Protein 6NX3 (pdb70)

B-factor: mean 30.77, std 10.52, range [15.57, 88.87]

InterPro domains:
  IPR003313 AraC-type arabinose-binding/dimerisation domain [PF02311] (16-151)
  IPR009057 Homedomain-like superfamily [SSF46689] (171-221)
  IPR009057 Homedomain-like superfamily [SSF46689] (223-273)
  IPR018060 AraC-like, DNA binding HTH domain [PF12833] (193-271)
  IPR018060 AraC-like, DNA binding HTH domain [PS01124] (174-272)
  IPR018060 AraC-like, DNA binding HTH domain [SM00342] (187-270)
  IPR018062 HTH domain AraC-type, conserved site [PS00041] (224-266)
  IPR020449 Transcription regulator HTH, AraC- type, HTH domain [PR00032] (239-254)
  IPR020449 Transcription regulator HTH, AraC- type, HTH domain [PR00032] (254-270)
  IPR037923 Transcription regulator HTH-like [SSF51215] (1-157)

Radius of gyration: 33.64 Å; Cα contacts (8 Å, |Δi|>4): 2185; chains: 6; bounding box: 91×67×98 Å

Solvent-accessible surface area: 44076 Å² total; per-residue (Å²): 69,166,64,39,22,41,27,91,16,42,21,3,2,12,25,7,0,0,28,47,87,9,107,66,28,113,35,98,92,85,91,3,72,81,33,1,6,0,7,22,0,20,108,11,117,2,34,0,80,33,128,85,131,89,53,119,6,108,117,11,8,4,0,1,3,41,128,49,18,103,2,54,14,33,2,27,126,144,70,29,4,24,6,28,15,0,1,0,11,8,75,22,0,60,90,8,8,95,47,1,36,7,31,109,48,4,26,16,65,16,120,189,128,21,131,0,28,115,12,0,66,48,0,0,88,21,4,106,110,49,52,37,76,181,2,20,24,0,35,4,7,36,21,0,4,14,0,1,45,7,1,22,106,50,34,78,98,176,70,163,22,88,42,116,88,111,56,141,115,6,2,11,28,7,0,0,28,48,20,7,17,15,28,58,35,97,96,86,99,4,90,96,41,1,6,0,6,12,0,22,62,11,67,2,36,0,82,35,125,85,128,90,53,118,6,70,66,11,6,0,0,0,3,41,150,45,18,100,2,54,14,34,2,27,82,49,29,0,4,20,7,29,14,0,1,0,11,8,76,41,0,60,90,45,8,98,115,1,37,4,30,109,47,3,24,16,67,15,121,106,107,6,129,0,23,75,12,0,58,48,0,0,87,21,6,108,110,66,52,79,105,192,52,22,53,116,80,4,48,126,16,0,93,37,0,3,152,6,0,42,107,52,32,79,97,171,70,164,23,90,43,116,88,112,14,129,25,4,2,11,28,7,0,0,28,48,89,8,107,66,29,112,35,97,97,83,63,3,143,95,34,0,6,0,6,13,0,20,112,11,74,1,31,0,80,39,74,45,29,58,3,103,1,52,68,10,0,3,0,1,3,10,134,19,18,101,1,52,13,34,2,28,124,142,54,30,4,23,8,30,14,0,1,0,10,9,75,18,0,44,75,6,7,45,38,1,6,7,3,14,11,3,2,4,28,16,110,98,95,9,127,0,24,74,12,0,60,46,0,0,87,20,6,109,112,66,54,71,104,167,1,12,23,0,36,5,8,46,9,0,4,12,0,1,44,6,0,22,107,53,28,81,71,150,136,22,141,58,97,29,118,76,66,24,27,17,3,3,11,22,5,0,0,10,45,86,8,105,69,32,114,35,97,97,82,69,2,71,55,32,0,5,0,6,19,0,24,111,14,111,2,46,0,97,42,135,76,128,98,52,122,6,116,120,10,12,2,0,1,2,40,107,46,17,99,2,56,13,35,2,29,137,139,68,29,4,21,8,30,14,0,1,0,8,6,53,16,0,55,41,10,7,79,71,0,36,6,28,106,48,4,27,16,74,15,129,176,146,21,131,0,27,142,19,0,66,60,0,0,88,21,2,104,111,55,53,74,102,180,2,19,32,0,35,4,7,38,22,0,4,13,0,1,40,5,0,21,110,51,32,83,94,173,128,24,141,68,122,35,113,92,67,23,130,22,4,3,10,28,6,0,0,7,43,84,8,106,65,28,114,35,97,98,80,102,2,142,82,30,0,6,0,6,19,0,24,112,14,112,2,47,0,95,43,133,74,126,97,53,120,7,114,122,10,13,0,0,0,2,39,138,44,18,102,2,54,14,36,2,28,128,139,68,30,4,21,8,30,14,0,0,0,9,9,73,21,0,61,50,9,6,98,70,0,37,4,30,106,48,2,25,16,72,13,129,170,142,21,121,0,28,141,19,0,66,61,0,0,88,21,2,106,111,52,54,57,62,178,2,18,31,0,35,4,7,37,23,0,4,18,0,2,51,3,0,21,106,51,32,81,93,172,129,23,141,69,98,33,118,77,68,61,36,110,8,3,10,18,6,0,0,8,43,84,8,106,66,27,112,35,98,96,80,68,3,61,39,30,0,6,0,6,20,0,24,112,14,110,2,47,0,95,42,134,75,127,98,52,119,7,115,123,10,12,2,0,1,2,39,109,44,18,101,2,54,14,36,3,28,128,139,67,30,4,21,8,31,14,0,0,0,8,5,66,40,0,57,92,44,7,98,113,0,37,6,29,106,47,3,27,17,71,15,129,176,144,21,136,0,28,142,18,0,65,61,0,0,88,21,2,106,111,51,54,70,71,180,52,15,62,113,67,4,49,120,23,0,93,41,0,3,156,5,0,43,120,54,32,81,93,172

Structure (mmCIF, N/CA/C/O backbone):
data_6NX3
#
_entry.id   6NX3
#
_cell.length_a   99.150
_cell.length_b   46.317
_cell.length_c   118.903
_cell.angle_alpha   90.00
_cell.angle_beta   100.65
_cell.angle_gamma   90.00
#
_symmetry.space_group_name_H-M   'P 1 21 1'
#
loop_
_entity.id
_entity.type
_entity.pdbx_description
1 polymer 'Transcriptional regulator BgaR'
2 branched beta-D-galactopyranose-(1-4)-beta-D-glucopyranose
3 water water
#
loop_
_atom_site.group_PDB
_atom_site.id
_atom_site.type_symbol
_atom_site.label_atom_id
_atom_site.label_alt_id
_atom_site.label_comp_id
_atom_site.label_asym_id
_atom_site.label_entity_id
_atom_site.label_seq_id
_atom_site.pdbx_PDB_ins_code
_atom_site.Cartn_x
_atom_site.Cartn_y
_atom_site.Cartn_z
_atom_site.occupancy
_atom_site.B_iso_or_equiv
_atom_site.auth_seq_id
_atom_site.auth_comp_id
_atom_site.auth_asym_id
_atom_site.auth_atom_id
_atom_site.pdbx_PDB_model_num
ATOM 1 N N . LEU A 1 4 ? 0.478 2.981 10.794 1.00 53.55 4 LEU A N 1
ATOM 2 C CA . LEU A 1 4 ? 1.023 2.783 12.176 1.00 50.96 4 LEU A CA 1
ATOM 3 C C . LEU A 1 4 ? 2.353 2.031 12.077 1.00 50.75 4 LEU A C 1
ATOM 4 O O . LEU A 1 4 ? 2.413 1.041 11.358 1.00 44.26 4 LEU A O 1
ATOM 9 N N . TRP A 1 5 ? 3.392 2.513 12.757 1.00 53.77 5 TRP A N 1
ATOM 10 C CA . TRP A 1 5 ? 4.659 1.760 12.969 1.00 59.08 5 TRP A CA 1
ATOM 11 C C . TRP A 1 5 ? 5.267 2.229 14.289 1.00 61.00 5 TRP A C 1
ATOM 12 O O . TRP A 1 5 ? 6.112 3.133 14.269 1.00 54.21 5 TRP A O 1
ATOM 23 N N . LYS A 1 6 ? 4.772 1.684 15.391 1.00 62.85 6 LYS A N 1
ATOM 24 C CA . LYS A 1 6 ? 5.198 2.070 16.753 1.00 64.98 6 LYS A CA 1
ATOM 25 C C . LYS A 1 6 ? 6.321 1.121 17.173 1.00 66.13 6 LYS A C 1
ATOM 26 O O . LYS A 1 6 ? 6.047 -0.102 17.271 1.00 61.65 6 LYS A O 1
ATOM 32 N N . LYS A 1 7 ? 7.546 1.641 17.348 1.00 63.57 7 LYS A N 1
ATOM 33 C CA . LYS A 1 7 ? 8.713 0.870 17.862 1.00 62.68 7 LYS A CA 1
ATOM 34 C C . LYS A 1 7 ? 8.859 1.166 19.364 1.00 69.01 7 LYS A C 1
ATOM 35 O O . LYS A 1 7 ? 8.898 2.357 19.728 1.00 76.98 7 LYS A O 1
ATOM 37 N N . TYR A 1 8 ? 8.927 0.118 20.192 1.00 67.11 8 TYR A N 1
ATOM 38 C CA . TYR A 1 8 ? 9.101 0.180 21.668 1.00 64.44 8 TYR A CA 1
ATOM 39 C C . TYR A 1 8 ? 10.564 -0.145 22.018 1.00 69.26 8 TYR A C 1
ATOM 40 O O . TYR A 1 8 ? 11.259 -0.810 21.218 1.00 60.98 8 TYR A O 1
ATOM 49 N N . VAL A 1 9 ? 11.013 0.323 23.185 1.00 75.14 9 VAL A N 1
ATOM 50 C CA . VAL A 1 9 ? 12.338 -0.018 23.789 1.00 72.59 9 VAL A CA 1
ATOM 51 C C . VAL A 1 9 ? 12.366 -1.537 24.017 1.00 67.55 9 VAL A C 1
ATOM 52 O O . VAL A 1 9 ? 11.284 -2.126 24.274 1.00 61.59 9 VAL A O 1
ATOM 56 N N . LYS A 1 10 ? 13.552 -2.143 23.909 1.00 60.19 10 LYS A N 1
ATOM 57 C CA . LYS A 1 10 ? 13.844 -3.517 24.390 1.00 60.19 10 LYS A CA 1
ATOM 58 C C . LYS A 1 10 ? 14.033 -3.425 25.914 1.00 65.64 10 LYS A C 1
ATOM 59 O O . LYS A 1 10 ? 15.183 -3.569 26.388 1.00 69.83 10 LYS A O 1
ATOM 65 N N . GLU A 1 11 ? 12.957 -3.136 26.657 1.00 57.09 11 GLU A N 1
ATOM 66 C CA . GLU A 1 11 ? 13.041 -2.901 28.124 1.00 57.54 11 GLU A CA 1
ATOM 67 C C . GLU A 1 11 ? 12.849 -4.222 28.887 1.00 49.45 11 GLU A C 1
ATOM 68 O O . GLU A 1 11 ? 13.319 -4.278 30.031 1.00 60.77 11 GLU A O 1
ATOM 74 N N . ASN A 1 12 ? 12.269 -5.264 28.278 1.00 36.09 12 ASN A N 1
ATOM 75 C CA . ASN A 1 12 ? 12.056 -6.584 28.937 1.00 34.20 12 ASN A CA 1
ATOM 76 C C . ASN A 1 12 ? 12.844 -7.678 28.210 1.00 34.97 12 ASN A C 1
ATOM 77 O O . ASN A 1 12 ? 12.943 -7.587 26.974 1.00 33.08 12 ASN A O 1
ATOM 82 N N . PHE A 1 13 ? 13.286 -8.710 28.929 1.00 31.41 13 PHE A N 1
ATOM 83 C CA . PHE A 1 13 ? 14.120 -9.801 28.369 1.00 33.86 13 PHE A CA 1
ATOM 84 C C . PHE A 1 13 ? 13.424 -11.148 28.435 1.00 31.09 13 PHE A C 1
ATOM 85 O O . PHE A 1 13 ? 13.926 -12.063 27.772 1.00 27.65 13 PHE A O 1
ATOM 93 N N . GLU A 1 14 ? 12.333 -11.297 29.183 1.00 28.50 14 GLU A N 1
ATOM 94 C CA . GLU A 1 14 ? 11.588 -12.578 29.219 1.00 31.65 14 GLU A CA 1
ATOM 95 C C . GLU A 1 14 ? 10.470 -12.530 28.175 1.00 33.13 14 GLU A C 1
ATOM 96 O O . GLU A 1 14 ? 10.261 -13.543 27.489 1.00 31.84 14 GLU A O 1
ATOM 102 N N . MET A 1 15 ? 9.752 -11.414 28.125 1.00 31.98 15 MET A N 1
ATOM 103 C CA . MET A 1 15 ? 8.640 -11.170 27.170 1.00 30.16 15 MET A CA 1
ATOM 104 C C . MET A 1 15 ? 8.603 -9.686 26.838 1.00 28.10 15 MET A C 1
ATOM 105 O O . MET A 1 15 ? 8.536 -8.879 27.755 1.00 29.14 15 MET A O 1
ATOM 110 N N . ASN A 1 16 ? 8.641 -9.328 25.556 1.00 23.40 16 ASN A N 1
ATOM 111 C CA . ASN A 1 16 ? 8.745 -7.913 25.137 1.00 25.08 16 ASN A CA 1
ATOM 112 C C . ASN A 1 16 ? 7.924 -7.672 23.869 1.00 25.86 16 ASN A C 1
ATOM 113 O O . ASN A 1 16 ? 8.108 -8.422 22.911 1.00 24.62 16 ASN A O 1
ATOM 118 N N . VAL A 1 17 ? 7.071 -6.654 23.882 1.00 25.02 17 VAL A N 1
ATOM 119 C CA . VAL A 1 17 ? 6.437 -6.144 22.638 1.00 28.67 17 VAL A CA 1
ATOM 120 C C . VAL A 1 17 ? 7.414 -5.165 21.977 1.00 27.47 17 VAL A C 1
ATOM 121 O O . VAL A 1 17 ? 7.615 -4.070 22.523 1.00 27.59 17 VAL A O 1
ATOM 125 N N . ASP A 1 18 ? 8.003 -5.552 20.844 1.00 29.66 18 ASP A N 1
ATOM 126 C CA . ASP A 1 18 ? 9.051 -4.756 20.140 1.00 32.47 18 ASP A CA 1
ATOM 127 C C . ASP A 1 18 ? 8.412 -3.677 19.281 1.00 30.81 18 ASP A C 1
ATOM 128 O O . ASP A 1 18 ? 8.947 -2.577 19.254 1.00 33.62 18 ASP A O 1
ATOM 133 N N . GLU A 1 19 ? 7.332 -3.989 18.562 1.00 31.35 19 GLU A N 1
ATOM 134 C CA . GLU A 1 19 ? 6.664 -3.015 17.661 1.00 33.19 19 GLU A CA 1
ATOM 135 C C . GLU A 1 19 ? 5.275 -3.540 17.292 1.00 29.35 19 GLU A C 1
ATOM 136 O O . GLU A 1 19 ? 5.052 -4.764 17.317 1.00 25.67 19 GLU A O 1
ATOM 142 N N . CYS A 1 20 ? 4.373 -2.631 16.970 1.00 28.27 20 CYS A N 1
ATOM 143 C CA . CYS A 1 20 ? 3.060 -2.936 16.359 1.00 29.16 20 CYS A CA 1
ATOM 144 C C . CYS A 1 20 ? 2.965 -2.060 15.119 1.00 28.50 20 CYS A C 1
ATOM 145 O O . CYS A 1 20 ? 3.431 -0.893 15.174 1.00 31.52 20 CYS A O 1
ATOM 148 N N . GLY A 1 21 ? 2.414 -2.588 14.035 1.00 28.21 21 GLY A N 1
ATOM 149 C CA . GLY A 1 21 ? 2.298 -1.822 12.789 1.00 26.11 21 GLY A CA 1
ATOM 150 C C . GLY A 1 21 ? 1.075 -2.208 11.992 1.00 26.67 21 GLY A C 1
ATOM 151 O O . GLY A 1 21 ? 0.513 -3.299 12.216 1.00 22.34 21 GLY A O 1
ATOM 152 N N . ILE A 1 22 ? 0.699 -1.308 11.086 1.00 27.08 22 ILE A N 1
ATOM 153 C CA . ILE A 1 22 ? -0.377 -1.476 10.079 1.00 27.51 22 ILE A CA 1
ATOM 154 C C . ILE A 1 22 ? 0.165 -0.871 8.799 1.00 26.01 22 ILE A C 1
ATOM 155 O O . ILE A 1 22 ? 0.648 0.251 8.869 1.00 25.71 22 ILE A O 1
ATOM 160 N N . GLU A 1 23 ? 0.100 -1.600 7.694 1.00 26.03 23 GLU A N 1
ATOM 161 C CA . GLU A 1 23 ? 0.587 -1.102 6.393 1.00 28.13 23 GLU A CA 1
ATOM 162 C C . GLU A 1 23 ? -0.408 -1.502 5.308 1.00 26.87 23 GLU A C 1
ATOM 163 O O . GLU A 1 23 ? -0.699 -2.689 5.162 1.00 24.50 23 GLU A O 1
ATOM 169 N N . GLN A 1 24 ? -0.847 -0.506 4.548 1.00 27.91 24 GLN A N 1
ATOM 170 C CA . GLN A 1 24 ? -1.540 -0.716 3.255 1.00 27.84 24 GLN A CA 1
ATOM 171 C C . GLN A 1 24 ? -0.474 -0.784 2.160 1.00 28.49 24 GLN A C 1
ATOM 172 O O . GLN A 1 24 ? 0.237 0.227 1.956 1.00 25.04 24 GLN A O 1
ATOM 178 N N . GLY A 1 25 ? -0.351 -1.938 1.518 1.00 24.11 25 GLY A N 1
ATOM 179 C CA . GLY A 1 25 ? 0.626 -2.172 0.456 1.00 27.36 25 GLY A CA 1
ATOM 180 C C . GLY A 1 25 ? 0.309 -1.334 -0.775 1.00 28.98 25 GLY A C 1
ATOM 181 O O . GLY A 1 25 ? -0.882 -1.028 -1.024 1.00 26.19 25 GLY A O 1
ATOM 182 N N . ILE A 1 26 ? 1.351 -0.948 -1.498 1.00 28.34 26 ILE A N 1
ATOM 183 C CA . ILE A 1 26 ? 1.251 -0.290 -2.834 1.00 31.68 26 ILE A CA 1
ATOM 184 C C . ILE A 1 26 ? 1.285 -1.393 -3.884 1.00 30.15 26 ILE A C 1
ATOM 185 O O . ILE A 1 26 ? 2.154 -2.249 -3.827 1.00 33.02 26 ILE A O 1
ATOM 190 N N . PRO A 1 27 ? 0.395 -1.408 -4.900 1.00 33.91 27 PRO A N 1
ATOM 191 C CA . PRO A 1 27 ? 0.381 -2.492 -5.886 1.00 35.17 27 PRO A CA 1
ATOM 192 C C . PRO A 1 27 ? 1.761 -2.850 -6.458 1.00 38.34 27 PRO A C 1
ATOM 193 O O . PRO A 1 27 ? 2.460 -1.964 -6.950 1.00 35.37 27 PRO A O 1
ATOM 197 N N . GLY A 1 28 ? 2.120 -4.128 -6.357 1.00 33.50 28 GLY A N 1
ATOM 198 C CA . GLY A 1 28 ? 3.330 -4.717 -6.947 1.00 38.34 28 GLY A CA 1
ATOM 199 C C . GLY A 1 28 ? 4.593 -4.398 -6.154 1.00 39.15 28 GLY A C 1
ATOM 200 O O . GLY A 1 28 ? 5.672 -4.806 -6.599 1.00 40.90 28 GLY A O 1
ATOM 201 N N . LEU A 1 29 ? 4.487 -3.700 -5.025 1.00 39.00 29 LEU A N 1
ATOM 202 C CA . LEU A 1 29 ? 5.678 -3.298 -4.227 1.00 39.69 29 LEU A CA 1
ATOM 203 C C . LEU A 1 29 ? 5.731 -4.098 -2.923 1.00 37.26 29 LEU A C 1
ATOM 204 O O . LEU A 1 29 ? 4.667 -4.437 -2.361 1.00 30.72 29 LEU A O 1
ATOM 209 N N . GLY A 1 30 ? 6.930 -4.353 -2.426 1.00 34.72 30 GLY A N 1
ATOM 210 C CA . GLY A 1 30 ? 7.093 -4.897 -1.069 1.00 37.38 30 GLY A CA 1
ATOM 211 C C . GLY A 1 30 ? 8.538 -4.864 -0.650 1.00 30.99 30 GLY A C 1
ATOM 212 O O . GLY A 1 30 ? 9.198 -3.859 -0.936 1.00 30.68 30 GLY A O 1
ATOM 213 N N . TYR A 1 31 ? 8.986 -5.930 -0.005 1.00 29.63 31 TYR A N 1
ATOM 214 C CA . TYR A 1 31 ? 10.234 -5.958 0.784 1.00 31.91 31 TYR A CA 1
ATOM 215 C C . TYR A 1 31 ? 10.964 -7.262 0.495 1.00 33.01 31 TYR A C 1
ATOM 216 O O . TYR A 1 31 ? 10.305 -8.300 0.292 1.00 31.03 31 TYR A O 1
ATOM 225 N N . ASN A 1 32 ? 12.291 -7.185 0.423 1.00 30.50 32 ASN A N 1
ATOM 226 C CA . ASN A 1 32 ? 13.184 -8.322 0.131 1.00 31.23 32 ASN A CA 1
ATOM 227 C C . ASN A 1 32 ? 14.432 -8.140 1.008 1.00 31.21 32 ASN A C 1
ATOM 228 O O . ASN A 1 32 ? 15.179 -7.216 0.728 1.00 28.30 32 ASN A O 1
ATOM 233 N N . TYR A 1 33 ? 14.603 -8.932 2.059 1.00 28.80 33 TYR A N 1
ATOM 234 C CA . TYR A 1 33 ? 15.682 -8.703 3.052 1.00 28.30 33 TYR A CA 1
ATOM 235 C C . TYR A 1 33 ? 15.844 -9.923 3.945 1.00 29.18 33 TYR A C 1
ATOM 236 O O . TYR A 1 33 ? 14.959 -10.821 3.992 1.00 30.28 33 TYR A O 1
ATOM 245 N N . GLU A 1 34 ? 16.977 -9.951 4.651 1.00 28.65 34 GLU A N 1
ATOM 246 C CA . GLU A 1 34 ? 17.262 -10.926 5.713 1.00 32.78 34 GLU A CA 1
ATOM 247 C C . GLU A 1 34 ? 16.695 -10.353 7.012 1.00 29.00 34 GLU A C 1
ATOM 248 O O . GLU A 1 34 ? 17.078 -9.250 7.397 1.00 33.24 34 GLU A O 1
ATOM 254 N N . VAL A 1 35 ? 15.818 -11.103 7.672 1.00 33.56 35 VAL A N 1
ATOM 255 C CA . VAL A 1 35 ? 15.111 -10.598 8.883 1.00 30.44 35 VAL A CA 1
ATOM 256 C C . VAL A 1 35 ? 16.154 -10.424 10.007 1.00 30.01 35 VAL A C 1
ATOM 257 O O . VAL A 1 35 ? 16.930 -11.364 10.264 1.00 31.14 35 VAL A O 1
ATOM 261 N N . LEU A 1 36 ? 16.162 -9.254 10.639 1.00 33.30 36 LEU A N 1
ATOM 262 C CA . LEU A 1 36 ? 17.055 -8.908 11.783 1.00 34.58 36 LEU A CA 1
ATOM 263 C C . LEU A 1 36 ? 16.287 -8.978 13.106 1.00 36.03 36 LEU A C 1
ATOM 264 O O . LEU A 1 36 ? 16.922 -9.279 14.137 1.00 32.36 36 LEU A O 1
ATOM 269 N N . LYS A 1 37 ? 14.976 -8.729 13.099 1.00 33.96 37 LYS A N 1
ATOM 270 C CA . LYS A 1 37 ? 14.161 -8.746 14.341 1.00 35.12 37 LYS A CA 1
ATOM 271 C C . LYS A 1 37 ? 13.968 -10.182 14.815 1.00 31.97 37 LYS A C 1
ATOM 272 O O . LYS A 1 37 ? 14.089 -11.099 14.010 1.00 29.80 37 LYS A O 1
ATOM 278 N N . ASN A 1 38 ? 13.659 -10.376 16.099 1.00 30.21 38 ASN A N 1
ATOM 279 C CA . ASN A 1 38 ? 13.481 -11.723 16.688 1.00 29.85 38 ASN A CA 1
ATOM 280 C C . ASN A 1 38 ? 12.315 -12.465 16.013 1.00 29.61 38 ASN A C 1
ATOM 281 O O . ASN A 1 38 ? 12.517 -13.581 15.500 1.00 29.80 38 ASN A O 1
ATOM 286 N N . ALA A 1 39 ? 11.117 -11.883 16.021 1.00 27.31 39 ALA A N 1
ATOM 287 C CA . ALA A 1 39 ? 9.894 -12.571 15.546 1.00 25.37 39 ALA A CA 1
ATOM 288 C C . ALA A 1 39 ? 8.821 -11.534 15.262 1.00 25.33 39 ALA A C 1
ATOM 289 O O . ALA A 1 39 ? 8.641 -10.595 16.074 1.00 26.40 39 ALA A O 1
ATOM 291 N N . VAL A 1 40 ? 8.182 -11.640 14.105 1.00 24.67 40 VAL A N 1
ATOM 292 C CA . VAL A 1 40 ? 7.167 -10.637 13.708 1.00 24.31 40 VAL A CA 1
ATOM 293 C C . VAL A 1 40 ? 6.012 -11.377 13.047 1.00 25.78 40 VAL A C 1
ATOM 294 O O . VAL A 1 40 ? 6.205 -11.887 11.902 1.00 29.16 40 VAL A O 1
ATOM 298 N N . ILE A 1 41 ? 4.871 -11.414 13.723 1.00 21.69 41 ILE A N 1
ATOM 299 C CA . ILE A 1 41 ? 3.652 -12.072 13.191 1.00 22.91 41 ILE A CA 1
ATOM 300 C C . ILE A 1 41 ? 2.875 -11.020 12.396 1.00 22.19 41 ILE A C 1
ATOM 301 O O . ILE A 1 41 ? 2.612 -9.940 12.943 1.00 24.57 41 ILE A O 1
ATOM 306 N N . HIS A 1 42 ? 2.531 -11.344 11.154 1.00 21.95 42 HIS A N 1
ATOM 307 C CA . HIS A 1 42 ? 1.735 -10.508 10.230 1.00 21.15 42 HIS A CA 1
ATOM 308 C C . HIS A 1 42 ? 0.362 -11.169 10.042 1.00 20.69 42 HIS A C 1
ATOM 309 O O . HIS A 1 42 ? 0.314 -12.390 9.852 1.00 19.48 42 HIS A O 1
ATOM 316 N N . TYR A 1 43 ? -0.697 -10.373 10.098 1.00 20.01 43 TYR A N 1
ATOM 317 C CA . TYR A 1 43 ? -2.085 -10.825 9.851 1.00 20.53 43 TYR A CA 1
ATOM 318 C C . TYR A 1 43 ? -2.630 -10.041 8.654 1.00 20.22 43 TYR A C 1
ATOM 319 O O . TYR A 1 43 ? -2.625 -8.816 8.710 1.00 22.44 43 TYR A O 1
ATOM 328 N N . VAL A 1 44 ? -3.065 -10.725 7.604 1.00 20.23 44 VAL A N 1
ATOM 329 C CA . VAL A 1 44 ? -3.604 -10.074 6.378 1.00 22.20 44 VAL A CA 1
ATOM 330 C C . VAL A 1 44 ? -5.083 -9.752 6.609 1.00 21.81 44 VAL A C 1
ATOM 331 O O . VAL A 1 44 ? -5.877 -10.679 6.786 1.00 24.49 44 VAL A O 1
ATOM 335 N N . THR A 1 45 ? -5.434 -8.467 6.634 1.00 23.57 45 THR A N 1
ATOM 336 C CA . THR A 1 45 ? -6.809 -8.003 6.944 1.00 27.16 45 THR A CA 1
ATOM 337 C C . THR A 1 45 ? -7.610 -7.791 5.652 1.00 30.47 45 THR A C 1
ATOM 338 O O . THR A 1 45 ? -8.834 -7.865 5.723 1.00 30.97 45 THR A O 1
ATOM 342 N N . LYS A 1 46 ? -6.947 -7.520 4.529 1.00 31.73 46 LYS A N 1
ATOM 343 C CA . LYS A 1 46 ? -7.617 -7.213 3.237 1.00 32.36 46 LYS A CA 1
ATOM 344 C C . LYS A 1 46 ? -6.686 -7.599 2.103 1.00 30.67 46 LYS A C 1
ATOM 345 O O . LYS A 1 46 ? -5.449 -7.484 2.285 1.00 24.94 46 LYS A O 1
ATOM 351 N N . GLY A 1 47 ? -7.260 -7.949 0.949 1.00 26.58 47 GLY A N 1
ATOM 352 C CA . GLY A 1 47 ? -6.496 -8.012 -0.300 1.00 25.74 47 GLY A CA 1
ATOM 353 C C . GLY A 1 47 ? -5.542 -9.183 -0.338 1.00 26.96 47 GLY A C 1
ATOM 354 O O . GLY A 1 47 ? -5.780 -10.178 0.355 1.00 25.51 47 GLY A O 1
ATOM 355 N N . TYR A 1 48 ? -4.507 -9.088 -1.162 1.00 26.16 48 TYR A N 1
ATOM 356 C CA . TYR A 1 48 ? -3.685 -10.228 -1.622 1.00 26.24 48 TYR A CA 1
ATOM 357 C C . TYR A 1 48 ? -2.229 -9.797 -1.691 1.00 24.64 48 TYR A C 1
ATOM 358 O O . TYR A 1 48 ? -1.938 -8.644 -2.010 1.00 25.91 48 TYR A O 1
ATOM 367 N N . GLY A 1 49 ? -1.349 -10.724 -1.390 1.00 23.28 49 GLY A N 1
ATOM 368 C CA . GLY A 1 49 ? 0.092 -10.558 -1.614 1.00 23.73 49 GLY A CA 1
ATOM 369 C C . GLY A 1 49 ? 0.781 -11.893 -1.687 1.00 24.28 49 GLY A C 1
ATOM 370 O O . GLY A 1 49 ? 0.134 -12.944 -1.502 1.00 23.92 49 GLY A O 1
ATOM 371 N N . THR A 1 50 ? 2.084 -11.875 -1.942 1.00 25.51 50 THR A N 1
ATOM 372 C CA . THR A 1 50 ? 2.904 -13.091 -2.054 1.00 25.95 50 THR A CA 1
ATOM 373 C C . THR A 1 50 ? 3.985 -13.030 -0.975 1.00 25.78 50 THR A C 1
ATOM 374 O O . THR A 1 50 ? 4.464 -11.931 -0.689 1.00 26.32 50 THR A O 1
ATOM 378 N N . PHE A 1 51 ? 4.284 -14.174 -0.384 1.00 23.48 51 PHE A N 1
ATOM 379 C CA . PHE A 1 51 ? 5.335 -14.365 0.634 1.00 25.06 51 PHE A CA 1
ATOM 380 C C . PHE A 1 51 ? 6.237 -15.488 0.136 1.00 26.21 51 PHE A C 1
ATOM 381 O O . PHE A 1 51 ? 5.733 -16.609 -0.110 1.00 25.91 51 PHE A O 1
ATOM 389 N N . LYS A 1 52 ? 7.525 -15.188 -0.005 1.00 25.46 52 LYS A N 1
ATOM 390 C CA . LYS A 1 52 ? 8.509 -16.109 -0.613 1.00 29.21 52 LYS A CA 1
ATOM 391 C C . LYS A 1 52 ? 9.618 -16.336 0.406 1.00 29.66 52 LYS A C 1
ATOM 392 O O . LYS A 1 52 ? 10.177 -15.345 0.915 1.00 28.90 52 LYS A O 1
ATOM 398 N N . PHE A 1 53 ? 9.892 -17.597 0.694 1.00 29.19 53 PHE A N 1
ATOM 399 C CA . PHE A 1 53 ? 10.818 -18.031 1.757 1.00 33.87 53 PHE A CA 1
ATOM 400 C C . PHE A 1 53 ? 11.298 -19.448 1.406 1.00 33.75 53 PHE A C 1
ATOM 401 O O . PHE A 1 53 ? 10.445 -20.288 1.164 1.00 33.64 53 PHE A O 1
ATOM 409 N N . ASN A 1 54 ? 12.616 -19.672 1.359 1.00 38.87 54 ASN A N 1
ATOM 410 C CA . ASN A 1 54 ? 13.243 -21.014 1.200 1.00 39.85 54 ASN A CA 1
ATOM 411 C C . ASN A 1 54 ? 12.721 -21.700 -0.067 1.00 38.19 54 ASN A C 1
ATOM 412 O O . ASN A 1 54 ? 12.440 -22.886 -0.009 1.00 37.72 54 ASN A O 1
ATOM 417 N N . GLY A 1 55 ? 12.562 -20.956 -1.158 1.00 37.75 55 GLY A N 1
ATOM 418 C CA . GLY A 1 55 ? 12.204 -21.498 -2.483 1.00 39.47 55 GLY A CA 1
ATOM 419 C C . GLY A 1 55 ? 10.715 -21.787 -2.628 1.00 40.69 55 GLY A C 1
ATOM 420 O O . GLY A 1 55 ? 10.327 -22.328 -3.672 1.00 42.68 55 GLY A O 1
ATOM 421 N N . LYS A 1 56 ? 9.882 -21.436 -1.645 1.00 33.84 56 LYS A N 1
ATOM 422 C CA . LYS A 1 56 ? 8.405 -21.560 -1.765 1.00 32.99 56 LYS A CA 1
ATOM 423 C C . LYS A 1 56 ? 7.793 -20.180 -1.974 1.00 33.40 56 LYS A C 1
ATOM 424 O O . LYS A 1 56 ? 8.319 -19.213 -1.442 1.00 32.45 56 LYS A O 1
ATOM 430 N N . VAL A 1 57 ? 6.699 -20.123 -2.735 1.00 32.09 57 VAL A N 1
ATOM 431 C CA . VAL A 1 57 ? 5.977 -18.862 -3.035 1.00 30.14 57 VAL A CA 1
ATOM 432 C C . VAL A 1 57 ? 4.536 -19.096 -2.604 1.00 29.86 57 VAL A C 1
ATOM 433 O O . VAL A 1 57 ? 3.872 -19.936 -3.235 1.00 27.66 57 VAL A O 1
ATOM 437 N N . TYR A 1 58 ? 4.086 -18.372 -1.587 1.00 25.64 58 TYR A N 1
ATOM 438 C CA . TYR A 1 58 ? 2.712 -18.454 -1.037 1.00 25.13 58 TYR A CA 1
ATOM 439 C C . TYR A 1 58 ? 1.888 -17.276 -1.535 1.00 25.07 58 TYR A C 1
ATOM 440 O O . TYR A 1 58 ? 2.340 -16.114 -1.385 1.00 27.40 58 TYR A O 1
ATOM 449 N N . ASN A 1 59 ? 0.693 -17.555 -2.070 1.00 24.67 59 ASN A N 1
ATOM 450 C CA . ASN A 1 59 ? -0.294 -16.505 -2.415 1.00 29.24 59 ASN A CA 1
ATOM 451 C C . ASN A 1 59 ? -1.191 -16.346 -1.189 1.00 28.79 59 ASN A C 1
ATOM 452 O O . ASN A 1 59 ? -1.965 -17.272 -0.875 1.00 31.01 59 ASN A O 1
ATOM 457 N N . LEU A 1 60 ? -1.050 -15.237 -0.464 1.00 26.77 60 LEU A N 1
ATOM 458 C CA . LEU A 1 60 ? -1.785 -15.033 0.804 1.00 26.67 60 LEU A CA 1
ATOM 459 C C . LEU A 1 60 ? -2.923 -14.047 0.584 1.00 27.61 60 LEU A C 1
ATOM 460 O O . LEU A 1 60 ? -2.896 -13.280 -0.409 1.00 30.57 60 LEU A O 1
ATOM 465 N N . LYS A 1 61 ? -3.916 -14.137 1.445 1.00 26.07 61 LYS A N 1
ATOM 466 C CA . LYS A 1 61 ? -5.169 -13.364 1.333 1.00 28.24 61 LYS A CA 1
ATOM 467 C C . LYS A 1 61 ? -5.695 -13.112 2.741 1.00 28.01 61 LYS A C 1
ATOM 468 O O . LYS A 1 61 ? -5.082 -13.580 3.723 1.00 21.73 61 LYS A O 1
ATOM 474 N N . GLN A 1 62 ? -6.821 -12.411 2.824 1.00 26.59 62 GLN A N 1
ATOM 475 C CA . GLN A 1 62 ? -7.468 -12.035 4.092 1.00 31.34 62 GLN A CA 1
ATOM 476 C C . GLN A 1 62 ? -7.584 -13.266 4.997 1.00 26.60 62 GLN A C 1
ATOM 477 O O . GLN A 1 62 ? -8.107 -14.290 4.536 1.00 26.67 62 GLN A O 1
ATOM 483 N N . GLY A 1 63 ? -7.124 -13.151 6.247 1.00 24.17 63 GLY A N 1
ATOM 484 C CA . GLY A 1 63 ? -7.235 -14.228 7.245 1.00 23.77 63 GLY A CA 1
ATOM 485 C C . GLY A 1 63 ? -5.974 -15.062 7.355 1.00 25.52 63 GLY A C 1
ATOM 486 O O . GLY A 1 63 ? -5.927 -15.906 8.292 1.00 28.43 63 GLY A O 1
ATOM 487 N N . ASP A 1 64 ? -5.019 -14.896 6.435 1.00 23.48 64 ASP A N 1
ATOM 488 C CA . ASP A 1 64 ? -3.717 -15.608 6.477 1.00 25.30 64 ASP A CA 1
ATOM 489 C C . ASP A 1 64 ? -2.798 -14.874 7.467 1.00 22.71 64 ASP A C 1
ATOM 490 O O . ASP A 1 64 ? -2.914 -13.646 7.676 1.00 20.33 64 ASP A O 1
ATOM 495 N N . ILE A 1 65 ? -1.883 -15.639 8.040 1.00 24.57 65 ILE A N 1
ATOM 496 C CA . ILE A 1 65 ? -0.762 -15.140 8.870 1.00 24.92 65 ILE A CA 1
ATOM 497 C C . ILE A 1 65 ? 0.545 -15.584 8.223 1.00 23.51 65 ILE A C 1
ATOM 498 O O . ILE A 1 65 ? 0.613 -16.697 7.643 1.00 22.27 65 ILE A O 1
ATOM 503 N N . PHE A 1 66 ? 1.567 -14.763 8.351 1.00 24.52 66 PHE A N 1
ATOM 504 C CA . PHE A 1 66 ? 2.952 -15.180 8.056 1.00 24.14 66 PHE A CA 1
ATOM 505 C C . PHE A 1 66 ? 3.812 -14.641 9.183 1.00 22.65 66 PHE A C 1
ATOM 506 O O . PHE A 1 66 ? 3.505 -13.596 9.744 1.00 22.50 66 PHE A O 1
ATOM 514 N N A ILE A 1 67 ? 4.866 -15.373 9.533 0.50 23.18 67 ILE A N 1
ATOM 515 N N B ILE A 1 67 ? 4.869 -15.369 9.527 0.50 22.88 67 ILE A N 1
ATOM 516 C CA A ILE A 1 67 ? 5.754 -14.961 10.654 0.50 24.44 67 ILE A CA 1
ATOM 517 C CA B ILE A 1 67 ? 5.761 -14.960 10.644 0.50 23.87 67 ILE A CA 1
ATOM 518 C C A ILE A 1 67 ? 7.181 -14.834 10.114 0.50 24.25 67 ILE A C 1
ATOM 519 C C B ILE A 1 67 ? 7.182 -14.829 10.104 0.50 23.90 67 ILE A C 1
ATOM 520 O O A ILE A 1 67 ? 7.588 -15.684 9.306 0.50 26.22 67 ILE A O 1
ATOM 521 O O B ILE A 1 67 ? 7.589 -15.682 9.302 0.50 25.91 67 ILE A O 1
ATOM 530 N N . LEU A 1 68 ? 7.843 -13.735 10.462 1.00 23.43 68 LEU A N 1
ATOM 531 C CA . LEU A 1 68 ? 9.254 -13.477 10.117 1.00 24.04 68 LEU A CA 1
ATOM 532 C C . LEU A 1 68 ? 10.064 -13.834 11.361 1.00 27.49 68 LEU A C 1
ATOM 533 O O . LEU A 1 68 ? 9.679 -13.405 12.466 1.00 27.76 68 LEU A O 1
ATOM 538 N N . LEU A 1 69 ? 11.132 -14.599 11.192 1.00 28.90 69 LEU A N 1
ATOM 539 C CA . LEU A 1 69 ? 12.058 -14.954 12.301 1.00 30.14 69 LEU A CA 1
ATOM 540 C C . LEU A 1 69 ? 13.471 -14.533 11.895 1.00 31.05 69 LEU A C 1
ATOM 541 O O . LEU A 1 69 ? 13.821 -14.665 10.700 1.00 27.81 69 LEU A O 1
ATOM 546 N N . LYS A 1 70 ? 14.250 -14.088 12.873 1.00 30.18 70 LYS A N 1
ATOM 547 C CA . LYS A 1 70 ? 15.642 -13.649 12.674 1.00 32.69 70 LYS A CA 1
ATOM 548 C C . LYS A 1 70 ? 16.348 -14.658 11.761 1.00 29.05 70 LYS A C 1
ATOM 549 O O . LYS A 1 70 ? 16.256 -15.881 12.025 1.00 29.97 70 LYS A O 1
ATOM 555 N N . GLY A 1 71 ? 17.011 -14.150 10.728 1.00 31.73 71 GLY A N 1
ATOM 556 C CA . GLY A 1 71 ? 17.868 -14.948 9.832 1.00 35.70 71 GLY A CA 1
ATOM 557 C C . GLY A 1 71 ? 17.158 -15.370 8.565 1.00 34.92 71 GLY A C 1
ATOM 558 O O . GLY A 1 71 ? 17.861 -15.789 7.623 1.00 33.93 71 GLY A O 1
ATOM 559 N N . MET A 1 72 ? 15.817 -15.323 8.523 1.00 32.55 72 MET A N 1
ATOM 560 C CA . MET A 1 72 ? 15.063 -15.739 7.316 1.00 31.85 72 MET A CA 1
ATOM 561 C C . MET A 1 72 ? 15.331 -14.726 6.195 1.00 29.08 72 MET A C 1
ATOM 562 O O . MET A 1 72 ? 15.227 -13.496 6.417 1.00 30.43 72 MET A O 1
ATOM 567 N N . GLN A 1 73 ? 15.633 -15.225 4.996 1.00 32.05 73 GLN A N 1
ATOM 568 C CA . GLN A 1 73 ? 15.692 -14.397 3.765 1.00 32.43 73 GLN A CA 1
ATOM 569 C C . GLN A 1 73 ? 14.292 -14.445 3.144 1.00 28.03 73 GLN A C 1
ATOM 570 O O . GLN A 1 73 ? 13.842 -15.550 2.795 1.00 27.72 73 GLN A O 1
ATOM 576 N N . VAL A 1 74 ? 13.603 -13.315 3.097 1.00 29.72 74 VAL A N 1
ATOM 577 C CA . VAL A 1 74 ? 12.164 -13.267 2.733 1.00 28.60 74 VAL A CA 1
ATOM 578 C C . VAL A 1 74 ? 11.962 -12.221 1.653 1.00 27.17 74 VAL A C 1
ATOM 579 O O . VAL A 1 74 ? 12.733 -11.276 1.561 1.00 26.36 74 VAL A O 1
ATOM 583 N N . GLU A 1 75 ? 10.885 -12.393 0.892 1.00 26.49 75 GLU A N 1
ATOM 584 C CA . GLU A 1 75 ? 10.340 -11.354 0.006 1.00 27.83 75 GLU A CA 1
ATOM 585 C C . GLU A 1 75 ? 8.826 -11.389 0.185 1.00 25.78 75 GLU A C 1
ATOM 586 O O . GLU A 1 75 ? 8.261 -12.501 0.149 1.00 24.74 75 GLU A O 1
ATOM 592 N N . TYR A 1 76 ? 8.206 -10.254 0.442 1.00 24.59 76 TYR A N 1
ATOM 593 C CA . TYR A 1 76 ? 6.729 -10.172 0.491 1.00 26.81 76 TYR A CA 1
ATOM 594 C C . TYR A 1 76 ? 6.287 -8.907 -0.223 1.00 26.79 76 TYR A C 1
ATOM 595 O O . TYR A 1 76 ? 6.817 -7.803 0.066 1.00 31.49 76 TYR A O 1
ATOM 604 N N . VAL A 1 77 ? 5.330 -9.080 -1.125 1.00 26.21 77 VAL A N 1
ATOM 605 C CA . VAL A 1 77 ? 4.960 -8.097 -2.176 1.00 27.43 77 VAL A CA 1
ATOM 606 C C . VAL A 1 77 ? 3.432 -8.052 -2.289 1.00 24.43 77 VAL A C 1
ATOM 607 O O . VAL A 1 77 ? 2.817 -9.109 -2.374 1.00 26.74 77 VAL A O 1
ATOM 611 N N . ALA A 1 78 ? 2.865 -6.864 -2.253 1.00 24.48 78 ALA A N 1
ATOM 612 C CA . ALA A 1 78 ? 1.432 -6.600 -2.464 1.00 25.43 78 ALA A CA 1
ATOM 613 C C . ALA A 1 78 ? 1.055 -6.950 -3.909 1.00 28.42 78 ALA A C 1
ATOM 614 O O . ALA A 1 78 ? 1.860 -6.693 -4.854 1.00 27.94 78 ALA A O 1
ATOM 616 N N . SER A 1 79 ? -0.132 -7.516 -4.082 1.00 30.42 79 SER A N 1
ATOM 617 C CA . SER A 1 79 ? -0.693 -7.871 -5.409 1.00 32.45 79 SER A CA 1
ATOM 618 C C . SER A 1 79 ? -0.950 -6.587 -6.206 1.00 30.50 79 SER A C 1
ATOM 619 O O . SER A 1 79 ? -1.240 -5.554 -5.614 1.00 31.58 79 SER A O 1
ATOM 622 N N . ILE A 1 80 ? -0.834 -6.674 -7.528 1.00 35.87 80 ILE A N 1
ATOM 623 C CA . ILE A 1 80 ? -1.110 -5.567 -8.494 1.00 40.74 80 ILE A CA 1
ATOM 624 C C . ILE A 1 80 ? -2.610 -5.249 -8.461 1.00 39.60 80 ILE A C 1
ATOM 625 O O . ILE A 1 80 ? -2.949 -4.056 -8.470 1.00 47.72 80 ILE A O 1
ATOM 630 N N . ASP A 1 81 ? -3.470 -6.266 -8.407 1.00 41.57 81 ASP A N 1
ATOM 631 C CA . ASP A 1 81 ? -4.935 -6.106 -8.620 1.00 47.63 81 ASP A CA 1
ATOM 632 C C . ASP A 1 81 ? -5.662 -5.609 -7.363 1.00 48.68 81 ASP A C 1
ATOM 633 O O . ASP A 1 81 ? -6.603 -4.816 -7.512 1.00 48.80 81 ASP A O 1
ATOM 638 N N . ASP A 1 82 ? -5.251 -6.070 -6.182 1.00 41.66 82 ASP A N 1
ATOM 639 C CA . ASP A 1 82 ? -5.952 -5.787 -4.909 1.00 39.75 82 ASP A CA 1
ATOM 640 C C . ASP A 1 82 ? -4.915 -5.882 -3.793 1.00 34.07 82 ASP A C 1
ATOM 641 O O . ASP A 1 82 ? -4.880 -6.882 -3.090 1.00 30.57 82 ASP A O 1
ATOM 646 N N . PRO A 1 83 ? -4.080 -4.842 -3.588 1.00 32.64 83 PRO A N 1
ATOM 647 C CA . PRO A 1 83 ? -2.954 -4.931 -2.662 1.00 30.10 83 PRO A CA 1
ATOM 648 C C . PRO A 1 83 ? -3.390 -5.113 -1.203 1.00 27.34 83 PRO A C 1
ATOM 649 O O . PRO A 1 83 ? -4.296 -4.449 -0.722 1.00 24.96 83 PRO A O 1
ATOM 653 N N . TRP A 1 84 ? -2.678 -5.994 -0.507 1.00 27.89 84 TRP A N 1
ATOM 654 C CA . TRP A 1 84 ? -3.031 -6.356 0.881 1.00 24.94 84 TRP A CA 1
ATOM 655 C C . TRP A 1 84 ? -2.818 -5.172 1.826 1.00 26.49 84 TRP A C 1
ATOM 656 O O . TRP A 1 84 ? -1.951 -4.277 1.581 1.00 24.76 84 TRP A O 1
ATOM 667 N N . GLU A 1 85 ? -3.624 -5.192 2.883 1.00 23.67 85 GLU A N 1
ATOM 668 C CA . GLU A 1 85 ? -3.340 -4.509 4.153 1.00 24.96 85 GLU A CA 1
ATOM 669 C C . GLU A 1 85 ? -2.914 -5.597 5.155 1.00 27.26 85 GLU A C 1
ATOM 670 O O . GLU A 1 85 ? -3.523 -6.684 5.140 1.00 24.88 85 GLU A O 1
ATOM 676 N N . TYR A 1 86 ? -1.905 -5.333 5.983 1.00 23.13 86 TYR A N 1
ATOM 677 C CA . TYR A 1 86 ? -1.538 -6.267 7.071 1.00 21.78 86 TYR A CA 1
ATOM 678 C C . TYR A 1 86 ? -1.220 -5.488 8.353 1.00 23.20 86 TYR A C 1
ATOM 679 O O . TYR A 1 86 ? -0.853 -4.315 8.333 1.00 21.91 86 TYR A O 1
ATOM 688 N N . TYR A 1 87 ? -1.474 -6.159 9.464 1.00 23.29 87 TYR A N 1
ATOM 689 C CA . TYR A 1 87 ? -1.161 -5.743 10.841 1.00 23.07 87 TYR A CA 1
ATOM 690 C C . TYR A 1 87 ? -0.034 -6.644 11.310 1.00 23.38 87 TYR A C 1
ATOM 691 O O . TYR A 1 87 ? -0.042 -7.831 10.934 1.00 24.48 87 TYR A O 1
ATOM 700 N N . TRP A 1 88 ? 0.901 -6.115 12.079 1.00 22.15 88 TRP A N 1
ATOM 701 C CA . TRP A 1 88 ? 2.002 -6.944 12.605 1.00 23.40 88 TRP A CA 1
ATOM 702 C C . TRP A 1 88 ? 2.322 -6.624 14.053 1.00 20.05 88 TRP A C 1
ATOM 703 O O . TRP A 1 88 ? 2.132 -5.485 14.473 1.00 20.70 88 TRP A O 1
ATOM 714 N N . ILE A 1 89 ? 2.753 -7.663 14.757 1.00 20.73 89 ILE A N 1
ATOM 715 C CA . ILE A 1 89 ? 3.257 -7.612 16.159 1.00 21.44 89 ILE A CA 1
ATOM 716 C C . ILE A 1 89 ? 4.678 -8.173 16.118 1.00 21.12 89 ILE A C 1
ATOM 717 O O . ILE A 1 89 ? 4.839 -9.360 15.769 1.00 22.22 89 ILE A O 1
ATOM 722 N N . GLY A 1 90 ? 5.651 -7.337 16.446 1.00 22.88 90 GLY A N 1
ATOM 723 C CA . GLY A 1 90 ? 7.044 -7.768 16.650 1.00 24.89 90 GLY A CA 1
ATOM 724 C C . GLY A 1 90 ? 7.258 -8.040 18.129 1.00 25.40 90 GLY A C 1
ATOM 725 O O . GLY A 1 90 ? 6.820 -7.211 18.944 1.00 22.97 90 GLY A O 1
ATOM 726 N N . PHE A 1 91 ? 7.837 -9.181 18.486 1.00 29.32 91 PHE A N 1
ATOM 727 C CA . PHE A 1 91 ? 8.087 -9.524 19.909 1.00 28.06 91 PHE A CA 1
ATOM 728 C C . PHE A 1 91 ? 9.393 -10.304 20.060 1.00 30.46 91 PHE A C 1
ATOM 729 O O . PHE A 1 91 ? 9.904 -10.888 19.083 1.00 29.06 91 PHE A O 1
ATOM 737 N N . SER A 1 92 ? 9.871 -10.360 21.300 1.00 27.94 92 SER A N 1
ATOM 738 C CA . SER A 1 92 ? 11.174 -10.956 21.684 1.00 30.04 92 SER A CA 1
ATOM 739 C C . SER A 1 92 ? 11.137 -11.411 23.148 1.00 32.25 92 SER A C 1
ATOM 740 O O . SER A 1 92 ? 10.115 -11.172 23.848 1.00 27.52 92 SER A O 1
ATOM 743 N N . GLY A 1 93 ? 12.202 -12.071 23.593 1.00 32.81 93 GLY A N 1
ATOM 744 C CA . GLY A 1 93 ? 12.363 -12.533 24.988 1.00 34.30 93 GLY A CA 1
ATOM 745 C C . GLY A 1 93 ? 12.535 -14.033 25.053 1.00 33.33 93 GLY A C 1
ATOM 746 O O . GLY A 1 93 ? 12.087 -14.741 24.125 1.00 30.47 93 GLY A O 1
ATOM 747 N N . SER A 1 94 ? 13.140 -14.514 26.132 1.00 32.78 94 SER A N 1
ATOM 748 C CA . SER A 1 94 ? 13.411 -15.953 26.356 1.00 33.74 94 SER A CA 1
ATOM 749 C C . SER A 1 94 ? 12.086 -16.715 26.506 1.00 35.73 94 SER A C 1
ATOM 750 O O . SER A 1 94 ? 12.016 -17.845 26.054 1.00 37.64 94 SER A O 1
ATOM 753 N N . ASN A 1 95 ? 11.059 -16.139 27.135 1.00 33.28 95 ASN A N 1
ATOM 754 C CA . ASN A 1 95 ? 9.751 -16.833 27.275 1.00 33.89 95 ASN A CA 1
ATOM 755 C C . ASN A 1 95 ? 9.115 -16.914 25.882 1.00 30.78 95 ASN A C 1
ATOM 756 O O . ASN A 1 95 ? 8.680 -18.003 25.496 1.00 31.50 95 ASN A O 1
ATOM 761 N N . ALA A 1 96 ? 9.046 -15.789 25.181 1.00 30.65 96 ALA A N 1
ATOM 762 C CA . ALA A 1 96 ? 8.498 -15.688 23.807 1.00 33.10 96 ALA A CA 1
ATOM 763 C C . ALA A 1 96 ? 9.052 -16.820 22.929 1.00 32.98 96 ALA A C 1
ATOM 764 O O . ALA A 1 96 ? 8.262 -17.513 22.265 1.00 32.68 96 ALA A O 1
ATOM 766 N N . ASN A 1 97 ? 10.377 -16.993 22.910 1.00 35.47 97 ASN A N 1
ATOM 767 C CA . ASN A 1 97 ? 11.026 -17.966 21.991 1.00 38.38 97 ASN A CA 1
ATOM 768 C C . ASN A 1 97 ? 10.698 -19.382 22.465 1.00 38.23 97 ASN A C 1
ATOM 769 O O . ASN A 1 97 ? 10.436 -20.216 21.609 1.00 34.88 97 ASN A O 1
ATOM 774 N N . GLU A 1 98 ? 10.619 -19.629 23.777 1.00 34.97 98 GLU A N 1
ATOM 775 C CA . GLU A 1 98 ? 10.208 -20.970 24.261 1.00 36.17 98 GLU A CA 1
ATOM 776 C C . GLU A 1 98 ? 8.775 -21.241 23.803 1.00 34.24 98 GLU A C 1
ATOM 777 O O . GLU A 1 98 ? 8.503 -22.354 23.376 1.00 30.44 98 GLU A O 1
ATOM 783 N N . TYR A 1 99 ? 7.872 -20.269 23.907 1.00 29.76 99 TYR A N 1
ATOM 784 C CA . TYR A 1 99 ? 6.436 -20.486 23.585 1.00 30.45 99 TYR A CA 1
ATOM 785 C C . TYR A 1 99 ? 6.288 -20.742 22.075 1.00 29.02 99 TYR A C 1
ATOM 786 O O . TYR A 1 99 ? 5.428 -21.536 21.694 1.00 28.63 99 TYR A O 1
ATOM 795 N N . LEU A 1 100 ? 7.095 -20.084 21.243 1.00 33.06 100 LEU A N 1
ATOM 796 C CA . LEU A 1 100 ? 7.063 -20.279 19.765 1.00 35.75 100 LEU A CA 1
ATOM 797 C C . LEU A 1 100 ? 7.393 -21.732 19.405 1.00 39.27 100 LEU A C 1
ATOM 798 O O . LEU A 1 100 ? 6.820 -22.224 18.423 1.00 41.80 100 LEU A O 1
ATOM 803 N N . ASN A 1 101 ? 8.224 -22.410 20.202 1.00 41.56 101 ASN A N 1
ATOM 804 C CA . ASN A 1 101 ? 8.594 -23.833 20.009 1.00 40.95 101 ASN A CA 1
ATOM 805 C C . ASN A 1 101 ? 7.439 -24.746 20.417 1.00 38.20 101 ASN A C 1
ATOM 806 O O . ASN A 1 101 ? 7.590 -25.963 20.257 1.00 38.39 101 ASN A O 1
ATOM 811 N N . ARG A 1 102 ? 6.329 -24.222 20.950 1.00 28.95 102 ARG A N 1
ATOM 812 C CA . ARG A 1 102 ? 5.165 -25.066 21.302 1.00 28.48 102 ARG A CA 1
ATOM 813 C C . ARG A 1 102 ? 4.114 -25.041 20.188 1.00 26.37 102 ARG A C 1
ATOM 814 O O . ARG A 1 102 ? 3.089 -25.702 20.363 1.00 30.37 102 ARG A O 1
ATOM 822 N N . THR A 1 103 ? 4.341 -24.317 19.101 1.00 28.80 103 THR A N 1
ATOM 823 C CA . THR A 1 103 ? 3.332 -24.181 18.016 1.00 35.38 103 THR A CA 1
ATOM 824 C C . THR A 1 103 ? 3.937 -24.724 16.719 1.00 32.02 103 THR A C 1
ATOM 825 O O . THR A 1 103 ? 5.151 -24.669 16.571 1.00 34.93 103 THR A O 1
ATOM 829 N N . SER A 1 104 ? 3.107 -25.269 15.843 1.00 33.86 104 SER A N 1
ATOM 830 C CA . SER A 1 104 ? 3.523 -25.788 14.515 1.00 35.03 104 SER A CA 1
ATOM 831 C C . SER A 1 104 ? 3.685 -24.643 13.513 1.00 40.62 104 SER A C 1
ATOM 832 O O . SER A 1 104 ? 4.157 -24.936 12.413 1.00 40.31 104 SER A O 1
ATOM 835 N N . ILE A 1 105 ? 3.289 -23.403 13.839 1.00 40.46 105 ILE A N 1
ATOM 836 C CA . ILE A 1 105 ? 3.287 -22.323 12.803 1.00 42.55 105 ILE A CA 1
ATOM 837 C C . ILE A 1 105 ? 4.726 -21.970 12.435 1.00 44.12 105 ILE A C 1
ATOM 838 O O . ILE A 1 105 ? 4.927 -21.578 11.282 1.00 47.35 105 ILE A O 1
ATOM 843 N N . THR A 1 106 ? 5.691 -22.145 13.338 1.00 42.83 106 THR A N 1
ATOM 844 C CA . THR A 1 106 ? 7.116 -21.818 13.059 1.00 41.87 106 THR A CA 1
ATOM 845 C C . THR A 1 106 ? 7.743 -22.864 12.108 1.00 40.76 106 THR A C 1
ATOM 846 O O . THR A 1 106 ? 8.848 -22.602 11.649 1.00 41.43 106 THR A O 1
ATOM 850 N N . ASN A 1 107 ? 7.053 -23.959 11.778 1.00 46.62 107 ASN A N 1
ATOM 851 C CA . ASN A 1 107 ? 7.551 -24.988 10.819 1.00 45.83 107 ASN A CA 1
ATOM 852 C C . ASN A 1 107 ? 7.591 -24.388 9.394 1.00 50.07 107 ASN A C 1
ATOM 853 O O . ASN A 1 107 ? 8.694 -24.303 8.821 1.00 58.42 107 ASN A O 1
ATOM 858 N N . SER A 1 108 ? 6.454 -23.925 8.856 1.00 40.28 108 SER A N 1
ATOM 859 C CA . SER A 1 108 ? 6.346 -23.323 7.498 1.00 35.27 108 SER A CA 1
ATOM 860 C C . SER A 1 108 ? 6.289 -21.787 7.537 1.00 30.38 108 SER A C 1
ATOM 861 O O . SER A 1 108 ? 6.518 -21.172 6.495 1.00 32.08 108 SER A O 1
ATOM 864 N N . CYS A 1 109 ? 5.910 -21.197 8.667 1.00 30.40 109 CYS A N 1
ATOM 865 C CA . CYS A 1 109 ? 5.833 -19.720 8.878 1.00 27.95 109 CYS A CA 1
ATOM 866 C C . CYS A 1 109 ? 4.617 -19.123 8.150 1.00 24.89 109 CYS A C 1
ATOM 867 O O . CYS A 1 109 ? 4.561 -17.895 8.011 1.00 28.51 109 CYS A O 1
ATOM 870 N N . VAL A 1 110 ? 3.664 -19.946 7.758 1.00 24.90 110 VAL A N 1
ATOM 871 C CA . VAL A 1 110 ? 2.411 -19.476 7.096 1.00 26.47 110 VAL A CA 1
ATOM 872 C C . VAL A 1 110 ? 1.249 -20.242 7.715 1.00 24.95 110 VAL A C 1
ATOM 873 O O . VAL A 1 110 ? 1.379 -21.449 7.945 1.00 27.78 110 VAL A O 1
ATOM 877 N N . ALA A 1 111 ? 0.113 -19.606 7.897 1.00 23.30 111 ALA A N 1
ATOM 878 C CA . ALA A 1 111 ? -1.090 -20.329 8.347 1.00 24.01 111 ALA A CA 1
ATOM 879 C C . ALA A 1 111 ? -2.331 -19.556 7.931 1.00 22.40 111 ALA A C 1
ATOM 880 O O . ALA A 1 111 ? -2.219 -18.413 7.591 1.00 25.36 111 ALA A O 1
ATOM 882 N N . ASN A 1 112 ? -3.478 -20.198 8.033 1.00 25.80 112 ASN A N 1
ATOM 883 C CA . ASN A 1 112 ? -4.811 -19.582 7.846 1.00 24.26 112 ASN A CA 1
ATOM 884 C C . ASN A 1 112 ? -5.550 -19.609 9.182 1.00 26.46 112 ASN A C 1
ATOM 885 O O . ASN A 1 112 ? -5.589 -20.688 9.807 1.00 26.46 112 ASN A O 1
ATOM 890 N N . CYS A 1 113 ? -6.108 -18.474 9.619 1.00 25.15 113 CYS A N 1
ATOM 891 C CA . CYS A 1 113 ? -6.946 -18.419 10.841 1.00 26.47 113 CYS A CA 1
ATOM 892 C C . CYS A 1 113 ? -8.286 -19.102 10.568 1.00 27.60 113 CYS A C 1
ATOM 893 O O . CYS A 1 113 ? -8.975 -18.686 9.624 1.00 27.76 113 CYS A O 1
ATOM 896 N N A GLU A 1 114 ? -8.648 -20.116 11.361 0.50 26.83 114 GLU A N 1
ATOM 897 N N B GLU A 1 114 ? -8.638 -20.108 11.374 0.50 26.83 114 GLU A N 1
ATOM 898 C CA A GLU A 1 114 ? -9.954 -20.815 11.200 0.50 30.10 114 GLU A CA 1
ATOM 899 C CA B GLU A 1 114 ? -9.941 -20.815 11.311 0.50 30.11 114 GLU A CA 1
ATOM 900 C C A GLU A 1 114 ? -11.068 -19.859 11.666 0.50 29.62 114 GLU A C 1
ATOM 901 C C B GLU A 1 114 ? -11.069 -19.839 11.667 0.50 29.60 114 GLU A C 1
ATOM 902 O O A GLU A 1 114 ? -10.789 -18.843 12.317 0.50 25.85 114 GLU A O 1
ATOM 903 O O B GLU A 1 114 ? -10.794 -18.812 12.308 0.50 25.84 114 GLU A O 1
ATOM 914 N N . GLU A 1 115 ? -12.304 -20.173 11.283 1.00 34.42 115 GLU A N 1
ATOM 915 C CA . GLU A 1 115 ? -13.487 -19.280 11.428 1.00 38.55 115 GLU A CA 1
ATOM 916 C C . GLU A 1 115 ? -13.602 -18.710 12.851 1.00 37.07 115 GLU A C 1
ATOM 917 O O . GLU A 1 115 ? -13.909 -17.527 12.995 1.00 40.45 115 GLU A O 1
ATOM 923 N N A ASN A 1 116 ? -13.362 -19.535 13.867 0.50 35.90 116 ASN A N 1
ATOM 924 N N B ASN A 1 116 ? -13.379 -19.529 13.879 0.50 36.09 116 ASN A N 1
ATOM 925 C CA A ASN A 1 116 ? -13.617 -19.151 15.277 0.50 35.27 116 ASN A CA 1
ATOM 926 C CA B ASN A 1 116 ? -13.641 -19.099 15.281 0.50 35.53 116 ASN A CA 1
ATOM 927 C C A ASN A 1 116 ? -12.297 -18.726 15.955 0.50 33.26 116 ASN A C 1
ATOM 928 C C B ASN A 1 116 ? -12.299 -18.727 15.956 0.50 33.41 116 ASN A C 1
ATOM 929 O O A ASN A 1 116 ? -12.250 -18.681 17.203 0.50 30.72 116 ASN A O 1
ATOM 930 O O B ASN A 1 116 ? -12.244 -18.692 17.204 0.50 30.99 116 ASN A O 1
ATOM 939 N N . SER A 1 117 ? -11.262 -18.403 15.170 1.00 28.97 117 SER A N 1
ATOM 940 C CA . SER A 1 117 ? -9.939 -18.020 15.707 1.00 26.99 117 SER A CA 1
ATOM 941 C C . SER A 1 117 ? -10.037 -16.795 16.622 1.00 27.68 117 SER A C 1
ATOM 942 O O . SER A 1 117 ? -10.782 -15.878 16.283 1.00 22.53 117 SER A O 1
ATOM 945 N N . LYS A 1 118 ? -9.268 -16.779 17.720 1.00 25.62 118 LYS A N 1
ATOM 946 C CA . LYS A 1 118 ? -9.124 -15.607 18.615 1.00 27.35 118 LYS A CA 1
ATOM 947 C C . LYS A 1 118 ? -7.966 -14.712 18.174 1.00 26.66 118 LYS A C 1
ATOM 948 O O . LYS A 1 118 ? -7.820 -13.599 18.719 1.00 23.26 118 LYS A O 1
ATOM 954 N N . ILE A 1 119 ? -7.183 -15.133 17.190 1.00 25.39 119 ILE A N 1
ATOM 955 C CA . ILE A 1 119 ? -5.931 -14.416 16.824 1.00 23.60 119 ILE A CA 1
ATOM 956 C C . ILE A 1 119 ? -6.236 -13.043 16.240 1.00 22.78 119 ILE A C 1
ATOM 957 O O . ILE A 1 119 ? -5.583 -12.073 16.640 1.00 21.08 119 ILE A O 1
ATOM 962 N N . PRO A 1 120 ? -7.176 -12.903 15.274 1.00 21.73 120 PRO A N 1
ATOM 963 C CA . PRO A 1 120 ? -7.398 -11.598 14.643 1.00 23.71 120 PRO A CA 1
ATOM 964 C C . PRO A 1 120 ? -7.742 -10.508 15.661 1.00 21.26 120 PRO A C 1
ATOM 965 O O . PRO A 1 120 ? -7.163 -9.416 15.551 1.00 22.03 120 PRO A O 1
ATOM 969 N N . GLN A 1 121 ? -8.624 -10.810 16.615 1.00 21.14 121 GLN A N 1
ATOM 970 C CA . GLN A 1 121 ? -9.115 -9.788 17.582 1.00 23.36 121 GLN A CA 1
ATOM 971 C C . GLN A 1 121 ? -7.937 -9.325 18.461 1.00 22.23 121 GLN A C 1
ATOM 972 O O . GLN A 1 121 ? -7.838 -8.126 18.764 1.00 20.71 121 GLN A O 1
ATOM 978 N N . ILE A 1 122 ? -7.061 -10.239 18.850 1.00 20.29 122 ILE A N 1
ATOM 979 C CA . ILE A 1 122 ? -5.887 -9.897 19.715 1.00 20.81 122 ILE A CA 1
ATOM 980 C C . ILE A 1 122 ? -4.933 -8.978 18.928 1.00 19.65 122 ILE A C 1
ATOM 981 O O . ILE A 1 122 ? -4.521 -7.930 19.456 1.00 20.80 122 ILE A O 1
ATOM 986 N N . ILE A 1 123 ? -4.605 -9.331 17.688 1.00 22.60 123 ILE A N 1
ATOM 987 C CA . ILE A 1 123 ? -3.632 -8.538 16.898 1.00 21.89 123 ILE A CA 1
ATOM 988 C C . ILE A 1 123 ? -4.215 -7.148 16.662 1.00 24.52 123 ILE A C 1
ATOM 989 O O . ILE A 1 123 ? -3.471 -6.146 16.802 1.00 22.92 123 ILE A O 1
ATOM 994 N N . LEU A 1 124 ? -5.497 -7.076 16.301 1.00 24.61 124 LEU A N 1
ATOM 995 C CA . LEU A 1 124 ? -6.150 -5.779 16.023 1.00 27.51 124 LEU A CA 1
ATOM 996 C C . LEU A 1 124 ? -6.132 -4.947 17.300 1.00 27.81 124 LEU A C 1
ATOM 997 O O . LEU A 1 124 ? -5.834 -3.743 17.215 1.00 26.10 124 LEU A O 1
ATOM 1002 N N . ASN A 1 125 ? -6.442 -5.556 18.445 1.00 25.60 125 ASN A N 1
ATOM 1003 C CA . ASN A 1 125 ? -6.483 -4.824 19.733 1.00 25.45 125 ASN A CA 1
ATOM 1004 C C . ASN A 1 125 ? -5.089 -4.272 20.086 1.00 22.97 125 ASN A C 1
ATOM 1005 O O . ASN A 1 125 ? -5.006 -3.125 20.532 1.00 24.34 125 ASN A O 1
ATOM 1010 N N . MET A 1 126 ? -4.033 -5.061 19.900 1.00 22.17 126 MET A N 1
ATOM 1011 C CA . MET A 1 126 ? -2.645 -4.605 20.193 1.00 23.53 126 MET A CA 1
ATOM 1012 C C . MET A 1 126 ? -2.287 -3.404 19.310 1.00 23.75 126 MET A C 1
ATOM 1013 O O . MET A 1 126 ? -1.780 -2.392 19.839 1.00 23.63 126 MET A O 1
ATOM 1018 N N . CYS A 1 127 ? -2.622 -3.451 18.017 1.00 23.75 127 CYS A N 1
ATOM 1019 C CA . CYS A 1 127 ? -2.324 -2.327 17.083 1.00 26.13 127 CYS A CA 1
ATOM 1020 C C . CYS A 1 127 ? -3.154 -1.091 17.471 1.00 27.77 127 CYS A C 1
ATOM 1021 O O . CYS A 1 127 ? -2.578 0.007 17.483 1.00 27.32 127 CYS A O 1
ATOM 1024 N N . GLU A 1 128 ? -4.412 -1.264 17.890 1.00 25.90 128 GLU A N 1
ATOM 1025 C CA . GLU A 1 128 ? -5.272 -0.147 18.379 1.00 29.00 128 GLU A CA 1
ATOM 1026 C C . GLU A 1 128 ? -4.649 0.520 19.620 1.00 29.13 128 GLU A C 1
ATOM 1027 O O . GLU A 1 128 ? -4.505 1.752 19.628 1.00 29.88 128 GLU A O 1
ATOM 1033 N N . ILE A 1 129 ? -4.268 -0.258 20.631 1.00 29.50 129 ILE A N 1
ATOM 1034 C CA . ILE A 1 129 ? -3.603 0.273 21.859 1.00 27.39 129 ILE A CA 1
ATOM 1035 C C . ILE A 1 129 ? -2.354 1.074 21.469 1.00 27.37 129 ILE A C 1
ATOM 1036 O O . ILE A 1 129 ? -2.135 2.162 22.017 1.00 26.87 129 ILE A O 1
ATOM 1041 N N . SER A 1 130 ? -1.570 0.555 20.535 1.00 27.25 130 SER A N 1
ATOM 1042 C CA . SER A 1 130 ? -0.281 1.145 20.099 1.00 29.36 130 SER A CA 1
ATOM 1043 C C . SER A 1 130 ? -0.490 2.525 19.465 1.00 31.50 130 SER A C 1
ATOM 1044 O O . SER A 1 130 ? 0.429 3.340 19.600 1.00 31.36 130 SER A O 1
ATOM 1047 N N . LYS A 1 131 ? -1.631 2.775 18.816 1.00 33.78 131 LYS A N 1
ATOM 1048 C CA . LYS A 1 131 ? -1.915 4.078 18.159 1.00 35.24 131 LYS A CA 1
ATOM 1049 C C . LYS A 1 131 ? -1.891 5.225 19.171 1.00 38.76 131 LYS A C 1
ATOM 1050 O O . LYS A 1 131 ? -1.468 6.324 18.789 1.00 39.66 131 LYS A O 1
ATOM 1056 N N . THR A 1 132 ? -2.377 5.016 20.396 1.00 37.32 132 THR A N 1
ATOM 1057 C CA . THR A 1 132 ? -2.464 6.069 21.452 1.00 37.97 132 THR A CA 1
ATOM 1058 C C . THR A 1 132 ? -1.712 5.604 22.697 1.00 32.12 132 THR A C 1
ATOM 1059 O O . THR A 1 132 ? -2.101 5.983 23.810 1.00 38.22 132 THR A O 1
ATOM 1063 N N . TYR A 1 133 ? -0.632 4.857 22.503 1.00 33.71 133 TYR A N 1
ATOM 1064 C CA . TYR A 1 133 ? 0.148 4.220 23.586 1.00 33.16 133 TYR A CA 1
ATOM 1065 C C . TYR A 1 133 ? 0.470 5.267 24.645 1.00 35.40 133 TYR A C 1
ATOM 1066 O O . TYR A 1 133 ? 1.131 6.272 24.320 1.00 30.31 133 TYR A O 1
ATOM 1075 N N . ASN A 1 134 ? 0.048 5.025 25.879 1.00 31.45 134 ASN A N 1
ATOM 1076 C CA . ASN A 1 134 ? 0.315 5.947 27.019 1.00 33.65 134 ASN A CA 1
ATOM 1077 C C . ASN A 1 134 ? 0.794 5.120 28.204 1.00 31.39 134 ASN A C 1
ATOM 1078 O O . ASN A 1 134 ? -0.021 4.506 28.886 1.00 30.21 134 ASN A O 1
ATOM 1083 N N . PRO A 1 135 ? 2.116 5.073 28.477 1.00 35.52 135 PRO A N 1
ATOM 1084 C CA . PRO A 1 135 ? 2.634 4.233 29.558 1.00 35.55 135 PRO A CA 1
ATOM 1085 C C . PRO A 1 135 ? 2.170 4.697 30.956 1.00 37.46 135 PRO A C 1
ATOM 1086 O O . PRO A 1 135 ? 1.989 3.857 31.836 1.00 32.82 135 PRO A O 1
ATOM 1090 N N . SER A 1 136 ? 1.913 5.998 31.145 1.00 38.78 136 SER A N 1
ATOM 1091 C CA . SER A 1 136 ? 1.408 6.548 32.430 1.00 38.77 136 SER A CA 1
ATOM 1092 C C . SER A 1 136 ? 0.014 5.975 32.740 1.00 36.02 136 SER A C 1
ATOM 1093 O O . SER A 1 136 ? -0.342 5.971 33.918 1.00 33.24 136 SER A O 1
ATOM 1096 N N . ARG A 1 137 ? -0.734 5.497 31.736 1.00 34.32 137 ARG A N 1
ATOM 1097 C CA . ARG A 1 137 ? -2.050 4.825 31.914 1.00 33.31 137 ARG A CA 1
ATOM 1098 C C . ARG A 1 137 ? -1.885 3.295 31.869 1.00 28.98 137 ARG A C 1
ATOM 1099 O O . ARG A 1 137 ? -2.898 2.587 31.719 1.00 31.36 137 ARG A O 1
ATOM 1107 N N . SER A 1 138 ? -0.656 2.789 31.960 1.00 27.66 138 SER A N 1
ATOM 1108 C CA . SER A 1 138 ? -0.317 1.337 32.073 1.00 25.94 138 SER A CA 1
ATOM 1109 C C . SER A 1 138 ? -0.652 0.573 30.785 1.00 24.46 138 SER A C 1
ATOM 1110 O O . SER A 1 138 ? -0.883 -0.670 30.850 1.00 24.67 138 SER A O 1
ATOM 1113 N N . ASP A 1 139 ? -0.629 1.239 29.627 1.00 24.45 139 ASP A N 1
ATOM 1114 C CA . ASP A 1 139 ? -0.767 0.540 28.320 1.00 25.29 139 ASP A CA 1
ATOM 1115 C C . ASP A 1 139 ? 0.349 -0.503 28.154 1.00 23.72 139 ASP A C 1
ATOM 1116 O O . ASP A 1 139 ? 0.104 -1.505 27.449 1.00 25.37 139 ASP A O 1
ATOM 1121 N N . ASP A 1 140 ? 1.516 -0.310 28.770 1.00 24.19 140 ASP A N 1
ATOM 1122 C CA . ASP A 1 140 ? 2.619 -1.313 28.735 1.00 26.66 140 ASP A CA 1
ATOM 1123 C C . ASP A 1 140 ? 2.148 -2.661 29.317 1.00 25.92 140 ASP A C 1
ATOM 1124 O O . ASP A 1 140 ? 2.479 -3.707 28.752 1.00 22.76 140 ASP A O 1
ATOM 1129 N N . ILE A 1 141 ? 1.406 -2.648 30.423 1.00 22.49 141 ILE A N 1
ATOM 1130 C CA . ILE A 1 141 ? 0.899 -3.887 31.067 1.00 22.81 141 ILE A CA 1
ATOM 1131 C C . ILE A 1 141 ? -0.124 -4.524 30.121 1.00 23.18 141 ILE A C 1
ATOM 1132 O O . ILE A 1 141 ? -0.066 -5.731 29.922 1.00 21.13 141 ILE A O 1
ATOM 1137 N N . LEU A 1 142 ? -1.021 -3.722 29.561 1.00 22.88 142 LEU A N 1
ATOM 1138 C CA . LEU A 1 142 ? -2.088 -4.210 28.661 1.00 25.87 142 LEU A CA 1
ATOM 1139 C C . LEU A 1 142 ? -1.454 -4.903 27.446 1.00 24.82 142 LEU A C 1
ATOM 1140 O O . LEU A 1 142 ? -1.902 -6.032 27.109 1.00 23.46 142 LEU A O 1
ATOM 1145 N N . LEU A 1 143 ? -0.416 -4.305 26.848 1.00 23.13 143 LEU A N 1
ATOM 1146 C CA . LEU A 1 143 ? 0.252 -4.915 25.660 1.00 25.37 143 LEU A CA 1
ATOM 1147 C C . LEU A 1 143 ? 0.903 -6.254 26.036 1.00 24.18 143 LEU A C 1
ATOM 1148 O O . LEU A 1 143 ? 0.784 -7.193 25.235 1.00 23.94 143 LEU A O 1
ATOM 1153 N N . LEU A 1 144 ? 1.530 -6.373 27.210 1.00 23.77 144 LEU A N 1
ATOM 1154 C CA . LEU A 1 144 ? 2.128 -7.663 27.636 1.00 23.93 144 LEU A CA 1
ATOM 1155 C C . LEU A 1 144 ? 1.034 -8.699 27.873 1.00 21.97 144 LEU A C 1
ATOM 1156 O O . LEU A 1 144 ? 1.194 -9.860 27.425 1.00 22.00 144 LEU A O 1
ATOM 1161 N N A LYS A 1 145 ? -0.056 -8.316 28.536 0.50 20.51 145 LYS A N 1
ATOM 1162 N N B LYS A 1 145 ? -0.053 -8.312 28.535 0.50 20.58 145 LYS A N 1
ATOM 1163 C CA A LYS A 1 145 ? -1.215 -9.221 28.739 0.50 21.52 145 LYS A CA 1
ATOM 1164 C CA B LYS A 1 145 ? -1.200 -9.223 28.735 0.50 21.61 145 LYS A CA 1
ATOM 1165 C C A LYS A 1 145 ? -1.638 -9.769 27.372 0.50 21.57 145 LYS A C 1
ATOM 1166 C C B LYS A 1 145 ? -1.635 -9.769 27.371 0.50 21.62 145 LYS A C 1
ATOM 1167 O O A LYS A 1 145 ? -1.880 -10.994 27.272 0.50 20.71 145 LYS A O 1
ATOM 1168 O O B LYS A 1 145 ? -1.880 -10.994 27.272 0.50 20.76 145 LYS A O 1
ATOM 1179 N N . GLU A 1 146 ? -1.746 -8.897 26.367 1.00 20.92 146 GLU A N 1
ATOM 1180 C CA . GLU A 1 146 ? -2.255 -9.283 25.021 1.00 21.68 146 GLU A CA 1
ATOM 1181 C C . GLU A 1 146 ? -1.225 -10.173 24.324 1.00 21.23 146 GLU A C 1
ATOM 1182 O O . GLU A 1 146 ? -1.637 -11.129 23.662 1.00 19.23 146 GLU A O 1
ATOM 1188 N N . LEU A 1 147 ? 0.072 -9.932 24.530 1.00 20.99 147 LEU A N 1
ATOM 1189 C CA . LEU A 1 147 ? 1.116 -10.785 23.907 1.00 22.75 147 LEU A CA 1
ATOM 1190 C C . LEU A 1 147 ? 1.044 -12.196 24.492 1.00 22.23 147 LEU A C 1
ATOM 1191 O O . LEU A 1 147 ? 1.111 -13.156 23.716 1.00 21.21 147 LEU A O 1
ATOM 1196 N N . TYR A 1 148 ? 0.907 -12.351 25.812 1.00 21.79 148 TYR A N 1
ATOM 1197 C CA . TYR A 1 148 ? 0.694 -13.690 26.432 1.00 21.41 148 TYR A CA 1
ATOM 1198 C C . TYR A 1 148 ? -0.580 -14.317 25.823 1.00 20.52 148 TYR A C 1
ATOM 1199 O O . TYR A 1 148 ? -0.520 -15.494 25.508 1.00 18.83 148 TYR A O 1
ATOM 1208 N N . SER A 1 149 ? -1.687 -13.582 25.670 1.00 19.64 149 SER A N 1
ATOM 1209 C CA . SER A 1 149 ? -2.940 -14.105 25.060 1.00 20.91 149 SER A CA 1
ATOM 1210 C C . SER A 1 149 ? -2.689 -14.583 23.633 1.00 19.64 149 SER A C 1
ATOM 1211 O O . SER A 1 149 ? -3.225 -15.638 23.277 1.00 19.34 149 SER A O 1
ATOM 1214 N N . LEU A 1 150 ? -1.910 -13.823 22.867 1.00 20.61 150 LEU A N 1
ATOM 1215 C CA . LEU A 1 150 ? -1.589 -14.128 21.442 1.00 20.97 150 LEU A CA 1
ATOM 1216 C C . LEU A 1 150 ? -0.805 -15.445 21.388 1.00 22.36 150 LEU A C 1
ATOM 1217 O O . LEU A 1 150 ? -1.168 -16.323 20.592 1.00 21.68 150 LEU A O 1
ATOM 1222 N N . LEU A 1 151 ? 0.260 -15.577 22.190 1.00 22.22 151 LEU A N 1
ATOM 1223 C CA . LEU A 1 151 ? 1.092 -16.807 22.135 1.00 24.04 151 LEU A CA 1
ATOM 1224 C C . LEU A 1 151 ? 0.262 -18.000 22.612 1.00 23.22 151 LEU A C 1
ATOM 1225 O O . LEU A 1 151 ? 0.381 -19.096 22.022 1.00 23.45 151 LEU A O 1
ATOM 1230 N N . TYR A 1 152 ? -0.601 -17.823 23.611 1.00 22.65 152 TYR A N 1
ATOM 1231 C CA . TYR A 1 152 ? -1.506 -18.907 24.057 1.00 21.63 152 TYR A CA 1
ATOM 1232 C C . TYR A 1 152 ? -2.428 -19.325 22.899 1.00 22.66 152 TYR A C 1
ATOM 1233 O O . TYR A 1 152 ? -2.576 -20.551 22.646 1.00 20.78 152 TYR A O 1
ATOM 1242 N N . ALA A 1 153 ? -3.017 -18.355 22.194 1.00 22.74 153 ALA A N 1
ATOM 1243 C CA . ALA A 1 153 ? -3.945 -18.617 21.060 1.00 24.03 153 ALA A CA 1
ATOM 1244 C C . ALA A 1 153 ? -3.208 -19.362 19.924 1.00 24.00 153 ALA A C 1
ATOM 1245 O O . ALA A 1 153 ? -3.807 -20.304 19.341 1.00 25.07 153 ALA A O 1
ATOM 1247 N N . LEU A 1 154 ? -1.967 -18.978 19.625 1.00 20.79 154 LEU A N 1
ATOM 1248 C CA . LEU A 1 154 ? -1.169 -19.658 18.572 1.00 24.81 154 LEU A CA 1
ATOM 1249 C C . LEU A 1 154 ? -0.990 -21.127 18.965 1.00 23.11 154 LEU A C 1
ATOM 1250 O O . LEU A 1 154 ? -1.140 -22.008 18.081 1.00 26.54 154 LEU A O 1
ATOM 1255 N N . ILE A 1 155 ? -0.654 -21.395 20.227 1.00 24.03 155 ILE A N 1
ATOM 1256 C CA . ILE A 1 155 ? -0.434 -22.786 20.715 1.00 23.66 155 ILE A CA 1
ATOM 1257 C C . ILE A 1 155 ? -1.738 -23.577 20.673 1.00 25.58 155 ILE A C 1
ATOM 1258 O O . ILE A 1 155 ? -1.700 -24.751 20.283 1.00 26.39 155 ILE A O 1
ATOM 1263 N N . GLU A 1 156 ? -2.849 -22.967 21.085 1.00 24.35 156 GLU A N 1
ATOM 1264 C CA . GLU A 1 156 ? -4.170 -23.622 21.116 1.00 26.55 156 GLU A CA 1
ATOM 1265 C C . GLU A 1 156 ? -4.601 -23.947 19.675 1.00 27.33 156 GLU A C 1
ATOM 1266 O O . GLU A 1 156 ? -5.132 -25.018 19.458 1.00 25.90 156 GLU A O 1
ATOM 1272 N N . GLU A 1 157 ? -4.406 -23.034 18.727 1.00 25.29 157 GLU A N 1
ATOM 1273 C CA . GLU A 1 157 ? -4.954 -23.192 17.351 1.00 27.13 157 GLU A CA 1
ATOM 1274 C C . GLU A 1 157 ? -3.974 -23.917 16.431 1.00 27.27 157 GLU A C 1
ATOM 1275 O O . GLU A 1 157 ? -4.450 -24.495 15.448 1.00 27.79 157 GLU A O 1
ATOM 1281 N N . PHE A 1 158 ? -2.674 -23.891 16.743 1.00 25.35 158 PHE A N 1
ATOM 1282 C CA . PHE A 1 158 ? -1.601 -24.501 15.930 1.00 27.32 158 PHE A CA 1
ATOM 1283 C C . PHE A 1 158 ? -0.693 -25.337 16.835 1.00 27.69 158 PHE A C 1
ATOM 1284 O O . PHE A 1 158 ? 0.491 -25.059 16.961 1.00 27.42 158 PHE A O 1
ATOM 1292 N N . PRO A 1 159 ? -1.224 -26.382 17.492 1.00 31.45 159 PRO A N 1
ATOM 1293 C CA . PRO A 1 159 ? -0.440 -27.159 18.452 1.00 35.10 159 PRO A CA 1
ATOM 1294 C C . PRO A 1 159 ? 0.609 -28.047 17.772 1.00 39.12 159 PRO A C 1
ATOM 1295 O O . PRO A 1 159 ? 0.377 -28.455 16.658 1.00 34.27 159 PRO A O 1
ATOM 1299 N N . LYS A 1 160 ? 1.721 -28.322 18.452 1.00 44.60 160 LYS A N 1
ATOM 1300 C CA . LYS A 1 160 ? 2.699 -29.368 18.021 1.00 49.34 160 LYS A CA 1
ATOM 1301 C C . LYS A 1 160 ? 2.091 -30.753 18.236 1.00 46.71 160 LYS A C 1
ATOM 1302 O O . LYS A 1 160 ? 1.229 -30.921 19.090 1.00 45.32 160 LYS A O 1
ATOM 1308 N N . PRO A 1 161 ? 2.431 -31.772 17.410 1.00 55.17 161 PRO A N 1
ATOM 1309 C CA . PRO A 1 161 ? 1.726 -33.060 17.453 1.00 55.30 161 PRO A CA 1
ATOM 1310 C C . PRO A 1 161 ? 2.097 -33.937 18.662 1.00 56.74 161 PRO A C 1
ATOM 1311 O O . PRO A 1 161 ? 2.762 -33.530 19.627 1.00 55.77 161 PRO A O 1
ATOM 1315 N N . LEU B 1 4 ? 26.277 2.458 49.674 1.00 47.28 4 LEU B N 1
ATOM 1316 C CA . LEU B 1 4 ? 26.820 2.262 51.057 1.00 42.65 4 LEU B CA 1
ATOM 1317 C C . LEU B 1 4 ? 28.136 1.485 50.975 1.00 42.51 4 LEU B C 1
ATOM 1318 O O . LEU B 1 4 ? 28.187 0.491 50.264 1.00 35.59 4 LEU B O 1
ATOM 1323 N N . TRP B 1 5 ? 29.175 1.960 51.659 1.00 45.06 5 TRP B N 1
ATOM 1324 C CA . TRP B 1 5 ? 30.418 1.192 51.926 1.00 47.00 5 TRP B CA 1
ATOM 1325 C C . TRP B 1 5 ? 30.991 1.685 53.252 1.00 49.45 5 TRP B C 1
ATOM 1326 O O . TRP B 1 5 ? 31.846 2.581 53.231 1.00 40.96 5 TRP B O 1
ATOM 1337 N N . LYS B 1 6 ? 30.478 1.157 54.362 1.00 49.10 6 LYS B N 1
ATOM 1338 C CA . LYS B 1 6 ? 30.950 1.498 55.724 1.00 47.34 6 LYS B CA 1
ATOM 1339 C C . LYS B 1 6 ? 32.082 0.528 56.089 1.00 53.12 6 LYS B C 1
ATOM 1340 O O . LYS B 1 6 ? 31.810 -0.687 56.177 1.00 50.38 6 LYS B O 1
ATOM 1342 N N . LYS B 1 7 ? 33.311 1.038 56.254 1.00 55.15 7 LYS B N 1
ATOM 1343 C CA . LYS B 1 7 ? 34.480 0.280 56.775 1.00 56.75 7 LYS B CA 1
ATOM 1344 C C . LYS B 1 7 ? 34.617 0.580 58.277 1.00 63.28 7 LYS B C 1
ATOM 1345 O O . LYS B 1 7 ? 34.616 1.780 58.655 1.00 66.84 7 LYS B O 1
ATOM 1347 N N . TYR B 1 8 ? 34.691 -0.470 59.103 1.00 60.26 8 TYR B N 1
ATOM 1348 C CA . TYR B 1 8 ? 34.865 -0.402 60.580 1.00 60.17 8 TYR B CA 1
ATOM 1349 C C . TYR B 1 8 ? 36.328 -0.730 60.925 1.00 63.77 8 TYR B C 1
ATOM 1350 O O . TYR B 1 8 ? 37.011 -1.414 60.130 1.00 56.38 8 TYR B O 1
ATOM 1359 N N . VAL B 1 9 ? 36.788 -0.250 62.085 1.00 66.31 9 VAL B N 1
ATOM 1360 C CA . VAL B 1 9 ? 38.117 -0.589 62.677 1.00 65.64 9 VAL B CA 1
ATOM 1361 C C . VAL B 1 9 ? 38.134 -2.103 62.930 1.00 62.05 9 VAL B C 1
ATOM 1362 O O . VAL B 1 9 ? 37.042 -2.683 63.196 1.00 61.76 9 VAL B O 1
ATOM 1366 N N . LYS B 1 10 ? 39.315 -2.719 62.831 1.00 52.13 10 LYS B N 1
ATOM 1367 C CA . LYS B 1 10 ? 39.588 -4.095 63.326 1.00 52.84 10 LYS B CA 1
ATOM 1368 C C . LYS B 1 10 ? 39.762 -4.001 64.852 1.00 56.33 10 LYS B C 1
ATOM 1369 O O . LYS B 1 10 ? 40.897 -4.150 65.334 1.00 56.84 10 LYS B O 1
ATOM 1375 N N . GLU B 1 11 ? 38.684 -3.686 65.583 1.00 48.46 11 GLU B N 1
ATOM 1376 C CA . GLU B 1 11 ? 38.751 -3.427 67.045 1.00 50.62 11 GLU B CA 1
ATOM 1377 C C . GLU B 1 11 ? 38.538 -4.734 67.826 1.00 44.87 11 GLU B C 1
ATOM 1378 O O . GLU B 1 11 ? 38.993 -4.783 68.976 1.00 51.52 11 GLU B O 1
ATOM 1384 N N . ASN B 1 12 ? 37.950 -5.777 67.227 1.00 34.08 12 ASN B N 1
ATOM 1385 C CA . ASN B 1 12 ? 37.739 -7.096 67.888 1.00 33.63 12 ASN B CA 1
ATOM 1386 C C . ASN B 1 12 ? 38.532 -8.188 67.159 1.00 30.97 12 ASN B C 1
ATOM 1387 O O . ASN B 1 12 ? 38.633 -8.097 65.919 1.00 31.92 12 ASN B O 1
A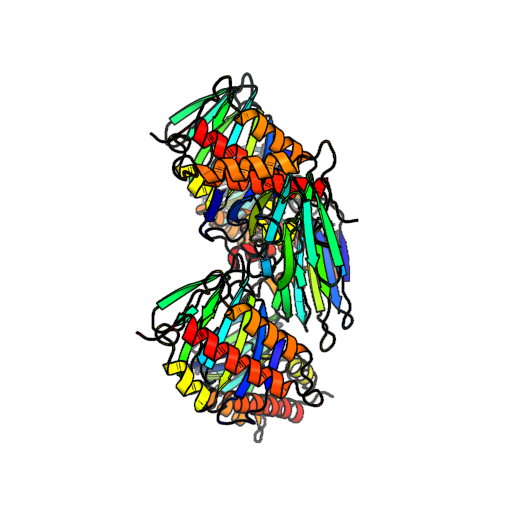TOM 1392 N N . PHE B 1 13 ? 38.992 -9.213 67.873 1.00 27.20 13 PHE B N 1
ATOM 1393 C CA . PHE B 1 13 ? 39.828 -10.298 67.304 1.00 28.32 13 PHE B CA 1
ATOM 1394 C C . PHE B 1 13 ? 39.139 -11.655 67.367 1.00 27.14 13 PHE B C 1
ATOM 1395 O O . PHE B 1 13 ? 39.643 -12.574 66.707 1.00 24.54 13 PHE B O 1
ATOM 1403 N N . GLU B 1 14 ? 38.049 -11.804 68.124 1.00 25.98 14 GLU B N 1
ATOM 1404 C CA . GLU B 1 14 ? 37.307 -13.093 68.166 1.00 27.79 14 GLU B CA 1
ATOM 1405 C C . GLU B 1 14 ? 36.184 -13.059 67.128 1.00 27.88 14 GLU B C 1
ATOM 1406 O O . GLU B 1 14 ? 35.977 -14.073 66.450 1.00 27.80 14 GLU B O 1
ATOM 1412 N N . MET B 1 15 ? 35.465 -11.948 67.069 1.00 27.46 15 MET B N 1
ATOM 1413 C CA . MET B 1 15 ? 34.350 -11.707 66.122 1.00 28.46 15 MET B CA 1
ATOM 1414 C C . MET B 1 15 ? 34.312 -10.216 65.797 1.00 24.43 15 MET B C 1
ATOM 1415 O O . MET B 1 15 ? 34.241 -9.407 66.718 1.00 23.69 15 MET B O 1
ATOM 1420 N N . ASN B 1 16 ? 34.356 -9.858 64.520 1.00 22.25 16 ASN B N 1
ATOM 1421 C CA . ASN B 1 16 ? 34.452 -8.444 64.092 1.00 20.98 16 ASN B CA 1
ATOM 1422 C C . ASN B 1 16 ? 33.643 -8.216 62.817 1.00 21.77 16 ASN B C 1
ATOM 1423 O O . ASN B 1 16 ? 33.825 -8.990 61.855 1.00 21.71 16 ASN B O 1
ATOM 1428 N N . VAL B 1 17 ? 32.795 -7.195 62.808 1.00 23.50 17 VAL B N 1
ATOM 1429 C CA . VAL B 1 17 ? 32.154 -6.698 61.566 1.00 25.91 17 VAL B CA 1
ATOM 1430 C C . VAL B 1 17 ? 33.139 -5.730 60.904 1.00 28.39 17 VAL B C 1
ATOM 1431 O O . VAL B 1 17 ? 33.343 -4.618 61.448 1.00 24.55 17 VAL B O 1
ATOM 1435 N N . ASP B 1 18 ? 33.728 -6.133 59.772 1.00 26.76 18 ASP B N 1
ATOM 1436 C CA . ASP B 1 18 ? 34.787 -5.347 59.075 1.00 29.75 18 ASP B CA 1
ATOM 1437 C C . ASP B 1 18 ? 34.150 -4.262 58.213 1.00 28.41 18 ASP B C 1
ATOM 1438 O O . ASP B 1 18 ? 34.695 -3.169 58.179 1.00 30.49 18 ASP B O 1
ATOM 1443 N N . GLU B 1 19 ? 33.075 -4.569 57.492 1.00 26.45 19 GLU B N 1
ATOM 1444 C CA . GLU B 1 19 ? 32.414 -3.600 56.581 1.00 28.53 19 GLU B CA 1
ATOM 1445 C C . GLU B 1 19 ? 31.023 -4.116 56.199 1.00 25.66 19 GLU B C 1
ATOM 1446 O O . GLU B 1 19 ? 30.798 -5.329 56.230 1.00 24.99 19 GLU B O 1
ATOM 1452 N N . CYS B 1 20 ? 30.128 -3.206 55.884 1.00 25.07 20 CYS B N 1
ATOM 1453 C CA . CYS B 1 20 ? 28.802 -3.489 55.291 1.00 26.87 20 CYS B CA 1
ATOM 1454 C C . CYS B 1 20 ? 28.696 -2.606 54.054 1.00 26.39 20 CYS B C 1
ATOM 1455 O O . CYS B 1 20 ? 29.152 -1.436 54.112 1.00 28.84 20 CYS B O 1
ATOM 1458 N N . GLY B 1 21 ? 28.161 -3.137 52.959 1.00 24.08 21 GLY B N 1
ATOM 1459 C CA . GLY B 1 21 ? 28.047 -2.366 51.713 1.00 22.91 21 GLY B CA 1
ATOM 1460 C C . GLY B 1 21 ? 26.824 -2.742 50.906 1.00 22.39 21 GLY B C 1
ATOM 1461 O O . GLY B 1 21 ? 26.254 -3.835 51.138 1.00 20.30 21 GLY B O 1
ATOM 1462 N N . ILE B 1 22 ? 26.464 -1.851 49.988 1.00 23.76 22 ILE B N 1
ATOM 1463 C CA . ILE B 1 22 ? 25.389 -2.016 48.978 1.00 23.54 22 ILE B CA 1
ATOM 1464 C C . ILE B 1 22 ? 25.929 -1.420 47.693 1.00 24.72 22 ILE B C 1
ATOM 1465 O O . ILE B 1 22 ? 26.416 -0.267 47.753 1.00 21.36 22 ILE B O 1
ATOM 1470 N N . GLU B 1 23 ? 25.863 -2.160 46.594 1.00 22.94 23 GLU B N 1
ATOM 1471 C CA . GLU B 1 23 ? 26.363 -1.673 45.293 1.00 25.31 23 GLU B CA 1
ATOM 1472 C C . GLU B 1 23 ? 25.378 -2.086 44.205 1.00 24.50 23 GLU B C 1
ATOM 1473 O O . GLU B 1 23 ? 25.097 -3.293 44.066 1.00 23.52 23 GLU B O 1
ATOM 1479 N N . GLN B 1 24 ? 24.923 -1.104 43.440 1.00 22.62 24 GLN B N 1
ATOM 1480 C CA . GLN B 1 24 ? 24.231 -1.331 42.148 1.00 24.08 24 GLN B CA 1
ATOM 1481 C C . GLN B 1 24 ? 25.289 -1.397 41.046 1.00 23.06 24 GLN B C 1
ATOM 1482 O O . GLN B 1 24 ? 25.998 -0.399 40.831 1.00 22.90 24 GLN B O 1
ATOM 1488 N N . GLY B 1 25 ? 25.411 -2.549 40.408 1.00 23.17 25 GLY B N 1
ATOM 1489 C CA . GLY B 1 25 ? 26.380 -2.800 39.336 1.00 23.74 25 GLY B CA 1
ATOM 1490 C C . GLY B 1 25 ? 26.079 -1.962 38.105 1.00 24.20 25 GLY B C 1
ATOM 1491 O O . GLY B 1 25 ? 24.901 -1.659 37.851 1.00 22.76 25 GLY B O 1
ATOM 1492 N N . ILE B 1 26 ? 27.129 -1.571 37.394 1.00 24.91 26 ILE B N 1
ATOM 1493 C CA . ILE B 1 26 ? 27.054 -0.931 36.044 1.00 25.94 26 ILE B CA 1
ATOM 1494 C C . ILE B 1 26 ? 27.104 -2.051 35.007 1.00 25.50 26 ILE B C 1
ATOM 1495 O O . ILE B 1 26 ? 27.964 -2.918 35.088 1.00 30.58 26 ILE B O 1
ATOM 1500 N N . PRO B 1 27 ? 26.223 -2.081 33.990 1.00 28.97 27 PRO B N 1
ATOM 1501 C CA . PRO B 1 27 ? 26.202 -3.183 33.021 1.00 26.88 27 PRO B CA 1
ATOM 1502 C C . PRO B 1 27 ? 27.572 -3.561 32.462 1.00 27.46 27 PRO B C 1
ATOM 1503 O O . PRO B 1 27 ? 28.283 -2.696 31.954 1.00 29.77 27 PRO B O 1
ATOM 1507 N N . GLY B 1 28 ? 27.921 -4.843 32.578 1.00 28.25 28 GLY B N 1
ATOM 1508 C CA . GLY B 1 28 ? 29.138 -5.441 31.998 1.00 29.36 28 GLY B CA 1
ATOM 1509 C C . GLY B 1 28 ? 30.396 -5.116 32.787 1.00 30.13 28 GLY B C 1
ATOM 1510 O O . GLY B 1 28 ? 31.479 -5.523 32.347 1.00 32.87 28 GLY B O 1
ATOM 1511 N N . LEU B 1 29 ? 30.285 -4.413 33.911 1.00 31.52 29 LEU B N 1
ATOM 1512 C CA . LEU B 1 29 ? 31.475 -4.007 34.711 1.00 34.12 29 LEU B CA 1
ATOM 1513 C C . LEU B 1 29 ? 31.526 -4.797 36.018 1.00 30.01 29 LEU B C 1
ATOM 1514 O O . LEU B 1 29 ? 30.464 -5.133 36.573 1.00 24.42 29 LEU B O 1
ATOM 1519 N N . GLY B 1 30 ? 32.723 -5.081 36.510 1.00 25.34 30 GLY B N 1
ATOM 1520 C CA . GLY B 1 30 ? 32.870 -5.587 37.882 1.00 27.59 30 GLY B CA 1
ATOM 1521 C C . GLY B 1 30 ? 34.305 -5.547 38.315 1.00 27.14 30 GLY B C 1
ATOM 1522 O O . GLY B 1 30 ? 34.977 -4.542 38.018 1.00 28.09 30 GLY B O 1
ATOM 1523 N N . TYR B 1 31 ? 34.752 -6.617 38.969 1.00 24.74 31 TYR B N 1
ATOM 1524 C CA . TYR B 1 31 ? 36.008 -6.647 39.736 1.00 24.47 31 TYR B CA 1
ATOM 1525 C C . TYR B 1 31 ? 36.736 -7.950 39.432 1.00 26.52 31 TYR B C 1
ATOM 1526 O O . TYR B 1 31 ? 36.077 -8.985 39.198 1.00 25.45 31 TYR B O 1
ATOM 1535 N N . ASN B 1 32 ? 38.071 -7.867 39.390 1.00 24.10 32 ASN B N 1
ATOM 1536 C CA . ASN B 1 32 ? 38.959 -9.007 39.110 1.00 25.45 32 ASN B CA 1
ATOM 1537 C C . ASN B 1 32 ? 40.192 -8.828 39.998 1.00 25.04 32 ASN B C 1
ATOM 1538 O O . ASN B 1 32 ? 40.960 -7.909 39.711 1.00 23.49 32 ASN B O 1
ATOM 1543 N N . TYR B 1 33 ? 40.355 -9.618 41.053 1.00 22.65 33 TYR B N 1
ATOM 1544 C CA . TYR B 1 33 ? 41.437 -9.396 42.045 1.00 23.22 33 TYR B CA 1
ATOM 1545 C C . TYR B 1 33 ? 41.581 -10.623 42.940 1.00 24.11 33 TYR B C 1
ATOM 1546 O O . TYR B 1 33 ? 40.691 -11.511 42.988 1.00 24.29 33 TYR B O 1
ATOM 1555 N N . GLU B 1 34 ? 42.715 -10.661 43.642 1.00 24.61 34 GLU B N 1
ATOM 1556 C CA . GLU B 1 34 ? 42.988 -11.640 44.710 1.00 26.48 34 GLU B CA 1
ATOM 1557 C C . GLU B 1 34 ? 42.416 -11.060 46.003 1.00 23.91 34 GLU B C 1
ATOM 1558 O O . GLU B 1 34 ? 42.812 -9.966 46.389 1.00 24.90 34 GLU B O 1
ATOM 1564 N N . VAL B 1 35 ? 41.536 -11.804 46.663 1.00 22.69 35 VAL B N 1
ATOM 1565 C CA . VAL B 1 35 ? 40.845 -11.317 47.884 1.00 23.76 35 VAL B CA 1
ATOM 1566 C C . VAL B 1 35 ? 41.898 -11.145 48.998 1.00 25.18 35 VAL B C 1
ATOM 1567 O O . VAL B 1 35 ? 42.679 -12.099 49.262 1.00 24.58 35 VAL B O 1
ATOM 1571 N N . LEU B 1 36 ? 41.913 -9.975 49.627 1.00 25.67 36 LEU B N 1
ATOM 1572 C CA . LEU B 1 36 ? 42.800 -9.624 50.766 1.00 28.99 36 LEU B CA 1
ATOM 1573 C C . LEU B 1 36 ? 42.026 -9.690 52.087 1.00 30.51 36 LEU B C 1
ATOM 1574 O O . LEU B 1 36 ? 42.662 -9.983 53.123 1.00 27.85 36 LEU B O 1
ATOM 1579 N N . LYS B 1 37 ? 40.715 -9.436 52.079 1.00 29.40 37 LYS B N 1
ATOM 1580 C CA . LYS B 1 37 ? 39.907 -9.438 53.322 1.00 29.51 37 LYS B CA 1
ATOM 1581 C C . LYS B 1 37 ? 39.702 -10.870 53.801 1.00 27.81 37 LYS B C 1
ATOM 1582 O O . LYS B 1 37 ? 39.807 -11.794 52.990 1.00 28.19 37 LYS B O 1
ATOM 1588 N N . ASN B 1 38 ? 39.381 -11.048 55.085 1.00 24.13 38 ASN B N 1
ATOM 1589 C CA . ASN B 1 38 ? 39.175 -12.391 55.676 1.00 27.15 38 ASN B CA 1
ATOM 1590 C C . ASN B 1 38 ? 38.008 -13.122 54.993 1.00 24.70 38 ASN B C 1
ATOM 1591 O O . ASN B 1 38 ? 38.194 -14.241 54.478 1.00 26.57 38 ASN B O 1
ATOM 1596 N N . ALA B 1 39 ? 36.822 -12.532 54.995 1.00 26.62 39 ALA B N 1
ATOM 1597 C CA . ALA B 1 39 ? 35.597 -13.198 54.503 1.00 24.78 39 ALA B CA 1
ATOM 1598 C C . ALA B 1 39 ? 34.553 -12.142 54.206 1.00 23.55 39 ALA B C 1
ATOM 1599 O O . ALA B 1 39 ? 34.359 -11.210 55.026 1.00 26.08 39 ALA B O 1
ATOM 1601 N N . VAL B 1 40 ? 33.915 -12.251 53.045 1.00 20.85 40 VAL B N 1
ATOM 1602 C CA . VAL B 1 40 ? 32.900 -11.244 52.655 1.00 20.56 40 VAL B CA 1
ATOM 1603 C C . VAL B 1 40 ? 31.736 -11.987 52.000 1.00 22.06 40 VAL B C 1
ATOM 1604 O O . VAL B 1 40 ? 31.923 -12.507 50.852 1.00 22.87 40 VAL B O 1
ATOM 1608 N N . ILE B 1 41 ? 30.596 -12.017 52.676 1.00 20.42 41 ILE B N 1
ATOM 1609 C CA . ILE B 1 41 ? 29.372 -12.650 52.145 1.00 21.21 41 ILE B CA 1
ATOM 1610 C C . ILE B 1 41 ? 28.599 -11.605 51.344 1.00 22.32 41 ILE B C 1
ATOM 1611 O O . ILE B 1 41 ? 28.347 -10.499 51.878 1.00 20.94 41 ILE B O 1
ATOM 1616 N N . HIS B 1 42 ? 28.253 -11.947 50.102 1.00 19.95 42 HIS B N 1
ATOM 1617 C CA . HIS B 1 42 ? 27.459 -11.109 49.172 1.00 19.13 42 HIS B CA 1
ATOM 1618 C C . HIS B 1 42 ? 26.084 -11.747 48.982 1.00 18.94 42 HIS B C 1
ATOM 1619 O O . HIS B 1 42 ? 26.016 -12.973 48.818 1.00 20.37 42 HIS B O 1
ATOM 1626 N N . TYR B 1 43 ? 25.033 -10.939 49.031 1.00 20.72 43 TYR B N 1
ATOM 1627 C CA . TYR B 1 43 ? 23.639 -11.380 48.795 1.00 18.69 43 TYR B CA 1
ATOM 1628 C C . TYR B 1 43 ? 23.102 -10.596 47.592 1.00 19.47 43 TYR B C 1
ATOM 1629 O O . TYR B 1 43 ? 23.107 -9.370 47.637 1.00 17.78 43 TYR B O 1
ATOM 1638 N N . VAL B 1 44 ? 22.659 -11.290 46.542 1.00 18.33 44 VAL B N 1
ATOM 1639 C CA . VAL B 1 44 ? 22.129 -10.623 45.319 1.00 19.25 44 VAL B CA 1
ATOM 1640 C C . VAL B 1 44 ? 20.649 -10.288 45.541 1.00 21.10 44 VAL B C 1
ATOM 1641 O O . VAL B 1 44 ? 19.855 -11.206 45.730 1.00 21.67 44 VAL B O 1
ATOM 1645 N N . THR B 1 45 ? 20.297 -9.011 45.552 1.00 21.39 45 THR B N 1
ATOM 1646 C CA . THR B 1 45 ? 18.922 -8.538 45.857 1.00 24.41 45 THR B CA 1
ATOM 1647 C C . THR B 1 45 ? 18.136 -8.316 44.559 1.00 27.13 45 THR B C 1
ATOM 1648 O O . THR B 1 45 ? 16.916 -8.380 44.611 1.00 27.36 45 THR B O 1
ATOM 1652 N N . LYS B 1 46 ? 18.805 -8.048 43.442 1.00 26.58 46 LYS B N 1
ATOM 1653 C CA . LYS B 1 46 ? 18.144 -7.755 42.150 1.00 29.05 46 LYS B CA 1
ATOM 1654 C C . LYS B 1 46 ? 19.074 -8.154 41.022 1.00 26.54 46 LYS B C 1
ATOM 1655 O O . LYS B 1 46 ? 20.311 -8.057 41.204 1.00 22.38 46 LYS B O 1
ATOM 1661 N N . GLY B 1 47 ? 18.499 -8.508 39.876 1.00 24.09 47 GLY B N 1
ATOM 1662 C CA . GLY B 1 47 ? 19.279 -8.615 38.643 1.00 24.27 47 GLY B CA 1
ATOM 1663 C C . GLY B 1 47 ? 20.225 -9.798 38.624 1.00 22.53 47 GLY B C 1
ATOM 1664 O O . GLY B 1 47 ? 19.970 -10.747 39.312 1.00 22.86 47 GLY B O 1
ATOM 1665 N N . TYR B 1 48 ? 21.263 -9.712 37.806 1.00 23.29 48 TYR B N 1
ATOM 1666 C CA . TYR B 1 48 ? 22.084 -10.856 37.360 1.00 25.44 48 TYR B CA 1
ATOM 1667 C C . TYR B 1 48 ? 23.535 -10.430 37.280 1.00 22.67 48 TYR B C 1
ATOM 1668 O O . TYR B 1 48 ? 23.832 -9.282 36.934 1.00 21.94 48 TYR B O 1
ATOM 1677 N N . GLY B 1 49 ? 24.412 -11.363 37.597 1.00 20.60 49 GLY B N 1
ATOM 1678 C CA . GLY B 1 49 ? 25.848 -11.210 37.355 1.00 21.29 49 GLY B CA 1
ATOM 1679 C C . GLY B 1 49 ? 26.527 -12.554 37.290 1.00 21.81 49 GLY B C 1
ATOM 1680 O O . GLY B 1 49 ? 25.878 -13.590 37.474 1.00 20.49 49 GLY B O 1
ATOM 1681 N N A THR B 1 50 ? 27.828 -12.544 37.031 0.50 21.99 50 THR B N 1
ATOM 1682 N N B THR B 1 50 ? 27.827 -12.544 37.029 0.50 22.95 50 THR B N 1
ATOM 1683 C CA A THR B 1 50 ? 28.654 -13.763 36.933 0.50 22.55 50 THR B CA 1
ATOM 1684 C CA B THR B 1 50 ? 28.659 -13.758 36.929 0.50 24.26 50 THR B CA 1
ATOM 1685 C C A THR B 1 50 ? 29.727 -13.701 38.015 0.50 22.49 50 THR B C 1
ATOM 1686 C C B THR B 1 50 ? 29.726 -13.700 38.018 0.50 23.42 50 THR B C 1
ATOM 1687 O O A THR B 1 50 ? 30.215 -12.610 38.296 0.50 23.26 50 THR B O 1
ATOM 1688 O O B THR B 1 50 ? 30.216 -12.610 38.298 0.50 24.18 50 THR B O 1
ATOM 1695 N N . PHE B 1 51 ? 30.021 -14.846 38.609 1.00 23.48 51 PHE B N 1
ATOM 1696 C CA . PHE B 1 51 ? 31.066 -15.049 39.627 1.00 22.86 51 PHE B CA 1
ATOM 1697 C C . PHE B 1 51 ? 31.958 -16.178 39.130 1.00 22.22 51 PHE B C 1
ATOM 1698 O O . PHE B 1 51 ? 31.461 -17.294 38.889 1.00 21.44 51 PHE B O 1
ATOM 1706 N N . LYS B 1 52 ? 33.247 -15.886 38.984 1.00 24.68 52 LYS B N 1
ATOM 1707 C CA . LYS B 1 52 ? 34.234 -16.802 38.370 1.00 26.67 52 LYS B CA 1
ATOM 1708 C C . LYS B 1 52 ? 35.346 -17.024 39.389 1.00 26.31 52 LYS B C 1
ATOM 1709 O O . LYS B 1 52 ? 35.884 -16.030 39.918 1.00 25.72 52 LYS B O 1
ATOM 1715 N N . PHE B 1 53 ? 35.634 -18.285 39.673 1.00 27.74 53 PHE B N 1
ATOM 1716 C CA . PHE B 1 53 ? 36.530 -18.712 40.766 1.00 30.07 53 PHE B CA 1
ATOM 1717 C C . PHE B 1 53 ? 37.020 -20.127 40.433 1.00 29.62 53 PHE B C 1
ATOM 1718 O O . PHE B 1 53 ? 36.165 -20.977 40.209 1.00 27.91 53 PHE B O 1
ATOM 1726 N N . ASN B 1 54 ? 38.341 -20.350 40.401 1.00 33.05 54 ASN B N 1
ATOM 1727 C CA . ASN B 1 54 ? 38.970 -21.691 40.268 1.00 33.67 54 ASN B CA 1
ATOM 1728 C C . ASN B 1 54 ? 38.431 -22.417 39.027 1.00 33.16 54 ASN B C 1
ATOM 1729 O O . ASN B 1 54 ? 38.123 -23.617 39.134 1.00 34.60 54 ASN B O 1
ATOM 1734 N N . GLY B 1 55 ? 38.275 -21.707 37.911 1.00 31.98 55 GLY B N 1
ATOM 1735 C CA . GLY B 1 55 ? 37.909 -22.296 36.611 1.00 34.49 55 GLY B CA 1
ATOM 1736 C C . GLY B 1 55 ? 36.416 -22.577 36.472 1.00 34.42 55 GLY B C 1
ATOM 1737 O O . GLY B 1 55 ? 36.024 -23.156 35.448 1.00 36.23 55 GLY B O 1
ATOM 1738 N N . LYS B 1 56 ? 35.585 -22.183 37.437 1.00 27.93 56 LYS B N 1
ATOM 1739 C CA . LYS B 1 56 ? 34.106 -22.302 37.318 1.00 29.65 56 LYS B CA 1
ATOM 1740 C C . LYS B 1 56 ? 33.502 -20.918 37.075 1.00 30.38 56 LYS B C 1
ATOM 1741 O O . LYS B 1 56 ? 34.051 -19.922 37.578 1.00 33.63 56 LYS B O 1
ATOM 1747 N N . VAL B 1 57 ? 32.410 -20.862 36.318 1.00 28.38 57 VAL B N 1
ATOM 1748 C CA . VAL B 1 57 ? 31.699 -19.601 35.990 1.00 28.14 57 VAL B CA 1
ATOM 1749 C C . VAL B 1 57 ? 30.254 -19.800 36.424 1.00 25.04 57 VAL B C 1
ATOM 1750 O O . VAL B 1 57 ? 29.582 -20.642 35.813 1.00 24.02 57 VAL B O 1
ATOM 1754 N N . TYR B 1 58 ? 29.808 -19.062 37.434 1.00 21.81 58 TYR B N 1
ATOM 1755 C CA . TYR B 1 58 ? 28.433 -19.122 37.980 1.00 21.37 58 TYR B CA 1
ATOM 1756 C C . TYR B 1 58 ? 27.608 -17.935 37.483 1.00 23.51 58 TYR B C 1
ATOM 1757 O O . TYR B 1 58 ? 28.074 -16.773 37.622 1.00 24.98 58 TYR B O 1
ATOM 1766 N N . ASN B 1 59 ? 26.419 -18.193 36.942 1.00 23.69 59 ASN B N 1
ATOM 1767 C CA . ASN B 1 59 ? 25.444 -17.138 36.574 1.00 26.24 59 ASN B CA 1
ATOM 1768 C C . ASN B 1 59 ? 24.522 -16.964 37.784 1.00 25.27 59 ASN B C 1
ATOM 1769 O O . ASN B 1 59 ? 23.718 -17.876 38.078 1.00 27.21 59 ASN B O 1
ATOM 1774 N N . LEU B 1 60 ? 24.667 -15.867 38.521 1.00 22.68 60 LEU B N 1
ATOM 1775 C CA . LEU B 1 60 ? 23.934 -15.665 39.792 1.00 22.99 60 LEU B CA 1
ATOM 1776 C C . LEU B 1 60 ? 22.815 -14.654 39.588 1.00 26.80 60 LEU B C 1
ATOM 1777 O O . LEU B 1 60 ? 22.863 -13.879 38.615 1.00 29.02 60 LEU B O 1
ATOM 1782 N N . LYS B 1 61 ? 21.808 -14.738 40.437 1.00 24.65 61 LYS B N 1
ATOM 1783 C CA . LYS B 1 61 ? 20.576 -13.933 40.319 1.00 25.85 61 LYS B CA 1
ATOM 1784 C C . LYS B 1 61 ? 20.034 -13.671 41.716 1.00 23.15 61 LYS B C 1
ATOM 1785 O O . LYS B 1 61 ? 20.635 -14.144 42.702 1.00 18.04 61 LYS B O 1
ATOM 1791 N N . GLN B 1 62 ? 18.908 -12.963 41.786 1.00 24.42 62 GLN B N 1
ATOM 1792 C CA . GLN B 1 62 ? 18.254 -12.579 43.054 1.00 26.57 62 GLN B CA 1
ATOM 1793 C C . GLN B 1 62 ? 18.141 -13.796 43.968 1.00 25.33 62 GLN B C 1
ATOM 1794 O O . GLN B 1 62 ? 17.606 -14.825 43.515 1.00 24.44 62 GLN B O 1
ATOM 1800 N N . GLY B 1 63 ? 18.602 -13.676 45.219 1.00 22.47 63 GLY B N 1
ATOM 1801 C CA . GLY B 1 63 ? 18.479 -14.745 46.226 1.00 23.63 63 GLY B CA 1
ATOM 1802 C C . GLY B 1 63 ? 19.730 -15.596 46.342 1.00 23.53 63 GLY B C 1
ATOM 1803 O O . GLY B 1 63 ? 19.774 -16.418 47.277 1.00 25.67 63 GLY B O 1
ATOM 1804 N N . ASP B 1 64 ? 20.684 -15.459 45.413 1.00 21.89 64 ASP B N 1
ATOM 1805 C CA . ASP B 1 64 ? 21.976 -16.188 45.463 1.00 21.67 64 ASP B CA 1
ATOM 1806 C C . ASP B 1 64 ? 22.911 -15.456 46.439 1.00 22.41 64 ASP B C 1
ATOM 1807 O O . ASP B 1 64 ? 22.811 -14.203 46.626 1.00 21.15 64 ASP B O 1
ATOM 1812 N N . ILE B 1 65 ? 23.810 -16.233 47.027 1.00 22.08 65 ILE B N 1
ATOM 1813 C CA . ILE B 1 65 ? 24.923 -15.727 47.855 1.00 22.70 65 ILE B CA 1
ATOM 1814 C C . ILE B 1 65 ? 26.228 -16.192 47.217 1.00 21.99 65 ILE B C 1
ATOM 1815 O O . ILE B 1 65 ? 26.292 -17.321 46.648 1.00 22.83 65 ILE B O 1
ATOM 1820 N N . PHE B 1 66 ? 27.261 -15.385 47.354 1.00 21.48 66 PHE B N 1
ATOM 1821 C CA . PHE B 1 66 ? 28.637 -15.821 47.052 1.00 20.65 66 PHE B CA 1
ATOM 1822 C C . PHE B 1 66 ? 29.508 -15.278 48.169 1.00 21.57 66 PHE B C 1
ATOM 1823 O O . PHE B 1 66 ? 29.214 -14.208 48.720 1.00 19.39 66 PHE B O 1
ATOM 1831 N N A ILE B 1 67 ? 30.563 -16.012 48.519 0.50 20.48 67 ILE B N 1
ATOM 1832 N N B ILE B 1 67 ? 30.569 -16.006 48.508 0.50 20.43 67 ILE B N 1
ATOM 1833 C CA A ILE B 1 67 ? 31.446 -15.597 49.639 0.50 21.46 67 ILE B CA 1
ATOM 1834 C CA B ILE B 1 67 ? 31.455 -15.609 49.629 0.50 21.35 67 ILE B CA 1
ATOM 1835 C C A ILE B 1 67 ? 32.874 -15.492 49.099 0.50 22.29 67 ILE B C 1
ATOM 1836 C C B ILE B 1 67 ? 32.875 -15.486 49.086 0.50 22.22 67 ILE B C 1
ATOM 1837 O O A ILE B 1 67 ? 33.271 -16.342 48.289 0.50 23.08 67 ILE B O 1
ATOM 1838 O O B ILE B 1 67 ? 33.274 -16.339 48.282 0.50 22.99 67 ILE B O 1
ATOM 1847 N N . LEU B 1 68 ? 33.546 -14.400 49.444 1.00 22.08 68 LEU B N 1
ATOM 1848 C CA . LEU B 1 68 ? 34.959 -14.152 49.083 1.00 23.68 68 LEU B CA 1
ATOM 1849 C C . LEU B 1 68 ? 35.767 -14.506 50.330 1.00 24.93 68 LEU B C 1
ATOM 1850 O O . LEU B 1 68 ? 35.382 -14.057 51.429 1.00 26.16 68 LEU B O 1
ATOM 1855 N N . LEU B 1 69 ? 36.826 -15.288 50.171 1.00 25.84 69 LEU B N 1
ATOM 1856 C CA . LEU B 1 69 ? 37.735 -15.645 51.294 1.00 26.78 69 LEU B CA 1
ATOM 1857 C C . LEU B 1 69 ? 39.159 -15.262 50.905 1.00 26.34 69 LEU B C 1
ATOM 1858 O O . LEU B 1 69 ? 39.516 -15.407 49.720 1.00 23.47 69 LEU B O 1
ATOM 1863 N N . LYS B 1 70 ? 39.936 -14.816 51.887 1.00 28.45 70 LYS B N 1
ATOM 1864 C CA . LYS B 1 70 ? 41.333 -14.372 51.691 1.00 31.32 70 LYS B CA 1
ATOM 1865 C C . LYS B 1 70 ? 42.038 -15.380 50.785 1.00 26.15 70 LYS B C 1
ATOM 1866 O O . LYS B 1 70 ? 41.941 -16.606 51.055 1.00 26.29 70 LYS B O 1
ATOM 1872 N N . GLY B 1 71 ? 42.706 -14.885 49.755 1.00 28.97 71 GLY B N 1
ATOM 1873 C CA . GLY B 1 71 ? 43.559 -15.704 48.868 1.00 28.40 71 GLY B CA 1
ATOM 1874 C C . GLY B 1 71 ? 42.851 -16.100 47.587 1.00 31.04 71 GLY B C 1
ATOM 1875 O O . GLY B 1 71 ? 43.546 -16.523 46.649 1.00 28.49 71 GLY B O 1
ATOM 1876 N N . MET B 1 72 ? 41.513 -16.046 47.538 1.00 28.30 72 MET B N 1
ATOM 1877 C CA . MET B 1 72 ? 40.766 -16.448 46.318 1.00 28.33 72 MET B CA 1
ATOM 1878 C C . MET B 1 72 ? 41.042 -15.434 45.192 1.00 25.41 72 MET B C 1
ATOM 1879 O O . MET B 1 72 ? 40.945 -14.210 45.414 1.00 24.53 72 MET B O 1
ATOM 1884 N N . GLN B 1 73 ? 41.349 -15.925 43.999 1.00 24.35 73 GLN B N 1
ATOM 1885 C CA . GLN B 1 73 ? 41.407 -15.103 42.762 1.00 27.75 73 GLN B CA 1
ATOM 1886 C C . GLN B 1 73 ? 40.007 -15.133 42.134 1.00 24.29 73 GLN B C 1
ATOM 1887 O O . GLN B 1 73 ? 39.553 -16.238 41.783 1.00 25.74 73 GLN B O 1
ATOM 1893 N N . VAL B 1 74 ? 39.326 -13.997 42.091 1.00 23.79 74 VAL B N 1
ATOM 1894 C CA . VAL B 1 74 ? 37.884 -13.949 41.733 1.00 24.42 74 VAL B CA 1
ATOM 1895 C C . VAL B 1 74 ? 37.684 -12.904 40.648 1.00 24.52 74 VAL B C 1
ATOM 1896 O O . VAL B 1 74 ? 38.469 -11.942 40.555 1.00 22.69 74 VAL B O 1
ATOM 1900 N N . GLU B 1 75 ? 36.611 -13.080 39.886 1.00 23.20 75 GLU B N 1
ATOM 1901 C CA . GLU B 1 75 ? 36.091 -12.053 38.979 1.00 23.13 75 GLU B CA 1
ATOM 1902 C C . GLU B 1 75 ? 34.572 -12.081 39.142 1.00 22.24 75 GLU B C 1
ATOM 1903 O O . GLU B 1 75 ? 33.992 -13.188 39.108 1.00 22.85 75 GLU B O 1
ATOM 1909 N N . TYR B 1 76 ? 33.965 -10.935 39.390 1.00 20.75 76 TYR B N 1
ATOM 1910 C CA . TYR B 1 76 ? 32.486 -10.854 39.459 1.00 23.41 76 TYR B CA 1
ATOM 1911 C C . TYR B 1 76 ? 32.046 -9.583 38.747 1.00 23.34 76 TYR B C 1
ATOM 1912 O O . TYR B 1 76 ? 32.588 -8.490 39.023 1.00 28.23 76 TYR B O 1
ATOM 1921 N N . VAL B 1 77 ? 31.085 -9.752 37.850 1.00 24.09 77 VAL B N 1
ATOM 1922 C CA . VAL B 1 77 ? 30.737 -8.789 36.781 1.00 23.83 77 VAL B CA 1
ATOM 1923 C C . VAL B 1 77 ? 29.211 -8.733 36.665 1.00 22.47 77 VAL B C 1
ATOM 1924 O O . VAL B 1 77 ? 28.587 -9.788 36.589 1.00 21.23 77 VAL B O 1
ATOM 1928 N N . ALA B 1 78 ? 28.652 -7.532 36.673 1.00 20.47 78 ALA B N 1
ATOM 1929 C CA . ALA B 1 78 ? 27.220 -7.277 36.465 1.00 24.65 78 ALA B CA 1
ATOM 1930 C C . ALA B 1 78 ? 26.845 -7.650 35.025 1.00 26.30 78 ALA B C 1
ATOM 1931 O O . ALA B 1 78 ? 27.654 -7.404 34.081 1.00 25.51 78 ALA B O 1
ATOM 1933 N N . SER B 1 79 ? 25.652 -8.203 34.856 1.00 26.05 79 SER B N 1
ATOM 1934 C CA . SER B 1 79 ? 25.098 -8.565 33.533 1.00 29.21 79 SER B CA 1
ATOM 1935 C C . SER B 1 79 ? 24.837 -7.283 32.732 1.00 28.40 79 SER B C 1
ATOM 1936 O O . SER B 1 79 ? 24.548 -6.231 33.331 1.00 25.69 79 SER B O 1
ATOM 1939 N N . ILE B 1 80 ? 24.940 -7.381 31.414 1.00 30.71 80 ILE B N 1
ATOM 1940 C CA . ILE B 1 80 ? 24.678 -6.276 30.447 1.00 35.68 80 ILE B CA 1
ATOM 1941 C C . ILE B 1 80 ? 23.185 -5.938 30.481 1.00 37.31 80 ILE B C 1
ATOM 1942 O O . ILE B 1 80 ? 22.859 -4.728 30.483 1.00 38.18 80 ILE B O 1
ATOM 1947 N N . ASP B 1 81 ? 22.307 -6.948 30.525 1.00 32.34 81 ASP B N 1
ATOM 1948 C CA . ASP B 1 81 ? 20.850 -6.747 30.305 1.00 37.41 81 ASP B CA 1
ATOM 1949 C C . ASP B 1 81 ? 20.130 -6.257 31.561 1.00 39.92 81 ASP B C 1
ATOM 1950 O O . ASP B 1 81 ? 19.199 -5.438 31.426 1.00 40.69 81 ASP B O 1
ATOM 1955 N N . ASP B 1 82 ? 20.537 -6.734 32.744 1.00 35.80 82 ASP B N 1
ATOM 1956 C CA . ASP B 1 82 ? 19.813 -6.472 34.016 1.00 34.64 82 ASP B CA 1
ATOM 1957 C C . ASP B 1 82 ? 20.826 -6.520 35.157 1.00 28.76 82 ASP B C 1
ATOM 1958 O O . ASP B 1 82 ? 20.891 -7.517 35.866 1.00 24.66 82 ASP B O 1
ATOM 1963 N N . PRO B 1 83 ? 21.677 -5.489 35.335 1.00 25.74 83 PRO B N 1
ATOM 1964 C CA . PRO B 1 83 ? 22.823 -5.568 36.243 1.00 22.66 83 PRO B CA 1
ATOM 1965 C C . PRO B 1 83 ? 22.413 -5.727 37.703 1.00 21.54 83 PRO B C 1
ATOM 1966 O O . PRO B 1 83 ? 21.483 -5.053 38.183 1.00 21.67 83 PRO B O 1
ATOM 1970 N N . TRP B 1 84 ? 23.123 -6.610 38.403 1.00 21.27 84 TRP B N 1
ATOM 1971 C CA . TRP B 1 84 ? 22.751 -6.962 39.792 1.00 20.83 84 TRP B CA 1
ATOM 1972 C C . TRP B 1 84 ? 22.958 -5.775 40.732 1.00 21.85 84 TRP B C 1
ATOM 1973 O O . TRP B 1 84 ? 23.821 -4.882 40.477 1.00 21.94 84 TRP B O 1
ATOM 1984 N N . GLU B 1 85 ? 22.158 -5.786 41.787 1.00 22.10 85 GLU B N 1
ATOM 1985 C CA . GLU B 1 85 ? 22.438 -5.090 43.056 1.00 23.22 85 GLU B CA 1
ATOM 1986 C C . GLU B 1 85 ? 22.845 -6.164 44.068 1.00 23.46 85 GLU B C 1
ATOM 1987 O O . GLU B 1 85 ? 22.224 -7.244 44.064 1.00 23.26 85 GLU B O 1
ATOM 1993 N N . TYR B 1 86 ? 23.862 -5.911 44.891 1.00 21.05 86 TYR B N 1
ATOM 1994 C CA . TYR B 1 86 ? 24.213 -6.834 45.988 1.00 19.12 86 TYR B CA 1
ATOM 1995 C C . TYR B 1 86 ? 24.527 -6.047 47.272 1.00 20.71 86 TYR B C 1
ATOM 1996 O O . TYR B 1 86 ? 24.895 -4.869 47.246 1.00 19.96 86 TYR B O 1
ATOM 2005 N N . TYR B 1 87 ? 24.268 -6.721 48.385 1.00 20.39 87 TYR B N 1
ATOM 2006 C CA . TYR B 1 87 ? 24.587 -6.292 49.762 1.00 21.18 87 TYR B CA 1
ATOM 2007 C C . TYR B 1 87 ? 25.707 -7.191 50.235 1.00 21.16 87 TYR B C 1
ATOM 2008 O O . TYR B 1 87 ? 25.694 -8.398 49.864 1.00 22.66 87 TYR B O 1
ATOM 2017 N N . TRP B 1 88 ? 26.638 -6.665 51.013 1.00 19.85 88 TRP B N 1
ATOM 2018 C CA . TRP B 1 88 ? 27.736 -7.509 51.534 1.00 20.13 88 TRP B CA 1
ATOM 2019 C C . TRP B 1 88 ? 28.054 -7.184 52.985 1.00 19.11 88 TRP B C 1
ATOM 2020 O O . TRP B 1 88 ? 27.877 -6.026 53.403 1.00 19.25 88 TRP B O 1
ATOM 2031 N N . ILE B 1 89 ? 28.485 -8.217 53.691 1.00 19.53 89 ILE B N 1
ATOM 2032 C CA . ILE B 1 89 ? 28.984 -8.168 55.091 1.00 19.75 89 ILE B CA 1
ATOM 2033 C C . ILE B 1 89 ? 30.397 -8.746 55.057 1.00 19.21 89 ILE B C 1
ATOM 2034 O O . ILE B 1 89 ? 30.561 -9.940 54.707 1.00 21.56 89 ILE B O 1
ATOM 2039 N N . GLY B 1 90 ? 31.379 -7.924 55.382 1.00 20.76 90 GLY B N 1
ATOM 2040 C CA . GLY B 1 90 ? 32.763 -8.373 55.593 1.00 21.37 90 GLY B CA 1
ATOM 2041 C C . GLY B 1 90 ? 32.971 -8.634 57.073 1.00 23.38 90 GLY B C 1
ATOM 2042 O O . GLY B 1 90 ? 32.531 -7.788 57.890 1.00 24.72 90 GLY B O 1
ATOM 2043 N N . PHE B 1 91 ? 33.546 -9.776 57.429 1.00 25.84 91 PHE B N 1
ATOM 2044 C CA . PHE B 1 91 ? 33.784 -10.117 58.850 1.00 26.55 91 PHE B CA 1
ATOM 2045 C C . PHE B 1 91 ? 35.083 -10.906 59.010 1.00 26.35 91 PHE B C 1
ATOM 2046 O O . PHE B 1 91 ? 35.593 -11.500 58.032 1.00 23.68 91 PHE B O 1
ATOM 2054 N N . SER B 1 92 ? 35.556 -10.962 60.251 1.00 23.26 92 SER B N 1
ATOM 2055 C CA . SER B 1 92 ? 36.854 -11.566 60.638 1.00 25.63 92 SER B CA 1
ATOM 2056 C C . SER B 1 92 ? 36.812 -12.003 62.108 1.00 28.35 92 SER B C 1
ATOM 2057 O O . SER B 1 92 ? 35.787 -11.750 62.809 1.00 24.19 92 SER B O 1
ATOM 2060 N N . GLY B 1 93 ? 37.879 -12.664 62.550 1.00 27.45 93 GLY B N 1
ATOM 2061 C CA . GLY B 1 93 ? 38.056 -13.105 63.942 1.00 28.89 93 GLY B CA 1
ATOM 2062 C C . GLY B 1 93 ? 38.224 -14.601 64.015 1.00 30.61 93 GLY B C 1
ATOM 2063 O O . GLY B 1 93 ? 37.763 -15.330 63.088 1.00 31.83 93 GLY B O 1
ATOM 2064 N N . SER B 1 94 ? 38.845 -15.064 65.094 1.00 29.44 94 SER B N 1
ATOM 2065 C CA . SER B 1 94 ? 39.099 -16.507 65.336 1.00 33.59 94 SER B CA 1
ATOM 2066 C C . SER B 1 94 ? 37.767 -17.268 65.500 1.00 33.28 94 SER B C 1
ATOM 2067 O O . SER B 1 94 ? 37.685 -18.398 65.048 1.00 37.29 94 SER B O 1
ATOM 2070 N N . ASN B 1 95 ? 36.747 -16.682 66.124 1.00 35.32 95 ASN B N 1
ATOM 2071 C CA . ASN B 1 95 ? 35.433 -17.367 66.271 1.00 32.56 95 ASN B CA 1
ATOM 2072 C C . ASN B 1 95 ? 34.789 -17.461 64.882 1.00 32.33 95 ASN B C 1
ATOM 2073 O O . ASN B 1 95 ? 34.349 -18.554 64.501 1.00 31.76 95 ASN B O 1
ATOM 2078 N N . ALA B 1 96 ? 34.719 -16.339 64.169 1.00 29.67 96 ALA B N 1
ATOM 2079 C CA . ALA B 1 96 ? 34.164 -16.255 62.798 1.00 32.99 96 ALA B CA 1
ATOM 2080 C C . ALA B 1 96 ? 34.715 -17.397 61.927 1.00 32.41 96 ALA B C 1
ATOM 2081 O O . ALA B 1 96 ? 33.919 -18.086 61.263 1.00 32.17 96 ALA B O 1
ATOM 2083 N N . ASN B 1 97 ? 36.036 -17.588 61.907 1.00 33.06 97 ASN B N 1
ATOM 2084 C CA . ASN B 1 97 ? 36.671 -18.572 60.992 1.00 34.03 97 ASN B CA 1
ATOM 2085 C C . ASN B 1 97 ? 36.337 -19.980 61.476 1.00 35.57 97 ASN B C 1
ATOM 2086 O O . ASN B 1 97 ? 36.066 -20.824 60.612 1.00 34.81 97 ASN B O 1
ATOM 2091 N N . GLU B 1 98 ? 36.260 -20.215 62.795 1.00 31.11 98 GLU B N 1
ATOM 2092 C CA . GLU B 1 98 ? 35.831 -21.546 63.292 1.00 31.93 98 GLU B CA 1
ATOM 2093 C C . GLU B 1 98 ? 34.399 -21.808 62.815 1.00 30.19 98 GLU B C 1
ATOM 2094 O O . GLU B 1 98 ? 34.122 -22.923 62.375 1.00 31.05 98 GLU B O 1
ATOM 2100 N N . TYR B 1 99 ? 33.506 -20.831 62.924 1.00 30.41 99 TYR B N 1
ATOM 2101 C CA . TYR B 1 99 ? 32.070 -21.031 62.605 1.00 28.97 99 TYR B CA 1
ATOM 2102 C C . TYR B 1 99 ? 31.907 -21.281 61.095 1.00 29.08 99 TYR B C 1
ATOM 2103 O O . TYR B 1 99 ? 31.039 -22.073 60.721 1.00 29.25 99 TYR B O 1
ATOM 2112 N N . LEU B 1 100 ? 32.722 -20.638 60.254 1.00 30.21 100 LEU B N 1
ATOM 2113 C CA . LEU B 1 100 ? 32.684 -20.844 58.778 1.00 33.58 100 LEU B CA 1
ATOM 2114 C C . LEU B 1 100 ? 32.982 -22.307 58.423 1.00 35.33 100 LEU B C 1
ATOM 2115 O O . LEU B 1 100 ? 32.388 -22.791 57.448 1.00 39.55 100 LEU B O 1
ATOM 2120 N N . ASN B 1 101 ? 33.811 -22.992 59.214 1.00 33.21 101 ASN B N 1
ATOM 2121 C CA . ASN B 1 101 ? 34.157 -24.423 59.013 1.00 36.05 101 ASN B CA 1
ATOM 2122 C C . ASN B 1 101 ? 32.993 -25.319 59.447 1.00 33.62 101 ASN B C 1
ATOM 2123 O O . ASN B 1 101 ? 33.125 -26.534 59.297 1.00 36.67 101 ASN B O 1
ATOM 2128 N N . ARG B 1 102 ? 31.897 -24.778 59.988 1.00 27.21 102 ARG B N 1
ATOM 2129 C CA . ARG B 1 102 ? 30.722 -25.601 60.370 1.00 26.78 102 ARG B CA 1
ATOM 2130 C C . ARG B 1 102 ? 29.658 -25.570 59.269 1.00 26.45 102 ARG B C 1
ATOM 2131 O O . ARG B 1 102 ? 28.616 -26.233 59.458 1.00 28.21 102 ARG B O 1
ATOM 2139 N N . THR B 1 103 ? 29.887 -24.852 58.172 1.00 25.34 103 THR B N 1
ATOM 2140 C CA . THR B 1 103 ? 28.875 -24.726 57.094 1.00 31.25 103 THR B CA 1
ATOM 2141 C C . THR B 1 103 ? 29.466 -25.295 55.801 1.00 31.26 103 THR B C 1
ATOM 2142 O O . THR B 1 103 ? 30.690 -25.264 55.648 1.00 35.53 103 THR B O 1
ATOM 2146 N N . SER B 1 104 ? 28.622 -25.839 54.930 1.00 29.28 104 SER B N 1
ATOM 2147 C CA . SER B 1 104 ? 29.032 -26.371 53.605 1.00 32.44 104 SER B CA 1
ATOM 2148 C C . SER B 1 104 ? 29.223 -25.240 52.590 1.00 34.64 104 SER B C 1
ATOM 2149 O O . SER B 1 104 ? 29.682 -25.536 51.490 1.00 32.41 104 SER B O 1
ATOM 2152 N N . ILE B 1 105 ? 28.859 -23.997 52.917 1.00 37.95 105 ILE B N 1
ATOM 2153 C CA . ILE B 1 105 ? 28.834 -22.869 51.935 1.00 40.81 105 ILE B CA 1
ATOM 2154 C C . ILE B 1 105 ? 30.264 -22.572 51.488 1.00 41.44 105 ILE B C 1
ATOM 2155 O O . ILE B 1 105 ? 30.451 -22.229 50.305 1.00 42.46 105 ILE B O 1
ATOM 2160 N N . THR B 1 106 ? 31.251 -22.764 52.369 1.00 38.82 106 THR B N 1
ATOM 2161 C CA . THR B 1 106 ? 32.667 -22.424 52.078 1.00 40.14 106 THR B CA 1
ATOM 2162 C C . THR B 1 106 ? 33.282 -23.469 51.133 1.00 37.12 106 THR B C 1
ATOM 2163 O O . THR B 1 106 ? 34.391 -23.225 50.673 1.00 38.56 106 THR B O 1
ATOM 2167 N N . ASN B 1 107 ? 32.587 -24.571 50.824 1.00 40.91 107 ASN B N 1
ATOM 2168 C CA . ASN B 1 107 ? 33.088 -25.631 49.908 1.00 36.35 107 ASN B CA 1
ATOM 2169 C C . ASN B 1 107 ? 33.172 -25.079 48.467 1.00 39.08 107 ASN B C 1
ATOM 2170 O O . ASN B 1 107 ? 34.273 -25.062 47.915 1.00 44.12 107 ASN B O 1
ATOM 2175 N N . SER B 1 108 ? 32.065 -24.588 47.905 1.00 34.47 108 SER B N 1
ATOM 2176 C CA . SER B 1 108 ? 31.991 -23.979 46.550 1.00 32.05 108 SER B CA 1
ATOM 2177 C C . SER B 1 108 ? 31.940 -22.443 46.600 1.00 27.19 108 SER B C 1
ATOM 2178 O O . SER B 1 108 ? 32.164 -21.827 45.543 1.00 26.80 108 SER B O 1
ATOM 2181 N N . CYS B 1 109 ? 31.546 -21.845 47.729 1.00 27.17 109 CYS B N 1
ATOM 2182 C CA . CYS B 1 109 ? 31.479 -20.370 47.926 1.00 25.11 109 CYS B CA 1
ATOM 2183 C C . CYS B 1 109 ? 30.277 -19.765 47.172 1.00 25.48 109 CYS B C 1
ATOM 2184 O O . CYS B 1 109 ? 30.218 -18.545 47.028 1.00 24.01 109 CYS B O 1
ATOM 2187 N N . VAL B 1 110 ? 29.312 -20.591 46.777 1.00 25.30 110 VAL B N 1
ATOM 2188 C CA . VAL B 1 110 ? 28.063 -20.125 46.117 1.00 26.31 110 VAL B CA 1
ATOM 2189 C C . VAL B 1 110 ? 26.903 -20.874 46.750 1.00 24.49 110 VAL B C 1
ATOM 2190 O O . VAL B 1 110 ? 27.036 -22.070 47.024 1.00 24.35 110 VAL B O 1
ATOM 2194 N N . ALA B 1 111 ? 25.766 -20.228 46.924 1.00 24.50 111 ALA B N 1
ATOM 2195 C CA . ALA B 1 111 ? 24.569 -20.927 47.402 1.00 24.02 111 ALA B CA 1
ATOM 2196 C C . ALA B 1 111 ? 23.332 -20.143 47.001 1.00 24.18 111 ALA B C 1
ATOM 2197 O O . ALA B 1 111 ? 23.455 -19.004 46.588 1.00 23.76 111 ALA B O 1
ATOM 2199 N N . ASN B 1 112 ? 22.171 -20.775 47.130 1.00 23.88 112 ASN B N 1
ATOM 2200 C CA . ASN B 1 112 ? 20.861 -20.125 46.906 1.00 25.52 112 ASN B CA 1
ATOM 2201 C C . ASN B 1 112 ? 20.112 -20.101 48.242 1.00 24.58 112 ASN B C 1
ATOM 2202 O O . ASN B 1 112 ? 20.047 -21.151 48.893 1.00 24.88 112 ASN B O 1
ATOM 2207 N N . CYS B 1 113 ? 19.575 -18.951 48.652 1.00 23.05 113 CYS B N 1
ATOM 2208 C CA . CYS B 1 113 ? 18.710 -18.845 49.849 1.00 23.35 113 CYS B CA 1
ATOM 2209 C C . CYS B 1 113 ? 17.360 -19.516 49.566 1.00 24.17 113 CYS B C 1
ATOM 2210 O O . CYS B 1 113 ? 16.692 -19.107 48.608 1.00 26.99 113 CYS B O 1
ATOM 2213 N N A GLU B 1 114 ? 16.965 -20.495 50.383 0.50 25.67 114 GLU B N 1
ATOM 2214 N N B GLU B 1 114 ? 16.974 -20.486 50.396 0.50 25.70 114 GLU B N 1
ATOM 2215 C CA A GLU B 1 114 ? 15.641 -21.162 50.245 0.50 29.28 114 GLU B CA 1
ATOM 2216 C CA B GLU B 1 114 ? 15.652 -21.160 50.340 0.50 29.35 114 GLU B CA 1
ATOM 2217 C C A GLU B 1 114 ? 14.546 -20.158 50.654 0.50 29.62 114 GLU B C 1
ATOM 2218 C C B GLU B 1 114 ? 14.547 -20.142 50.655 0.50 29.63 114 GLU B C 1
ATOM 2219 O O A GLU B 1 114 ? 14.849 -19.117 51.275 0.50 26.34 114 GLU B O 1
ATOM 2220 O O B GLU B 1 114 ? 14.846 -19.090 51.264 0.50 26.27 114 GLU B O 1
ATOM 2231 N N . GLU B 1 115 ? 13.305 -20.465 50.287 1.00 33.09 115 GLU B N 1
ATOM 2232 C CA . GLU B 1 115 ? 12.153 -19.523 50.370 1.00 36.66 115 GLU B CA 1
ATOM 2233 C C . GLU B 1 115 ? 12.024 -18.910 51.773 1.00 33.62 115 GLU B C 1
ATOM 2234 O O . GLU B 1 115 ? 11.777 -17.696 51.881 1.00 38.32 115 GLU B O 1
ATOM 2240 N N A ASN B 1 116 ? 12.213 -19.715 52.814 0.50 33.69 116 ASN B N 1
ATOM 2241 N N B ASN B 1 116 ? 12.178 -19.698 52.837 0.50 32.20 116 ASN B N 1
ATOM 2242 C CA A ASN B 1 116 ? 11.953 -19.294 54.208 0.50 32.82 116 ASN B CA 1
ATOM 2243 C CA B ASN B 1 116 ? 11.917 -19.176 54.208 0.50 30.11 116 ASN B CA 1
ATOM 2244 C C A ASN B 1 116 ? 13.285 -18.933 54.891 0.50 28.46 116 ASN B C 1
ATOM 2245 C C B ASN B 1 116 ? 13.279 -18.922 54.893 0.50 27.06 116 ASN B C 1
ATOM 2246 O O A ASN B 1 116 ? 13.329 -18.913 56.132 0.50 27.86 116 ASN B O 1
ATOM 2247 O O B ASN B 1 116 ? 13.334 -18.921 56.131 0.50 26.58 116 ASN B O 1
ATOM 2256 N N . SER B 1 117 ? 14.342 -18.645 54.121 1.00 25.35 117 SER B N 1
ATOM 2257 C CA . SER B 1 117 ? 15.683 -18.334 54.679 1.00 22.90 117 SER B CA 1
ATOM 2258 C C . SER B 1 117 ? 15.608 -17.097 55.590 1.00 24.14 117 SER B C 1
ATOM 2259 O O . SER B 1 117 ? 14.880 -16.148 55.241 1.00 19.75 117 SER B O 1
ATOM 2262 N N . LYS B 1 118 ? 16.367 -17.099 56.690 1.00 22.70 118 LYS B N 1
ATOM 2263 C CA . LYS B 1 118 ? 16.525 -15.921 57.582 1.00 25.57 118 LYS B CA 1
ATOM 2264 C C . LYS B 1 118 ? 17.689 -15.039 57.139 1.00 24.82 118 LYS B C 1
ATOM 2265 O O . LYS B 1 118 ? 17.841 -13.924 57.680 1.00 23.33 118 LYS B O 1
ATOM 2271 N N . ILE B 1 119 ? 18.469 -15.471 56.157 1.00 23.06 119 ILE B N 1
ATOM 2272 C CA . ILE B 1 119 ? 19.726 -14.771 55.780 1.00 23.05 119 ILE B CA 1
ATOM 2273 C C . ILE B 1 119 ? 19.434 -13.400 55.199 1.00 21.12 119 ILE B C 1
ATOM 2274 O O . ILE B 1 119 ? 20.100 -12.442 55.600 1.00 21.75 119 ILE B O 1
ATOM 2279 N N . PRO B 1 120 ? 18.498 -13.248 54.229 1.00 20.15 120 PRO B N 1
ATOM 2280 C CA . PRO B 1 120 ? 18.292 -11.944 53.593 1.00 21.55 120 PRO B CA 1
ATOM 2281 C C . PRO B 1 120 ? 17.956 -10.850 54.611 1.00 19.81 120 PRO B C 1
ATOM 2282 O O . PRO B 1 120 ? 18.549 -9.781 54.496 1.00 21.66 120 PRO B O 1
ATOM 2286 N N . GLN B 1 121 ? 17.073 -11.133 55.567 1.00 19.03 121 GLN B N 1
ATOM 2287 C CA . GLN B 1 121 ? 16.594 -10.105 56.533 1.00 21.74 121 GLN B CA 1
ATOM 2288 C C . GLN B 1 121 ? 17.782 -9.661 57.410 1.00 21.65 121 GLN B C 1
ATOM 2289 O O . GLN B 1 121 ? 17.900 -8.468 57.705 1.00 20.75 121 GLN B O 1
ATOM 2295 N N . ILE B 1 122 ? 18.647 -10.586 57.802 1.00 20.47 122 ILE B N 1
ATOM 2296 C CA . ILE B 1 122 ? 19.822 -10.249 58.667 1.00 20.64 122 ILE B CA 1
ATOM 2297 C C . ILE B 1 122 ? 20.782 -9.353 57.876 1.00 20.32 122 ILE B C 1
ATOM 2298 O O . ILE B 1 122 ? 21.206 -8.307 58.395 1.00 19.72 122 ILE B O 1
ATOM 2303 N N . ILE B 1 123 ? 21.111 -9.722 56.638 1.00 20.80 123 ILE B N 1
ATOM 2304 C CA . ILE B 1 123 ? 22.090 -8.941 55.843 1.00 22.56 123 ILE B CA 1
ATOM 2305 C C . ILE B 1 123 ? 21.517 -7.553 55.600 1.00 20.99 123 ILE B C 1
ATOM 2306 O O . ILE B 1 123 ? 22.269 -6.561 55.738 1.00 20.96 123 ILE B O 1
ATOM 2311 N N . LEU B 1 124 ? 20.248 -7.467 55.226 1.00 22.13 124 LEU B N 1
ATOM 2312 C CA . LEU B 1 124 ? 19.600 -6.163 54.942 1.00 24.09 124 LEU B CA 1
ATOM 2313 C C . LEU B 1 124 ? 19.614 -5.323 56.219 1.00 25.44 124 LEU B C 1
ATOM 2314 O O . LEU B 1 124 ? 19.919 -4.119 56.133 1.00 23.81 124 LEU B O 1
ATOM 2319 N N . ASN B 1 125 ? 19.301 -5.920 57.364 1.00 23.67 125 ASN B N 1
ATOM 2320 C CA . ASN B 1 125 ? 19.262 -5.182 58.654 1.00 23.54 125 ASN B CA 1
ATOM 2321 C C . ASN B 1 125 ? 20.664 -4.650 59.003 1.00 24.30 125 ASN B C 1
ATOM 2322 O O . ASN B 1 125 ? 20.757 -3.496 59.450 1.00 22.63 125 ASN B O 1
ATOM 2327 N N . MET B 1 126 ? 21.716 -5.454 58.830 1.00 21.43 126 MET B N 1
ATOM 2328 C CA . MET B 1 126 ? 23.105 -5.015 59.124 1.00 23.77 126 MET B CA 1
ATOM 2329 C C . MET B 1 126 ? 23.468 -3.817 58.234 1.00 24.76 126 MET B C 1
ATOM 2330 O O . MET B 1 126 ? 23.989 -2.815 58.756 1.00 23.52 126 MET B O 1
ATOM 2335 N N . CYS B 1 127 ? 23.139 -3.869 56.942 1.00 23.96 127 CYS B N 1
ATOM 2336 C CA . CYS B 1 127 ? 23.435 -2.755 55.997 1.00 26.29 127 CYS B CA 1
ATOM 2337 C C . CYS B 1 127 ? 22.624 -1.507 56.388 1.00 27.61 127 CYS B C 1
ATOM 2338 O O . CYS B 1 127 ? 23.207 -0.422 56.389 1.00 27.02 127 CYS B O 1
ATOM 2341 N N . GLU B 1 128 ? 21.368 -1.651 56.798 1.00 24.82 128 GLU B N 1
ATOM 2342 C CA . GLU B 1 128 ? 20.520 -0.524 57.281 1.00 28.46 128 GLU B CA 1
ATOM 2343 C C . GLU B 1 128 ? 21.140 0.130 58.531 1.00 28.08 128 GLU B C 1
ATOM 2344 O O . GLU B 1 128 ? 21.291 1.356 58.534 1.00 27.90 128 GLU B O 1
ATOM 2350 N N . ILE B 1 129 ? 21.515 -0.647 59.543 1.00 25.50 129 ILE B N 1
ATOM 2351 C CA . ILE B 1 129 ? 22.188 -0.119 60.765 1.00 25.49 129 ILE B CA 1
ATOM 2352 C C . ILE B 1 129 ? 23.444 0.663 60.367 1.00 28.64 129 ILE B C 1
ATOM 2353 O O . ILE B 1 129 ? 23.666 1.766 60.914 1.00 25.24 129 ILE B O 1
ATOM 2358 N N . SER B 1 130 ? 24.223 0.124 59.435 1.00 28.28 130 SER B N 1
ATOM 2359 C CA . SER B 1 130 ? 25.518 0.710 58.994 1.00 30.00 130 SER B CA 1
ATOM 2360 C C . SER B 1 130 ? 25.312 2.084 58.357 1.00 30.87 130 SER B C 1
ATOM 2361 O O . SER B 1 130 ? 26.230 2.896 58.481 1.00 32.79 130 SER B O 1
ATOM 2364 N N . LYS B 1 131 ? 24.175 2.335 57.699 1.00 32.24 131 LYS B N 1
ATOM 2365 C CA . LYS B 1 131 ? 23.887 3.637 57.035 1.00 34.80 131 LYS B CA 1
ATOM 2366 C C . LYS B 1 131 ? 23.922 4.794 58.040 1.00 35.64 131 LYS B C 1
ATOM 2367 O O . LYS B 1 131 ? 24.339 5.874 57.642 1.00 36.88 131 LYS B O 1
ATOM 2373 N N . THR B 1 132 ? 23.439 4.598 59.267 1.00 36.41 132 THR B N 1
ATOM 2374 C CA . THR B 1 132 ? 23.369 5.664 60.315 1.00 35.60 132 THR B CA 1
ATOM 2375 C C . THR B 1 132 ? 24.137 5.214 61.558 1.00 31.11 132 THR B C 1
ATOM 2376 O O . THR B 1 132 ? 23.762 5.606 62.661 1.00 36.17 132 THR B O 1
ATOM 2380 N N . TYR B 1 133 ? 25.211 4.458 61.364 1.00 32.97 133 TYR B N 1
ATOM 2381 C CA . TYR B 1 133 ? 25.983 3.814 62.449 1.00 30.49 133 TYR B CA 1
ATOM 2382 C C . TYR B 1 133 ? 26.313 4.860 63.510 1.00 33.01 133 TYR B C 1
ATOM 2383 O O . TYR B 1 133 ? 26.991 5.844 63.192 1.00 26.80 133 TYR B O 1
ATOM 2392 N N . ASN B 1 134 ? 25.879 4.619 64.742 1.00 30.37 134 ASN B N 1
ATOM 2393 C CA . ASN B 1 134 ? 26.154 5.532 65.885 1.00 33.97 134 ASN B CA 1
ATOM 2394 C C . ASN B 1 134 ? 26.611 4.698 67.072 1.00 32.54 134 ASN B C 1
ATOM 2395 O O . ASN B 1 134 ? 25.778 4.099 67.757 1.00 29.55 134 ASN B O 1
ATOM 2400 N N . PRO B 1 135 ? 27.930 4.624 67.352 1.00 33.21 135 PRO B N 1
ATOM 2401 C CA . PRO B 1 135 ? 28.418 3.791 68.454 1.00 34.27 135 PRO B CA 1
ATOM 2402 C C . PRO B 1 135 ? 27.955 4.291 69.845 1.00 36.54 135 PRO B C 1
ATOM 2403 O O . PRO B 1 135 ? 27.759 3.473 70.736 1.00 32.35 135 PRO B O 1
ATOM 2407 N N . SER B 1 136 ? 27.717 5.594 70.015 1.00 37.22 136 SER B N 1
ATOM 2408 C CA . SER B 1 136 ? 27.205 6.165 71.294 1.00 40.10 136 SER B CA 1
ATOM 2409 C C . SER B 1 136 ? 25.799 5.614 71.599 1.00 38.93 136 SER B C 1
ATOM 2410 O O . SER B 1 136 ? 25.435 5.622 72.776 1.00 36.79 136 SER B O 1
ATOM 2413 N N . ARG B 1 137 ? 25.054 5.131 70.591 1.00 37.43 137 ARG B N 1
ATOM 2414 C CA . ARG B 1 137 ? 23.731 4.475 70.766 1.00 34.11 137 ARG B CA 1
ATOM 2415 C C . ARG B 1 137 ? 23.884 2.943 70.749 1.00 30.14 137 ARG B C 1
ATOM 2416 O O . ARG B 1 137 ? 22.863 2.246 70.629 1.00 33.45 137 ARG B O 1
ATOM 2424 N N . SER B 1 138 ? 25.111 2.424 70.847 1.00 27.04 138 SER B N 1
ATOM 2425 C CA . SER B 1 138 ? 25.439 0.977 70.969 1.00 25.96 138 SER B CA 1
ATOM 2426 C C . SER B 1 138 ? 25.091 0.205 69.680 1.00 25.45 138 SER B C 1
ATOM 2427 O O . SER B 1 138 ? 24.851 -1.036 69.751 1.00 22.97 138 SER B O 1
ATOM 2430 N N . ASP B 1 139 ? 25.115 0.862 68.519 1.00 24.10 139 ASP B N 1
ATOM 2431 C CA . ASP B 1 139 ? 25.000 0.151 67.212 1.00 25.39 139 ASP B CA 1
ATOM 2432 C C . ASP B 1 139 ? 26.110 -0.900 67.061 1.00 24.69 139 ASP B C 1
ATOM 2433 O O . ASP B 1 139 ? 25.864 -1.912 66.363 1.00 25.68 139 ASP B O 1
ATOM 2438 N N . ASP B 1 140 ? 27.269 -0.711 67.682 1.00 23.78 140 ASP B N 1
ATOM 2439 C CA . ASP B 1 140 ? 28.366 -1.719 67.660 1.00 23.46 140 ASP B CA 1
ATOM 2440 C C . ASP B 1 140 ? 27.896 -3.055 68.256 1.00 23.52 140 ASP B C 1
ATOM 2441 O O . ASP B 1 140 ? 28.228 -4.111 67.682 1.00 22.58 140 ASP B O 1
ATOM 2446 N N . ILE B 1 141 ? 27.142 -3.030 69.353 1.00 21.92 141 ILE B N 1
ATOM 2447 C CA . ILE B 1 141 ? 26.621 -4.255 70.007 1.00 22.87 141 ILE B CA 1
ATOM 2448 C C . ILE B 1 141 ? 25.614 -4.900 69.054 1.00 22.79 141 ILE B C 1
ATOM 2449 O O . ILE B 1 141 ? 25.682 -6.108 68.865 1.00 22.13 141 ILE B O 1
ATOM 2454 N N . LEU B 1 142 ? 24.724 -4.104 68.482 1.00 23.72 142 LEU B N 1
ATOM 2455 C CA . LEU B 1 142 ? 23.652 -4.599 67.586 1.00 25.23 142 LEU B CA 1
ATOM 2456 C C . LEU B 1 142 ? 24.286 -5.293 66.379 1.00 23.20 142 LEU B C 1
ATOM 2457 O O . LEU B 1 142 ? 23.837 -6.413 66.045 1.00 21.63 142 LEU B O 1
ATOM 2462 N N . LEU B 1 143 ? 25.330 -4.707 65.780 1.00 23.23 143 LEU B N 1
ATOM 2463 C CA . LEU B 1 143 ? 26.005 -5.329 64.595 1.00 23.13 143 LEU B CA 1
ATOM 2464 C C . LEU B 1 143 ? 26.643 -6.667 64.983 1.00 24.13 143 LEU B C 1
ATOM 2465 O O . LEU B 1 143 ? 26.519 -7.618 64.183 1.00 21.39 143 LEU B O 1
ATOM 2470 N N . LEU B 1 144 ? 27.269 -6.785 66.158 1.00 21.09 144 LEU B N 1
ATOM 2471 C CA . LEU B 1 144 ? 27.855 -8.074 66.592 1.00 21.52 144 LEU B CA 1
ATOM 2472 C C . LEU B 1 144 ? 26.751 -9.097 66.839 1.00 21.01 144 LEU B C 1
ATOM 2473 O O . LEU B 1 144 ? 26.897 -10.271 66.389 1.00 20.59 144 LEU B O 1
ATOM 2478 N N . LYS B 1 145 ? 25.663 -8.693 67.485 1.00 19.60 145 LYS B N 1
ATOM 2479 C CA . LYS B 1 145 ? 24.511 -9.592 67.697 1.00 21.19 145 LYS B CA 1
ATOM 2480 C C . LYS B 1 145 ? 24.070 -10.148 66.335 1.00 20.10 145 LYS B C 1
ATOM 2481 O O . LYS B 1 145 ? 23.809 -11.366 66.241 1.00 20.39 145 LYS B O 1
ATOM 2487 N N . GLU B 1 146 ? 23.961 -9.284 65.332 1.00 20.37 146 GLU B N 1
ATOM 2488 C CA . GLU B 1 146 ? 23.458 -9.667 63.981 1.00 21.38 146 GLU B CA 1
ATOM 2489 C C . GLU B 1 146 ? 24.483 -10.572 63.290 1.00 20.12 146 GLU B C 1
ATOM 2490 O O . GLU B 1 146 ? 24.064 -11.529 62.628 1.00 18.45 146 GLU B O 1
ATOM 2496 N N . LEU B 1 147 ? 25.783 -10.349 63.500 1.00 19.61 147 LEU B N 1
ATOM 2497 C CA . LEU B 1 147 ? 26.817 -11.220 62.882 1.00 19.91 147 LEU B CA 1
ATOM 2498 C C . LEU B 1 147 ? 26.726 -12.623 63.474 1.00 22.12 147 LEU B C 1
ATOM 2499 O O . LEU B 1 147 ? 26.788 -13.594 62.696 1.00 21.54 147 LEU B O 1
ATOM 2504 N N . TYR B 1 148 ? 26.587 -12.768 64.800 1.00 21.00 148 TYR B N 1
ATOM 2505 C CA . TYR B 1 148 ? 26.349 -14.097 65.423 1.00 21.83 148 TYR B CA 1
ATOM 2506 C C . TYR B 1 148 ? 25.073 -14.711 64.804 1.00 19.34 148 TYR B C 1
ATOM 2507 O O . TYR B 1 148 ? 25.128 -15.896 64.494 1.00 19.79 148 TYR B O 1
ATOM 2516 N N . SER B 1 149 ? 23.977 -13.966 64.649 1.00 19.30 149 SER B N 1
ATOM 2517 C CA . SER B 1 149 ? 22.716 -14.478 64.039 1.00 20.63 149 SER B CA 1
ATOM 2518 C C . SER B 1 149 ? 22.966 -14.967 62.606 1.00 19.53 149 SER B C 1
ATOM 2519 O O . SER B 1 149 ? 22.425 -16.018 62.254 1.00 18.91 149 SER B O 1
ATOM 2522 N N . LEU B 1 150 ? 23.754 -14.224 61.839 1.00 19.58 150 LEU B N 1
ATOM 2523 C CA . LEU B 1 150 ? 24.083 -14.541 60.420 1.00 19.93 150 LEU B CA 1
ATOM 2524 C C . LEU B 1 150 ? 24.855 -15.865 60.375 1.00 22.17 150 LEU B C 1
ATOM 2525 O O . LEU B 1 150 ? 24.482 -16.753 59.571 1.00 19.47 150 LEU B O 1
ATOM 2530 N N . LEU B 1 151 ? 25.915 -16.008 61.177 1.00 21.61 151 LEU B N 1
ATOM 2531 C CA . LEU B 1 151 ? 26.733 -17.243 61.120 1.00 22.39 151 LEU B CA 1
ATOM 2532 C C . LEU B 1 151 ? 25.904 -18.433 61.610 1.00 22.25 151 LEU B C 1
ATOM 2533 O O . LEU B 1 151 ? 26.014 -19.533 61.013 1.00 18.93 151 LEU B O 1
ATOM 2538 N N . TYR B 1 152 ? 25.039 -18.230 62.606 1.00 21.52 152 TYR B N 1
ATOM 2539 C CA . TYR B 1 152 ? 24.121 -19.294 63.061 1.00 21.78 152 TYR B CA 1
ATOM 2540 C C . TYR B 1 152 ? 23.206 -19.716 61.906 1.00 22.25 152 TYR B C 1
ATOM 2541 O O . TYR B 1 152 ? 23.048 -20.948 61.667 1.00 22.79 152 TYR B O 1
ATOM 2550 N N . ALA B 1 153 ? 22.628 -18.748 61.193 1.00 21.98 153 ALA B N 1
ATOM 2551 C CA . ALA B 1 153 ? 21.685 -19.010 60.071 1.00 22.59 153 ALA B CA 1
ATOM 2552 C C . ALA B 1 153 ? 22.406 -19.766 58.938 1.00 22.37 153 ALA B C 1
ATOM 2553 O O . ALA B 1 153 ? 21.796 -20.697 58.358 1.00 23.58 153 ALA B O 1
ATOM 2555 N N . LEU B 1 154 ? 23.648 -19.401 58.629 1.00 21.62 154 LEU B N 1
ATOM 2556 C CA . LEU B 1 154 ? 24.435 -20.118 57.586 1.00 22.25 154 LEU B CA 1
ATOM 2557 C C . LEU B 1 154 ? 24.602 -21.577 57.989 1.00 24.01 154 LEU B C 1
ATOM 2558 O O . LEU B 1 154 ? 24.442 -22.467 57.116 1.00 25.74 154 LEU B O 1
ATOM 2563 N N . ILE B 1 155 ? 24.939 -21.843 59.248 1.00 22.20 155 ILE B N 1
ATOM 2564 C CA . ILE B 1 155 ? 25.147 -23.231 59.740 1.00 23.11 155 ILE B CA 1
ATOM 2565 C C . ILE B 1 155 ? 23.824 -24.004 59.722 1.00 23.99 155 ILE B C 1
ATOM 2566 O O . ILE B 1 155 ? 23.841 -25.189 59.340 1.00 22.08 155 ILE B O 1
ATOM 2571 N N . GLU B 1 156 ? 22.724 -23.370 60.125 1.00 24.28 156 GLU B N 1
ATOM 2572 C CA . GLU B 1 156 ? 21.395 -24.003 60.155 1.00 25.61 156 GLU B CA 1
ATOM 2573 C C . GLU B 1 156 ? 20.952 -24.325 58.720 1.00 27.09 156 GLU B C 1
ATOM 2574 O O . GLU B 1 156 ? 20.409 -25.399 58.511 1.00 27.09 156 GLU B O 1
ATOM 2580 N N . GLU B 1 157 ? 21.159 -23.425 57.766 1.00 24.04 157 GLU B N 1
ATOM 2581 C CA . GLU B 1 157 ? 20.614 -23.577 56.390 1.00 26.61 157 GLU B CA 1
ATOM 2582 C C . GLU B 1 157 ? 21.585 -24.339 55.480 1.00 26.97 157 GLU B C 1
ATOM 2583 O O . GLU B 1 157 ? 21.102 -24.914 54.495 1.00 27.64 157 GLU B O 1
ATOM 2589 N N . PHE B 1 158 ? 22.882 -24.336 55.796 1.00 24.94 158 PHE B N 1
ATOM 2590 C CA . PHE B 1 158 ? 23.943 -24.979 54.999 1.00 25.85 158 PHE B CA 1
ATOM 2591 C C . PHE B 1 158 ? 24.827 -25.825 55.911 1.00 25.42 158 PHE B C 1
ATOM 2592 O O . PHE B 1 158 ? 26.018 -25.573 56.038 1.00 25.92 158 PHE B O 1
ATOM 2600 N N . PRO B 1 159 ? 24.273 -26.862 56.567 1.00 29.19 159 PRO B N 1
ATOM 2601 C CA . PRO B 1 159 ? 25.044 -27.660 57.524 1.00 32.12 159 PRO B CA 1
ATOM 2602 C C . PRO B 1 159 ? 26.082 -28.560 56.844 1.00 35.06 159 PRO B C 1
ATOM 2603 O O . PRO B 1 159 ? 25.840 -28.964 55.726 1.00 31.19 159 PRO B O 1
ATOM 2607 N N . LYS B 1 160 ? 27.187 -28.854 57.531 1.00 40.58 160 LYS B N 1
ATOM 2608 C CA . LYS B 1 160 ? 28.160 -29.894 57.087 1.00 43.69 160 LYS B CA 1
ATOM 2609 C C . LYS B 1 160 ? 27.545 -31.277 57.268 1.00 47.65 160 LYS B C 1
ATOM 2610 O O . LYS B 1 160 ? 26.659 -31.466 58.104 1.00 43.37 160 LYS B O 1
ATOM 2616 N N . PRO B 1 161 ? 27.931 -32.288 56.448 1.00 56.89 161 PRO B N 1
ATOM 2617 C CA . PRO B 1 161 ? 27.389 -33.650 56.567 1.00 58.48 161 PRO B CA 1
ATOM 2618 C C . PRO B 1 161 ? 27.545 -34.336 57.934 1.00 57.59 161 PRO B C 1
ATOM 2619 O O . PRO B 1 161 ? 28.441 -33.942 58.689 1.00 55.80 161 PRO B O 1
ATOM 2623 N N . LEU C 1 4 ? 25.176 25.539 28.272 1.00 47.65 4 LEU C N 1
ATOM 2624 C CA . LEU C 1 4 ? 24.637 25.348 26.891 1.00 42.31 4 LEU C CA 1
ATOM 2625 C C . LEU C 1 4 ? 23.316 24.581 26.971 1.00 41.71 4 LEU C C 1
ATOM 2626 O O . LEU C 1 4 ? 23.261 23.586 27.684 1.00 36.82 4 LEU C O 1
ATOM 2631 N N . TRP C 1 5 ? 22.282 25.054 26.276 1.00 45.38 5 TRP C N 1
ATOM 2632 C CA . TRP C 1 5 ? 21.037 24.291 26.007 1.00 45.74 5 TRP C CA 1
ATOM 2633 C C . TRP C 1 5 ? 20.466 24.780 24.678 1.00 49.67 5 TRP C C 1
ATOM 2634 O O . TRP C 1 5 ? 19.609 25.672 24.692 1.00 41.88 5 TRP C O 1
ATOM 2645 N N . LYS C 1 6 ? 20.983 24.249 23.573 1.00 51.83 6 LYS C N 1
ATOM 2646 C CA . LYS C 1 6 ? 20.535 24.602 22.204 1.00 48.87 6 LYS C CA 1
ATOM 2647 C C . LYS C 1 6 ? 19.405 23.638 21.815 1.00 55.48 6 LYS C C 1
ATOM 2648 O O . LYS C 1 6 ? 19.675 22.421 21.729 1.00 52.37 6 LYS C O 1
ATOM 2650 N N . LYS C 1 7 ? 18.180 24.151 21.638 1.00 55.31 7 LYS C N 1
ATOM 2651 C CA . LYS C 1 7 ? 17.010 23.390 21.121 1.00 54.87 7 LYS C CA 1
ATOM 2652 C C . LYS C 1 7 ? 16.869 23.681 19.617 1.00 59.45 7 LYS C C 1
ATOM 2653 O O . LYS C 1 7 ? 16.863 24.874 19.237 1.00 64.84 7 LYS C O 1
ATOM 2655 N N . TYR C 1 8 ? 16.797 22.629 18.796 1.00 55.89 8 TYR C N 1
ATOM 2656 C CA . TYR C 1 8 ? 16.622 22.686 17.317 1.00 55.61 8 TYR C CA 1
ATOM 2657 C C . TYR C 1 8 ? 15.161 22.357 16.971 1.00 56.98 8 TYR C C 1
ATOM 2658 O O . TYR C 1 8 ? 14.482 21.666 17.764 1.00 51.17 8 TYR C O 1
ATOM 2667 N N . VAL C 1 9 ? 14.695 22.846 15.815 1.00 58.76 9 VAL C N 1
ATOM 2668 C CA . VAL C 1 9 ? 13.356 22.510 15.239 1.00 59.02 9 VAL C CA 1
ATOM 2669 C C . VAL C 1 9 ? 13.340 21.001 14.963 1.00 58.20 9 VAL C C 1
ATOM 2670 O O . VAL C 1 9 ? 14.431 20.430 14.685 1.00 58.51 9 VAL C O 1
ATOM 2674 N N . LYS C 1 10 ? 12.160 20.385 15.072 1.00 50.15 10 LYS C N 1
ATOM 2675 C CA . LYS C 1 10 ? 11.882 19.005 14.592 1.00 51.69 10 LYS C CA 1
ATOM 2676 C C . LYS C 1 10 ? 11.698 19.090 13.067 1.00 56.04 10 LYS C C 1
ATOM 2677 O O . LYS C 1 10 ? 10.563 18.939 12.591 1.00 55.10 10 LYS C O 1
ATOM 2683 N N . GLU C 1 11 ? 12.773 19.403 12.327 1.00 51.99 11 GLU C N 1
ATOM 2684 C CA . GLU C 1 11 ? 12.697 19.658 10.866 1.00 54.38 11 GLU C CA 1
ATOM 2685 C C . GLU C 1 11 ? 12.929 18.348 10.102 1.00 49.31 11 GLU C C 1
ATOM 2686 O O . GLU C 1 11 ? 12.468 18.277 8.945 1.00 54.96 11 GLU C O 1
ATOM 2692 N N . ASN C 1 12 ? 13.528 17.318 10.715 1.00 38.45 12 ASN C N 1
ATOM 2693 C CA . ASN C 1 12 ? 13.745 15.995 10.069 1.00 38.04 12 ASN C CA 1
ATOM 2694 C C . ASN C 1 12 ? 12.948 14.911 10.799 1.00 34.31 12 ASN C C 1
ATOM 2695 O O . ASN C 1 12 ? 12.844 14.997 12.037 1.00 35.66 12 ASN C O 1
ATOM 2700 N N . PHE C 1 13 ? 12.478 13.894 10.077 1.00 29.65 13 PHE C N 1
ATOM 2701 C CA . PHE C 1 13 ? 11.631 12.815 10.643 1.00 30.85 13 PHE C CA 1
ATOM 2702 C C . PHE C 1 13 ? 12.309 11.453 10.592 1.00 29.20 13 PHE C C 1
ATOM 2703 O O . PHE C 1 13 ? 11.809 10.548 11.256 1.00 28.28 13 PHE C O 1
ATOM 2711 N N . GLU C 1 14 ? 13.406 11.303 9.840 1.00 28.54 14 GLU C N 1
ATOM 2712 C CA . GLU C 1 14 ? 14.147 10.018 9.806 1.00 30.37 14 GLU C CA 1
ATOM 2713 C C . GLU C 1 14 ? 15.262 10.052 10.850 1.00 28.29 14 GLU C C 1
ATOM 2714 O O . GLU C 1 14 ? 15.470 9.040 11.521 1.00 28.87 14 GLU C O 1
ATOM 2720 N N . MET C 1 15 ? 15.985 11.155 10.907 1.00 29.26 15 MET C N 1
ATOM 2721 C CA . MET C 1 15 ? 17.109 11.389 11.845 1.00 30.29 15 MET C CA 1
ATOM 2722 C C . MET C 1 15 ? 17.156 12.884 12.163 1.00 25.45 15 MET C C 1
ATOM 2723 O O . MET C 1 15 ? 17.231 13.680 11.242 1.00 24.09 15 MET C O 1
ATOM 2728 N N . ASN C 1 16 ? 17.103 13.242 13.441 1.00 22.12 16 ASN C N 1
ATOM 2729 C CA . ASN C 1 16 ? 17.022 14.657 13.861 1.00 21.49 16 ASN C CA 1
ATOM 2730 C C . ASN C 1 16 ? 17.823 14.880 15.144 1.00 21.34 16 ASN C C 1
ATOM 2731 O O . ASN C 1 16 ? 17.637 14.114 16.107 1.00 21.34 16 ASN C O 1
ATOM 2736 N N . VAL C 1 17 ? 18.680 15.892 15.150 1.00 23.73 17 VAL C N 1
ATOM 2737 C CA . VAL C 1 17 ? 19.327 16.386 16.393 1.00 25.94 17 VAL C CA 1
ATOM 2738 C C . VAL C 1 17 ? 18.342 17.361 17.045 1.00 27.35 17 VAL C C 1
ATOM 2739 O O . VAL C 1 17 ? 18.141 18.465 16.491 1.00 24.03 17 VAL C O 1
ATOM 2743 N N . ASP C 1 18 ? 17.750 16.967 18.177 1.00 26.68 18 ASP C N 1
ATOM 2744 C CA . ASP C 1 18 ? 16.690 17.762 18.868 1.00 30.05 18 ASP C CA 1
ATOM 2745 C C . ASP C 1 18 ? 17.328 18.850 19.719 1.00 29.84 18 ASP C C 1
ATOM 2746 O O . ASP C 1 18 ? 16.787 19.942 19.744 1.00 29.67 18 ASP C O 1
ATOM 2751 N N . GLU C 1 19 ? 18.400 18.540 20.445 1.00 27.99 19 GLU C N 1
ATOM 2752 C CA . GLU C 1 19 ? 19.059 19.512 21.351 1.00 29.77 19 GLU C CA 1
ATOM 2753 C C . GLU C 1 19 ? 20.445 18.990 21.737 1.00 26.95 19 GLU C C 1
ATOM 2754 O O . GLU C 1 19 ? 20.665 17.770 21.719 1.00 25.47 19 GLU C O 1
ATOM 2760 N N . CYS C 1 20 ? 21.346 19.898 22.047 1.00 26.05 20 CYS C N 1
ATOM 2761 C CA . CYS C 1 20 ? 22.664 19.602 22.658 1.00 27.16 20 CYS C CA 1
ATOM 2762 C C . CYS C 1 20 ? 22.777 20.493 23.890 1.00 27.20 20 CYS C C 1
ATOM 2763 O O . CYS C 1 20 ? 22.308 21.657 23.827 1.00 28.25 20 CYS C O 1
ATOM 2766 N N . GLY C 1 21 ? 23.312 19.961 24.985 1.00 25.38 21 GLY C N 1
ATOM 2767 C CA . GLY C 1 21 ? 23.417 20.737 26.233 1.00 25.10 21 GLY C CA 1
ATOM 2768 C C . GLY C 1 21 ? 24.635 20.355 27.046 1.00 23.53 21 GLY C C 1
ATOM 2769 O O . GLY C 1 21 ? 25.207 19.262 26.821 1.00 19.27 21 GLY C O 1
ATOM 2770 N N . ILE C 1 22 ? 24.996 21.251 27.966 1.00 25.50 22 ILE C N 1
ATOM 2771 C CA . ILE C 1 22 ? 26.065 21.082 28.979 1.00 23.81 22 ILE C CA 1
ATOM 2772 C C . ILE C 1 22 ? 25.520 21.680 30.264 1.00 25.18 22 ILE C C 1
ATOM 2773 O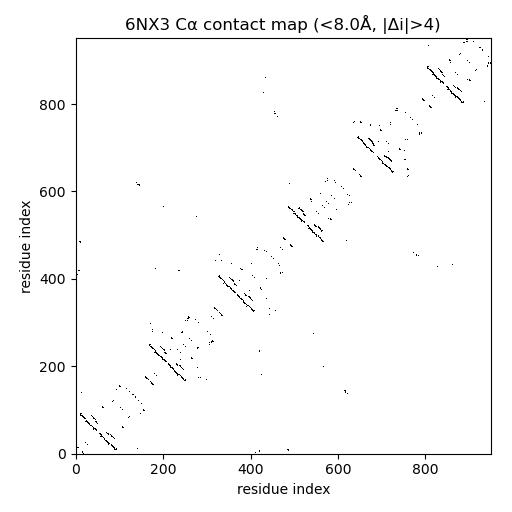 O . ILE C 1 22 ? 25.029 22.820 30.198 1.00 23.13 22 ILE C O 1
ATOM 2778 N N . GLU C 1 23 ? 25.588 20.941 31.366 1.00 23.44 23 GLU C N 1
ATOM 2779 C CA . GLU C 1 23 ? 25.084 21.421 32.663 1.00 26.27 23 GLU C CA 1
ATOM 2780 C C . GLU C 1 23 ? 26.078 21.019 33.755 1.00 25.48 23 GLU C C 1
ATOM 2781 O O . GLU C 1 23 ? 26.375 19.831 33.892 1.00 23.75 23 GLU C O 1
ATOM 2787 N N . GLN C 1 24 ? 26.515 22.010 34.523 1.00 23.95 24 GLN C N 1
ATOM 2788 C CA . GLN C 1 24 ? 27.198 21.800 35.818 1.00 23.75 24 GLN C CA 1
ATOM 2789 C C . GLN C 1 24 ? 26.135 21.730 36.916 1.00 23.52 24 GLN C C 1
ATOM 2790 O O . GLN C 1 24 ? 25.425 22.726 37.126 1.00 24.23 24 GLN C O 1
ATOM 2796 N N . GLY C 1 25 ? 26.013 20.583 37.558 1.00 22.88 25 GLY C N 1
ATOM 2797 C CA . GLY C 1 25 ? 25.038 20.333 38.629 1.00 23.38 25 GLY C CA 1
ATOM 2798 C C . GLY C 1 25 ? 25.334 21.184 39.863 1.00 25.44 25 GLY C C 1
ATOM 2799 O O . GLY C 1 25 ? 26.511 21.491 40.115 1.00 24.32 25 GLY C O 1
ATOM 2800 N N . ILE C 1 26 ? 24.287 21.581 40.572 1.00 24.94 26 ILE C N 1
ATOM 2801 C CA . ILE C 1 26 ? 24.364 22.222 41.918 1.00 27.45 26 ILE C CA 1
ATOM 2802 C C . ILE C 1 26 ? 24.311 21.108 42.958 1.00 26.90 26 ILE C C 1
ATOM 2803 O O . ILE C 1 26 ? 23.445 20.249 42.885 1.00 29.49 26 ILE C O 1
ATOM 2808 N N . PRO C 1 27 ? 25.196 21.079 43.974 1.00 29.99 27 PRO C N 1
ATOM 2809 C CA . PRO C 1 27 ? 25.212 19.984 44.946 1.00 28.81 27 PRO C CA 1
ATOM 2810 C C . PRO C 1 27 ? 23.838 19.617 45.510 1.00 29.94 27 PRO C C 1
ATOM 2811 O O . PRO C 1 27 ? 23.131 20.491 46.014 1.00 31.31 27 PRO C O 1
ATOM 2815 N N . GLY C 1 28 ? 23.484 18.336 45.400 1.00 29.26 28 GLY C N 1
ATOM 2816 C CA . GLY C 1 28 ? 22.270 17.745 45.988 1.00 30.64 28 GLY C CA 1
ATOM 2817 C C . GLY C 1 28 ? 21.011 18.066 45.194 1.00 31.68 28 GLY C C 1
ATOM 2818 O O . GLY C 1 28 ? 19.925 17.652 45.635 1.00 33.42 28 GLY C O 1
ATOM 2819 N N . LEU C 1 29 ? 21.122 18.764 44.068 1.00 31.11 29 LEU C N 1
ATOM 2820 C CA . LEU C 1 29 ? 19.934 19.170 43.265 1.00 34.01 29 LEU C CA 1
ATOM 2821 C C . LEU C 1 29 ? 19.889 18.377 41.957 1.00 30.12 29 LEU C C 1
ATOM 2822 O O . LEU C 1 29 ? 20.955 18.045 41.402 1.00 24.71 29 LEU C O 1
ATOM 2827 N N . GLY C 1 30 ? 18.693 18.102 41.457 1.00 27.08 30 GLY C N 1
ATOM 2828 C CA . GLY C 1 30 ? 18.549 17.581 40.091 1.00 30.60 30 GLY C CA 1
ATOM 2829 C C . GLY C 1 30 ? 17.115 17.617 39.654 1.00 28.82 30 GLY C C 1
ATOM 2830 O O . GLY C 1 30 ? 16.443 18.621 39.944 1.00 31.43 30 GLY C O 1
ATOM 2831 N N . TYR C 1 31 ? 16.669 16.545 39.003 1.00 26.45 31 TYR C N 1
ATOM 2832 C CA . TYR C 1 31 ? 15.417 16.521 38.225 1.00 26.21 31 TYR C CA 1
ATOM 2833 C C . TYR C 1 31 ? 14.682 15.221 38.523 1.00 28.62 31 TYR C C 1
ATOM 2834 O O . TYR C 1 31 ? 15.342 14.186 38.756 1.00 28.25 31 TYR C O 1
ATOM 2843 N N . ASN C 1 32 ? 13.348 15.309 38.578 1.00 24.93 32 ASN C N 1
ATOM 2844 C CA . ASN C 1 32 ? 12.461 14.169 38.865 1.00 26.39 32 ASN C CA 1
ATOM 2845 C C . ASN C 1 32 ? 11.226 14.350 37.979 1.00 27.19 32 ASN C C 1
ATOM 2846 O O . ASN C 1 32 ? 10.443 15.266 38.274 1.00 24.23 32 ASN C O 1
ATOM 2851 N N . TYR C 1 33 ? 11.076 13.572 36.913 1.00 22.90 33 TYR C N 1
ATOM 2852 C CA . TYR C 1 33 ? 10.000 13.808 35.922 1.00 24.43 33 TYR C CA 1
ATOM 2853 C C . TYR C 1 33 ? 9.844 12.584 35.018 1.00 25.76 33 TYR C C 1
ATOM 2854 O O . TYR C 1 33 ? 10.732 11.691 34.975 1.00 25.58 33 TYR C O 1
ATOM 2863 N N . GLU C 1 34 ? 8.710 12.562 34.309 1.00 26.20 34 GLU C N 1
ATOM 2864 C CA . GLU C 1 34 ? 8.440 11.591 33.236 1.00 26.93 34 GLU C CA 1
ATOM 2865 C C . GLU C 1 34 ? 9.027 12.161 31.947 1.00 23.73 34 GLU C C 1
ATOM 2866 O O . GLU C 1 34 ? 8.635 13.261 31.554 1.00 23.99 34 GLU C O 1
ATOM 2872 N N . VAL C 1 35 ? 9.910 11.408 31.293 1.00 22.98 35 VAL C N 1
ATOM 2873 C CA . VAL C 1 35 ? 10.606 11.895 30.071 1.00 22.57 35 VAL C CA 1
ATOM 2874 C C . VAL C 1 35 ? 9.561 12.086 28.955 1.00 24.02 35 VAL C C 1
ATOM 2875 O O . VAL C 1 35 ? 8.772 11.146 28.689 1.00 23.80 35 VAL C O 1
ATOM 2879 N N . LEU C 1 36 ? 9.570 13.264 28.325 1.00 24.53 36 LEU C N 1
ATOM 2880 C CA . LEU C 1 36 ? 8.688 13.614 27.185 1.00 27.82 36 LEU C CA 1
ATOM 2881 C C . LEU C 1 36 ? 9.447 13.524 25.858 1.00 29.33 36 LEU C C 1
ATOM 2882 O O . LEU C 1 36 ? 8.804 13.243 24.821 1.00 28.26 36 LEU C O 1
ATOM 2887 N N . LYS C 1 37 ? 10.758 13.758 25.861 1.00 28.21 37 LYS C N 1
ATOM 2888 C CA . LYS C 1 37 ? 11.566 13.747 24.619 1.00 28.75 37 LYS C CA 1
ATOM 2889 C C . LYS C 1 37 ? 11.755 12.310 24.148 1.00 27.21 37 LYS C C 1
ATOM 2890 O O . LYS C 1 37 ? 11.649 11.403 24.963 1.00 27.43 37 LYS C O 1
ATOM 2896 N N . ASN C 1 38 ? 12.072 12.116 22.866 1.00 25.50 38 ASN C N 1
ATOM 2897 C CA . ASN C 1 38 ? 12.277 10.769 22.283 1.00 26.46 38 ASN C CA 1
ATOM 2898 C C . ASN C 1 38 ? 13.441 10.041 22.972 1.00 23.73 38 ASN C C 1
ATOM 2899 O O . ASN C 1 38 ? 13.250 8.938 23.498 1.00 25.67 38 ASN C O 1
ATOM 2904 N N . ALA C 1 39 ? 14.629 10.616 22.964 1.00 25.66 39 ALA C N 1
ATOM 2905 C CA . ALA C 1 39 ? 15.851 9.945 23.462 1.00 24.00 39 ALA C CA 1
ATOM 2906 C C . ALA C 1 39 ? 16.899 10.997 23.760 1.00 23.67 39 ALA C C 1
ATOM 2907 O O . ALA C 1 39 ? 17.095 11.924 22.941 1.00 24.11 39 ALA C O 1
ATOM 2909 N N . VAL C 1 40 ? 17.531 10.886 24.922 1.00 22.08 40 VAL C N 1
ATOM 2910 C CA . VAL C 1 40 ? 18.549 11.889 25.320 1.00 22.23 40 VAL C CA 1
ATOM 2911 C C . VAL C 1 40 ? 19.711 11.149 25.977 1.00 21.96 40 VAL C C 1
ATOM 2912 O O . VAL C 1 40 ? 19.518 10.632 27.116 1.00 23.60 40 VAL C O 1
ATOM 2916 N N . ILE C 1 41 ? 20.854 11.117 25.299 1.00 21.57 41 ILE C N 1
ATOM 2917 C CA . ILE C 1 41 ? 22.074 10.476 25.834 1.00 21.62 41 ILE C CA 1
ATOM 2918 C C . ILE C 1 41 ? 22.850 11.513 26.637 1.00 22.44 41 ILE C C 1
ATOM 2919 O O . ILE C 1 41 ? 23.112 12.610 26.099 1.00 21.42 41 ILE C O 1
ATOM 2924 N N . HIS C 1 42 ? 23.194 11.167 27.881 1.00 20.72 42 HIS C N 1
ATOM 2925 C CA . HIS C 1 42 ? 23.993 12.001 28.813 1.00 19.78 42 HIS C CA 1
ATOM 2926 C C . HIS C 1 42 ? 25.367 11.360 29.001 1.00 18.27 42 HIS C C 1
ATOM 2927 O O . HIS C 1 42 ? 25.427 10.145 29.167 1.00 21.27 42 HIS C O 1
ATOM 2934 N N . TYR C 1 43 ? 26.424 12.162 28.958 1.00 21.19 43 TYR C N 1
ATOM 2935 C CA . TYR C 1 43 ? 27.816 11.716 29.205 1.00 19.20 43 TYR C CA 1
ATOM 2936 C C . TYR C 1 43 ? 28.351 12.501 30.412 1.00 20.68 43 TYR C C 1
ATOM 2937 O O . TYR C 1 43 ? 28.354 13.728 30.355 1.00 19.07 43 TYR C O 1
ATOM 2946 N N . VAL C 1 44 ? 28.786 11.808 31.465 1.00 19.03 44 VAL C N 1
ATOM 2947 C CA . VAL C 1 44 ? 29.310 12.469 32.694 1.00 20.56 44 VAL C CA 1
ATOM 2948 C C . VAL C 1 44 ? 30.794 12.795 32.465 1.00 23.43 44 VAL C C 1
ATOM 2949 O O . VAL C 1 44 ? 31.590 11.863 32.279 1.00 23.46 44 VAL C O 1
ATOM 2953 N N . THR C 1 45 ? 31.147 14.074 32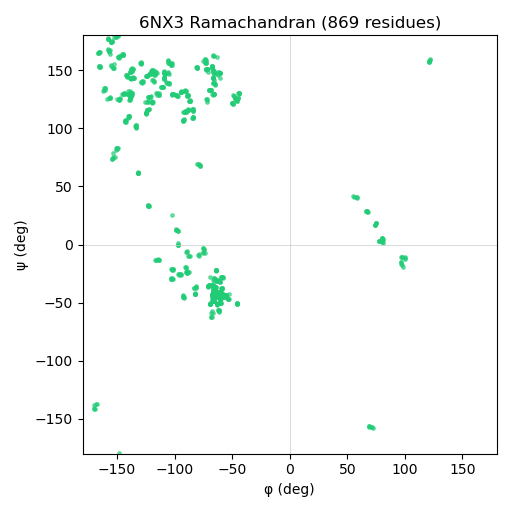.437 1.00 23.14 45 THR C N 1
ATOM 2954 C CA . THR C 1 45 ? 32.529 14.530 32.140 1.00 26.48 45 THR C CA 1
ATOM 2955 C C . THR C 1 45 ? 33.319 14.737 33.441 1.00 28.77 45 THR C C 1
ATOM 2956 O O . THR C 1 45 ? 34.530 14.651 33.393 1.00 28.44 45 THR C O 1
ATOM 2960 N N . LYS C 1 46 ? 32.651 15.024 34.553 1.00 28.23 46 LYS C N 1
ATOM 2961 C CA . LYS C 1 46 ? 33.310 15.317 35.848 1.00 29.89 46 LYS C CA 1
ATOM 2962 C C . LYS C 1 46 ? 32.364 14.958 36.973 1.00 26.33 46 LYS C C 1
ATOM 2963 O O . LYS C 1 46 ? 31.128 15.075 36.778 1.00 21.74 46 LYS C O 1
ATOM 2969 N N . GLY C 1 47 ? 32.927 14.609 38.130 1.00 22.79 47 GLY C N 1
ATOM 2970 C CA . GLY C 1 47 ? 32.141 14.532 39.359 1.00 23.61 47 GLY C CA 1
ATOM 2971 C C . GLY C 1 47 ? 31.198 13.343 39.383 1.00 23.79 47 GLY C C 1
ATOM 2972 O O . GLY C 1 47 ? 31.456 12.373 38.701 1.00 22.37 47 GLY C O 1
ATOM 2973 N N . TYR C 1 48 ? 30.159 13.439 40.196 1.00 22.08 48 TYR C N 1
ATOM 2974 C CA . TYR C 1 48 ? 29.332 12.302 40.648 1.00 24.12 48 TYR C CA 1
ATOM 2975 C C . TYR C 1 48 ? 27.882 12.730 40.710 1.00 22.81 48 TYR C C 1
ATOM 2976 O O . TYR C 1 48 ? 27.585 13.884 41.056 1.00 22.31 48 TYR C O 1
ATOM 2985 N N . GLY C 1 49 ? 27.004 11.796 40.397 1.00 20.98 49 GLY C N 1
ATOM 2986 C CA . GLY C 1 49 ? 25.568 11.955 40.630 1.00 20.32 49 GLY C CA 1
ATOM 2987 C C . GLY C 1 49 ? 24.886 10.614 40.693 1.00 21.50 49 GLY C C 1
ATOM 2988 O O . GLY C 1 49 ? 25.531 9.581 40.514 1.00 20.56 49 GLY C O 1
ATOM 2989 N N A THR C 1 50 ? 23.582 10.628 40.950 0.50 21.74 50 THR C N 1
ATOM 2990 N N B THR C 1 50 ? 23.583 10.630 40.934 0.50 21.81 50 THR C N 1
ATOM 2991 C CA A THR C 1 50 ? 22.754 9.413 41.050 0.50 23.48 50 THR C CA 1
ATOM 2992 C CA B THR C 1 50 ? 22.744 9.427 41.062 0.50 23.61 50 THR C CA 1
ATOM 2993 C C A THR C 1 50 ? 21.685 9.473 39.964 0.50 24.17 50 THR C C 1
ATOM 2994 C C B THR C 1 50 ? 21.688 9.474 39.961 0.50 24.23 50 THR C C 1
ATOM 2995 O O A THR C 1 50 ? 21.207 10.563 39.677 0.50 23.60 50 THR C O 1
ATOM 2996 O O B THR C 1 50 ? 21.208 10.563 39.670 0.50 23.67 50 THR C O 1
ATOM 3003 N N . PHE C 1 51 ? 21.380 8.318 39.385 1.00 23.94 51 PHE C N 1
ATOM 3004 C CA . PHE C 1 51 ? 20.340 8.121 38.360 1.00 23.12 51 PHE C CA 1
ATOM 3005 C C . PHE C 1 51 ? 19.442 6.999 38.863 1.00 22.92 51 PHE C C 1
ATOM 3006 O O . PHE C 1 51 ? 19.940 5.872 39.114 1.00 22.05 51 PHE C O 1
ATOM 3014 N N . LYS C 1 52 ? 18.154 7.297 39.005 1.00 22.87 52 LYS C N 1
ATOM 3015 C CA . LYS C 1 52 ? 17.164 6.376 39.600 1.00 26.88 52 LYS C CA 1
ATOM 3016 C C . LYS C 1 52 ? 16.065 6.152 38.573 1.00 25.88 52 LYS C C 1
ATOM 3017 O O . LYS C 1 52 ? 15.525 7.153 38.046 1.00 24.89 52 LYS C O 1
ATOM 3023 N N . PHE C 1 53 ? 15.787 4.888 38.286 1.00 27.47 53 PHE C N 1
ATOM 3024 C CA . PHE C 1 53 ? 14.874 4.462 37.205 1.00 30.05 53 PHE C CA 1
ATOM 3025 C C . PHE C 1 53 ? 14.405 3.038 37.538 1.00 30.39 53 PHE C C 1
ATOM 3026 O O . PHE C 1 53 ? 15.273 2.192 37.768 1.00 28.91 53 PHE C O 1
ATOM 3034 N N A ASN C 1 54 ? 13.088 2.798 37.569 0.50 30.98 54 ASN C N 1
ATOM 3035 N N B ASN C 1 54 ? 13.087 2.814 37.577 0.50 32.06 54 ASN C N 1
ATOM 3036 C CA A ASN C 1 54 ? 12.480 1.441 37.676 0.50 31.15 54 ASN C CA 1
ATOM 3037 C CA B ASN C 1 54 ? 12.464 1.470 37.697 0.50 32.94 54 ASN C CA 1
ATOM 3038 C C A ASN C 1 54 ? 13.003 0.737 38.937 0.50 31.95 54 ASN C C 1
ATOM 3039 C C B ASN C 1 54 ? 13.002 0.744 38.938 0.50 33.00 54 ASN C C 1
ATOM 3040 O O A ASN C 1 54 ? 13.323 -0.464 38.839 0.50 33.30 54 ASN C O 1
ATOM 3041 O O B ASN C 1 54 ? 13.321 -0.458 38.832 0.50 34.33 54 ASN C O 1
ATOM 3050 N N . GLY C 1 55 ? 13.139 1.460 40.053 1.00 31.90 55 GLY C N 1
ATOM 3051 C CA . GLY C 1 55 ? 13.496 0.865 41.353 1.00 33.71 55 GLY C CA 1
ATOM 3052 C C . GLY C 1 55 ? 14.988 0.595 41.512 1.00 33.06 55 GLY C C 1
ATOM 3053 O O . GLY C 1 55 ? 15.368 0.039 42.554 1.00 36.86 55 GLY C O 1
ATOM 3054 N N . LYS C 1 56 ? 15.829 0.984 40.551 1.00 27.77 56 LYS C N 1
ATOM 3055 C CA . LYS C 1 56 ? 17.304 0.873 40.690 1.00 28.58 56 LYS C CA 1
ATOM 3056 C C . LYS C 1 56 ? 17.901 2.262 40.931 1.00 29.24 56 LYS C C 1
ATOM 3057 O O . LYS C 1 56 ? 17.352 3.253 40.414 1.00 27.77 56 LYS C O 1
ATOM 3063 N N . VAL C 1 57 ? 18.998 2.316 41.688 1.00 27.64 57 VAL C N 1
ATOM 3064 C CA . VAL C 1 57 ? 19.708 3.578 42.002 1.00 28.43 57 VAL C CA 1
ATOM 3065 C C . VAL C 1 57 ? 21.152 3.377 41.570 1.00 24.99 57 VAL C C 1
ATOM 3066 O O . VAL C 1 57 ? 21.829 2.545 42.200 1.00 24.25 57 VAL C O 1
ATOM 3070 N N . TYR C 1 58 ? 21.597 4.109 40.558 1.00 21.31 58 TYR C N 1
ATOM 3071 C CA . TYR C 1 58 ? 22.980 4.053 40.022 1.00 21.38 58 TYR C CA 1
ATOM 3072 C C . TYR C 1 58 ? 23.795 5.247 40.517 1.00 24.25 58 TYR C C 1
ATOM 3073 O O . TYR C 1 58 ? 23.335 6.404 40.353 1.00 23.70 58 TYR C O 1
ATOM 3082 N N . ASN C 1 59 ? 24.979 5.001 41.083 1.00 22.76 59 ASN C N 1
ATOM 3083 C CA . ASN C 1 59 ? 25.961 6.044 41.436 1.00 25.59 59 ASN C CA 1
ATOM 3084 C C . ASN C 1 59 ? 26.887 6.199 40.227 1.00 26.63 59 ASN C C 1
ATOM 3085 O O . ASN C 1 59 ? 27.686 5.290 39.961 1.00 26.96 59 ASN C O 1
ATOM 3090 N N . LEU C 1 60 ? 26.745 7.294 39.487 1.00 21.65 60 LEU C N 1
ATOM 3091 C CA . LEU C 1 60 ? 27.480 7.489 38.217 1.00 22.40 60 LEU C CA 1
ATOM 3092 C C . LEU C 1 60 ? 28.609 8.482 38.429 1.00 25.07 60 LEU C C 1
ATOM 3093 O O . LEU C 1 60 ? 28.564 9.266 39.401 1.00 28.52 60 LEU C O 1
ATOM 3098 N N . LYS C 1 61 ? 29.613 8.390 37.573 1.00 25.45 61 LYS C N 1
ATOM 3099 C CA . LYS C 1 61 ? 30.860 9.172 37.699 1.00 27.49 61 LYS C CA 1
ATOM 3100 C C . LYS C 1 61 ? 31.409 9.425 36.305 1.00 25.35 61 LYS C C 1
ATOM 3101 O O . LYS C 1 61 ? 30.804 8.958 35.319 1.00 19.94 61 LYS C O 1
ATOM 3107 N N . GLN C 1 62 ? 32.537 10.124 36.236 1.00 25.43 62 GLN C N 1
ATOM 3108 C CA . GLN C 1 62 ? 33.197 10.501 34.969 1.00 27.52 62 GLN C CA 1
ATOM 3109 C C . GLN C 1 62 ? 33.303 9.279 34.054 1.00 23.81 62 GLN C C 1
ATOM 3110 O O . GLN C 1 62 ? 33.817 8.241 34.505 1.00 22.34 62 GLN C O 1
ATOM 3116 N N . GLY C 1 63 ? 32.840 9.404 32.811 1.00 24.17 63 GLY C N 1
ATOM 3117 C CA . GLY C 1 63 ? 32.957 8.350 31.788 1.00 24.64 63 GLY C CA 1
ATOM 3118 C C . GLY C 1 63 ? 31.696 7.523 31.666 1.00 25.22 63 GLY C C 1
ATOM 3119 O O . GLY C 1 63 ? 31.652 6.708 30.705 1.00 26.17 63 GLY C O 1
ATOM 3120 N N . ASP C 1 64 ? 30.738 7.662 32.599 1.00 22.11 64 ASP C N 1
ATOM 3121 C CA . ASP C 1 64 ? 29.453 6.930 32.544 1.00 22.71 64 ASP C CA 1
ATOM 3122 C C . ASP C 1 64 ? 28.521 7.658 31.560 1.00 23.23 64 ASP C C 1
ATOM 3123 O O . ASP C 1 64 ? 28.631 8.900 31.355 1.00 21.56 64 ASP C O 1
ATOM 3128 N N . ILE C 1 65 ? 27.616 6.887 30.980 1.00 22.70 65 ILE C N 1
ATOM 3129 C CA . ILE C 1 65 ? 26.506 7.384 30.141 1.00 23.91 65 ILE C CA 1
ATOM 3130 C C . ILE C 1 65 ? 25.199 6.927 30.780 1.00 20.44 65 ILE C C 1
ATOM 3131 O O . ILE C 1 65 ? 25.136 5.812 31.353 1.00 22.13 65 ILE C O 1
ATOM 3136 N N . PHE C 1 66 ? 24.168 7.734 30.635 1.00 21.49 66 PHE C N 1
ATOM 3137 C CA . PHE C 1 66 ? 22.788 7.310 30.932 1.00 20.42 66 PHE C CA 1
ATOM 3138 C C . PHE C 1 66 ? 21.924 7.860 29.808 1.00 20.82 66 PHE C C 1
ATOM 3139 O O . PHE C 1 66 ? 22.226 8.912 29.265 1.00 19.79 66 PHE C O 1
ATOM 3147 N N A ILE C 1 67 ? 20.865 7.134 29.458 0.50 19.91 67 ILE C N 1
ATOM 3148 N N B ILE C 1 67 ? 20.859 7.141 29.469 0.50 19.92 67 ILE C N 1
ATOM 3149 C CA A ILE C 1 67 ? 19.981 7.547 28.339 0.50 21.30 67 ILE C CA 1
ATOM 3150 C CA B ILE C 1 67 ? 19.973 7.543 28.351 0.50 21.34 67 ILE C CA 1
ATOM 3151 C C A ILE C 1 67 ? 18.554 7.658 28.882 0.50 21.35 67 ILE C C 1
ATOM 3152 C C B ILE C 1 67 ? 18.553 7.664 28.895 0.50 21.36 67 ILE C C 1
ATOM 3153 O O A ILE C 1 67 ? 18.155 6.808 29.688 0.50 23.16 67 ILE C O 1
ATOM 3154 O O B ILE C 1 67 ? 18.155 6.811 29.695 0.50 23.19 67 ILE C O 1
ATOM 3163 N N . LEU C 1 68 ? 17.884 8.748 28.536 1.00 21.81 68 LEU C N 1
ATOM 3164 C CA . LEU C 1 68 ? 16.473 9.003 28.895 1.00 23.02 68 LEU C CA 1
ATOM 3165 C C . LEU C 1 68 ? 15.666 8.661 27.647 1.00 24.68 68 LEU C C 1
ATOM 3166 O O . LEU C 1 68 ? 16.053 9.106 26.547 1.00 26.53 68 LEU C O 1
ATOM 3171 N N . LEU C 1 69 ? 14.600 7.889 27.804 1.00 24.28 69 LEU C N 1
ATOM 3172 C CA . LEU C 1 69 ? 13.691 7.543 26.677 1.00 26.31 69 LEU C CA 1
ATOM 3173 C C . LEU C 1 69 ? 12.268 7.940 27.066 1.00 26.54 69 LEU C C 1
ATOM 3174 O O . LEU C 1 69 ? 11.907 7.798 28.250 1.00 23.06 69 LEU C O 1
ATOM 3179 N N A LYS C 1 70 ? 11.493 8.394 26.084 0.50 26.53 70 LYS C N 1
ATOM 3180 N N B LYS C 1 70 ? 11.492 8.394 26.083 0.50 25.63 70 LYS C N 1
ATOM 3181 C CA A LYS C 1 70 ? 10.099 8.846 26.281 0.50 29.07 70 LYS C CA 1
ATOM 3182 C CA B LYS C 1 70 ? 10.096 8.847 26.277 0.50 27.51 70 LYS C CA 1
ATOM 3183 C C A LYS C 1 70 ? 9.382 7.844 27.182 0.50 26.63 70 LYS C C 1
ATOM 3184 C C B LYS C 1 70 ? 9.381 7.843 27.180 0.50 25.77 70 LYS C C 1
ATOM 3185 O O A LYS C 1 70 ? 9.471 6.618 26.911 0.50 26.55 70 LYS C O 1
ATOM 3186 O O B LYS C 1 70 ? 9.473 6.615 26.912 0.50 25.72 70 LYS C O 1
ATOM 3197 N N . GLY C 1 71 ? 8.719 8.350 28.218 1.00 27.38 71 GLY C N 1
ATOM 3198 C CA . GLY C 1 71 ? 7.864 7.539 29.107 1.00 28.08 71 GLY C CA 1
ATOM 3199 C C . GLY C 1 71 ? 8.569 7.103 30.375 1.00 28.11 71 GLY C C 1
ATOM 3200 O O . GLY C 1 71 ? 7.877 6.682 31.303 1.00 27.35 71 GLY C O 1
ATOM 3201 N N . MET C 1 72 ? 9.905 7.155 30.426 1.00 26.00 72 MET C N 1
ATOM 3202 C CA . MET C 1 72 ? 10.654 6.754 31.644 1.00 26.18 72 MET C CA 1
ATOM 3203 C C . MET C 1 72 ? 10.380 7.765 32.764 1.00 25.17 72 MET C C 1
ATOM 3204 O O . MET C 1 72 ? 10.477 9.002 32.542 1.00 25.05 72 MET C O 1
ATOM 3209 N N . GLN C 1 73 ? 10.072 7.266 33.960 1.00 24.63 73 GLN C N 1
ATOM 3210 C CA . GLN C 1 73 ? 10.001 8.100 35.191 1.00 28.60 73 GLN C CA 1
ATOM 3211 C C . GLN C 1 73 ? 11.401 8.064 35.822 1.00 24.43 73 GLN C C 1
ATOM 3212 O O . GLN C 1 73 ? 11.847 6.963 36.192 1.00 25.89 73 GLN C O 1
ATOM 3218 N N . VAL C 1 74 ? 12.086 9.200 35.864 1.00 23.53 74 VAL C N 1
ATOM 3219 C CA . VAL C 1 74 ? 13.527 9.240 36.235 1.00 24.29 74 VAL C CA 1
ATOM 3220 C C . VAL C 1 74 ? 13.726 10.277 37.324 1.00 25.44 74 VAL C C 1
ATOM 3221 O O . VAL C 1 74 ? 12.942 11.233 37.412 1.00 23.41 74 VAL C O 1
ATOM 3225 N N . GLU C 1 75 ? 14.799 10.097 38.087 1.00 23.05 75 GLU C N 1
ATOM 3226 C CA . GLU C 1 75 ? 15.323 11.127 38.994 1.00 24.47 75 GLU C CA 1
ATOM 3227 C C . GLU C 1 75 ? 16.843 11.096 38.831 1.00 24.71 75 GLU C C 1
ATOM 3228 O O . GLU C 1 75 ? 17.415 9.989 38.873 1.00 24.44 75 GLU C O 1
ATOM 3234 N N . TYR C 1 76 ? 17.456 12.236 38.580 1.00 21.44 76 TYR C N 1
ATOM 3235 C CA . TYR C 1 76 ? 18.937 12.316 38.517 1.00 24.07 76 TYR C CA 1
ATOM 3236 C C . TYR C 1 76 ? 19.380 13.590 39.226 1.00 23.83 76 TYR C C 1
ATOM 3237 O O . TYR C 1 76 ? 18.836 14.677 38.945 1.00 27.51 76 TYR C O 1
ATOM 3246 N N . VAL C 1 77 ? 20.343 13.424 40.125 1.00 23.50 77 VAL C N 1
ATOM 3247 C CA . VAL C 1 77 ? 20.692 14.385 41.192 1.00 24.28 77 VAL C CA 1
ATOM 3248 C C . VAL C 1 77 ? 22.216 14.445 41.309 1.00 22.89 77 VAL C C 1
ATOM 3249 O O . VAL C 1 77 ? 22.839 13.392 41.382 1.00 21.61 77 VAL C O 1
ATOM 3253 N N . ALA C 1 78 ? 22.776 15.652 41.302 1.00 19.24 78 ALA C N 1
ATOM 3254 C CA . ALA C 1 78 ? 24.205 15.895 41.519 1.00 23.27 78 ALA C CA 1
ATOM 3255 C C . ALA C 1 78 ? 24.574 15.518 42.961 1.00 25.93 78 ALA C C 1
ATOM 3256 O O . ALA C 1 78 ? 23.766 15.770 43.906 1.00 26.38 78 ALA C O 1
ATOM 3258 N N . SER C 1 79 ? 25.767 14.965 43.133 1.00 25.76 79 SER C N 1
ATOM 3259 C CA . SER C 1 79 ? 26.318 14.608 44.460 1.00 28.14 79 SER C CA 1
ATOM 3260 C C . SER C 1 79 ? 26.577 15.897 45.262 1.00 27.31 79 SER C C 1
ATOM 3261 O O . SER C 1 79 ? 26.870 16.938 44.663 1.00 23.58 79 SER C O 1
ATOM 3264 N N . ILE C 1 80 ? 26.466 15.805 46.582 1.00 30.48 80 ILE C N 1
ATOM 3265 C CA . ILE C 1 80 ? 26.728 16.916 47.545 1.00 34.91 80 ILE C CA 1
ATOM 3266 C C . ILE C 1 80 ? 28.222 17.244 47.519 1.00 36.45 80 ILE C C 1
ATOM 3267 O O . ILE C 1 80 ? 28.555 18.457 47.511 1.00 39.04 80 ILE C O 1
ATOM 3272 N N . ASP C 1 81 ? 29.094 16.226 47.484 1.00 31.95 81 ASP C N 1
ATOM 3273 C CA . ASP C 1 81 ? 30.551 16.418 47.703 1.00 38.43 81 ASP C CA 1
ATOM 3274 C C . ASP C 1 81 ? 31.277 16.906 46.448 1.00 39.23 81 ASP C C 1
ATOM 3275 O O . ASP C 1 81 ? 32.217 17.714 46.591 1.00 40.67 81 ASP C O 1
ATOM 3280 N N . ASP C 1 82 ? 30.866 16.442 45.266 1.00 34.45 82 ASP C N 1
ATOM 3281 C CA . ASP C 1 82 ? 31.594 16.695 43.996 1.00 34.13 82 ASP C CA 1
ATOM 3282 C C . ASP C 1 82 ? 30.589 16.635 42.849 1.00 28.77 82 ASP C C 1
ATOM 3283 O O . ASP C 1 82 ? 30.526 15.633 42.151 1.00 25.37 82 ASP C O 1
ATOM 3288 N N . PRO C 1 83 ? 29.740 17.665 42.658 1.00 26.72 83 PRO C N 1
ATOM 3289 C CA . PRO C 1 83 ? 28.602 17.583 41.743 1.00 23.99 83 PRO C CA 1
ATOM 3290 C C . PRO C 1 83 ? 29.027 17.421 40.284 1.00 21.81 83 PRO C C 1
ATOM 3291 O O . PRO C 1 83 ? 29.945 18.102 39.803 1.00 21.94 83 PRO C O 1
ATOM 3295 N N . TRP C 1 84 ? 28.315 16.540 39.581 1.00 22.54 84 TRP C N 1
ATOM 3296 C CA . TRP C 1 84 ? 28.693 16.183 38.190 1.00 21.52 84 TRP C CA 1
ATOM 3297 C C . TRP C 1 84 ? 28.488 17.366 37.247 1.00 21.43 84 TRP C C 1
ATOM 3298 O O . TRP C 1 84 ? 27.624 18.260 37.499 1.00 23.72 84 TRP C O 1
ATOM 3309 N N . GLU C 1 85 ? 29.286 17.353 36.192 1.00 22.42 85 GLU C N 1
ATOM 3310 C CA . GLU C 1 85 ? 29.018 18.037 34.918 1.00 22.92 85 GLU C CA 1
ATOM 3311 C C . GLU C 1 85 ? 28.615 16.948 33.909 1.00 23.77 85 GLU C C 1
ATOM 3312 O O . GLU C 1 85 ? 29.233 15.867 33.923 1.00 23.30 85 GLU C O 1
ATOM 3318 N N . TYR C 1 86 ? 27.610 17.201 33.072 1.00 22.96 86 TYR C N 1
ATOM 3319 C CA . TYR C 1 86 ? 27.248 16.271 31.985 1.00 19.93 86 TYR C CA 1
ATOM 3320 C C . TYR C 1 86 ? 26.937 17.053 30.703 1.00 21.77 86 TYR C C 1
ATOM 3321 O O . TYR C 1 86 ? 26.564 18.232 30.719 1.00 20.75 86 TYR C O 1
ATOM 3330 N N . TYR C 1 87 ? 27.196 16.373 29.590 1.00 21.41 87 TYR C N 1
ATOM 3331 C CA . TYR C 1 87 ? 26.877 16.799 28.212 1.00 21.18 87 TYR C CA 1
ATOM 3332 C C . TYR C 1 87 ? 25.753 15.907 27.740 1.00 20.34 87 TYR C C 1
ATOM 3333 O O . TYR C 1 87 ? 25.761 14.706 28.129 1.00 23.08 87 TYR C O 1
ATOM 3342 N N . TRP C 1 88 ? 24.822 16.434 26.964 1.00 20.50 88 TRP C N 1
ATOM 3343 C CA . TRP C 1 88 ? 23.723 15.595 26.435 1.00 21.38 88 TRP C CA 1
ATOM 3344 C C . TRP C 1 88 ? 23.421 15.916 24.979 1.00 20.14 88 TRP C C 1
ATOM 3345 O O . TRP C 1 88 ? 23.592 17.071 24.557 1.00 20.50 88 TRP C O 1
ATOM 3356 N N . ILE C 1 89 ? 22.992 14.883 24.272 1.00 19.58 89 ILE C N 1
ATOM 3357 C CA . ILE C 1 89 ? 22.483 14.932 22.875 1.00 20.63 89 ILE C CA 1
ATOM 3358 C C . ILE C 1 89 ? 21.065 14.365 22.908 1.00 19.40 89 ILE C C 1
ATOM 3359 O O . ILE C 1 89 ? 20.894 13.182 23.267 1.00 22.59 89 ILE C O 1
ATOM 3364 N N . GLY C 1 90 ? 20.090 15.186 22.576 1.00 21.12 90 GLY C N 1
ATOM 3365 C CA . GLY C 1 90 ? 18.698 14.743 22.367 1.00 22.04 90 GLY C CA 1
ATOM 3366 C C . GLY C 1 90 ? 18.492 14.475 20.886 1.00 22.96 90 GLY C C 1
ATOM 3367 O O . GLY C 1 90 ? 18.926 15.316 20.073 1.00 22.83 90 GLY C O 1
ATOM 3368 N N . PHE C 1 91 ? 17.922 13.329 20.528 1.00 23.81 91 PHE C N 1
ATOM 3369 C CA . PHE C 1 91 ? 17.683 12.984 19.111 1.00 25.85 91 PHE C CA 1
ATOM 3370 C C . PHE C 1 91 ? 16.380 12.198 18.952 1.00 26.35 91 PHE C C 1
ATOM 3371 O O . PHE C 1 91 ? 15.865 11.617 19.925 1.00 24.38 91 PHE C O 1
ATOM 3379 N N . SER C 1 92 ? 15.909 12.144 17.712 1.00 24.42 92 SER C N 1
ATOM 3380 C CA . SER C 1 92 ? 14.611 11.543 17.324 1.00 25.17 92 SER C CA 1
ATOM 3381 C C . SER C 1 92 ? 14.650 11.103 15.855 1.00 27.16 92 SER C C 1
ATOM 3382 O O . SER C 1 92 ? 15.663 11.357 15.154 1.00 25.11 92 SER C O 1
ATOM 3385 N N . GLY C 1 93 ? 13.576 10.445 15.419 1.00 26.45 93 GLY C N 1
ATOM 3386 C CA . GLY C 1 93 ? 13.385 10.005 14.027 1.00 28.97 93 GLY C CA 1
ATOM 3387 C C . GLY C 1 93 ? 13.223 8.509 13.954 1.00 29.50 93 GLY C C 1
ATOM 3388 O O . GLY C 1 93 ? 13.688 7.785 14.871 1.00 31.38 93 GLY C O 1
ATOM 3389 N N . SER C 1 94 ? 12.600 8.047 12.873 1.00 31.99 94 SER C N 1
ATOM 3390 C CA . SER C 1 94 ? 12.349 6.602 12.626 1.00 32.41 94 SER C CA 1
ATOM 3391 C C . SER C 1 94 ? 13.681 5.846 12.465 1.00 32.45 94 SER C C 1
ATOM 3392 O O . SER C 1 94 ? 13.762 4.715 12.919 1.00 39.22 94 SER C O 1
ATOM 3395 N N . ASN C 1 95 ? 14.701 6.432 11.843 1.00 34.60 95 ASN C N 1
ATOM 3396 C CA . ASN C 1 95 ? 16.013 5.746 11.691 1.00 34.87 95 ASN C CA 1
ATOM 3397 C C . ASN C 1 95 ? 16.660 5.646 13.077 1.00 32.68 95 ASN C C 1
ATOM 3398 O O . ASN C 1 95 ? 17.095 4.546 13.457 1.00 33.90 95 ASN C O 1
ATOM 3403 N N . ALA C 1 96 ? 16.736 6.773 13.788 1.00 32.80 96 ALA C N 1
ATOM 3404 C CA . ALA C 1 96 ? 17.289 6.854 15.160 1.00 34.23 96 ALA C CA 1
ATOM 3405 C C . ALA C 1 96 ? 16.737 5.716 16.029 1.00 33.36 96 ALA C C 1
ATOM 3406 O O . ALA C 1 96 ? 17.533 5.026 16.697 1.00 34.27 96 ALA C O 1
ATOM 3408 N N . ASN C 1 97 ? 15.414 5.533 16.053 1.00 35.01 97 ASN C N 1
ATOM 3409 C CA . ASN C 1 97 ? 14.784 4.552 16.978 1.00 33.80 97 ASN C CA 1
ATOM 3410 C C . ASN C 1 97 ? 15.109 3.140 16.494 1.00 34.01 97 ASN C C 1
ATOM 3411 O O . ASN C 1 97 ? 15.381 2.297 17.356 1.00 35.57 97 ASN C O 1
ATOM 3416 N N . GLU C 1 98 ? 15.182 2.900 15.176 1.00 32.55 98 GLU C N 1
ATOM 3417 C CA . GLU C 1 98 ? 15.601 1.563 14.684 1.00 32.91 98 GLU C CA 1
ATOM 3418 C C . GLU C 1 98 ? 17.036 1.299 15.154 1.00 30.04 98 GLU C C 1
ATOM 3419 O O . GLU C 1 98 ? 17.303 0.183 15.605 1.00 30.93 98 GLU C O 1
ATOM 3425 N N . TYR C 1 99 ? 17.932 2.275 15.045 1.00 29.75 99 TYR C N 1
ATOM 3426 C CA . TYR C 1 99 ? 19.367 2.069 15.360 1.00 27.96 99 TYR C CA 1
ATOM 3427 C C . TYR C 1 99 ? 19.531 1.823 16.869 1.00 30.33 99 TYR C C 1
ATOM 3428 O O . TYR C 1 99 ? 20.399 1.026 17.241 1.00 29.97 99 TYR C O 1
ATOM 3437 N N . LEU C 1 100 ? 18.722 2.476 17.714 1.00 33.17 100 LEU C N 1
ATOM 3438 C CA . LEU C 1 100 ? 18.767 2.278 19.187 1.00 34.61 100 LEU C CA 1
ATOM 3439 C C . LEU C 1 100 ? 18.465 0.817 19.546 1.00 36.52 100 LEU C C 1
ATOM 3440 O O . LEU C 1 100 ? 19.051 0.335 20.529 1.00 38.29 100 LEU C O 1
ATOM 3445 N N . ASN C 1 101 ? 17.630 0.135 18.764 1.00 35.62 101 ASN C N 1
ATOM 3446 C CA . 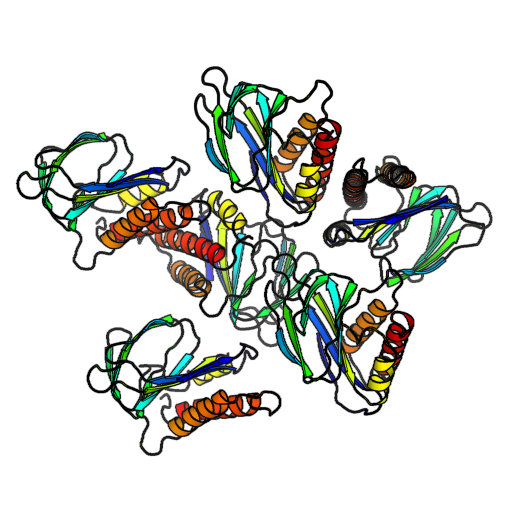ASN C 1 101 ? 17.274 -1.294 18.979 1.00 37.26 101 ASN C CA 1
ATOM 3447 C C . ASN C 1 101 ? 18.429 -2.199 18.537 1.00 33.77 101 ASN C C 1
ATOM 3448 O O . ASN C 1 101 ? 18.292 -3.408 18.695 1.00 38.85 101 ASN C O 1
ATOM 3453 N N . ARG C 1 102 ? 19.526 -1.668 17.990 1.00 27.66 102 ARG C N 1
ATOM 3454 C CA . ARG C 1 102 ? 20.703 -2.498 17.613 1.00 27.06 102 ARG C CA 1
ATOM 3455 C C . ARG C 1 102 ? 21.766 -2.466 18.716 1.00 27.45 102 ARG C C 1
ATOM 3456 O O . ARG C 1 102 ? 22.802 -3.114 18.536 1.00 27.30 102 ARG C O 1
ATOM 3464 N N . THR C 1 103 ? 21.540 -1.742 19.815 1.00 28.28 103 THR C N 1
ATOM 3465 C CA . THR C 1 103 ? 22.546 -1.606 20.896 1.00 31.50 103 THR C CA 1
ATOM 3466 C C . THR C 1 103 ? 21.947 -2.165 22.189 1.00 32.77 103 THR C C 1
ATOM 3467 O O . THR C 1 103 ? 20.724 -2.148 22.322 1.00 34.84 103 THR C O 1
ATOM 3471 N N . SER C 1 104 ? 22.777 -2.702 23.075 1.00 28.48 104 SER C N 1
ATOM 3472 C CA . SER C 1 104 ? 22.349 -3.226 24.394 1.00 32.10 104 SER C CA 1
ATOM 3473 C C . SER C 1 104 ? 22.145 -2.091 25.410 1.00 36.67 104 SER C C 1
ATOM 3474 O O . SER C 1 104 ? 21.698 -2.398 26.522 1.00 35.07 104 SER C O 1
ATOM 3477 N N A ILE C 1 105 ? 22.506 -0.846 25.083 0.50 39.33 105 ILE C N 1
ATOM 3478 N N B ILE C 1 105 ? 22.504 -0.848 25.081 0.50 38.78 105 ILE C N 1
ATOM 3479 C CA A ILE C 1 105 ? 22.525 0.246 26.110 0.50 42.44 105 ILE C CA 1
ATOM 3480 C CA B ILE C 1 105 ? 22.533 0.249 26.100 0.50 41.44 105 ILE C CA 1
ATOM 3481 C C A ILE C 1 105 ? 21.093 0.547 26.561 0.50 43.67 105 ILE C C 1
ATOM 3482 C C B ILE C 1 105 ? 21.097 0.553 26.554 0.50 43.10 105 ILE C C 1
ATOM 3483 O O A ILE C 1 105 ? 20.904 0.899 27.730 0.50 43.79 105 ILE C O 1
ATOM 3484 O O B ILE C 1 105 ? 20.908 0.896 27.731 0.50 43.21 105 ILE C O 1
ATOM 3493 N N . THR C 1 106 ? 20.111 0.369 25.673 1.00 43.69 106 THR C N 1
ATOM 3494 C CA . THR C 1 106 ? 18.692 0.694 25.948 1.00 43.87 106 THR C CA 1
ATOM 3495 C C . THR C 1 106 ? 18.080 -0.345 26.895 1.00 41.28 106 THR C C 1
ATOM 3496 O O . THR C 1 106 ? 16.966 -0.106 27.347 1.00 40.55 106 THR C O 1
ATOM 3500 N N . ASN C 1 107 ? 18.781 -1.440 27.218 1.00 42.48 107 ASN C N 1
ATOM 3501 C CA . ASN C 1 107 ? 18.300 -2.487 28.151 1.00 41.18 107 ASN C CA 1
ATOM 3502 C C . ASN C 1 107 ? 18.200 -1.912 29.583 1.00 41.14 107 ASN C C 1
ATOM 3503 O O . ASN C 1 107 ? 17.102 -1.891 30.138 1.00 43.06 107 ASN C O 1
ATOM 3508 N N . SER C 1 108 ? 19.303 -1.417 30.143 1.00 33.44 108 SER C N 1
ATOM 3509 C CA . SER C 1 108 ? 19.397 -0.818 31.498 1.00 31.94 108 SER C CA 1
ATOM 3510 C C . SER C 1 108 ? 19.457 0.719 31.445 1.00 27.19 108 SER C C 1
ATOM 3511 O O . SER C 1 108 ? 19.240 1.347 32.499 1.00 30.16 108 SER C O 1
ATOM 3514 N N . CYS C 1 109 ? 19.845 1.308 30.313 1.00 26.89 109 CYS C N 1
ATOM 3515 C CA . CYS C 1 109 ? 19.922 2.777 30.097 1.00 23.81 109 CYS C CA 1
ATOM 3516 C C . CYS C 1 109 ? 21.135 3.383 30.835 1.00 25.06 109 CYS C C 1
ATOM 3517 O O . CYS C 1 109 ? 21.207 4.602 30.950 1.00 23.62 109 CYS C O 1
ATOM 3520 N N . VAL C 1 110 ? 22.096 2.558 31.235 1.00 23.26 110 VAL C N 1
ATOM 3521 C CA . VAL C 1 110 ? 23.351 3.016 31.887 1.00 25.90 110 VAL C CA 1
ATOM 3522 C C . VAL C 1 110 ? 24.511 2.259 31.253 1.00 23.29 110 VAL C C 1
ATOM 3523 O O . VAL C 1 110 ? 24.371 1.073 30.981 1.00 23.63 110 VAL C O 1
ATOM 3527 N N . ALA C 1 111 ? 25.648 2.894 31.077 1.00 22.73 111 ALA C N 1
ATOM 3528 C CA . ALA C 1 111 ? 26.849 2.191 30.600 1.00 24.11 111 ALA C CA 1
ATOM 3529 C C . ALA C 1 111 ? 28.087 2.979 31.000 1.00 23.37 111 ALA C C 1
ATOM 3530 O O . ALA C 1 111 ? 27.964 4.115 31.404 1.00 25.69 111 ALA C O 1
ATOM 3532 N N . ASN C 1 112 ? 29.253 2.364 30.861 1.00 22.94 112 ASN C N 1
ATOM 3533 C CA . ASN C 1 112 ? 30.563 3.014 31.086 1.00 24.77 112 ASN C CA 1
ATOM 3534 C C . ASN C 1 112 ? 31.314 3.034 29.747 1.00 26.38 112 ASN C C 1
ATOM 3535 O O . ASN C 1 112 ? 31.378 1.986 29.098 1.00 25.18 112 ASN C O 1
ATOM 3540 N N . CYS C 1 113 ? 31.855 4.180 29.336 1.00 23.44 113 CYS C N 1
ATOM 3541 C CA . CYS C 1 113 ? 32.716 4.280 28.131 1.00 25.14 113 CYS C CA 1
ATOM 3542 C C . CYS C 1 113 ? 34.067 3.619 28.418 1.00 26.65 113 CYS C C 1
ATOM 3543 O O . CYS C 1 113 ? 34.733 4.044 29.382 1.00 27.36 113 CYS C O 1
ATOM 3546 N N . GLU C 1 114 ? 34.460 2.621 27.620 1.00 28.19 114 GLU C N 1
ATOM 3547 C CA . GLU C 1 114 ? 35.790 1.972 27.734 1.00 33.34 114 GLU C CA 1
ATOM 3548 C C . GLU C 1 114 ? 36.888 2.975 27.358 1.00 31.06 114 GLU C C 1
ATOM 3549 O O . GLU C 1 114 ? 36.588 4.009 26.723 1.00 25.60 114 GLU C O 1
ATOM 3555 N N . GLU C 1 115 ? 38.128 2.669 27.728 1.00 35.88 115 GLU C N 1
ATOM 3556 C CA . GLU C 1 115 ? 39.284 3.607 27.634 1.00 39.21 115 GLU C CA 1
ATOM 3557 C C . GLU C 1 115 ? 39.407 4.204 26.223 1.00 35.10 115 GLU C C 1
ATOM 3558 O O . GLU C 1 115 ? 39.648 5.420 26.099 1.00 37.34 115 GLU C O 1
ATOM 3564 N N A ASN C 1 116 ? 39.255 3.393 25.173 0.70 34.97 116 ASN C N 1
ATOM 3565 N N B ASN C 1 116 ? 39.237 3.377 25.191 0.30 33.60 116 ASN C N 1
ATOM 3566 C CA A ASN C 1 116 ? 39.517 3.871 23.790 0.70 34.01 116 ASN C CA 1
ATOM 3567 C CA B ASN C 1 116 ? 39.484 3.757 23.783 0.30 31.90 116 ASN C CA 1
ATOM 3568 C C A ASN C 1 116 ? 38.160 4.126 23.101 0.70 31.28 116 ASN C C 1
ATOM 3569 C C B ASN C 1 116 ? 38.155 4.123 23.099 0.30 29.93 116 ASN C C 1
ATOM 3570 O O A ASN C 1 116 ? 38.120 4.147 21.861 0.70 30.80 116 ASN C O 1
ATOM 3571 O O B ASN C 1 116 ? 38.126 4.161 21.855 0.30 29.68 116 ASN C O 1
ATOM 3580 N N . SER C 1 117 ? 37.094 4.399 23.865 1.00 27.20 117 SER C N 1
ATOM 3581 C CA . SER C 1 117 ? 35.757 4.724 23.305 1.00 25.59 117 SER C CA 1
ATOM 3582 C C . SER C 1 117 ? 35.833 5.954 22.399 1.00 23.89 117 SER C C 1
ATOM 3583 O O . SER C 1 117 ? 36.562 6.910 22.756 1.00 21.57 117 SER C O 1
ATOM 3586 N N . LYS C 1 118 ? 35.079 5.958 21.291 1.00 24.01 118 LYS C N 1
ATOM 3587 C CA . LYS C 1 118 ? 34.925 7.142 20.407 1.00 25.58 118 LYS C CA 1
ATOM 3588 C C . LYS C 1 118 ? 33.756 8.023 20.838 1.00 25.50 118 LYS C C 1
ATOM 3589 O O . LYS C 1 118 ? 33.594 9.135 20.291 1.00 23.55 118 LYS C O 1
ATOM 3595 N N . ILE C 1 119 ? 32.976 7.597 21.820 1.00 25.45 119 ILE C N 1
ATOM 3596 C CA . ILE C 1 119 ? 31.717 8.300 22.188 1.00 23.79 119 ILE C CA 1
ATOM 3597 C C . ILE C 1 119 ? 32.012 9.671 22.774 1.00 22.34 119 ILE C C 1
ATOM 3598 O O . ILE C 1 119 ? 31.350 10.630 22.379 1.00 21.10 119 ILE C O 1
ATOM 3603 N N . PRO C 1 120 ? 32.948 9.817 23.742 1.00 21.00 120 PRO C N 1
ATOM 3604 C CA . PRO C 1 120 ? 33.162 11.120 24.382 1.00 22.92 120 PRO C CA 1
ATOM 3605 C C . PRO C 1 120 ? 33.492 12.217 23.368 1.00 21.34 120 PRO C C 1
ATOM 3606 O O . PRO C 1 120 ? 32.904 13.286 23.484 1.00 22.34 120 PRO C O 1
ATOM 3610 N N . GLN C 1 121 ? 34.373 11.932 22.409 1.00 21.29 121 GLN C N 1
ATOM 3611 C CA . GLN C 1 121 ? 34.853 12.955 21.441 1.00 23.07 121 GLN C CA 1
ATOM 3612 C C . GLN C 1 121 ? 33.668 13.404 20.567 1.00 22.64 121 GLN C C 1
ATOM 3613 O O . GLN C 1 121 ? 33.557 14.595 20.265 1.00 20.57 121 GLN C O 1
ATOM 3619 N N . ILE C 1 122 ? 32.799 12.485 20.179 1.00 20.42 122 ILE C N 1
ATOM 3620 C CA . ILE C 1 122 ? 31.623 12.822 19.316 1.00 21.44 122 ILE C CA 1
ATOM 3621 C C . ILE C 1 122 ? 30.669 13.725 20.109 1.00 21.19 122 ILE C C 1
ATOM 3622 O O . ILE C 1 122 ? 30.257 14.776 19.587 1.00 21.09 122 ILE C O 1
ATOM 3627 N N . ILE C 1 123 ? 30.341 13.356 21.346 1.00 20.71 123 ILE C N 1
ATOM 3628 C CA . ILE C 1 123 ? 29.361 14.141 22.143 1.00 22.23 123 ILE C CA 1
ATOM 3629 C C . ILE C 1 123 ? 29.941 15.530 22.390 1.00 22.18 123 ILE C C 1
ATOM 3630 O O . ILE C 1 123 ? 29.201 16.515 22.237 1.00 22.73 123 ILE C O 1
ATOM 3635 N N . LEU C 1 124 ? 31.214 15.608 22.762 1.00 24.05 124 LEU C N 1
ATOM 3636 C CA . LEU C 1 124 ? 31.874 16.909 23.037 1.00 27.73 124 LEU C CA 1
ATOM 3637 C C . LEU C 1 124 ? 31.854 17.752 21.764 1.00 26.63 124 LEU C C 1
ATOM 3638 O O . LEU C 1 124 ? 31.547 18.951 21.854 1.00 25.99 124 LEU C O 1
ATOM 3643 N N . ASN C 1 125 ? 32.168 17.156 20.621 1.00 25.10 125 ASN C N 1
ATOM 3644 C CA . ASN C 1 125 ? 32.212 17.897 19.335 1.00 25.44 125 ASN C CA 1
ATOM 3645 C C . ASN C 1 125 ? 30.811 18.428 18.981 1.00 25.37 125 ASN C C 1
ATOM 3646 O O . ASN C 1 125 ? 30.721 19.582 18.531 1.00 23.52 125 ASN C O 1
ATOM 3651 N N . MET C 1 126 ? 29.759 17.624 19.150 1.00 22.13 126 MET C N 1
ATOM 3652 C CA . MET C 1 126 ? 28.370 18.067 18.846 1.00 24.02 126 MET C CA 1
ATOM 3653 C C . MET C 1 126 ? 28.006 19.262 19.738 1.00 23.28 126 MET C C 1
ATOM 3654 O O . MET C 1 126 ? 27.485 20.258 19.215 1.00 22.67 126 MET C O 1
ATOM 3659 N N . CYS C 1 127 ? 28.330 19.207 21.029 1.00 24.30 127 CYS C N 1
ATOM 3660 C CA . CYS C 1 127 ? 28.027 20.321 21.976 1.00 26.56 127 CYS C CA 1
ATOM 3661 C C . CYS C 1 127 ? 28.844 21.565 21.594 1.00 26.07 127 CYS C C 1
ATOM 3662 O O . CYS C 1 127 ? 28.261 22.649 21.589 1.00 27.47 127 CYS C O 1
ATOM 3665 N N . GLU C 1 128 ? 30.103 21.420 21.192 1.00 24.72 128 GLU C N 1
ATOM 3666 C CA . GLU C 1 128 ? 30.953 22.550 20.708 1.00 28.69 128 GLU C CA 1
ATOM 3667 C C . GLU C 1 128 ? 30.336 23.203 19.459 1.00 28.40 128 GLU C C 1
ATOM 3668 O O . GLU C 1 128 ? 30.181 24.430 19.451 1.00 28.71 128 GLU C O 1
ATOM 3674 N N . ILE C 1 129 ? 29.970 22.426 18.443 1.00 26.89 129 ILE C N 1
ATOM 3675 C CA . ILE C 1 129 ? 29.296 22.958 17.217 1.00 26.16 129 ILE C CA 1
ATOM 3676 C C . ILE C 1 129 ? 28.037 23.740 17.615 1.00 28.71 129 ILE C C 1
ATOM 3677 O O . ILE C 1 129 ? 27.814 24.843 17.070 1.00 25.01 129 ILE C O 1
ATOM 3682 N N . SER C 1 130 ? 27.255 23.198 18.547 1.00 29.03 130 SER C N 1
ATOM 3683 C CA . SER C 1 130 ? 25.955 23.779 18.980 1.00 30.38 130 SER C CA 1
ATOM 3684 C C . SER C 1 130 ? 26.156 25.154 19.622 1.00 33.15 130 SER C C 1
ATOM 3685 O O . SER C 1 130 ? 25.238 25.968 19.486 1.00 33.52 130 SER C O 1
ATOM 3688 N N . LYS C 1 131 ? 27.293 25.403 20.284 1.00 34.24 131 LYS C N 1
ATOM 3689 C CA . LYS C 1 131 ? 27.580 26.706 20.950 1.00 38.23 131 LYS C CA 1
ATOM 3690 C C . LYS C 1 131 ? 27.539 27.865 19.950 1.00 35.32 131 LYS C C 1
ATOM 3691 O O . LYS C 1 131 ? 27.114 28.945 20.348 1.00 37.41 131 LYS C O 1
ATOM 3697 N N . THR C 1 132 ? 28.029 27.672 18.724 1.00 35.79 132 THR C N 1
ATOM 3698 C CA . THR C 1 132 ? 28.117 28.739 17.684 1.00 37.68 132 THR C CA 1
ATOM 3699 C C . THR C 1 132 ? 27.365 28.295 16.428 1.00 34.11 132 THR C C 1
ATOM 3700 O O . THR C 1 132 ? 27.751 28.695 15.328 1.00 38.03 132 THR C O 1
ATOM 3704 N N . TYR C 1 133 ? 26.294 27.530 16.607 1.00 35.73 133 TYR C N 1
ATOM 3705 C CA . TYR C 1 133 ? 25.517 26.909 15.518 1.00 33.52 133 TYR C CA 1
ATOM 3706 C C . TYR C 1 133 ? 25.200 27.964 14.461 1.00 37.02 133 TYR C C 1
ATOM 3707 O O . TYR C 1 133 ? 24.534 28.958 14.777 1.00 32.32 133 TYR C O 1
ATOM 3716 N N . ASN C 1 134 ? 25.634 27.726 13.228 1.00 34.27 134 ASN C N 1
ATOM 3717 C CA . ASN C 1 134 ? 25.373 28.645 12.089 1.00 38.22 134 ASN C CA 1
ATOM 3718 C C . ASN C 1 134 ? 24.911 27.816 10.897 1.00 35.60 134 ASN C C 1
ATOM 3719 O O . ASN C 1 134 ? 25.738 27.210 10.220 1.00 32.26 134 ASN C O 1
ATOM 3724 N N . PRO C 1 135 ? 23.594 27.759 10.609 1.00 38.33 135 PRO C N 1
ATOM 3725 C CA . PRO C 1 135 ? 23.094 26.935 9.506 1.00 40.08 135 PRO C CA 1
ATOM 3726 C C . PRO C 1 135 ? 23.575 27.423 8.119 1.00 41.06 135 PRO C C 1
ATOM 3727 O O . PRO C 1 135 ? 23.768 26.599 7.230 1.00 35.21 135 PRO C O 1
ATOM 3731 N N . SER C 1 136 ? 23.825 28.724 7.949 1.00 41.87 136 SER C N 1
ATOM 3732 C CA . SER C 1 136 ? 24.344 29.293 6.677 1.00 44.30 136 SER C CA 1
ATOM 3733 C C . SER C 1 136 ? 25.748 28.732 6.380 1.00 42.96 136 SER C C 1
ATOM 3734 O O . SER C 1 136 ? 26.127 28.744 5.204 1.00 40.48 136 SER C O 1
ATOM 3737 N N . ARG C 1 137 ? 26.484 28.245 7.389 1.00 38.98 137 ARG C N 1
ATOM 3738 C CA . ARG C 1 137 ? 27.803 27.580 7.224 1.00 35.18 137 ARG C CA 1
ATOM 3739 C C . ARG C 1 137 ? 27.640 26.046 7.243 1.00 32.73 137 ARG C C 1
ATOM 3740 O O . ARG C 1 137 ? 28.654 25.343 7.383 1.00 33.17 137 ARG C O 1
ATOM 3748 N N . SER C 1 138 ? 26.412 25.535 7.138 1.00 28.79 138 SER C N 1
ATOM 3749 C CA . SER C 1 138 ? 26.080 24.085 7.013 1.00 26.48 138 SER C CA 1
ATOM 3750 C C . SER C 1 138 ? 26.421 23.305 8.297 1.00 26.09 138 SER C C 1
ATOM 3751 O O . SER C 1 138 ? 26.663 22.066 8.225 1.00 23.83 138 SER C O 1
ATOM 3754 N N . ASP C 1 139 ? 26.387 23.955 9.460 1.00 25.90 139 ASP C N 1
ATOM 3755 C CA . ASP C 1 139 ? 26.507 23.245 10.767 1.00 27.18 139 ASP C CA 1
ATOM 3756 C C . ASP C 1 139 ? 25.400 22.192 10.911 1.00 24.44 139 ASP C C 1
ATOM 3757 O O . ASP C 1 139 ? 25.646 21.184 11.596 1.00 25.56 139 ASP C O 1
ATOM 3762 N N . ASP C 1 140 ? 24.241 22.384 10.288 1.00 24.64 140 ASP C N 1
ATOM 3763 C CA . ASP C 1 140 ? 23.139 21.382 10.308 1.00 24.46 140 ASP C CA 1
ATOM 3764 C C . ASP C 1 140 ? 23.607 20.048 9.698 1.00 24.18 140 ASP C C 1
ATOM 3765 O O . ASP C 1 140 ? 23.272 18.987 10.264 1.00 24.00 140 ASP C O 1
ATOM 3770 N N . ILE C 1 141 ? 24.366 20.078 8.602 1.00 23.16 141 ILE C N 1
ATOM 3771 C CA . ILE C 1 141 ? 24.887 18.851 7.947 1.00 23.85 141 ILE C CA 1
ATOM 3772 C C . ILE C 1 141 ? 25.890 18.199 8.900 1.00 23.98 141 ILE C C 1
ATOM 3773 O O . ILE C 1 141 ? 25.823 16.992 9.093 1.00 23.17 141 ILE C O 1
ATOM 3778 N N . LEU C 1 142 ? 26.782 18.993 9.476 1.00 24.68 142 LEU C N 1
ATOM 3779 C CA . LEU C 1 142 ? 27.848 18.491 10.377 1.00 26.40 142 LEU C CA 1
ATOM 3780 C C . LEU C 1 142 ? 27.208 17.798 11.580 1.00 23.57 142 LEU C C 1
ATOM 3781 O O . LEU C 1 142 ? 27.651 16.678 11.918 1.00 22.31 142 LEU C O 1
ATOM 3786 N N . LEU C 1 143 ? 26.160 18.385 12.176 1.00 24.69 143 LEU C N 1
ATOM 3787 C CA . LEU C 1 143 ? 25.485 17.764 13.360 1.00 23.46 143 LEU C CA 1
ATOM 3788 C C . LEU C 1 143 ? 24.843 16.429 12.969 1.00 23.88 143 LEU C C 1
ATOM 3789 O O . LEU C 1 143 ? 24.961 15.479 13.775 1.00 22.11 143 LEU C O 1
ATOM 3794 N N . LEU C 1 144 ? 24.219 16.315 11.791 1.00 21.22 144 LEU C N 1
ATOM 3795 C CA . LEU C 1 144 ? 23.628 15.025 11.357 1.00 21.64 144 LEU C CA 1
ATOM 3796 C C . LEU C 1 144 ? 24.733 14.002 11.111 1.00 21.10 144 LEU C C 1
ATOM 3797 O O . LEU C 1 144 ? 24.583 12.833 11.564 1.00 21.25 144 LEU C O 1
ATOM 3802 N N . LYS C 1 145 ? 25.820 14.403 10.463 1.00 21.18 145 LYS C N 1
ATOM 3803 C CA . LYS C 1 145 ? 26.979 13.505 10.267 1.00 21.93 145 LYS C CA 1
ATOM 3804 C C . LYS C 1 145 ? 27.409 12.946 11.631 1.00 21.12 145 LYS C C 1
ATOM 3805 O O . LYS C 1 145 ? 27.670 11.737 11.733 1.00 20.67 145 LYS C O 1
ATOM 3811 N N . GLU C 1 146 ? 27.518 13.810 12.633 1.00 22.07 146 GLU C N 1
ATOM 3812 C CA . GLU C 1 146 ? 28.018 13.428 13.988 1.00 22.15 146 GLU C CA 1
ATOM 3813 C C . GLU C 1 146 ? 26.992 12.525 14.680 1.00 20.47 146 GLU C C 1
ATOM 3814 O O . GLU C 1 146 ? 27.406 11.569 15.342 1.00 19.78 146 GLU C O 1
ATOM 3820 N N . LEU C 1 147 ? 25.689 12.748 14.465 1.00 20.54 147 LEU C N 1
ATOM 3821 C CA . LEU C 1 147 ? 24.655 11.882 15.081 1.00 19.98 147 LEU C CA 1
ATOM 3822 C C . LEU C 1 147 ? 24.743 10.478 14.486 1.00 21.83 147 LEU C C 1
ATOM 3823 O O . LEU C 1 147 ? 24.675 9.504 15.258 1.00 22.49 147 LEU C O 1
ATOM 3828 N N . TYR C 1 148 ? 24.885 10.339 13.161 1.00 20.82 148 TYR C N 1
ATOM 3829 C CA . TYR C 1 148 ? 25.126 9.010 12.533 1.00 21.94 148 TYR C CA 1
ATOM 3830 C C . TYR C 1 148 ? 26.394 8.391 13.156 1.00 17.73 148 TYR C C 1
ATOM 3831 O O . TYR C 1 148 ? 26.333 7.207 13.469 1.00 21.62 148 TYR C O 1
ATOM 3840 N N . SER C 1 149 ? 27.489 9.131 13.320 1.00 19.32 149 SER C N 1
ATOM 3841 C CA . SER C 1 149 ? 28.749 8.618 13.933 1.00 20.05 149 SER C CA 1
ATOM 3842 C C . SER C 1 149 ? 28.495 8.125 15.360 1.00 18.64 149 SER C C 1
ATOM 3843 O O . SER C 1 149 ? 29.034 7.069 15.712 1.00 19.95 149 SER C O 1
ATOM 3846 N N . LEU C 1 150 ? 27.705 8.866 16.128 1.00 20.74 150 LEU C N 1
ATOM 3847 C CA . LEU C 1 150 ? 27.371 8.550 17.544 1.00 19.50 150 LEU C CA 1
ATOM 3848 C C . LEU C 1 150 ? 26.598 7.222 17.583 1.00 21.33 150 LEU C C 1
ATOM 3849 O O . LEU C 1 150 ? 26.967 6.340 18.379 1.00 18.93 150 LEU C O 1
ATOM 3854 N N . LEU C 1 151 ? 25.538 7.083 16.779 1.00 22.31 151 LEU C N 1
ATOM 3855 C CA . LEU C 1 151 ? 24.721 5.851 16.823 1.00 22.61 151 LEU C CA 1
ATOM 3856 C C . LEU C 1 151 ? 25.551 4.663 16.334 1.00 21.23 151 LEU C C 1
ATOM 3857 O O . LEU C 1 151 ? 25.438 3.563 16.927 1.00 19.49 151 LEU C O 1
ATOM 3862 N N . TYR C 1 152 ? 26.423 4.867 15.345 1.00 21.64 152 TYR C N 1
ATOM 3863 C CA . TYR C 1 152 ? 27.343 3.805 14.891 1.00 21.71 152 TYR C CA 1
ATOM 3864 C C . TYR C 1 152 ? 28.254 3.373 16.052 1.00 22.09 152 TYR C C 1
ATOM 3865 O O . TYR C 1 152 ? 28.400 2.146 16.297 1.00 23.11 152 TYR C O 1
ATOM 3874 N N . ALA C 1 153 ? 28.830 4.337 16.769 1.00 22.37 153 ALA C N 1
ATOM 3875 C CA . ALA C 1 153 ? 29.766 4.072 17.896 1.00 22.70 153 ALA C CA 1
ATOM 3876 C C . ALA C 1 153 ? 29.031 3.322 19.023 1.00 22.37 153 ALA C C 1
ATOM 3877 O O . ALA C 1 153 ? 29.633 2.394 19.624 1.00 21.69 153 ALA C O 1
ATOM 3879 N N . LEU C 1 154 ? 27.787 3.691 19.325 1.00 22.46 154 LEU C N 1
ATOM 3880 C CA . LEU C 1 154 ? 26.995 2.991 20.370 1.00 22.16 154 LEU C CA 1
ATOM 3881 C C . LEU C 1 154 ? 26.823 1.527 19.973 1.00 23.92 154 LEU C C 1
ATOM 3882 O O . LEU C 1 154 ? 26.979 0.639 20.854 1.00 26.66 154 LEU C O 1
ATOM 3887 N N . ILE C 1 155 ? 26.490 1.264 18.710 1.00 23.33 155 ILE C N 1
ATOM 3888 C CA . ILE C 1 155 ? 26.286 -0.127 18.217 1.00 23.55 155 ILE C CA 1
ATOM 3889 C C . ILE C 1 155 ? 27.606 -0.902 18.251 1.00 23.31 155 ILE C C 1
ATOM 3890 O O . ILE C 1 155 ? 27.581 -2.082 18.645 1.00 22.50 155 ILE C O 1
ATOM 3895 N N . GLU C 1 156 ? 28.708 -0.272 17.852 1.00 23.95 156 GLU C N 1
ATOM 3896 C CA . GLU C 1 156 ? 30.043 -0.903 17.828 1.00 24.53 156 GLU C CA 1
ATOM 3897 C C . GLU C 1 156 ? 30.471 -1.234 19.263 1.00 26.02 156 GLU C C 1
ATOM 3898 O O . GLU C 1 156 ? 31.009 -2.308 19.473 1.00 24.60 156 GLU C O 1
ATOM 3904 N N . GLU C 1 157 ? 30.261 -0.332 20.221 1.00 24.83 157 GLU C N 1
ATOM 3905 C CA . GLU C 1 157 ? 30.804 -0.489 21.595 1.00 26.99 157 GLU C CA 1
ATOM 3906 C C . GLU C 1 157 ? 29.829 -1.243 22.504 1.00 26.23 157 GLU C C 1
ATOM 3907 O O . GLU C 1 157 ? 30.309 -1.820 23.487 1.00 26.74 157 GLU C O 1
ATOM 3913 N N . PHE C 1 158 ? 28.531 -1.234 22.186 1.00 24.05 158 PHE C N 1
ATOM 3914 C CA . PHE C 1 158 ? 27.469 -1.863 22.991 1.00 25.46 158 PHE C CA 1
ATOM 3915 C C . PHE C 1 158 ? 26.574 -2.706 22.085 1.00 26.31 158 PHE C C 1
ATOM 3916 O O . PHE C 1 158 ? 25.388 -2.449 21.963 1.00 25.39 158 PHE C O 1
ATOM 3924 N N . PRO C 1 159 ? 27.121 -3.747 21.426 1.00 29.97 159 PRO C N 1
ATOM 3925 C CA . PRO C 1 159 ? 26.342 -4.534 20.468 1.00 31.64 159 PRO C CA 1
ATOM 3926 C C . PRO C 1 159 ? 25.301 -5.428 21.154 1.00 34.25 159 PRO C C 1
ATOM 3927 O O . PRO C 1 159 ? 25.542 -5.838 22.272 1.00 31.36 159 PRO C O 1
ATOM 3931 N N . LYS C 1 160 ? 24.195 -5.720 20.473 1.00 39.70 160 LYS C N 1
ATOM 3932 C CA . LYS C 1 160 ? 23.227 -6.768 20.909 1.00 42.98 160 LYS C CA 1
ATOM 3933 C C . LYS C 1 160 ? 23.849 -8.147 20.703 1.00 47.76 160 LYS C C 1
ATOM 3934 O O . LYS C 1 160 ? 24.722 -8.318 19.855 1.00 44.62 160 LYS C O 1
ATOM 3940 N N . PRO C 1 161 ? 23.477 -9.174 21.508 1.00 56.73 161 PRO C N 1
ATOM 3941 C CA . PRO C 1 161 ? 24.028 -10.530 21.362 1.00 59.17 161 PRO C CA 1
ATOM 3942 C C . PRO C 1 161 ? 23.874 -11.191 19.981 1.00 59.23 161 PRO C C 1
ATOM 3943 O O . PRO C 1 161 ? 22.979 -10.790 19.229 1.00 56.89 161 PRO C O 1
ATOM 3947 N N . ILE D 1 3 ? -6.972 -26.566 51.358 1.00 54.78 3 ILE D N 1
ATOM 3948 C CA . ILE D 1 3 ? -7.604 -27.279 50.203 1.00 51.77 3 ILE D CA 1
ATOM 3949 C C . ILE D 1 3 ? -6.712 -27.124 48.961 1.00 50.02 3 ILE D C 1
ATOM 3950 O O . ILE D 1 3 ? -6.650 -28.085 48.175 1.00 47.84 3 ILE D O 1
ATOM 3952 N N . LEU D 1 4 ? -6.093 -25.949 48.759 1.00 45.25 4 LEU D N 1
ATOM 3953 C CA . LEU D 1 4 ? -5.113 -25.711 47.663 1.00 40.07 4 LEU D CA 1
ATOM 3954 C C . LEU D 1 4 ? -3.931 -24.913 48.217 1.00 41.55 4 LEU D C 1
ATOM 3955 O O . LEU D 1 4 ? -4.166 -23.930 48.903 1.00 34.71 4 LEU D O 1
ATOM 3960 N N . TRP D 1 5 ? -2.704 -25.372 47.948 1.00 40.00 5 TRP D N 1
ATOM 3961 C CA . TRP D 1 5 ? -1.462 -24.588 48.151 1.00 40.09 5 TRP D CA 1
ATOM 3962 C C . TRP D 1 5 ? -0.442 -25.060 47.110 1.00 41.57 5 TRP D C 1
ATOM 3963 O O . TRP D 1 5 ? 0.368 -25.934 47.430 1.00 42.95 5 TRP D O 1
ATOM 3974 N N . LYS D 1 6 ? -0.538 -24.533 45.895 1.00 39.77 6 LYS D N 1
ATOM 3975 C CA . LYS D 1 6 ? 0.364 -24.875 44.771 1.00 41.31 6 LYS D CA 1
ATOM 3976 C C . LYS D 1 6 ? 1.551 -23.900 44.803 1.00 44.56 6 LYS D C 1
ATOM 3977 O O . LYS D 1 6 ? 1.319 -22.691 44.628 1.00 39.06 6 LYS D O 1
ATOM 3983 N N . LYS D 1 7 ? 2.764 -24.414 45.050 1.00 44.76 7 LYS D N 1
ATOM 3984 C CA . LYS D 1 7 ? 4.033 -23.634 44.985 1.00 47.08 7 LYS D CA 1
ATOM 3985 C C . LYS D 1 7 ? 4.700 -23.901 43.626 1.00 49.63 7 LYS D C 1
ATOM 3986 O O . LYS D 1 7 ? 4.824 -25.088 43.237 1.00 47.01 7 LYS D O 1
ATOM 3992 N N . TYR D 1 8 ? 5.059 -22.834 42.906 1.00 44.17 8 TYR D N 1
ATOM 3993 C CA . TYR D 1 8 ? 5.752 -22.868 41.586 1.00 42.98 8 TYR D CA 1
ATOM 3994 C C . TYR D 1 8 ? 7.235 -22.527 41.782 1.00 44.37 8 TYR D C 1
ATOM 3995 O O . TYR D 1 8 ? 7.577 -21.848 42.773 1.00 37.63 8 TYR D O 1
ATOM 4004 N N . VAL D 1 9 ? 8.083 -22.986 40.852 1.00 45.16 9 VAL D N 1
ATOM 4005 C CA . VAL D 1 9 ? 9.530 -22.614 40.770 1.00 50.96 9 VAL D CA 1
ATOM 4006 C C . VAL D 1 9 ? 9.618 -21.097 40.566 1.00 52.59 9 VAL D C 1
ATOM 4007 O O . VAL D 1 9 ? 8.678 -20.515 39.927 1.00 45.89 9 VAL D O 1
ATOM 4011 N N . LYS D 1 10 ? 10.674 -20.478 41.112 1.00 51.81 10 LYS D N 1
ATOM 4012 C CA . LYS D 1 10 ? 11.056 -19.071 40.807 1.00 50.70 10 LYS D CA 1
ATOM 4013 C C . LYS D 1 10 ? 11.809 -19.119 39.467 1.00 49.38 10 LYS D C 1
ATOM 4014 O O . LYS D 1 10 ? 13.044 -18.937 39.465 1.00 51.67 10 LYS D O 1
ATOM 4020 N N . GLU D 1 11 ? 11.095 -19.407 38.373 1.00 44.09 11 GLU D N 1
ATOM 4021 C CA . GLU D 1 11 ? 11.692 -19.608 37.029 1.00 46.14 11 GLU D CA 1
ATOM 4022 C C . GLU D 1 11 ? 11.812 -18.254 36.300 1.00 42.98 11 GLU D C 1
ATOM 4023 O O . GLU D 1 11 ? 12.693 -18.150 35.430 1.00 46.49 11 GLU D O 1
ATOM 4025 N N . ASN D 1 12 ? 11.002 -17.244 36.656 1.00 33.83 12 ASN D N 1
ATOM 4026 C CA . ASN D 1 12 ? 10.992 -15.924 35.965 1.00 32.99 12 ASN D CA 1
ATOM 4027 C C . ASN D 1 12 ? 11.390 -14.826 36.951 1.00 32.09 12 ASN D C 1
ATOM 4028 O O . ASN D 1 12 ? 11.016 -14.936 38.123 1.00 31.39 12 ASN D O 1
ATOM 4033 N N . PHE D 1 13 ? 12.091 -13.800 36.477 1.00 29.46 13 PHE D N 1
ATOM 4034 C CA . PHE D 1 13 ? 12.594 -12.677 37.300 1.00 31.83 13 PHE D CA 1
ATOM 4035 C C . PHE D 1 13 ? 11.930 -11.357 36.930 1.00 28.58 13 PHE D C 1
ATOM 4036 O O . PHE D 1 13 ? 12.119 -10.450 37.726 1.00 27.09 13 PHE D O 1
ATOM 4044 N N . GLU D 1 14 ? 11.194 -11.241 35.822 1.00 25.45 14 GLU D N 1
ATOM 4045 C CA . GLU D 1 14 ? 10.464 -9.985 35.519 1.00 24.65 14 GLU D CA 1
ATOM 4046 C C . GLU D 1 14 ? 9.036 -10.061 36.073 1.00 24.20 14 GLU D C 1
ATOM 4047 O O . GLU D 1 14 ? 8.564 -9.056 36.625 1.00 23.59 14 GLU D O 1
ATOM 4053 N N . MET D 1 15 ? 8.386 -11.195 35.884 1.00 22.44 15 MET D N 1
ATOM 4054 C CA . MET D 1 15 ? 7.006 -11.481 36.332 1.00 23.62 15 MET D CA 1
ATOM 4055 C C . MET D 1 15 ? 6.895 -12.980 36.614 1.00 22.67 15 MET D C 1
ATOM 4056 O O . MET D 1 15 ? 7.208 -13.789 35.725 1.00 23.60 15 MET D O 1
ATOM 4061 N N . ASN D 1 16 ? 6.461 -13.356 37.811 1.00 20.48 16 ASN D N 1
ATOM 4062 C CA . ASN D 1 16 ? 6.447 -14.770 38.241 1.00 21.42 16 ASN D CA 1
ATOM 4063 C C . ASN D 1 16 ? 5.246 -15.035 39.142 1.00 20.79 16 ASN D C 1
ATOM 4064 O O . ASN D 1 16 ? 5.057 -14.284 40.111 1.00 20.32 16 ASN D O 1
ATOM 4069 N N . VAL D 1 17 ? 4.480 -16.069 38.845 1.00 19.79 17 VAL D N 1
ATOM 4070 C CA . VAL D 1 17 ? 3.447 -16.600 39.773 1.00 22.15 17 VAL D CA 1
ATOM 4071 C C . VAL D 1 17 ? 4.150 -17.564 40.737 1.00 22.99 17 VAL D C 1
ATOM 4072 O O . VAL D 1 17 ? 4.563 -18.645 40.299 1.00 22.27 17 VAL D O 1
ATOM 4076 N N . ASP D 1 18 ? 4.293 -17.176 42.005 1.00 23.17 18 ASP D N 1
ATOM 4077 C CA . ASP D 1 18 ? 5.050 -17.951 43.027 1.00 24.63 18 ASP D CA 1
ATOM 4078 C C . ASP D 1 18 ? 4.170 -19.054 43.607 1.00 24.60 18 ASP D C 1
ATOM 4079 O O . ASP D 1 18 ? 4.687 -20.152 43.822 1.00 24.72 18 ASP D O 1
ATOM 4084 N N . GLU D 1 19 ? 2.898 -18.774 43.900 1.00 23.81 19 GLU D N 1
ATOM 4085 C CA . GLU D 1 19 ? 1.983 -19.769 44.516 1.00 25.10 19 GLU D CA 1
ATOM 4086 C C . GLU D 1 19 ? 0.539 -19.268 44.396 1.00 24.21 19 GLU D C 1
ATOM 4087 O O . GLU D 1 19 ? 0.310 -18.053 44.315 1.00 22.20 19 GLU D O 1
ATOM 4093 N N . CYS D 1 20 ? -0.400 -20.187 44.377 1.00 21.86 20 CYS D N 1
ATOM 4094 C CA . CYS D 1 20 ? -1.855 -19.904 44.447 1.00 22.65 20 CYS D CA 1
ATOM 4095 C C . CYS D 1 20 ? -2.397 -20.804 45.556 1.00 24.23 20 CYS D C 1
ATOM 4096 O O . CYS D 1 20 ? -1.903 -21.962 45.680 1.00 26.58 20 CYS D O 1
ATOM 4099 N N . GLY D 1 21 ? -3.313 -20.297 46.366 1.00 20.45 21 GLY D N 1
ATOM 4100 C CA . GLY D 1 21 ? -3.843 -21.073 47.493 1.00 20.30 21 GLY D CA 1
ATOM 4101 C C . GLY D 1 21 ? -5.276 -20.718 47.810 1.00 20.28 21 GLY D C 1
ATOM 4102 O O . GLY D 1 21 ? -5.749 -19.631 47.395 1.00 18.63 21 GLY D O 1
ATOM 4103 N N . ILE D 1 22 ? -5.933 -21.630 48.531 1.00 21.48 22 ILE D N 1
ATOM 4104 C CA . ILE D 1 22 ? -7.307 -21.477 49.071 1.00 21.55 22 ILE D CA 1
ATOM 4105 C C . ILE D 1 22 ? -7.262 -22.063 50.465 1.00 23.35 22 ILE D C 1
ATOM 4106 O O . ILE D 1 22 ? -6.754 -23.211 50.601 1.00 20.09 22 ILE D O 1
ATOM 4111 N N . GLU D 1 23 ? -7.746 -21.320 51.456 1.00 20.54 23 GLU D N 1
ATOM 4112 C CA . GLU D 1 23 ? -7.757 -21.802 52.850 1.00 21.75 23 GLU D CA 1
ATOM 4113 C C . GLU D 1 23 ? -9.092 -21.414 53.487 1.00 21.06 23 GLU D C 1
ATOM 4114 O O . GLU D 1 23 ? -9.423 -20.226 53.518 1.00 18.97 23 GLU D O 1
ATOM 4120 N N . GLN D 1 24 ? -9.789 -22.405 54.017 1.00 20.35 24 GLN D N 1
ATOM 4121 C CA . GLN D 1 24 ? -10.926 -22.214 54.948 1.00 21.00 24 GLN D CA 1
ATOM 4122 C C . GLN D 1 24 ? -10.353 -22.159 56.358 1.00 20.13 24 GLN D C 1
ATOM 4123 O O . GLN D 1 24 ? -9.765 -23.158 56.820 1.00 19.60 24 GLN D O 1
ATOM 4129 N N . GLY D 1 25 ? -10.491 -21.005 57.014 1.00 18.63 25 GLY D N 1
ATOM 4130 C CA . GLY D 1 25 ? -9.964 -20.767 58.362 1.00 19.67 25 GLY D CA 1
ATOM 4131 C C . GLY D 1 25 ? -10.691 -21.623 59.381 1.00 19.86 25 GLY D C 1
ATOM 4132 O O . GLY D 1 25 ? -11.873 -21.938 59.184 1.00 19.67 25 GLY D O 1
ATOM 4133 N N . ILE D 1 26 ? -9.977 -22.005 60.421 1.00 21.63 26 ILE D N 1
ATOM 4134 C CA . ILE D 1 26 ? -10.510 -22.664 61.645 1.00 23.26 26 ILE D CA 1
ATOM 4135 C C . ILE D 1 26 ? -10.828 -21.541 62.630 1.00 23.94 26 ILE D C 1
ATOM 4136 O O . ILE D 1 26 ? -9.988 -20.663 62.865 1.00 23.40 26 ILE D O 1
ATOM 4141 N N . PRO D 1 27 ? -12.021 -21.533 63.271 1.00 23.19 27 PRO D N 1
ATOM 4142 C CA . PRO D 1 27 ? -12.379 -20.454 64.189 1.00 24.98 27 PRO D CA 1
ATOM 4143 C C . PRO D 1 27 ? -11.285 -20.063 65.188 1.00 26.01 27 PRO D C 1
ATOM 4144 O O . PRO D 1 27 ? -10.795 -20.937 65.908 1.00 24.88 27 PRO D O 1
ATOM 4148 N N . GLY D 1 28 ? -10.909 -18.778 65.185 1.00 24.99 28 GLY D N 1
ATOM 4149 C CA . GLY D 1 28 ? -10.008 -18.179 66.182 1.00 25.80 28 GLY D CA 1
ATOM 4150 C C . GLY D 1 28 ? -8.558 -18.451 65.875 1.00 27.73 28 GLY D C 1
ATOM 4151 O O . GLY D 1 28 ? -7.700 -18.021 66.675 1.00 28.45 28 GLY D O 1
ATOM 4152 N N . LEU D 1 29 ? -8.253 -19.139 64.774 1.00 27.00 29 LEU D N 1
ATOM 4153 C CA . LEU D 1 29 ? -6.849 -19.518 64.459 1.00 28.65 29 LEU D CA 1
ATOM 4154 C C . LEU D 1 29 ? -6.355 -18.688 63.267 1.00 25.16 29 LEU D C 1
ATOM 4155 O O . LEU D 1 29 ? -7.153 -18.351 62.351 1.00 21.94 29 LEU D O 1
ATOM 4160 N N . GLY D 1 30 ? -5.061 -18.399 63.274 1.00 23.96 30 GLY D N 1
ATOM 4161 C CA . GLY D 1 30 ? -4.430 -17.791 62.102 1.00 26.67 30 GLY D CA 1
ATOM 4162 C C . GLY D 1 30 ? -2.936 -17.787 62.241 1.00 26.53 30 GLY D C 1
ATOM 4163 O O . GLY D 1 30 ? -2.382 -18.782 62.748 1.00 24.09 30 GLY D O 1
ATOM 4164 N N . TYR D 1 31 ? -2.319 -16.706 61.791 1.00 20.55 31 TYR D N 1
ATOM 4165 C CA . TYR D 1 31 ? -0.872 -16.641 61.497 1.00 21.55 31 TYR D CA 1
ATOM 4166 C C . TYR D 1 31 ? -0.352 -15.308 62.016 1.00 22.08 31 TYR D C 1
ATOM 4167 O O . TYR D 1 31 ? -1.089 -14.285 61.989 1.00 18.89 31 TYR D O 1
ATOM 4176 N N . ASN D 1 32 ? 0.874 -15.346 62.531 1.00 21.90 32 ASN D N 1
ATOM 4177 C CA . ASN D 1 32 ? 1.563 -14.184 63.124 1.00 24.46 32 ASN D CA 1
ATOM 4178 C C . ASN D 1 32 ? 3.034 -14.325 62.738 1.00 22.73 32 ASN D C 1
ATOM 4179 O O . ASN D 1 32 ? 3.682 -15.225 63.293 1.00 20.87 32 ASN D O 1
ATOM 4184 N N . TYR D 1 33 ? 3.533 -13.534 61.795 1.00 20.66 33 TYR D N 1
ATOM 4185 C CA . TYR D 1 33 ? 4.909 -13.718 61.274 1.00 20.85 33 TYR D CA 1
ATOM 4186 C C . TYR D 1 33 ? 5.343 -12.481 60.490 1.00 21.03 33 TYR D C 1
ATOM 4187 O O . TYR D 1 33 ? 4.498 -11.625 60.116 1.00 20.87 33 TYR D O 1
ATOM 4196 N N . GLU D 1 34 ? 6.644 -12.407 60.245 1.00 20.28 34 GLU D N 1
ATOM 4197 C CA . GLU D 1 34 ? 7.267 -11.424 59.341 1.00 19.97 34 GLU D CA 1
ATOM 4198 C C . GLU D 1 34 ? 7.225 -12.033 57.938 1.00 20.12 34 GLU D C 1
ATOM 4199 O O . GLU D 1 34 ? 7.787 -13.132 57.734 1.00 18.03 34 GLU D O 1
ATOM 4205 N N . VAL D 1 35 ? 6.626 -11.321 56.990 1.00 18.47 35 VAL D N 1
ATOM 4206 C CA . VAL D 1 35 ? 6.450 -11.835 55.612 1.00 17.89 35 VAL D CA 1
ATOM 4207 C C . VAL D 1 35 ? 7.836 -11.997 54.958 1.00 17.76 35 VAL D C 1
ATOM 4208 O O . VAL D 1 35 ? 8.638 -11.036 54.986 1.00 18.31 35 VAL D O 1
ATOM 4212 N N . LEU D 1 36 ? 8.087 -13.167 54.380 1.00 17.58 36 LEU D N 1
ATOM 4213 C CA . LEU D 1 36 ? 9.350 -13.490 53.655 1.00 20.37 36 LEU D CA 1
ATOM 4214 C C . LEU D 1 36 ? 9.134 -13.431 52.136 1.00 19.19 36 LEU D C 1
ATOM 4215 O O . LEU D 1 36 ? 10.074 -13.147 51.412 1.00 20.00 36 LEU D O 1
ATOM 4220 N N . LYS D 1 37 ? 7.928 -13.711 51.667 1.00 20.58 37 LYS D N 1
ATOM 4221 C CA . LYS D 1 37 ? 7.613 -13.759 50.217 1.00 21.43 37 LYS D CA 1
ATOM 4222 C C . LYS D 1 37 ? 7.532 -12.331 49.688 1.00 20.93 37 LYS D C 1
ATOM 4223 O O . LYS D 1 37 ? 7.323 -11.393 50.473 1.00 21.45 37 LYS D O 1
ATOM 4229 N N . ASN D 1 38 ? 7.702 -12.154 48.383 1.00 21.30 38 ASN D N 1
ATOM 4230 C CA . ASN D 1 38 ? 7.723 -10.809 47.749 1.00 21.97 38 ASN D CA 1
ATOM 4231 C C . ASN D 1 38 ? 6.379 -10.078 47.952 1.00 19.69 38 ASN D C 1
ATOM 4232 O O . ASN D 1 38 ? 6.352 -8.960 48.491 1.00 20.18 38 ASN D O 1
ATOM 4237 N N . ALA D 1 39 ? 5.286 -10.684 47.540 1.00 18.37 39 ALA D N 1
ATOM 4238 C CA . ALA D 1 39 ? 3.952 -10.065 47.560 1.00 17.33 39 ALA D CA 1
ATOM 4239 C C . ALA D 1 39 ? 2.913 -11.173 47.486 1.00 17.98 39 ALA D C 1
ATOM 4240 O O . ALA D 1 39 ? 3.032 -12.086 46.636 1.00 16.64 39 ALA D O 1
ATOM 4242 N N . VAL D 1 40 ? 1.892 -11.075 48.322 1.00 18.90 40 VAL D N 1
ATOM 4243 C CA . VAL D 1 40 ? 0.818 -12.099 48.330 1.00 19.06 40 VAL D CA 1
ATOM 4244 C C . VAL D 1 40 ? -0.524 -11.387 48.509 1.00 17.74 40 VAL D C 1
ATOM 4245 O O . VAL D 1 40 ? -0.776 -10.869 49.612 1.00 21.07 40 VAL D O 1
ATOM 4249 N N . ILE D 1 41 ? -1.334 -11.368 47.464 1.00 16.05 41 ILE D N 1
ATOM 4250 C CA . ILE D 1 41 ? -2.681 -10.763 47.510 1.00 17.54 41 ILE D CA 1
ATOM 4251 C C . ILE D 1 41 ? -3.671 -11.827 47.980 1.00 17.90 41 ILE D C 1
ATOM 4252 O O . ILE D 1 41 ? -3.689 -12.929 47.391 1.00 17.41 41 ILE D O 1
ATOM 4257 N N . HIS D 1 42 ? -4.465 -11.494 49.005 1.00 15.82 42 HIS D N 1
ATOM 4258 C CA . HIS D 1 42 ? -5.518 -12.353 49.586 1.00 15.97 42 HIS D CA 1
ATOM 4259 C C . HIS D 1 42 ? -6.879 -11.739 49.259 1.00 16.21 42 HIS D C 1
ATOM 4260 O O . HIS D 1 42 ? -7.024 -10.502 49.392 1.00 17.25 42 HIS D O 1
ATOM 4267 N N . TYR D 1 43 ? -7.830 -12.565 48.840 1.00 17.42 43 TYR D N 1
ATOM 4268 C CA . TYR D 1 43 ? -9.220 -12.153 48.564 1.00 17.51 43 TYR D CA 1
ATOM 4269 C C . TYR D 1 43 ? -10.142 -12.947 49.488 1.00 18.63 43 TYR D C 1
ATOM 4270 O O . TYR D 1 43 ? -10.106 -14.177 49.452 1.00 16.71 43 TYR D O 1
ATOM 4279 N N . VAL D 1 44 ? -10.959 -12.266 50.293 1.00 18.48 44 VAL D N 1
ATOM 4280 C CA . VAL D 1 44 ? -11.885 -12.928 51.248 1.00 18.52 44 VAL D CA 1
ATOM 4281 C C . VAL D 1 44 ? -13.164 -13.290 50.494 1.00 20.04 44 VAL D C 1
ATOM 4282 O O . VAL D 1 44 ? -13.843 -12.387 50.042 1.00 18.24 44 VAL D O 1
ATOM 4286 N N . THR D 1 45 ? -13.473 -14.580 50.379 1.00 18.96 45 THR D N 1
ATOM 4287 C CA . THR D 1 45 ? -14.633 -15.077 49.601 1.00 23.13 45 THR D CA 1
ATOM 4288 C C . THR D 1 45 ? -15.830 -15.311 50.519 1.00 23.05 45 THR D C 1
ATOM 4289 O O . THR D 1 45 ? -16.951 -15.299 50.018 1.00 23.12 45 THR D O 1
ATOM 4293 N N . LYS D 1 46 ? -15.603 -15.579 51.808 1.00 22.86 46 LYS D N 1
ATOM 4294 C CA . LYS D 1 46 ? -16.688 -15.924 52.761 1.00 25.74 46 LYS D CA 1
ATOM 4295 C C . LYS D 1 46 ? -16.257 -15.520 54.150 1.00 21.47 46 LYS D C 1
ATOM 4296 O O . LYS D 1 46 ? -15.040 -15.567 54.429 1.00 19.08 46 LYS D O 1
ATOM 4302 N N . GLY D 1 47 ? -17.223 -15.269 55.031 1.00 18.85 47 GLY D N 1
ATOM 4303 C CA . GLY D 1 47 ? -16.975 -15.166 56.476 1.00 18.31 47 GLY D CA 1
ATOM 4304 C C . GLY D 1 47 ? -16.159 -13.921 56.830 1.00 17.50 47 GLY D C 1
ATOM 4305 O O . GLY D 1 47 ? -16.165 -12.934 56.061 1.00 20.43 47 GLY D O 1
ATOM 4306 N N . TYR D 1 48 ? -15.481 -13.974 57.966 1.00 18.84 48 TYR D N 1
ATOM 4307 C CA . TYR D 1 48 ? -14.917 -12.798 58.677 1.00 21.24 48 TYR D CA 1
ATOM 4308 C C . TYR D 1 48 ? -13.561 -13.178 59.246 1.00 20.73 48 TYR D C 1
ATOM 4309 O O . TYR D 1 48 ? -13.361 -14.332 59.687 1.00 18.39 48 TYR D O 1
ATOM 4318 N N . GLY D 1 49 ? -12.649 -12.225 59.245 1.00 17.21 49 GLY D N 1
ATOM 4319 C CA . GLY D 1 49 ? -11.380 -12.361 59.973 1.00 18.30 49 GLY D CA 1
ATOM 4320 C C . GLY D 1 49 ? -10.786 -11.004 60.263 1.00 17.60 49 GLY D C 1
ATOM 4321 O O . GLY D 1 49 ? -11.366 -9.984 59.852 1.00 17.01 49 GLY D O 1
ATOM 4322 N N . THR D 1 50 ? -9.668 -10.992 60.969 1.00 20.93 50 THR D N 1
ATOM 4323 C CA . THR D 1 50 ? -8.962 -9.749 61.336 1.00 20.44 50 THR D CA 1
ATOM 4324 C C . THR D 1 50 ? -7.573 -9.782 60.708 1.00 21.04 50 THR D C 1
ATOM 4325 O O . THR D 1 50 ? -6.979 -10.852 60.649 1.00 19.18 50 THR D O 1
ATOM 4329 N N . PHE D 1 51 ? -7.120 -8.629 60.233 1.00 18.09 51 PHE D N 1
ATOM 4330 C CA . PHE D 1 51 ? -5.769 -8.389 59.699 1.00 18.30 51 PHE D CA 1
ATOM 4331 C C . PHE D 1 51 ? -5.160 -7.234 60.484 1.00 20.27 51 PHE D C 1
ATOM 4332 O O . PHE D 1 51 ? -5.758 -6.147 60.524 1.00 19.83 51 PHE D O 1
ATOM 4340 N N . LYS D 1 52 ? -4.012 -7.489 61.096 1.00 20.85 52 LYS D N 1
ATOM 4341 C CA . LYS D 1 52 ? -3.317 -6.540 61.986 1.00 23.67 52 LYS D CA 1
ATOM 4342 C C . LYS D 1 52 ? -1.933 -6.284 61.407 1.00 23.32 52 LYS D C 1
ATOM 4343 O O . LYS D 1 52 ? -1.216 -7.248 61.083 1.00 20.18 52 LYS D O 1
ATOM 4349 N N . PHE D 1 53 ? -1.610 -5.018 61.226 1.00 23.59 53 PHE D N 1
ATOM 4350 C CA . PHE D 1 53 ? -0.369 -4.556 60.576 1.00 23.69 53 PHE D CA 1
ATOM 4351 C C . PHE D 1 53 ? -0.082 -3.137 61.078 1.00 25.59 53 PHE D C 1
ATOM 4352 O O . PHE D 1 53 ? -1.016 -2.314 60.971 1.00 24.85 53 PHE D O 1
ATOM 4360 N N . ASN D 1 54 ? 1.122 -2.879 61.611 1.00 27.41 54 ASN D N 1
ATOM 4361 C CA . ASN D 1 54 ? 1.609 -1.502 61.917 1.00 30.07 54 ASN D CA 1
ATOM 4362 C C . ASN D 1 54 ? 0.632 -0.819 62.889 1.00 29.41 54 ASN D C 1
ATOM 4363 O O . ASN D 1 54 ? 0.327 0.364 62.678 1.00 31.03 54 ASN D O 1
ATOM 4368 N N . GLY D 1 55 ? 0.132 -1.557 63.877 1.00 29.04 55 GLY D N 1
ATOM 4369 C CA . GLY D 1 55 ? -0.686 -1.001 64.971 1.00 32.47 55 GLY D CA 1
ATOM 4370 C C . GLY D 1 55 ? -2.145 -0.792 64.585 1.00 32.07 55 GLY D C 1
ATOM 4371 O O . GLY D 1 55 ? -2.872 -0.210 65.409 1.00 35.91 55 GLY D O 1
ATOM 4372 N N . LYS D 1 56 ? -2.576 -1.192 63.389 1.00 22.75 56 LYS D N 1
ATOM 4373 C CA . LYS D 1 56 ? -4.006 -1.092 62.984 1.00 23.19 56 LYS D CA 1
ATOM 4374 C C . LYS D 1 56 ? -4.607 -2.499 62.957 1.00 25.21 56 LYS D C 1
ATOM 4375 O O . LYS D 1 56 ? -3.886 -3.439 62.603 1.00 25.07 56 LYS D O 1
ATOM 4381 N N . VAL D 1 57 ? -5.891 -2.625 63.295 1.00 23.11 57 VAL D N 1
ATOM 4382 C CA . VAL D 1 57 ? -6.614 -3.915 63.310 1.00 23.06 57 VAL D CA 1
ATOM 4383 C C . VAL D 1 57 ? -7.835 -3.741 62.417 1.00 21.58 57 VAL D C 1
ATOM 4384 O O . VAL D 1 57 ? -8.708 -2.976 62.805 1.00 19.74 57 VAL D O 1
ATOM 4388 N N . TYR D 1 58 ? -7.872 -4.436 61.285 1.00 18.48 58 TYR D N 1
ATOM 4389 C CA . TYR D 1 58 ? -8.963 -4.400 60.292 1.00 18.58 58 TYR D CA 1
ATOM 4390 C C . TYR D 1 58 ? -9.880 -5.612 60.446 1.00 19.80 58 TYR D C 1
ATOM 4391 O O . TYR D 1 58 ? -9.364 -6.757 60.462 1.00 18.59 58 TYR D O 1
ATOM 4400 N N . ASN D 1 59 ? -11.192 -5.377 60.528 1.00 21.26 59 ASN D N 1
ATOM 4401 C CA . ASN D 1 59 ? -12.214 -6.454 60.537 1.00 23.28 59 ASN D CA 1
ATOM 4402 C C . ASN D 1 59 ? -12.643 -6.655 59.084 1.00 22.39 59 ASN D C 1
ATOM 4403 O O . ASN D 1 59 ? -13.304 -5.765 58.518 1.00 23.23 59 ASN D O 1
ATOM 4408 N N . LEU D 1 60 ? -12.224 -7.742 58.447 1.00 18.54 60 LEU D N 1
ATOM 4409 C CA . LEU D 1 60 ? -12.424 -7.949 56.994 1.00 18.57 60 LEU D CA 1
ATOM 4410 C C . LEU D 1 60 ? -13.529 -8.984 56.778 1.00 20.54 60 LEU D C 1
ATOM 4411 O O . LEU D 1 60 ? -13.840 -9.758 57.707 1.00 21.95 60 LEU D O 1
ATOM 4416 N N . LYS D 1 61 ? -14.121 -8.942 55.601 1.00 20.48 61 LYS D N 1
ATOM 4417 C CA . LYS D 1 61 ? -15.303 -9.748 55.241 1.00 22.20 61 LYS D CA 1
ATOM 4418 C C . LYS D 1 61 ? -15.280 -10.010 53.749 1.00 20.76 61 LYS D C 1
ATOM 4419 O O . LYS D 1 61 ? -14.348 -9.513 53.067 1.00 18.71 61 LYS D O 1
ATOM 4425 N N . GLN D 1 62 ? -16.267 -10.759 53.255 1.00 22.97 62 GLN D N 1
ATOM 4426 C CA . GLN D 1 62 ? -16.406 -11.108 51.827 1.00 23.02 62 GLN D CA 1
ATOM 4427 C C . GLN D 1 62 ? -16.171 -9.867 50.957 1.00 24.41 62 GLN D C 1
ATOM 4428 O O . GLN D 1 62 ? -16.867 -8.859 51.169 1.00 21.33 62 GLN D O 1
ATOM 4434 N N . GLY D 1 63 ? -15.247 -9.944 49.993 1.00 20.76 63 GLY D N 1
ATOM 4435 C CA . GLY D 1 63 ? -15.036 -8.851 49.032 1.00 21.59 63 GLY D CA 1
ATOM 4436 C C . GLY D 1 63 ? -13.843 -7.989 49.379 1.00 20.31 63 GLY D C 1
ATOM 4437 O O . GLY D 1 63 ? -13.450 -7.148 48.539 1.00 20.78 63 GLY D O 1
ATOM 4438 N N . ASP D 1 64 ? -13.303 -8.137 50.585 1.00 18.82 64 ASP D N 1
ATOM 4439 C CA . ASP D 1 64 ? -12.090 -7.412 51.031 1.00 18.45 64 ASP D CA 1
ATOM 4440 C C . ASP D 1 64 ? -10.848 -8.107 50.471 1.00 20.10 64 ASP D C 1
ATOM 4441 O O . ASP D 1 64 ? -10.849 -9.346 50.252 1.00 18.04 64 ASP D O 1
ATOM 4446 N N . ILE D 1 65 ? -9.800 -7.315 50.284 1.00 17.79 65 ILE D N 1
ATOM 4447 C CA . ILE D 1 65 ? -8.453 -7.783 49.897 1.00 19.81 65 ILE D CA 1
ATOM 4448 C C . ILE D 1 65 ? -7.484 -7.303 50.958 1.00 18.96 65 ILE D C 1
ATOM 4449 O O . ILE D 1 65 ? -7.654 -6.168 51.511 1.00 19.37 65 ILE D O 1
ATOM 4454 N N . PHE D 1 66 ? -6.460 -8.097 51.223 1.00 18.50 66 PHE D N 1
ATOM 4455 C CA . PHE D 1 66 ? -5.283 -7.627 51.974 1.00 19.12 66 PHE D CA 1
ATOM 4456 C C . PHE D 1 66 ? -4.066 -8.147 51.238 1.00 19.30 66 PHE D C 1
ATOM 4457 O O . PHE D 1 66 ? -4.125 -9.217 50.628 1.00 17.40 66 PHE D O 1
ATOM 4465 N N A ILE D 1 67 ? -2.975 -7.390 51.274 0.50 17.40 67 ILE D N 1
ATOM 4466 N N B ILE D 1 67 ? -2.971 -7.391 51.270 0.50 18.83 67 ILE D N 1
ATOM 4467 C CA A ILE D 1 67 ? -1.744 -7.783 50.541 0.50 17.87 67 ILE D CA 1
ATOM 4468 C CA B ILE D 1 67 ? -1.740 -7.778 50.540 0.50 20.36 67 ILE D CA 1
ATOM 4469 C C A ILE D 1 67 ? -0.601 -7.844 51.551 0.50 19.16 67 ILE D C 1
ATOM 4470 C C B ILE D 1 67 ? -0.597 -7.841 51.544 0.50 20.62 67 ILE D C 1
ATOM 4471 O O A ILE D 1 67 ? -0.529 -6.966 52.428 0.50 20.03 67 ILE D O 1
ATOM 4472 O O B ILE D 1 67 ? -0.508 -6.947 52.391 0.50 21.40 67 ILE D O 1
ATOM 4481 N N . LEU D 1 68 ? 0.172 -8.923 51.489 1.00 17.72 68 LEU D N 1
ATOM 4482 C CA . LEU D 1 68 ? 1.365 -9.120 52.341 1.00 19.64 68 LEU D CA 1
ATOM 4483 C C . LEU D 1 68 ? 2.563 -8.751 51.475 1.00 19.19 68 LEU D C 1
ATOM 4484 O O . LEU D 1 68 ? 2.615 -9.219 50.322 1.00 22.46 68 LEU D O 1
ATOM 4489 N N . LEU D 1 69 ? 3.477 -7.950 51.999 1.00 19.87 69 LEU D N 1
ATOM 4490 C CA . LEU D 1 69 ? 4.724 -7.583 51.284 1.00 18.98 69 LEU D CA 1
ATOM 4491 C C . LEU D 1 69 ? 5.914 -7.950 52.168 1.00 18.41 69 LEU D C 1
ATOM 4492 O O . LEU D 1 69 ? 5.813 -7.802 53.397 1.00 17.18 69 LEU D O 1
ATOM 4497 N N . LYS D 1 70 ? 7.006 -8.376 51.542 1.00 20.94 70 LYS D N 1
ATOM 4498 C CA . LYS D 1 70 ? 8.237 -8.793 52.238 1.00 21.61 70 LYS D CA 1
ATOM 4499 C C . LYS D 1 70 ? 8.555 -7.768 53.322 1.00 20.38 70 LYS D C 1
ATOM 4500 O O . LYS D 1 70 ? 8.546 -6.562 53.021 1.00 19.78 70 LYS D O 1
ATOM 4506 N N . GLY D 1 71 ? 8.802 -8.242 54.536 1.00 21.26 71 GLY D N 1
ATOM 4507 C CA . GLY D 1 71 ? 9.248 -7.422 55.674 1.00 21.87 71 GLY D CA 1
ATOM 4508 C C . GLY D 1 71 ? 8.099 -6.995 56.581 1.00 22.61 71 GLY D C 1
ATOM 4509 O O . GLY D 1 71 ? 8.372 -6.538 57.708 1.00 21.57 71 GLY D O 1
ATOM 4510 N N . MET D 1 72 ? 6.847 -7.107 56.141 1.00 20.71 72 MET D N 1
ATOM 4511 C CA . MET D 1 72 ? 5.690 -6.700 56.981 1.00 19.25 72 MET D CA 1
ATOM 4512 C C . MET D 1 72 ? 5.540 -7.695 58.146 1.00 19.52 72 MET D C 1
ATOM 4513 O O . MET D 1 72 ? 5.542 -8.935 57.907 1.00 19.21 72 MET D O 1
ATOM 4518 N N . GLN D 1 73 ? 5.370 -7.184 59.365 1.00 18.70 73 GLN D N 1
ATOM 4519 C CA . GLN D 1 73 ? 4.999 -8.004 60.541 1.00 20.19 73 GLN D CA 1
ATOM 4520 C C . GLN D 1 73 ? 3.469 -8.017 60.619 1.00 19.76 73 GLN D C 1
ATOM 4521 O O . GLN D 1 73 ? 2.882 -6.933 60.780 1.00 18.84 73 GLN D O 1
ATOM 4527 N N . VAL D 1 74 ? 2.846 -9.173 60.421 1.00 19.02 74 VAL D N 1
ATOM 4528 C CA . VAL D 1 74 ? 1.377 -9.267 60.235 1.00 19.02 74 VAL D CA 1
ATOM 4529 C C . VAL D 1 74 ? 0.824 -10.307 61.182 1.00 20.02 74 VAL D C 1
ATOM 4530 O O . VAL D 1 74 ? 1.546 -11.253 61.560 1.00 19.01 74 VAL D O 1
ATOM 4534 N N . GLU D 1 75 ? -0.461 -10.176 61.481 1.00 20.23 75 GLU D N 1
ATOM 4535 C CA . GLU D 1 75 ? -1.245 -11.220 62.161 1.00 21.03 75 GLU D CA 1
ATOM 4536 C C . GLU D 1 75 ? -2.600 -11.242 61.466 1.00 21.87 75 GLU D C 1
ATOM 4537 O O . GLU D 1 75 ? -3.179 -10.155 61.271 1.00 21.38 75 GLU D O 1
ATOM 4543 N N . TYR D 1 76 ? -3.042 -12.401 61.015 1.00 18.15 76 TYR D N 1
ATOM 4544 C CA . TYR D 1 76 ? -4.386 -12.533 60.413 1.00 18.38 76 TYR D CA 1
ATOM 4545 C C . TYR D 1 76 ? -5.017 -13.822 60.936 1.00 19.88 76 TYR D C 1
ATOM 4546 O O . TYR D 1 76 ? -4.361 -14.903 60.886 1.00 20.30 76 TYR D O 1
ATOM 4555 N N . VAL D 1 77 ? -6.248 -13.693 61.404 1.00 18.92 77 VAL D N 1
ATOM 4556 C CA . VAL D 1 77 ? -6.926 -14.675 62.284 1.00 19.62 77 VAL D CA 1
ATOM 4557 C C . VAL D 1 77 ? -8.390 -14.765 61.855 1.00 19.52 77 VAL D C 1
ATOM 4558 O O . VAL D 1 77 ? -9.032 -13.722 61.696 1.00 18.29 77 VAL D O 1
ATOM 4562 N N . ALA D 1 78 ? -8.885 -15.984 61.644 1.00 18.78 78 ALA D N 1
ATOM 4563 C CA . ALA D 1 78 ? -10.296 -16.251 61.338 1.00 18.41 78 ALA D CA 1
ATOM 4564 C C . ALA D 1 78 ? -11.158 -15.904 62.554 1.00 20.77 78 ALA D C 1
ATOM 4565 O O . ALA D 1 78 ? -10.723 -16.167 63.732 1.00 21.04 78 ALA D O 1
ATOM 4567 N N . SER D 1 79 ? -12.355 -15.385 62.288 1.00 21.07 79 SER D N 1
ATOM 4568 C CA . SER D 1 79 ? -13.364 -15.070 63.322 1.00 24.57 79 SER D CA 1
ATOM 4569 C C . SER D 1 79 ? -13.800 -16.369 64.038 1.00 25.68 79 SER D C 1
ATOM 4570 O O . SER D 1 79 ? -13.836 -17.446 63.381 1.00 22.02 79 SER D O 1
ATOM 4573 N N A ILE D 1 80 ? -14.104 -16.263 65.337 0.50 27.90 80 ILE D N 1
ATOM 4574 N N B ILE D 1 80 ? -14.095 -16.270 65.336 0.50 27.13 80 ILE D N 1
ATOM 4575 C CA A ILE D 1 80 ? -14.604 -17.388 66.185 0.50 33.28 80 ILE D CA 1
ATOM 4576 C CA B ILE D 1 80 ? -14.593 -17.402 66.174 0.50 31.84 80 ILE D CA 1
ATOM 4577 C C A ILE D 1 80 ? -16.002 -17.788 65.713 0.50 34.13 80 ILE D C 1
ATOM 4578 C C B ILE D 1 80 ? -16.001 -17.790 65.716 0.50 33.34 80 ILE D C 1
ATOM 4579 O O A ILE D 1 80 ? -16.277 -18.978 65.654 0.50 42.72 80 ILE D O 1
ATOM 4580 O O B ILE D 1 80 ? -16.278 -18.989 65.663 0.50 41.95 80 ILE D O 1
ATOM 4589 N N . ASP D 1 81 ? -16.841 -16.828 65.349 1.00 32.22 81 ASP D N 1
ATOM 4590 C CA . ASP D 1 81 ? -18.278 -17.068 65.049 1.00 36.72 81 ASP D CA 1
ATOM 4591 C C . ASP D 1 81 ? -18.467 -17.578 63.610 1.00 37.82 81 ASP D C 1
ATOM 4592 O O . ASP D 1 81 ? -19.365 -18.428 63.417 1.00 36.90 81 ASP D O 1
ATOM 4597 N N . ASP D 1 82 ? -17.702 -17.073 62.636 1.00 29.94 82 ASP D N 1
ATOM 4598 C CA . ASP D 1 82 ? -17.991 -17.271 61.185 1.00 28.22 82 ASP D CA 1
ATOM 4599 C C . ASP D 1 82 ? -16.683 -17.163 60.400 1.00 24.00 82 ASP D C 1
ATOM 4600 O O . ASP D 1 82 ? -16.438 -16.152 59.743 1.00 20.38 82 ASP D O 1
ATOM 4605 N N . PRO D 1 83 ? -15.798 -18.186 60.468 1.00 21.96 83 PRO D N 1
ATOM 4606 C CA . PRO D 1 83 ? -14.429 -18.059 59.981 1.00 20.97 83 PRO D CA 1
ATOM 4607 C C . PRO D 1 83 ? -14.351 -17.880 58.464 1.00 19.93 83 PRO D C 1
ATOM 4608 O O . PRO D 1 83 ? -15.032 -18.549 57.683 1.00 19.21 83 PRO D O 1
ATOM 4612 N N . TRP D 1 84 ? -13.449 -16.986 58.061 1.00 19.48 84 TRP D N 1
ATOM 4613 C CA . TRP D 1 84 ? -13.278 -16.639 56.636 1.00 18.30 84 TRP D CA 1
ATOM 4614 C C . TRP D 1 84 ? -12.708 -17.813 55.843 1.00 18.11 84 TRP D C 1
ATOM 4615 O O . TRP D 1 84 ? -11.990 -18.686 56.420 1.00 17.38 84 TRP D O 1
ATOM 4626 N N . GLU D 1 85 ? -13.031 -17.788 54.563 1.00 18.36 85 GLU D N 1
ATOM 4627 C CA . GLU D 1 85 ? -12.274 -18.457 53.494 1.00 20.72 85 GLU D CA 1
ATOM 4628 C C . GLU D 1 85 ? -11.544 -17.361 52.712 1.00 20.24 85 GLU D C 1
ATOM 4629 O O . GLU D 1 85 ? -12.151 -16.298 52.473 1.00 20.73 85 GLU D O 1
ATOM 4635 N N . TYR D 1 86 ? -10.296 -17.597 52.322 1.00 17.57 86 TYR D N 1
ATOM 4636 C CA . TYR D 1 86 ? -9.580 -16.676 51.414 1.00 19.24 86 TYR D CA 1
ATOM 4637 C C . TYR D 1 86 ? -8.818 -17.455 50.336 1.00 18.82 86 TYR D C 1
ATOM 4638 O O . TYR D 1 86 ? -8.458 -18.629 50.499 1.00 17.93 86 TYR D O 1
ATOM 4647 N N . TYR D 1 87 ? -8.669 -16.790 49.202 1.00 17.37 87 TYR D N 1
ATOM 4648 C CA . TYR D 1 87 ? -7.865 -17.210 48.043 1.00 17.83 87 TYR D CA 1
ATOM 4649 C C . TYR D 1 87 ? -6.666 -16.286 47.999 1.00 17.94 87 TYR D C 1
ATOM 4650 O O . TYR D 1 87 ? -6.847 -15.094 48.315 1.00 20.19 87 TYR D O 1
ATOM 4659 N N . TRP D 1 88 ? -5.501 -16.799 47.649 1.00 17.76 88 TRP D N 1
ATOM 4660 C CA . TRP D 1 88 ? -4.297 -15.940 47.546 1.00 17.86 88 TRP D CA 1
ATOM 4661 C C . TRP D 1 88 ? -3.479 -16.254 46.302 1.00 18.70 88 TRP D C 1
ATOM 4662 O O . TRP D 1 88 ? -3.479 -17.401 45.850 1.00 15.67 88 TRP D O 1
ATOM 4673 N N . ILE D 1 89 ? -2.827 -15.206 45.797 1.00 18.70 89 ILE D N 1
ATOM 4674 C CA . ILE D 1 89 ? -1.868 -15.244 44.672 1.00 18.65 89 ILE D CA 1
ATOM 4675 C C . ILE D 1 89 ? -0.576 -14.643 45.210 1.00 17.71 89 ILE D C 1
ATOM 4676 O O . ILE D 1 89 ? -0.581 -13.450 45.586 1.00 17.25 89 ILE D O 1
ATOM 4681 N N . GLY D 1 90 ? 0.475 -15.442 45.265 1.00 18.11 90 GLY D N 1
ATOM 4682 C CA . GLY D 1 90 ? 1.836 -14.973 45.577 1.00 19.63 90 GLY D CA 1
ATOM 4683 C C . GLY D 1 90 ? 2.562 -14.710 44.272 1.00 20.87 90 GLY D C 1
ATOM 4684 O O . GLY D 1 90 ? 2.469 -15.563 43.355 1.00 20.26 90 GLY D O 1
ATOM 4685 N N . PHE D 1 91 ? 3.196 -13.549 44.133 1.00 21.64 91 PHE D N 1
ATOM 4686 C CA . PHE D 1 91 ? 3.909 -13.197 42.888 1.00 21.66 91 PHE D CA 1
ATOM 4687 C C . PHE D 1 91 ? 5.153 -12.368 43.203 1.00 23.15 91 PHE D C 1
ATOM 4688 O O . PHE D 1 91 ? 5.274 -11.776 44.287 1.00 19.35 91 PHE D O 1
ATOM 4696 N N . SER D 1 92 ? 6.032 -12.290 42.211 1.00 21.79 92 SER D N 1
ATOM 4697 C CA . SER D 1 92 ? 7.360 -11.643 42.309 1.00 22.72 92 SER D CA 1
ATOM 4698 C C . SER D 1 92 ? 7.829 -11.170 40.937 1.00 24.25 92 SER D C 1
ATOM 4699 O O . SER D 1 92 ? 7.140 -11.434 39.924 1.00 21.25 92 SER D O 1
ATOM 4702 N N . GLY D 1 93 ? 8.964 -10.478 40.929 1.00 25.27 93 GLY D N 1
ATOM 4703 C CA . GLY D 1 93 ? 9.626 -10.004 39.708 1.00 25.80 93 GLY D CA 1
ATOM 4704 C C . GLY D 1 93 ? 9.781 -8.500 39.714 1.00 27.54 93 GLY D C 1
ATOM 4705 O O . GLY D 1 93 ? 9.012 -7.805 40.392 1.00 26.70 93 GLY D O 1
ATOM 4706 N N . SER D 1 94 ? 10.722 -8.007 38.925 1.00 27.75 94 SER D N 1
ATOM 4707 C CA . SER D 1 94 ? 11.031 -6.566 38.790 1.00 29.88 94 SER D CA 1
ATOM 4708 C C . SER D 1 94 ? 9.848 -5.831 38.149 1.00 29.25 94 SER D C 1
ATOM 4709 O O . SER D 1 94 ? 9.591 -4.696 38.540 1.00 35.17 94 SER D O 1
ATOM 4712 N N . ASN D 1 95 ? 9.136 -6.430 37.203 1.00 30.02 95 ASN D N 1
ATOM 4713 C CA . ASN D 1 95 ? 7.958 -5.771 36.574 1.00 29.77 95 ASN D CA 1
ATOM 4714 C C . ASN D 1 95 ? 6.855 -5.693 37.640 1.00 27.98 95 ASN D C 1
ATOM 4715 O O . ASN D 1 95 ? 6.300 -4.597 37.833 1.00 26.94 95 ASN D O 1
ATOM 4720 N N . ALA D 1 96 ? 6.549 -6.819 38.278 1.00 26.39 96 ALA D N 1
ATOM 4721 C CA . ALA D 1 96 ? 5.547 -6.931 39.359 1.00 24.91 96 ALA D CA 1
ATOM 4722 C C . ALA D 1 96 ? 5.727 -5.788 40.366 1.00 25.05 96 ALA D C 1
ATOM 4723 O O . ALA D 1 96 ? 4.740 -5.123 40.690 1.00 21.84 96 ALA D O 1
ATOM 4725 N N . ASN D 1 97 ? 6.946 -5.580 40.870 1.00 22.46 97 ASN D N 1
ATOM 4726 C CA . ASN D 1 97 ? 7.186 -4.608 41.963 1.00 24.93 97 ASN D CA 1
ATOM 4727 C C . ASN D 1 97 ? 7.019 -3.196 41.402 1.00 28.64 97 ASN D C 1
ATOM 4728 O O . ASN D 1 97 ? 6.425 -2.387 42.116 1.00 26.43 97 ASN D O 1
ATOM 4733 N N . GLU D 1 98 ? 7.417 -2.941 40.152 1.00 28.91 98 GLU D N 1
ATOM 4734 C CA . GLU D 1 98 ? 7.182 -1.598 39.571 1.00 29.99 98 GLU D CA 1
ATOM 4735 C C . GLU D 1 98 ? 5.680 -1.370 39.435 1.00 24.77 98 GLU D C 1
ATOM 4736 O O . GLU D 1 98 ? 5.243 -0.265 39.764 1.00 25.62 98 GLU D O 1
ATOM 4742 N N . TYR D 1 99 ? 4.916 -2.349 38.991 1.00 23.03 99 TYR D N 1
ATOM 4743 C CA . TYR D 1 99 ? 3.457 -2.189 38.784 1.00 24.32 99 TYR D CA 1
ATOM 4744 C C . TYR D 1 99 ? 2.756 -1.951 40.133 1.00 23.85 99 TYR D C 1
ATOM 4745 O O . TYR D 1 99 ? 1.786 -1.182 40.181 1.00 22.23 99 TYR D O 1
ATOM 4754 N N . LEU D 1 100 ? 3.206 -2.609 41.204 1.00 24.70 100 LEU D N 1
ATOM 4755 C CA . LEU D 1 100 ? 2.614 -2.441 42.561 1.00 26.38 100 LEU D CA 1
ATOM 4756 C C . LEU D 1 100 ? 2.735 -0.982 43.024 1.00 28.55 100 LEU D C 1
ATOM 4757 O O . LEU D 1 100 ? 1.833 -0.517 43.714 1.00 30.93 100 LEU D O 1
ATOM 4762 N N A ASN D 1 101 ? 3.786 -0.276 42.599 0.50 28.78 101 ASN D N 1
ATOM 4763 N N B ASN D 1 101 ? 3.782 -0.276 42.599 0.50 28.82 101 ASN D N 1
ATOM 4764 C CA A ASN D 1 101 ? 4.010 1.156 42.931 0.50 30.68 101 ASN D CA 1
ATOM 4765 C CA B ASN D 1 101 ? 4.025 1.156 42.926 0.50 30.77 101 ASN D CA 1
ATOM 4766 C C A ASN D 1 101 ? 3.064 2.059 42.125 0.50 28.27 101 ASN D C 1
ATOM 4767 C C B ASN D 1 101 ? 3.063 2.057 42.129 0.50 28.29 101 ASN D C 1
ATOM 4768 O O A ASN D 1 101 ? 3.091 3.267 42.357 0.50 31.00 101 ASN D O 1
ATOM 4769 O O B ASN D 1 101 ? 3.085 3.267 42.356 0.50 30.98 101 ASN D O 1
ATOM 4778 N N . ARG D 1 102 ? 2.261 1.518 41.210 1.00 25.24 102 ARG D N 1
ATOM 4779 C CA . ARG D 1 102 ? 1.277 2.333 40.444 1.00 25.28 102 ARG D CA 1
ATOM 4780 C C . ARG D 1 102 ? -0.119 2.262 41.079 1.00 24.52 102 ARG D C 1
ATOM 4781 O O . ARG D 1 102 ? -1.037 2.868 40.534 1.00 26.17 102 ARG D O 1
ATOM 4789 N N . THR D 1 103 ? -0.283 1.532 42.182 1.00 22.41 103 THR D N 1
ATOM 4790 C CA . THR D 1 103 ? -1.607 1.365 42.832 1.00 23.97 103 THR D CA 1
ATOM 4791 C C . THR D 1 103 ? -1.510 1.935 44.246 1.00 25.36 103 THR D C 1
ATOM 4792 O O . THR D 1 103 ? -0.417 1.931 44.804 1.00 28.21 103 THR D O 1
ATOM 4796 N N . SER D 1 104 ? -2.615 2.447 44.776 1.00 25.01 104 SER D N 1
ATOM 4797 C CA . SER D 1 104 ? -2.687 2.993 46.153 1.00 25.56 104 SER D CA 1
ATOM 4798 C C . SER D 1 104 ? -2.824 1.866 47.180 1.00 27.20 104 SER D C 1
ATOM 4799 O O . SER D 1 104 ? -2.751 2.164 48.364 1.00 28.62 104 SER D O 1
ATOM 4802 N N A ILE D 1 105 ? -3.048 0.614 46.749 0.50 27.75 105 ILE D N 1
ATOM 4803 N N B ILE D 1 105 ? -3.048 0.620 46.746 0.50 27.47 105 ILE D N 1
ATOM 4804 C CA A ILE D 1 105 ? -3.374 -0.486 47.699 0.50 29.46 105 ILE D CA 1
ATOM 4805 C CA B ILE D 1 105 ? -3.370 -0.505 47.670 0.50 28.85 105 ILE D CA 1
ATOM 4806 C C A ILE D 1 105 ? -2.141 -0.783 48.549 0.50 28.88 105 ILE D C 1
ATOM 4807 C C B ILE D 1 105 ? -2.143 -0.787 48.544 0.50 28.55 105 ILE D C 1
ATOM 4808 O O A ILE D 1 105 ? -2.335 -1.177 49.683 0.50 32.05 105 ILE D O 1
ATOM 4809 O O B ILE D 1 105 ? -2.338 -1.170 49.686 0.50 31.71 105 ILE D O 1
ATOM 4818 N N . THR D 1 106 ? -0.926 -0.550 48.045 1.00 28.91 106 THR D N 1
ATOM 4819 C CA . THR D 1 106 ? 0.325 -0.857 48.790 1.00 31.80 106 THR D CA 1
ATOM 4820 C C . THR D 1 106 ? 0.561 0.165 49.903 1.00 34.01 106 THR D C 1
ATOM 4821 O O . THR D 1 106 ? 1.470 -0.067 50.701 1.00 37.02 106 THR D O 1
ATOM 4825 N N . ASN D 1 107 ? -0.233 1.232 49.990 1.00 33.89 107 ASN D N 1
ATOM 4826 C CA . ASN D 1 107 ? -0.149 2.246 51.078 1.00 37.49 107 ASN D CA 1
ATOM 4827 C C . ASN D 1 107 ? -0.582 1.598 52.418 1.00 38.99 107 ASN D C 1
ATOM 4828 O O . ASN D 1 107 ? 0.235 1.472 53.341 1.00 42.12 107 ASN D O 1
ATOM 4833 N N . SER D 1 108 ? -1.831 1.149 52.509 1.00 29.89 108 SER D N 1
ATOM 4834 C CA . SER D 1 108 ? -2.464 0.567 53.723 1.00 26.66 108 SER D CA 1
ATOM 4835 C C . SER D 1 108 ? -2.519 -0.975 53.663 1.00 22.98 108 SER D C 1
ATOM 4836 O O . SER D 1 108 ? -2.684 -1.584 54.695 1.00 24.52 108 SER D O 1
ATOM 4839 N N . CYS D 1 109 ? -2.451 -1.558 52.472 1.00 21.81 109 CYS D N 1
ATOM 4840 C CA . CYS D 1 109 ? -2.400 -3.028 52.227 1.00 20.82 109 CYS D CA 1
ATOM 4841 C C . CYS D 1 109 ? -3.782 -3.645 52.452 1.00 22.23 109 CYS D C 1
ATOM 4842 O O . CYS D 1 109 ? -3.874 -4.868 52.525 1.00 21.09 109 CYS D O 1
ATOM 4845 N N . VAL D 1 110 ? -4.838 -2.836 52.435 1.00 20.52 110 VAL D N 1
ATOM 4846 C CA . VAL D 1 110 ? -6.236 -3.327 52.589 1.00 21.81 110 VAL D CA 1
ATOM 4847 C C . VAL D 1 110 ? -7.110 -2.609 51.569 1.00 24.17 110 VAL D C 1
ATOM 4848 O O . VAL D 1 110 ? -6.889 -1.426 51.338 1.00 22.78 110 VAL D O 1
ATOM 4852 N N . ALA D 1 111 ? -8.088 -3.284 50.995 1.00 21.70 111 ALA D N 1
ATOM 4853 C CA . ALA D 1 111 ? -9.049 -2.614 50.100 1.00 22.23 111 ALA D CA 1
ATOM 4854 C C . ALA D 1 111 ? -10.343 -3.408 50.047 1.00 23.55 111 ALA D C 1
ATOM 4855 O O . ALA D 1 111 ? -10.366 -4.553 50.506 1.00 21.69 111 ALA D O 1
ATOM 4857 N N . ASN D 1 112 ? -11.405 -2.772 49.553 1.00 24.09 112 ASN D N 1
ATOM 4858 C CA . ASN D 1 112 ? -12.708 -3.417 49.290 1.00 21.84 112 ASN D CA 1
ATOM 4859 C C . ASN D 1 112 ? -12.946 -3.427 47.780 1.00 24.58 112 ASN D C 1
ATOM 4860 O O . ASN D 1 112 ? -12.831 -2.355 47.155 1.00 24.97 112 ASN D O 1
ATOM 4865 N N . CYS D 1 113 ? -13.271 -4.582 47.206 1.00 22.91 113 CYS D N 1
ATOM 4866 C CA . CYS D 1 113 ? -13.641 -4.701 45.779 1.00 25.66 113 CYS D CA 1
ATOM 4867 C C . CYS D 1 113 ? -15.036 -4.091 45.555 1.00 28.55 113 CYS D C 1
ATOM 4868 O O . CYS D 1 113 ? -15.978 -4.513 46.215 1.00 27.67 113 CYS D O 1
ATOM 4871 N N . GLU D 1 114 ? -15.147 -3.140 44.635 1.00 30.13 114 GLU D N 1
ATOM 4872 C CA . GLU D 1 114 ? -16.453 -2.588 44.165 1.00 35.50 114 GLU D CA 1
ATOM 4873 C C . GLU D 1 114 ? -17.284 -3.686 43.486 1.00 34.25 114 GLU D C 1
ATOM 4874 O O . GLU D 1 114 ? -16.718 -4.723 43.044 1.00 30.83 114 GLU D O 1
ATOM 4880 N N . GLU D 1 115 ? -18.591 -3.463 43.367 1.00 36.12 115 GLU D N 1
ATOM 4881 C CA . GLU D 1 115 ? -19.565 -4.456 42.841 1.00 42.95 115 GLU D CA 1
ATOM 4882 C C . GLU D 1 115 ? -19.118 -5.038 41.489 1.00 38.73 115 GLU D C 1
ATOM 4883 O O . GLU D 1 115 ? -19.257 -6.239 41.276 1.00 42.21 115 GLU D O 1
ATOM 4889 N N A ASN D 1 116 ? -18.616 -4.204 40.589 0.50 35.63 116 ASN D N 1
ATOM 4890 N N B ASN D 1 116 ? -18.610 -4.193 40.603 0.50 36.81 116 ASN D N 1
ATOM 4891 C CA A ASN D 1 116 ? -18.293 -4.642 39.205 0.50 35.34 116 ASN D CA 1
ATOM 4892 C CA B ASN D 1 116 ? -18.275 -4.552 39.208 0.50 37.30 116 ASN D CA 1
ATOM 4893 C C A ASN D 1 116 ? -16.769 -4.808 39.095 0.50 33.92 116 ASN D C 1
ATOM 4894 C C B ASN D 1 116 ? -16.766 -4.818 39.094 0.50 34.92 116 ASN D C 1
ATOM 4895 O O A ASN D 1 116 ? -16.238 -4.755 37.971 0.50 32.54 116 ASN D O 1
ATOM 4896 O O B ASN D 1 116 ? -16.243 -4.775 37.970 0.50 33.41 116 ASN D O 1
ATOM 4905 N N . SER D 1 117 ? -16.071 -5.074 40.208 1.00 31.04 117 SER D N 1
ATOM 4906 C CA . SER D 1 117 ? -14.598 -5.303 40.198 1.00 28.34 117 SER D CA 1
ATOM 4907 C C . SER D 1 117 ? -14.269 -6.522 39.312 1.00 27.84 117 SER D C 1
ATOM 4908 O O . SER D 1 117 ? -15.031 -7.503 39.330 1.00 26.22 117 SER D O 1
ATOM 4911 N N . LYS D 1 118 ? -13.152 -6.466 38.579 1.00 27.00 118 LYS D N 1
ATOM 4912 C CA . LYS D 1 118 ? -12.617 -7.607 37.789 1.00 30.49 118 LYS D CA 1
ATOM 4913 C C . LYS D 1 118 ? -11.701 -8.488 38.651 1.00 29.43 118 LYS D C 1
ATOM 4914 O O . LYS D 1 118 ? -11.372 -9.600 38.207 1.00 28.23 118 LYS D O 1
ATOM 4920 N N . ILE D 1 119 ? -11.347 -8.045 39.853 1.00 25.59 119 ILE D N 1
ATOM 4921 C CA . ILE D 1 119 ? -10.305 -8.727 40.658 1.00 24.40 119 ILE D CA 1
ATOM 4922 C C . ILE D 1 119 ? -10.769 -10.114 41.098 1.00 23.32 119 ILE D C 1
ATOM 4923 O O . ILE D 1 119 ? -9.998 -11.064 40.972 1.00 23.97 119 ILE D O 1
ATOM 4928 N N . PRO D 1 120 ? -11.990 -10.286 41.660 1.00 23.56 120 PRO D N 1
ATOM 4929 C CA . PRO D 1 120 ? -12.392 -11.587 42.199 1.00 24.32 120 PRO D CA 1
ATOM 4930 C C . PRO D 1 120 ? -12.324 -12.691 41.139 1.00 23.07 120 PRO D C 1
ATOM 4931 O O . PRO D 1 120 ? -11.813 -13.769 41.457 1.00 22.27 120 PRO D O 1
ATOM 4935 N N . GLN D 1 121 ? -12.802 -12.418 39.921 1.00 23.06 121 GLN D N 1
ATOM 4936 C CA . GLN D 1 121 ? -12.906 -13.442 38.859 1.00 26.43 121 GLN D CA 1
ATOM 4937 C C . GLN D 1 121 ? -11.495 -13.889 38.462 1.00 24.09 121 GLN D C 1
ATOM 4938 O O . GLN D 1 121 ? -11.274 -15.098 38.237 1.00 19.65 121 GLN D O 1
ATOM 4944 N N . ILE D 1 122 ? -10.555 -12.953 38.399 1.00 22.85 122 ILE D N 1
ATOM 4945 C CA . ILE D 1 122 ? -9.150 -13.267 38.024 1.00 21.97 122 ILE D CA 1
ATOM 4946 C C . ILE D 1 122 ? -8.528 -14.151 39.107 1.00 20.69 122 ILE D C 1
ATOM 4947 O O . ILE D 1 122 ? -7.928 -15.188 38.770 1.00 20.43 122 ILE D O 1
ATOM 4952 N N . ILE D 1 123 ? -8.655 -13.779 40.371 1.00 19.75 123 ILE D N 1
ATOM 4953 C CA . ILE D 1 123 ? -8.011 -14.552 41.469 1.00 21.61 123 ILE D CA 1
ATOM 4954 C C . ILE D 1 123 ? -8.619 -15.952 41.500 1.00 20.29 123 ILE D C 1
ATOM 4955 O O . ILE D 1 123 ? -7.850 -16.929 41.636 1.00 20.79 123 ILE D O 1
ATOM 4960 N N . LEU D 1 124 ? -9.941 -16.057 41.394 1.00 21.24 124 LEU D N 1
ATOM 4961 C CA . LEU D 1 124 ? -10.621 -17.372 41.426 1.00 25.07 124 LEU D CA 1
ATOM 4962 C C . LEU D 1 124 ? -10.130 -18.212 40.245 1.00 25.81 124 LEU D C 1
ATOM 4963 O O . LEU D 1 124 ? -9.856 -19.410 40.441 1.00 26.14 124 LEU D O 1
ATOM 4968 N N . ASN D 1 125 ? -10.017 -17.621 39.063 1.00 25.00 125 ASN D N 1
ATOM 4969 C CA . ASN D 1 125 ? -9.585 -18.350 37.845 1.00 24.87 125 ASN D CA 1
ATOM 4970 C C . ASN D 1 125 ? -8.139 -18.842 38.012 1.00 24.35 125 ASN D C 1
ATOM 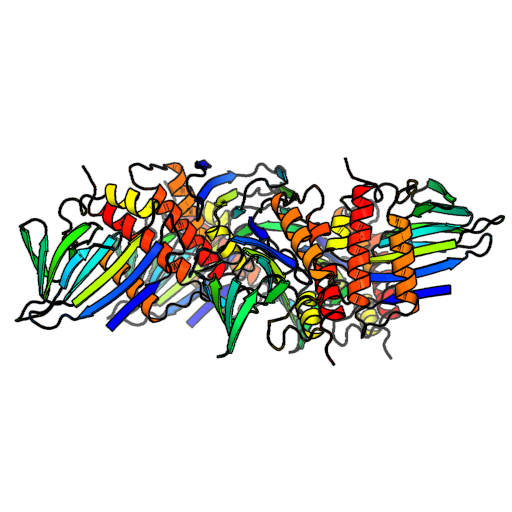4971 O O . ASN D 1 125 ? -7.862 -19.991 37.628 1.00 26.11 125 ASN D O 1
ATOM 4976 N N . MET D 1 126 ? -7.237 -18.023 38.551 1.00 21.45 126 MET D N 1
ATOM 4977 C CA . MET D 1 126 ? -5.822 -18.428 38.771 1.00 22.46 126 MET D CA 1
ATOM 4978 C C . MET D 1 126 ? -5.781 -19.625 39.741 1.00 22.00 126 MET D C 1
ATOM 4979 O O . MET D 1 126 ? -5.078 -20.613 39.447 1.00 22.41 126 MET D O 1
ATOM 4984 N N . CYS D 1 127 ? -6.554 -19.594 40.820 1.00 23.86 127 CYS D N 1
ATOM 4985 C CA . CYS D 1 127 ? -6.582 -20.704 41.813 1.00 24.17 127 CYS D CA 1
ATOM 4986 C C . CYS D 1 127 ? -7.179 -21.967 41.159 1.00 25.65 127 CYS D C 1
ATOM 4987 O O . CYS D 1 127 ? -6.612 -23.044 41.374 1.00 25.15 127 CYS D O 1
ATOM 4990 N N . GLU D 1 128 ? -8.218 -21.842 40.329 1.00 25.35 128 GLU D N 1
ATOM 4991 C CA . GLU D 1 128 ? -8.804 -22.984 39.564 1.00 29.28 128 GLU D CA 1
ATOM 4992 C C . GLU D 1 128 ? -7.757 -23.619 38.630 1.00 27.88 128 GLU D C 1
ATOM 4993 O O . GLU D 1 128 ? -7.584 -24.855 38.681 1.00 25.43 128 GLU D O 1
ATOM 4999 N N . ILE D 1 129 ? -7.059 -22.826 37.824 1.00 25.46 129 ILE D N 1
ATOM 5000 C CA . ILE D 1 129 ? -5.983 -23.331 36.924 1.00 26.67 129 ILE D CA 1
ATOM 5001 C C . ILE D 1 129 ? -4.944 -24.094 37.747 1.00 25.45 129 ILE D C 1
ATOM 5002 O O . ILE D 1 129 ? -4.506 -25.197 37.307 1.00 25.59 129 ILE D O 1
ATOM 5007 N N . SER D 1 130 ? -4.560 -23.541 38.897 1.00 24.74 130 SER D N 1
ATOM 5008 C CA . SER D 1 130 ? -3.496 -24.096 39.773 1.00 25.72 130 SER D CA 1
ATOM 5009 C C . SER D 1 130 ? -3.875 -25.486 40.285 1.00 28.87 130 SER D C 1
ATOM 5010 O O . SER D 1 130 ? -2.947 -26.268 40.494 1.00 29.98 130 SER D O 1
ATOM 5013 N N . LYS D 1 131 ? -5.164 -25.773 40.492 1.00 29.84 131 LYS D N 1
ATOM 5014 C CA . LYS D 1 131 ? -5.627 -27.085 41.019 1.00 32.19 131 LYS D CA 1
ATOM 5015 C C . LYS D 1 131 ? -5.193 -28.238 40.101 1.00 33.69 131 LYS D C 1
ATOM 5016 O O . LYS D 1 131 ? -4.915 -29.309 40.634 1.00 31.85 131 LYS D O 1
ATOM 5022 N N . THR D 1 132 ? -5.209 -28.050 38.779 1.00 32.23 132 THR D N 1
ATOM 5023 C CA . THR D 1 132 ? -4.860 -29.106 37.787 1.00 35.07 132 THR D CA 1
ATOM 5024 C C . THR D 1 132 ? -3.714 -28.623 36.895 1.00 30.68 132 THR D C 1
ATOM 5025 O O . THR D 1 132 ? -3.659 -29.000 35.718 1.00 35.28 132 THR D O 1
ATOM 5029 N N . TYR D 1 133 ? -2.807 -27.837 37.453 1.00 29.15 133 TYR D N 1
ATOM 5030 C CA . TYR D 1 133 ? -1.711 -27.171 36.708 1.00 27.86 133 TYR D CA 1
ATOM 5031 C C . TYR D 1 133 ? -0.987 -28.200 35.834 1.00 29.84 133 TYR D C 1
ATOM 5032 O O . TYR D 1 133 ? -0.459 -29.175 36.368 1.00 26.35 133 TYR D O 1
ATOM 5041 N N . ASN D 1 134 ? -0.951 -27.960 34.529 1.00 29.88 134 ASN D N 1
ATOM 5042 C CA . ASN D 1 134 ? -0.257 -28.853 33.566 1.00 32.23 134 ASN D CA 1
ATOM 5043 C C . ASN D 1 134 ? 0.584 -28.000 32.627 1.00 27.81 134 ASN D C 1
ATOM 5044 O O . ASN D 1 134 ? 0.051 -27.396 31.705 1.00 29.93 134 ASN D O 1
ATOM 5049 N N . PRO D 1 135 ? 1.919 -27.932 32.820 1.00 31.83 135 PRO D N 1
ATOM 5050 C CA . PRO D 1 135 ? 2.765 -27.091 31.967 1.00 31.35 135 PRO D CA 1
ATOM 5051 C C . PRO D 1 135 ? 2.790 -27.550 30.488 1.00 32.36 135 PRO D C 1
ATOM 5052 O O . PRO D 1 135 ? 2.890 -26.695 29.597 1.00 30.99 135 PRO D O 1
ATOM 5056 N N . SER D 1 136 ? 2.638 -28.855 30.226 1.00 28.35 136 SER D N 1
ATOM 5057 C CA . SER D 1 136 ? 2.591 -29.391 28.839 1.00 31.69 136 SER D CA 1
ATOM 5058 C C . SER D 1 136 ? 1.362 -28.841 28.086 1.00 32.54 136 SER D C 1
ATOM 5059 O O . SER D 1 136 ? 1.407 -28.835 26.854 1.00 32.06 136 SER D O 1
ATOM 5062 N N . ARG D 1 137 ? 0.314 -28.389 28.793 1.00 30.17 137 ARG D N 1
ATOM 5063 C CA . ARG D 1 137 ? -0.887 -27.746 28.192 1.00 30.89 137 ARG D CA 1
ATOM 5064 C C . ARG D 1 137 ? -0.768 -26.212 28.269 1.00 29.85 137 ARG D C 1
ATOM 5065 O O . ARG D 1 137 ? -1.784 -25.543 28.041 1.00 28.15 137 ARG D O 1
ATOM 5073 N N . SER D 1 138 ? 0.419 -25.676 28.593 1.00 24.20 138 SER D N 1
ATOM 5074 C CA . SER D 1 138 ? 0.736 -24.219 28.571 1.00 26.59 138 SER D CA 1
ATOM 5075 C C . SER D 1 138 ? -0.057 -23.459 29.658 1.00 24.65 138 SER D C 1
ATOM 5076 O O . SER D 1 138 ? -0.301 -22.237 29.504 1.00 26.50 138 SER D O 1
ATOM 5079 N N . ASP D 1 139 ? -0.399 -24.124 30.760 1.00 24.30 139 ASP D N 1
ATOM 5080 C CA . ASP D 1 139 ? -1.010 -23.451 31.937 1.00 24.20 139 ASP D CA 1
ATOM 5081 C C . ASP D 1 139 ? -0.060 -22.366 32.468 1.00 23.17 139 ASP D C 1
ATOM 5082 O O . ASP D 1 139 ? -0.571 -21.382 33.014 1.00 22.07 139 ASP D O 1
ATOM 5087 N N . ASP D 1 140 ? 1.257 -22.506 32.282 1.00 20.89 140 ASP D N 1
ATOM 5088 C CA . ASP D 1 140 ? 2.244 -21.480 32.690 1.00 22.28 140 ASP D CA 1
ATOM 5089 C C . ASP D 1 140 ? 1.957 -20.147 31.966 1.00 23.13 140 ASP D C 1
ATOM 5090 O O . ASP D 1 140 ? 2.038 -19.092 32.609 1.00 19.99 140 ASP D O 1
ATOM 5095 N N . ILE D 1 141 ? 1.644 -20.179 30.675 1.00 20.69 141 ILE D N 1
ATOM 5096 C CA . ILE D 1 141 ? 1.350 -18.955 29.880 1.00 24.34 141 ILE D CA 1
ATOM 5097 C C . ILE D 1 141 ? 0.049 -18.364 30.413 1.00 21.41 141 ILE D C 1
ATOM 5098 O O . ILE D 1 141 ? 0.009 -17.165 30.610 1.00 23.78 141 ILE D O 1
ATOM 5103 N N . LEU D 1 142 ? -0.958 -19.196 30.636 1.00 23.06 142 LEU D N 1
ATOM 5104 C CA . LEU D 1 142 ? -2.291 -18.745 31.097 1.00 25.17 142 LEU D CA 1
ATOM 5105 C C . LEU D 1 142 ? -2.147 -18.044 32.453 1.00 24.75 142 LEU D C 1
ATOM 5106 O O . LEU D 1 142 ? -2.714 -16.944 32.612 1.00 22.09 142 LEU D O 1
ATOM 5111 N N . LEU D 1 143 ? -1.356 -18.605 33.382 1.00 24.07 143 LEU D N 1
ATOM 5112 C CA . LEU D 1 143 ? -1.174 -17.992 34.723 1.00 24.19 143 LEU D CA 1
ATOM 5113 C C . LEU D 1 143 ? -0.473 -16.631 34.591 1.00 25.07 143 LEU D C 1
ATOM 5114 O O . LEU D 1 143 ? -0.901 -15.699 35.299 1.00 21.07 143 LEU D O 1
ATOM 5119 N N . LEU D 1 144 ? 0.520 -16.478 33.711 1.00 20.51 144 LEU D N 1
ATOM 5120 C CA . LEU D 1 144 ? 1.195 -15.180 33.522 1.00 24.09 144 LEU D CA 1
ATOM 5121 C C . LEU D 1 144 ? 0.222 -14.182 32.898 1.00 21.60 144 LEU D C 1
ATOM 5122 O O . LEU D 1 144 ? 0.175 -13.018 33.374 1.00 19.70 144 LEU D O 1
ATOM 5127 N N . LYS D 1 145 ? -0.546 -14.596 31.903 1.00 22.79 145 LYS D N 1
ATOM 5128 C CA . LYS D 1 145 ? -1.582 -13.726 31.295 1.00 24.32 145 LYS D CA 1
ATOM 5129 C C . LYS D 1 145 ? -2.483 -13.201 32.415 1.00 21.44 145 LYS D C 1
ATOM 5130 O O . LYS D 1 145 ? -2.788 -11.997 32.412 1.00 21.86 145 LYS D O 1
ATOM 5136 N N . GLU D 1 146 ? -2.920 -14.072 33.315 1.00 21.46 146 GLU D N 1
ATOM 5137 C CA . GLU D 1 146 ? -3.883 -13.711 34.393 1.00 22.46 146 GLU D CA 1
ATOM 5138 C C . GLU D 1 146 ? -3.192 -12.799 35.407 1.00 20.38 146 GLU D C 1
ATOM 5139 O O . GLU D 1 146 ? -3.842 -11.855 35.877 1.00 16.92 146 GLU D O 1
ATOM 5145 N N . LEU D 1 147 ? -1.893 -13.000 35.678 1.00 18.99 147 LEU D N 1
ATOM 5146 C CA . LEU D 1 147 ? -1.172 -12.115 36.630 1.00 19.46 147 LEU D CA 1
ATOM 5147 C C . LEU D 1 147 ? -1.079 -10.702 36.048 1.00 20.47 147 LEU D C 1
ATOM 5148 O O . LEU D 1 147 ? -1.330 -9.745 36.785 1.00 19.87 147 LEU D O 1
ATOM 5153 N N . TYR D 1 148 ? -0.744 -10.551 34.764 1.00 20.09 148 TYR D N 1
ATOM 5154 C CA . TYR D 1 148 ? -0.769 -9.229 34.087 1.00 20.40 148 TYR D CA 1
ATOM 5155 C C . TYR D 1 148 ? -2.185 -8.634 34.196 1.00 18.07 148 TYR D C 1
ATOM 5156 O O . TYR D 1 148 ? -2.261 -7.447 34.513 1.00 19.46 148 TYR D O 1
ATOM 5165 N N . SER D 1 149 ? -3.247 -9.400 33.959 1.00 20.24 149 SER D N 1
ATOM 5166 C CA . SER D 1 149 ? -4.652 -8.905 34.062 1.00 21.44 149 SER D CA 1
ATOM 5167 C C . SER D 1 149 ? -4.945 -8.430 35.478 1.00 19.89 149 SER D C 1
ATOM 5168 O O . SER D 1 149 ? -5.615 -7.394 35.620 1.00 21.28 149 SER D O 1
ATOM 5171 N N . LEU D 1 150 ? -4.472 -9.165 36.484 1.00 20.26 150 LEU D N 1
ATOM 5172 C CA . LEU D 1 150 ? -4.687 -8.860 37.926 1.00 19.05 150 LEU D CA 1
ATOM 5173 C C . LEU D 1 150 ? -4.017 -7.513 38.241 1.00 20.12 150 LEU D C 1
ATOM 5174 O O . LEU D 1 150 ? -4.668 -6.647 38.857 1.00 18.79 150 LEU D O 1
ATOM 5179 N N . LEU D 1 151 ? -2.744 -7.347 37.885 1.00 19.39 151 LEU D N 1
ATOM 5180 C CA . LEU D 1 151 ? -2.022 -6.102 38.222 1.00 20.65 151 LEU D CA 1
ATOM 5181 C C . LEU D 1 151 ? -2.650 -4.926 37.469 1.00 20.22 151 LEU D C 1
ATOM 5182 O O . LEU D 1 151 ? -2.774 -3.842 38.067 1.00 21.80 151 LEU D O 1
ATOM 5187 N N . TYR D 1 152 ? -3.098 -5.131 36.227 1.00 21.20 152 TYR D N 1
ATOM 5188 C CA . TYR D 1 152 ? -3.813 -4.078 35.471 1.00 21.39 152 TYR D CA 1
ATOM 5189 C C . TYR D 1 152 ? -5.081 -3.685 36.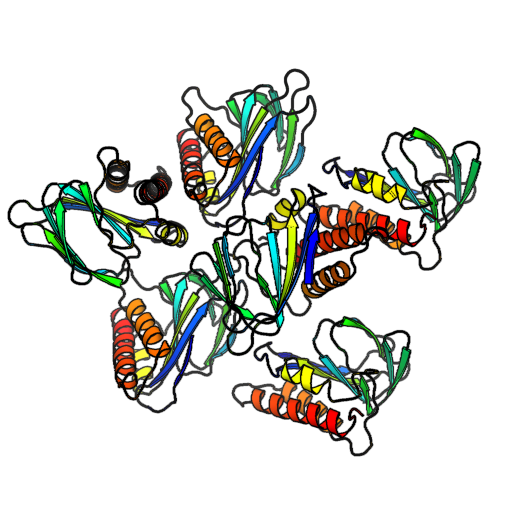226 1.00 20.41 152 TYR D C 1
ATOM 5190 O O . TYR D 1 152 ? -5.315 -2.448 36.412 1.00 19.79 152 TYR D O 1
ATOM 5199 N N . ALA D 1 153 ? -5.869 -4.663 36.683 1.00 21.41 153 ALA D N 1
ATOM 5200 C CA . ALA D 1 153 ? -7.144 -4.416 37.399 1.00 21.68 153 ALA D CA 1
ATOM 5201 C C . ALA D 1 153 ? -6.879 -3.659 38.717 1.00 23.05 153 ALA D C 1
ATOM 5202 O O . ALA D 1 153 ? -7.655 -2.734 39.040 1.00 22.31 153 ALA D O 1
ATOM 5204 N N . LEU D 1 154 ? -5.827 -4.012 39.451 1.00 21.21 154 LEU D N 1
ATOM 5205 C CA . LEU D 1 154 ? -5.483 -3.311 40.715 1.00 21.35 154 LEU D CA 1
ATOM 5206 C C . LEU D 1 154 ? -5.193 -1.835 40.414 1.00 22.32 154 LEU D C 1
ATOM 5207 O O . LEU D 1 154 ? -5.686 -0.957 41.181 1.00 22.74 154 LEU D O 1
ATOM 5212 N N . ILE D 1 155 ? -4.422 -1.565 39.360 1.00 20.66 155 ILE D N 1
ATOM 5213 C CA . ILE D 1 155 ? -4.072 -0.171 38.975 1.00 23.38 155 ILE D CA 1
ATOM 5214 C C . ILE D 1 155 ? -5.322 0.586 38.519 1.00 23.17 155 ILE D C 1
ATOM 5215 O O . ILE D 1 155 ? -5.452 1.758 38.891 1.00 27.40 155 ILE D O 1
ATOM 5220 N N . GLU D 1 156 ? -6.186 -0.047 37.745 1.00 24.48 156 GLU D N 1
ATOM 5221 C CA . GLU D 1 156 ? -7.420 0.570 37.212 1.00 27.78 156 GLU D CA 1
ATOM 5222 C C . GLU D 1 156 ? -8.365 0.879 38.371 1.00 29.63 156 GLU D C 1
ATOM 5223 O O . GLU D 1 156 ? -8.959 1.948 38.360 1.00 26.09 156 GLU D O 1
ATOM 5229 N N . GLU D 1 157 ? -8.506 -0.021 39.347 1.00 25.97 157 GLU D N 1
ATOM 5230 C CA . GL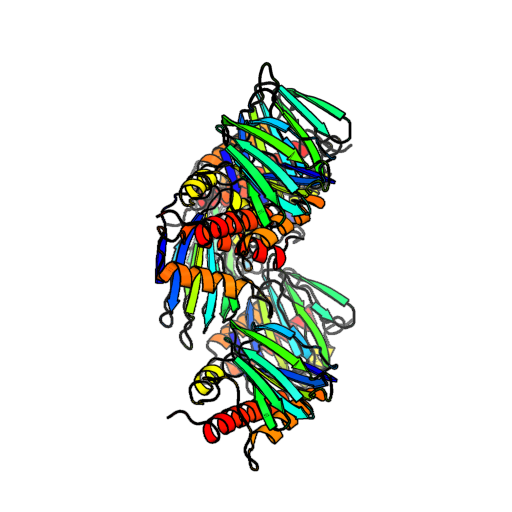U D 1 157 ? -9.520 0.129 40.422 1.00 28.10 157 GLU D CA 1
ATOM 5231 C C . GLU D 1 157 ? -8.961 0.910 41.609 1.00 25.64 157 GLU D C 1
ATOM 5232 O O . GLU D 1 157 ? -9.785 1.475 42.332 1.00 24.72 157 GLU D O 1
ATOM 5238 N N . PHE D 1 158 ? -7.640 0.915 41.806 1.00 22.88 158 PHE D N 1
ATOM 5239 C CA . PHE D 1 158 ? -6.958 1.554 42.951 1.00 22.59 158 PHE D CA 1
ATOM 5240 C C . PHE D 1 158 ? -5.793 2.401 42.452 1.00 24.34 158 PHE D C 1
ATOM 5241 O O . PHE D 1 158 ? -4.641 2.154 42.793 1.00 23.00 158 PHE D O 1
ATOM 5249 N N . PRO D 1 159 ? -6.052 3.439 41.629 1.00 26.66 159 PRO D N 1
ATOM 5250 C CA . PRO D 1 159 ? -4.969 4.217 41.029 1.00 29.62 159 PRO D CA 1
ATOM 5251 C C . PRO D 1 159 ? -4.268 5.128 42.048 1.00 31.22 159 PRO D C 1
ATOM 5252 O O . PRO D 1 159 ? -4.903 5.542 42.975 1.00 27.27 159 PRO D O 1
ATOM 5256 N N . LYS D 1 160 ? -2.986 5.417 41.852 1.00 36.49 160 LYS D N 1
ATOM 5257 C CA . LYS D 1 160 ? -2.268 6.472 42.614 1.00 46.86 160 LYS D CA 1
ATOM 5258 C C . LYS D 1 160 ? -2.722 7.842 42.117 1.00 56.88 160 LYS D C 1
ATOM 5259 O O . LYS D 1 160 ? -3.186 7.973 40.988 1.00 55.98 160 LYS D O 1
ATOM 5265 N N . PRO D 1 161 ? -2.602 8.903 42.953 1.00 67.92 161 PRO D N 1
ATOM 5266 C CA . PRO D 1 161 ? -2.999 10.256 42.549 1.00 73.14 161 PRO D CA 1
ATOM 5267 C C . PRO D 1 161 ? -2.168 10.804 41.375 1.00 70.07 161 PRO D C 1
ATOM 5268 O O . PRO D 1 161 ? -1.014 10.407 41.200 1.00 70.08 161 PRO D O 1
ATOM 5272 N N . ILE E 1 3 ? 32.887 -3.484 -12.469 1.00 55.53 3 ILE E N 1
ATOM 5273 C CA . ILE E 1 3 ? 33.569 -4.007 -11.242 1.00 53.97 3 ILE E CA 1
ATOM 5274 C C . ILE E 1 3 ? 32.553 -4.032 -10.093 1.00 53.11 3 ILE E C 1
ATOM 5275 O O . ILE E 1 3 ? 32.469 -5.051 -9.373 1.00 50.87 3 ILE E O 1
ATOM 5277 N N . LEU E 1 4 ? 31.870 -2.904 -9.872 1.00 47.23 4 LEU E N 1
ATOM 5278 C CA . LEU E 1 4 ? 30.873 -2.720 -8.783 1.00 42.02 4 LEU E CA 1
ATOM 5279 C C . LEU E 1 4 ? 29.684 -1.933 -9.331 1.00 43.80 4 LEU E C 1
ATOM 5280 O O . LEU E 1 4 ? 29.911 -0.933 -10.004 1.00 37.21 4 LEU E O 1
ATOM 5285 N N . TRP E 1 5 ? 28.459 -2.402 -9.072 1.00 42.38 5 TRP E N 1
ATOM 5286 C CA . TRP E 1 5 ? 27.212 -1.619 -9.261 1.00 45.22 5 TRP E CA 1
ATOM 5287 C C . TRP E 1 5 ? 26.196 -2.106 -8.224 1.00 47.51 5 TRP E C 1
ATOM 5288 O O . TRP E 1 5 ? 25.389 -2.977 -8.551 1.00 47.56 5 TRP E O 1
ATOM 5299 N N . LYS E 1 6 ? 26.289 -1.583 -7.004 1.00 45.65 6 LYS E N 1
ATOM 5300 C CA . LYS E 1 6 ? 25.387 -1.930 -5.882 1.00 44.70 6 LYS E CA 1
ATOM 5301 C C . LYS E 1 6 ? 24.199 -0.960 -5.921 1.00 47.58 6 LYS E C 1
ATOM 5302 O O . LYS E 1 6 ? 24.429 0.257 -5.741 1.00 41.02 6 LYS E O 1
ATOM 5308 N N . LYS E 1 7 ? 22.986 -1.475 -6.173 1.00 44.93 7 LYS E N 1
ATOM 5309 C CA . LYS E 1 7 ? 21.719 -0.698 -6.102 1.00 47.80 7 LYS E CA 1
ATOM 5310 C C . LYS E 1 7 ? 21.058 -0.982 -4.743 1.00 51.62 7 LYS E C 1
ATOM 5311 O O . LYS E 1 7 ? 20.933 -2.174 -4.365 1.00 53.72 7 LYS E O 1
ATOM 5317 N N . TYR E 1 8 ? 20.698 0.079 -4.014 1.00 47.99 8 TYR E N 1
ATOM 5318 C CA . TYR E 1 8 ? 19.999 0.029 -2.700 1.00 46.32 8 TYR E CA 1
ATOM 5319 C C . TYR E 1 8 ? 18.520 0.381 -2.913 1.00 50.00 8 TYR E C 1
ATOM 5320 O O . TYR E 1 8 ? 18.195 1.091 -3.897 1.00 44.85 8 TYR E O 1
ATOM 5329 N N . VAL E 1 9 ? 17.652 -0.100 -2.013 1.00 52.05 9 VAL E N 1
ATOM 5330 C CA . VAL E 1 9 ? 16.206 0.284 -1.957 1.00 57.07 9 VAL E CA 1
ATOM 5331 C C . VAL E 1 9 ? 16.127 1.796 -1.710 1.00 56.25 9 VAL E C 1
ATOM 5332 O O . VAL E 1 9 ? 17.056 2.349 -1.041 1.00 45.08 9 VAL E O 1
ATOM 5336 N N . LYS E 1 10 ? 15.084 2.438 -2.256 1.00 55.02 10 LYS E N 1
ATOM 5337 C CA . LYS E 1 10 ? 14.695 3.833 -1.920 1.00 53.28 10 LYS E CA 1
ATOM 5338 C C . LYS E 1 10 ? 13.944 3.762 -0.580 1.00 52.68 10 LYS E C 1
ATOM 5339 O O . LYS E 1 10 ? 12.715 3.947 -0.571 1.00 55.55 10 LYS E O 1
ATOM 5345 N N . GLU E 1 11 ? 14.658 3.448 0.505 1.00 45.87 11 GLU E N 1
ATOM 5346 C CA . GLU E 1 11 ? 14.057 3.190 1.839 1.00 51.99 11 GLU E CA 1
ATOM 5347 C C . GLU E 1 11 ? 13.966 4.513 2.620 1.00 47.02 11 GLU E C 1
ATOM 5348 O O . GLU E 1 11 ? 13.080 4.606 3.490 1.00 54.27 11 GLU E O 1
ATOM 5350 N N . ASN E 1 12 ? 14.782 5.527 2.288 1.00 41.99 12 ASN E N 1
ATOM 5351 C CA . ASN E 1 12 ? 14.783 6.842 2.987 1.00 37.06 12 ASN E CA 1
ATOM 5352 C C . ASN E 1 12 ? 14.378 7.945 2.012 1.00 35.48 12 ASN E C 1
ATOM 5353 O O . ASN E 1 12 ? 14.742 7.846 0.837 1.00 31.76 12 ASN E O 1
ATOM 5358 N N . PHE E 1 13 ? 13.681 8.968 2.504 1.00 30.36 13 PHE E N 1
ATOM 5359 C CA . PHE E 1 13 ? 13.179 10.102 1.701 1.00 33.39 13 PHE E CA 1
ATOM 5360 C C . PHE E 1 13 ? 13.856 11.415 2.070 1.00 29.56 13 PHE E C 1
ATOM 5361 O O . PHE E 1 13 ? 13.652 12.345 1.294 1.00 25.78 13 PHE E O 1
ATOM 5369 N N . GLU E 1 14 ? 14.592 11.509 3.181 1.00 25.61 14 GLU E N 1
ATOM 5370 C CA . GLU E 1 14 ? 15.311 12.772 3.507 1.00 26.74 14 GLU E CA 1
ATOM 5371 C C . GLU E 1 14 ? 16.735 12.703 2.937 1.00 23.88 14 GLU E C 1
ATOM 5372 O O . GLU E 1 14 ? 17.210 13.719 2.389 1.00 24.51 14 GLU E O 1
ATOM 5378 N N . MET E 1 15 ? 17.389 11.570 3.154 1.00 24.87 15 MET E N 1
ATOM 5379 C CA . MET E 1 15 ? 18.765 11.297 2.681 1.00 25.31 15 MET E CA 1
ATOM 5380 C C . MET E 1 15 ? 18.873 9.805 2.381 1.00 25.60 15 MET E C 1
ATOM 5381 O O . MET E 1 15 ? 18.580 8.976 3.266 1.00 25.17 15 MET E O 1
ATOM 5386 N N . ASN E 1 16 ? 19.284 9.459 1.163 1.00 21.75 16 ASN E N 1
ATOM 5387 C CA . ASN E 1 16 ? 19.312 8.052 0.725 1.00 22.20 16 ASN E CA 1
ATOM 5388 C C . ASN E 1 16 ? 20.520 7.815 -0.176 1.00 20.02 16 ASN E C 1
ATOM 5389 O O . ASN E 1 16 ? 20.701 8.579 -1.142 1.00 20.40 16 ASN E O 1
ATOM 5394 N N . VAL E 1 17 ? 21.290 6.782 0.121 1.00 21.05 17 VAL E N 1
ATOM 5395 C CA . VAL E 1 17 ? 22.326 6.271 -0.810 1.00 22.71 17 VAL E CA 1
ATOM 5396 C C . VAL E 1 17 ? 21.621 5.326 -1.792 1.00 23.74 17 VAL E C 1
ATOM 5397 O O . VAL E 1 17 ? 21.215 4.228 -1.356 1.00 24.14 17 VAL E O 1
ATOM 5401 N N . ASP E 1 18 ? 21.477 5.737 -3.058 1.00 24.74 18 ASP E N 1
ATOM 5402 C CA . ASP E 1 18 ? 20.722 4.971 -4.088 1.00 26.67 18 ASP E CA 1
ATOM 5403 C C . ASP E 1 18 ? 21.600 3.871 -4.673 1.00 26.68 18 ASP E C 1
ATOM 5404 O O . ASP E 1 18 ? 21.084 2.772 -4.899 1.00 26.81 18 ASP E O 1
ATOM 5409 N N . GLU E 1 19 ? 22.874 4.161 -4.960 1.00 24.75 19 GLU E N 1
ATOM 5410 C CA . GLU E 1 19 ? 23.787 3.169 -5.585 1.00 25.21 19 GLU E CA 1
ATOM 5411 C C . GLU E 1 19 ? 25.230 3.668 -5.456 1.00 24.32 19 GLU E C 1
ATOM 5412 O O . GLU E 1 19 ? 25.461 4.875 -5.350 1.00 21.97 19 GLU E O 1
ATOM 5418 N N . CYS E 1 20 ? 26.165 2.740 -5.439 1.00 23.88 20 CYS E N 1
ATOM 5419 C CA . CYS E 1 20 ? 27.617 3.013 -5.512 1.00 24.14 20 CYS E CA 1
ATOM 5420 C C . CYS E 1 20 ? 28.153 2.134 -6.635 1.00 24.89 20 CYS E C 1
ATOM 5421 O O . CYS E 1 20 ? 27.649 0.991 -6.784 1.00 27.79 20 CYS E O 1
ATOM 5424 N N . GLY E 1 21 ? 29.073 2.654 -7.434 1.00 23.00 21 GLY E N 1
ATOM 5425 C CA . GLY E 1 21 ? 29.603 1.896 -8.569 1.00 21.26 21 GLY E CA 1
ATOM 5426 C C . GLY E 1 21 ? 31.034 2.262 -8.880 1.00 23.35 21 GLY E C 1
ATOM 5427 O O . GLY E 1 21 ? 31.499 3.345 -8.465 1.00 20.31 21 GLY E O 1
ATOM 5428 N N . ILE E 1 22 ? 31.687 1.357 -9.614 1.00 22.75 22 ILE E N 1
ATOM 5429 C CA . ILE E 1 22 ? 33.060 1.513 -10.157 1.00 22.68 22 ILE E CA 1
ATOM 5430 C C . ILE E 1 22 ? 33.006 0.940 -11.558 1.00 23.80 22 ILE E C 1
ATOM 5431 O O . ILE E 1 22 ? 32.488 -0.182 -11.701 1.00 22.21 22 ILE E O 1
ATOM 5436 N N . GLU E 1 23 ? 33.499 1.682 -12.544 1.00 22.19 23 GLU E N 1
ATOM 5437 C CA . GLU E 1 23 ? 33.504 1.216 -13.940 1.00 23.39 23 GLU E CA 1
ATOM 5438 C C . GLU E 1 23 ? 34.834 1.615 -14.573 1.00 22.01 23 GLU E C 1
ATOM 5439 O O . GLU E 1 23 ? 35.151 2.814 -14.606 1.00 20.35 23 GLU E O 1
ATOM 5445 N N . GLN E 1 24 ? 35.540 0.630 -15.102 1.00 22.51 24 GLN E N 1
ATOM 5446 C CA . GLN E 1 24 ? 36.676 0.840 -16.035 1.00 22.74 24 GLN E CA 1
ATOM 5447 C C . GLN E 1 24 ? 36.099 0.893 -17.448 1.00 21.89 24 GLN E C 1
ATOM 5448 O O . GLN E 1 24 ? 35.513 -0.106 -17.905 1.00 21.71 24 GLN E O 1
ATOM 5454 N N . GLY E 1 25 ? 36.237 2.044 -18.101 1.00 21.49 25 GLY E N 1
ATOM 5455 C CA . GLY E 1 25 ? 35.718 2.290 -19.449 1.00 21.71 25 GLY E CA 1
ATOM 5456 C C . GLY E 1 25 ? 36.430 1.421 -20.470 1.00 22.51 25 GLY E C 1
ATOM 5457 O O . GLY E 1 25 ? 37.614 1.092 -20.277 1.00 21.53 25 GLY E O 1
ATOM 5458 N N . ILE E 1 26 ? 35.702 1.050 -21.506 1.00 25.30 26 ILE E N 1
ATOM 5459 C CA . ILE E 1 26 ? 36.226 0.396 -22.738 1.00 26.69 26 ILE E CA 1
ATOM 5460 C C . ILE E 1 26 ? 36.550 1.521 -23.718 1.00 26.69 26 ILE E C 1
ATOM 5461 O O . ILE E 1 26 ? 35.718 2.406 -23.951 1.00 25.10 26 ILE E O 1
ATOM 5466 N N . PRO E 1 27 ? 37.748 1.529 -24.354 1.00 25.60 27 PRO E N 1
ATOM 5467 C CA . PRO E 1 27 ? 38.112 2.611 -25.268 1.00 27.05 27 PRO E CA 1
ATOM 5468 C C . PRO E 1 27 ? 37.019 3.010 -26.269 1.00 27.75 27 PRO E C 1
ATOM 5469 O O . PRO E 1 27 ? 36.530 2.143 -26.987 1.00 26.38 27 PRO E O 1
ATOM 5473 N N . GLY E 1 28 ? 36.649 4.295 -26.264 1.00 24.85 28 GLY E N 1
ATOM 5474 C CA . GLY E 1 28 ? 35.741 4.903 -27.247 1.00 25.10 28 GLY E CA 1
ATOM 5475 C C . GLY E 1 28 ? 34.293 4.629 -26.952 1.00 26.81 28 GLY E C 1
ATOM 5476 O O . GLY E 1 28 ? 33.444 5.070 -27.751 1.00 29.47 28 GLY E O 1
ATOM 5477 N N . LEU E 1 29 ? 33.984 3.939 -25.854 1.00 28.23 29 LEU E N 1
ATOM 5478 C CA . LEU E 1 29 ? 32.577 3.565 -25.541 1.00 29.94 29 LEU E CA 1
ATOM 5479 C C . LEU E 1 29 ? 32.090 4.386 -24.339 1.00 27.21 29 LEU E C 1
ATOM 5480 O O . LEU E 1 29 ? 32.887 4.716 -23.428 1.00 23.81 29 LEU E O 1
ATOM 5485 N N . GLY E 1 30 ? 30.796 4.685 -24.335 1.00 27.67 30 GLY E N 1
ATOM 5486 C CA . GLY E 1 30 ? 30.172 5.288 -23.156 1.00 28.84 30 GLY E CA 1
ATOM 5487 C C . GLY E 1 30 ? 28.676 5.304 -23.293 1.00 27.81 30 GLY E C 1
ATOM 5488 O O . GLY E 1 30 ? 28.118 4.315 -23.797 1.00 25.94 30 GLY E O 1
ATOM 5489 N N . TYR E 1 31 ? 28.063 6.392 -22.849 1.00 22.74 31 TYR E N 1
ATOM 5490 C CA . TYR E 1 31 ? 26.615 6.458 -22.545 1.00 23.73 31 TYR E CA 1
ATOM 5491 C C . TYR E 1 31 ? 26.084 7.781 -23.061 1.00 23.68 31 TYR E C 1
ATOM 5492 O O . TYR E 1 31 ? 26.827 8.803 -23.034 1.00 21.60 31 TYR E O 1
ATOM 5501 N N . ASN E 1 32 ? 24.853 7.744 -23.570 1.00 23.98 32 ASN E N 1
ATOM 5502 C CA . ASN E 1 32 ? 24.164 8.916 -24.152 1.00 26.82 32 ASN E CA 1
ATOM 5503 C C . ASN E 1 32 ? 22.692 8.781 -23.762 1.00 25.94 32 ASN E C 1
ATOM 5504 O O . ASN E 1 32 ? 22.039 7.895 -24.321 1.00 23.72 32 ASN E O 1
ATOM 5509 N N . TYR E 1 33 ? 22.194 9.574 -22.818 1.00 23.99 33 TYR E N 1
ATOM 5510 C CA . TYR E 1 33 ? 20.815 9.392 -22.296 1.00 23.56 33 TYR E CA 1
ATOM 5511 C C . TYR E 1 33 ? 20.379 10.625 -21.505 1.00 26.79 33 TYR E C 1
ATOM 5512 O O . TYR E 1 33 ? 21.226 11.478 -21.130 1.00 23.36 33 TYR E O 1
ATOM 5521 N N . GLU E 1 34 ? 19.072 10.701 -21.258 1.00 24.05 34 GLU E N 1
ATOM 5522 C CA . GLU E 1 34 ? 18.453 11.681 -20.354 1.00 23.92 34 GLU E CA 1
ATOM 5523 C C . GLU E 1 34 ? 18.495 11.072 -18.952 1.00 23.07 34 GLU E C 1
ATOM 5524 O O . GLU E 1 34 ? 17.938 9.982 -18.754 1.00 21.54 34 GLU E O 1
ATOM 5530 N N . VAL E 1 35 ? 19.098 11.777 -18.001 1.00 20.88 35 VAL E N 1
ATOM 5531 C CA . VAL E 1 35 ? 19.279 11.255 -16.625 1.00 20.14 35 VAL E CA 1
ATOM 5532 C C . VAL E 1 35 ? 17.891 11.105 -15.966 1.00 18.51 35 VAL E C 1
ATOM 5533 O O . VAL E 1 35 ? 17.099 12.069 -15.994 1.00 19.80 35 VAL E O 1
ATOM 5537 N N . LEU E 1 36 ? 17.623 9.937 -15.406 1.00 19.68 36 LEU E N 1
ATOM 5538 C CA . LEU E 1 36 ? 16.362 9.609 -14.681 1.00 22.82 36 LEU E CA 1
ATOM 5539 C C . LEU E 1 36 ? 16.592 9.635 -13.165 1.00 22.80 36 LEU E C 1
ATOM 5540 O O . LEU E 1 36 ? 15.640 9.941 -12.433 1.00 22.67 36 LEU E O 1
ATOM 5545 N N . LYS E 1 37 ? 17.802 9.323 -12.711 1.00 23.80 37 LYS E N 1
ATOM 5546 C CA . LYS E 1 37 ? 18.128 9.278 -11.265 1.00 24.08 37 LYS E CA 1
ATOM 5547 C C . LYS E 1 37 ? 18.202 10.700 -10.723 1.00 21.95 37 LYS E C 1
ATOM 5548 O O . LYS E 1 37 ? 18.411 11.645 -11.487 1.00 22.70 37 LYS E O 1
ATOM 5554 N N . ASN E 1 38 ? 18.030 10.857 -9.412 1.00 24.88 38 ASN E N 1
ATOM 5555 C CA . ASN E 1 38 ? 18.030 12.185 -8.757 1.00 23.07 38 ASN E CA 1
ATOM 5556 C C . ASN E 1 38 ? 19.386 12.902 -8.953 1.00 21.26 38 ASN E C 1
ATOM 5557 O O . ASN E 1 38 ? 19.418 14.038 -9.474 1.00 21.29 38 ASN E O 1
ATOM 5562 N N . ALA E 1 39 ? 20.474 12.272 -8.542 1.00 20.38 39 ALA E N 1
ATOM 5563 C CA . ALA E 1 39 ? 21.809 12.901 -8.556 1.00 19.55 39 ALA E CA 1
ATOM 5564 C C . ALA E 1 39 ? 22.853 11.805 -8.473 1.00 18.91 39 ALA E C 1
ATOM 5565 O O . ALA E 1 39 ? 22.727 10.878 -7.639 1.00 20.39 39 ALA E O 1
ATOM 5567 N N . VAL E 1 40 ? 23.879 11.905 -9.305 1.00 20.97 40 VAL E N 1
ATOM 5568 C CA . VAL E 1 40 ? 24.946 10.876 -9.326 1.00 20.06 40 VAL E CA 1
ATOM 5569 C C . VAL E 1 40 ? 26.289 11.581 -9.506 1.00 21.53 40 VAL E C 1
ATOM 5570 O O . VAL E 1 40 ? 26.540 12.109 -10.611 1.00 22.47 40 VAL E O 1
ATOM 5574 N N . ILE E 1 41 ? 27.108 11.579 -8.467 1.00 19.95 41 ILE E N 1
ATOM 5575 C CA . ILE E 1 41 ? 28.452 12.189 -8.511 1.00 20.57 41 ILE E CA 1
ATOM 5576 C C . ILE E 1 41 ? 29.440 11.133 -8.992 1.00 19.64 41 ILE E C 1
ATOM 5577 O O . ILE E 1 41 ? 29.455 10.025 -8.415 1.00 20.46 41 ILE E O 1
ATOM 5582 N N . HIS E 1 42 ? 30.232 11.480 -10.013 1.00 18.70 42 HIS E N 1
ATOM 5583 C CA . HIS E 1 42 ? 31.282 10.626 -10.608 1.00 18.41 42 HIS E CA 1
ATOM 5584 C C . HIS E 1 42 ? 32.646 11.244 -10.278 1.00 18.33 42 HIS E C 1
ATOM 5585 O O . HIS E 1 42 ? 32.799 12.472 -10.416 1.00 19.33 42 HIS E O 1
ATOM 5592 N N . TYR E 1 43 ? 33.592 10.414 -9.862 1.00 18.88 43 TYR E N 1
ATOM 5593 C CA . TYR E 1 43 ? 34.983 10.817 -9.583 1.00 19.49 43 TYR E CA 1
ATOM 5594 C C . TYR E 1 43 ? 35.903 10.033 -10.522 1.00 19.30 43 TYR E C 1
ATOM 5595 O O . TYR E 1 43 ? 35.865 8.813 -10.498 1.00 17.80 43 TYR E O 1
ATOM 5604 N N . VAL E 1 44 ? 36.706 10.723 -11.327 1.00 21.26 44 VAL E N 1
ATOM 5605 C CA . VAL E 1 44 ? 37.639 10.067 -12.290 1.00 20.38 44 VAL E CA 1
ATOM 5606 C C . VAL E 1 44 ? 38.919 9.700 -11.536 1.00 20.83 44 VAL E C 1
ATOM 5607 O O . VAL E 1 44 ? 39.595 10.599 -11.076 1.00 19.83 44 VAL E O 1
ATOM 5611 N N . THR E 1 45 ? 39.232 8.412 -11.436 1.00 20.61 45 THR E N 1
ATOM 5612 C CA . THR E 1 45 ? 40.390 7.908 -10.659 1.00 26.00 45 THR E CA 1
ATOM 5613 C C . THR E 1 45 ? 41.590 7.681 -11.576 1.00 26.21 45 THR E C 1
ATOM 5614 O O . THR E 1 45 ? 42.712 7.669 -11.057 1.00 23.44 45 THR E O 1
ATOM 5618 N N . LYS E 1 46 ? 41.369 7.443 -12.871 1.00 26.89 46 LYS E N 1
ATOM 5619 C CA . LYS E 1 46 ? 42.453 7.092 -13.827 1.00 28.05 46 LYS E CA 1
ATOM 5620 C C . LYS E 1 46 ? 42.018 7.489 -15.223 1.00 24.44 46 LYS E C 1
ATOM 5621 O O . LYS E 1 46 ? 40.797 7.445 -15.497 1.00 21.05 46 LYS E O 1
ATOM 5627 N N . GLY E 1 47 ? 42.983 7.763 -16.103 1.00 20.98 47 GLY E N 1
ATOM 5628 C CA . GLY E 1 47 ? 42.726 7.880 -17.547 1.00 19.85 47 GLY E CA 1
ATOM 5629 C C . GLY E 1 47 ? 41.904 9.113 -17.891 1.00 19.83 47 GLY E C 1
ATOM 5630 O O . GLY E 1 47 ? 41.905 10.093 -17.113 1.00 22.69 47 GLY E O 1
ATOM 5631 N N . TYR E 1 48 ? 41.226 9.075 -19.029 1.00 21.72 48 TYR E N 1
ATOM 5632 C CA . TYR E 1 48 ? 40.655 10.257 -19.721 1.00 22.99 48 TYR E CA 1
ATOM 5633 C C . TYR E 1 48 ? 39.300 9.884 -20.300 1.00 21.03 48 TYR E C 1
ATOM 5634 O O . TYR E 1 48 ? 39.097 8.738 -20.751 1.00 20.81 48 TYR E O 1
ATOM 5643 N N . GLY E 1 49 ? 38.391 10.843 -20.293 1.00 19.27 49 GLY E N 1
ATOM 5644 C CA . GLY E 1 49 ? 37.120 10.717 -21.019 1.00 20.16 49 GLY E CA 1
ATOM 5645 C C . GLY E 1 49 ? 36.528 12.068 -21.303 1.00 19.91 49 GLY E C 1
ATOM 5646 O O . GLY E 1 49 ? 37.104 13.092 -20.880 1.00 19.41 49 GLY E O 1
ATOM 5647 N N . THR E 1 50 ? 35.408 12.080 -22.011 1.00 23.45 50 THR E N 1
ATOM 5648 C CA . THR E 1 50 ? 34.704 13.327 -22.378 1.00 23.42 50 THR E CA 1
ATOM 5649 C C . THR E 1 50 ? 33.316 13.291 -21.745 1.00 23.05 50 THR E C 1
ATOM 5650 O O . THR E 1 50 ? 32.720 12.214 -21.690 1.00 20.39 50 THR E O 1
ATOM 5654 N N . PHE E 1 51 ? 32.874 14.442 -21.256 1.00 20.94 51 PHE E N 1
ATOM 5655 C CA . PHE E 1 51 ? 31.518 14.673 -20.721 1.00 20.73 51 PHE E CA 1
ATOM 5656 C C . PHE E 1 51 ? 30.907 15.826 -21.501 1.00 21.05 51 PHE E C 1
ATOM 5657 O O . PHE E 1 51 ? 31.504 16.924 -21.530 1.00 21.44 51 PHE E O 1
ATOM 5665 N N . LYS E 1 52 ? 29.756 15.574 -22.108 1.00 21.25 52 LYS E N 1
ATOM 5666 C CA . LYS E 1 52 ? 29.062 16.529 -22.989 1.00 24.67 52 LYS E CA 1
ATOM 5667 C C . LYS E 1 52 ? 27.676 16.788 -22.410 1.00 25.13 52 LYS E C 1
ATOM 5668 O O . LYS E 1 52 ? 26.955 15.818 -22.104 1.00 22.44 52 LYS E O 1
ATOM 5674 N N . PHE E 1 53 ? 27.359 18.057 -22.222 1.00 26.18 53 PHE E N 1
ATOM 5675 C CA . PHE E 1 53 ? 26.119 18.515 -21.563 1.00 26.35 53 PHE E CA 1
ATOM 5676 C C . PHE E 1 53 ? 25.832 19.934 -22.051 1.00 27.07 53 PHE E C 1
ATOM 5677 O O . PHE E 1 53 ? 26.761 20.766 -21.935 1.00 28.12 53 PHE E O 1
ATOM 5685 N N . ASN E 1 54 ? 24.625 20.197 -22.574 1.00 30.26 54 ASN E N 1
ATOM 5686 C CA . ASN E 1 54 ? 24.138 21.575 -22.877 1.00 31.35 54 ASN E CA 1
ATOM 5687 C C . ASN E 1 54 ? 25.107 22.260 -23.851 1.00 30.89 54 ASN E C 1
ATOM 5688 O O . ASN E 1 54 ? 25.400 23.440 -23.649 1.00 33.73 54 ASN E O 1
ATOM 5693 N N . GLY E 1 55 ? 25.608 21.529 -24.845 1.00 29.63 55 GLY E N 1
ATOM 5694 C CA . GLY E 1 55 ? 26.419 22.098 -25.940 1.00 34.44 55 GLY E CA 1
ATOM 5695 C C . GLY E 1 55 ? 27.882 22.302 -25.556 1.00 34.00 55 GLY E C 1
ATOM 5696 O O . GLY E 1 55 ? 28.611 22.876 -26.377 1.00 37.24 55 GLY E O 1
ATOM 5697 N N . LYS E 1 56 ? 28.313 21.892 -24.364 1.00 26.74 56 LYS E N 1
ATOM 5698 C CA . LYS E 1 56 ? 29.742 21.993 -23.955 1.00 26.37 56 LYS E CA 1
ATOM 5699 C C . LYS E 1 56 ? 30.349 20.592 -23.939 1.00 25.67 56 LYS E C 1
ATOM 5700 O O . LYS E 1 56 ? 29.626 19.638 -23.605 1.00 26.84 56 LYS E O 1
ATOM 5706 N N . VAL E 1 57 ? 31.633 20.475 -24.275 1.00 25.03 57 VAL E N 1
ATOM 5707 C CA . VAL E 1 57 ? 32.360 19.186 -24.307 1.00 25.22 57 VAL E CA 1
ATOM 5708 C C . VAL E 1 57 ? 33.578 19.353 -23.409 1.00 23.29 57 VAL E C 1
ATOM 5709 O O . VAL E 1 57 ? 34.450 20.126 -23.782 1.00 21.74 57 VAL E O 1
ATOM 5713 N N . TYR E 1 58 ? 33.618 18.637 -22.291 1.00 19.68 58 TYR E N 1
ATOM 5714 C CA . TYR E 1 58 ? 34.709 18.668 -21.293 1.00 20.53 58 TYR E CA 1
ATOM 5715 C C . TYR E 1 58 ? 35.622 17.460 -21.457 1.00 20.84 58 TYR E C 1
ATOM 5716 O O . TYR E 1 58 ? 35.110 16.321 -21.491 1.00 20.79 58 TYR E O 1
ATOM 5725 N N . ASN E 1 59 ? 36.936 17.699 -21.536 1.00 24.09 59 ASN E N 1
ATOM 5726 C CA . ASN E 1 59 ? 37.959 16.624 -21.544 1.00 25.03 59 ASN E CA 1
ATOM 5727 C C . ASN E 1 59 ? 38.376 16.421 -20.091 1.00 23.79 59 ASN E C 1
ATOM 5728 O O . ASN E 1 59 ? 39.034 17.312 -19.518 1.00 25.89 59 ASN E O 1
ATOM 5733 N N . LEU E 1 60 ? 37.967 15.325 -19.466 1.00 20.74 60 LEU E N 1
ATOM 5734 C CA . LEU E 1 60 ? 38.168 15.103 -18.017 1.00 20.59 60 LEU E CA 1
ATOM 5735 C C . LEU E 1 60 ? 39.278 14.074 -17.813 1.00 22.13 60 LEU E C 1
ATOM 5736 O O . LEU E 1 60 ? 39.586 13.300 -18.750 1.00 25.82 60 LEU E O 1
ATOM 5741 N N . LYS E 1 61 ? 39.861 14.088 -16.630 1.00 21.80 61 LYS E N 1
ATOM 5742 C CA . LYS E 1 61 ? 41.042 13.276 -16.281 1.00 22.47 61 LYS E CA 1
ATOM 5743 C C . LYS E 1 61 ? 41.026 13.007 -14.789 1.00 22.47 61 LYS E C 1
ATOM 5744 O O . LYS E 1 61 ? 40.099 13.497 -14.102 1.00 20.59 61 LYS E O 1
ATOM 5750 N N . GLN E 1 62 ? 42.014 12.248 -14.306 1.00 23.26 62 GLN E N 1
ATOM 5751 C CA . GLN E 1 62 ? 42.151 11.887 -12.881 1.00 25.04 62 GLN E CA 1
ATOM 5752 C C . GLN E 1 62 ? 41.928 13.121 -12.000 1.00 25.40 62 GLN E C 1
ATOM 5753 O O . GLN E 1 62 ? 42.624 14.121 -12.212 1.00 23.50 62 GLN E O 1
ATOM 5759 N N . GLY E 1 63 ? 41.010 13.040 -11.030 1.00 21.98 63 GLY E N 1
ATOM 5760 C CA . GLY E 1 63 ? 40.804 14.127 -10.060 1.00 22.84 63 GLY E CA 1
ATOM 5761 C C . GLY E 1 63 ? 39.617 14.998 -10.402 1.00 21.93 63 GLY E C 1
ATOM 5762 O O . GLY E 1 63 ? 39.235 15.838 -9.553 1.00 21.54 63 GLY E O 1
ATOM 5763 N N . ASP E 1 64 ? 39.067 14.860 -11.605 1.00 21.55 64 ASP E N 1
ATOM 5764 C CA . ASP E 1 64 ? 37.854 15.593 -12.040 1.00 21.15 64 ASP E CA 1
ATOM 5765 C C . ASP E 1 64 ? 36.616 14.888 -11.469 1.00 21.83 64 ASP E C 1
ATOM 5766 O O . ASP E 1 64 ? 36.615 13.645 -11.258 1.00 20.25 64 ASP E O 1
ATOM 5771 N N . ILE E 1 65 ? 35.572 15.682 -11.271 1.00 21.32 65 ILE E N 1
ATOM 5772 C CA . ILE E 1 65 ? 34.226 15.204 -10.891 1.00 22.29 65 ILE E CA 1
ATOM 5773 C C . ILE E 1 65 ? 33.252 15.691 -11.951 1.00 21.92 65 ILE E C 1
ATOM 5774 O O . ILE E 1 65 ? 33.417 16.825 -12.486 1.00 21.87 65 ILE E O 1
ATOM 5779 N N . PHE E 1 66 ? 32.230 14.896 -12.218 1.00 20.32 66 PHE E N 1
ATOM 5780 C CA . PHE E 1 66 ? 31.050 15.371 -12.963 1.00 20.68 66 PHE E CA 1
ATOM 5781 C C . PHE E 1 66 ? 29.836 14.836 -12.221 1.00 19.75 66 PHE E C 1
ATOM 5782 O O . PHE E 1 66 ? 29.896 13.770 -11.627 1.00 18.82 66 PHE E O 1
ATOM 5790 N N A ILE E 1 67 ? 28.744 15.594 -12.247 0.50 19.49 67 ILE E N 1
ATOM 5791 N N B ILE E 1 67 ? 28.742 15.586 -12.246 0.50 20.81 67 ILE E N 1
ATOM 5792 C CA A ILE E 1 67 ? 27.513 15.194 -11.524 0.50 19.63 67 ILE E CA 1
ATOM 5793 C CA B ILE E 1 67 ? 27.511 15.185 -11.525 0.50 21.81 67 ILE E CA 1
ATOM 5794 C C A ILE E 1 67 ? 26.370 15.140 -12.536 0.50 21.51 67 ILE E C 1
ATOM 5795 C C B ILE E 1 67 ? 26.373 15.133 -12.536 0.50 22.84 67 ILE E C 1
ATOM 5796 O O A ILE E 1 67 ? 26.293 16.027 -13.410 0.50 22.78 67 ILE E O 1
ATOM 5797 O O B ILE E 1 67 ? 26.275 16.044 -13.378 0.50 24.04 67 ILE E O 1
ATOM 5806 N N . LEU E 1 68 ? 25.592 14.060 -12.476 1.00 20.68 68 LEU E N 1
ATOM 5807 C CA . LEU E 1 68 ? 24.391 13.878 -13.318 1.00 21.82 68 LEU E CA 1
ATOM 5808 C C . LEU E 1 68 ? 23.197 14.250 -12.446 1.00 21.25 68 LEU E C 1
ATOM 5809 O O . LEU E 1 68 ? 23.151 13.778 -11.303 1.00 24.54 68 LEU E O 1
ATOM 5814 N N . LEU E 1 69 ? 22.290 15.067 -12.959 1.00 22.09 69 LEU E N 1
ATOM 5815 C CA . LEU E 1 69 ? 21.047 15.435 -12.248 1.00 21.49 69 LEU E CA 1
ATOM 5816 C C . LEU E 1 69 ? 19.855 15.094 -13.145 1.00 20.61 69 LEU E C 1
ATOM 5817 O O . LEU E 1 69 ? 19.951 15.268 -14.364 1.00 19.64 69 LEU E O 1
ATOM 5822 N N . LYS E 1 70 ? 18.762 14.659 -12.527 1.00 24.57 70 LYS E N 1
ATOM 5823 C CA . LYS E 1 70 ? 17.523 14.279 -13.227 1.00 24.70 70 LYS E CA 1
ATOM 5824 C C . LYS E 1 70 ? 17.211 15.324 -14.297 1.00 21.44 70 LYS E C 1
ATOM 5825 O O . LYS E 1 70 ? 17.231 16.526 -13.988 1.00 21.00 70 LYS E O 1
ATOM 5831 N N . GLY E 1 71 ? 16.954 14.865 -15.514 1.00 22.20 71 GLY E N 1
ATOM 5832 C CA . GLY E 1 71 ? 16.512 15.699 -16.645 1.00 23.56 71 GLY E CA 1
ATOM 5833 C C . GLY E 1 71 ? 17.665 16.115 -17.553 1.00 24.21 71 GLY E C 1
ATOM 5834 O O . GLY E 1 71 ? 17.387 16.574 -18.681 1.00 22.89 71 GLY E O 1
ATOM 5835 N N . MET E 1 72 ? 18.920 15.979 -17.115 1.00 21.58 72 MET E N 1
ATOM 5836 C CA . MET E 1 72 ? 20.076 16.375 -17.962 1.00 20.88 72 MET E CA 1
ATOM 5837 C C . MET E 1 72 ? 20.207 15.388 -19.140 1.00 21.04 72 MET E C 1
ATOM 5838 O O . MET E 1 72 ? 20.199 14.159 -18.912 1.00 21.82 72 MET E O 1
ATOM 5843 N N . GLN E 1 73 ? 20.373 15.902 -20.357 1.00 21.58 73 GLN E N 1
ATOM 5844 C CA . GLN E 1 73 ? 20.735 15.087 -21.545 1.00 23.00 73 GLN E CA 1
ATOM 5845 C C . GLN E 1 73 ? 22.265 15.075 -21.631 1.00 22.73 73 GLN E C 1
ATOM 5846 O O . GLN E 1 73 ? 22.850 16.162 -21.791 1.00 20.43 73 GLN E O 1
ATOM 5852 N N . VAL E 1 74 ? 22.887 13.919 -21.440 1.00 21.35 74 VAL E N 1
ATOM 5853 C CA . VAL E 1 74 ? 24.354 13.819 -21.247 1.00 22.00 74 VAL E CA 1
ATOM 5854 C C . VAL E 1 74 ? 24.908 12.771 -22.192 1.00 22.36 74 VAL E C 1
ATOM 5855 O O . VAL E 1 74 ? 24.188 11.834 -22.564 1.00 20.21 74 VAL E O 1
ATOM 5859 N N . GLU E 1 75 ? 26.194 12.899 -22.491 1.00 22.72 75 GLU E N 1
ATOM 5860 C CA . GLU E 1 75 ? 26.981 11.862 -23.173 1.00 22.59 75 GLU E CA 1
ATOM 5861 C C . GLU E 1 75 ? 28.338 11.832 -22.478 1.00 21.82 75 GLU E C 1
ATOM 5862 O O . GLU E 1 75 ? 28.922 12.907 -22.286 1.00 21.95 75 GLU E O 1
ATOM 5868 N N . TYR E 1 76 ? 28.786 10.670 -22.043 1.00 19.30 76 TYR E N 1
ATOM 5869 C CA . TYR E 1 76 ? 30.129 10.528 -21.442 1.00 19.04 76 TYR E CA 1
ATOM 5870 C C . TYR E 1 76 ? 30.763 9.243 -21.966 1.00 22.18 76 TYR E C 1
ATOM 5871 O O . TYR E 1 76 ? 30.115 8.170 -21.920 1.00 21.97 76 TYR E O 1
ATOM 5880 N N . VAL E 1 77 ? 31.996 9.379 -22.450 1.00 21.89 77 VAL E N 1
ATOM 5881 C CA . VAL E 1 77 ? 32.669 8.399 -23.337 1.00 22.57 77 VAL E CA 1
ATOM 5882 C C . VAL E 1 77 ? 34.133 8.304 -22.911 1.00 22.11 77 VAL E C 1
ATOM 5883 O O . VAL E 1 77 ? 34.784 9.352 -22.758 1.00 20.67 77 VAL E O 1
ATOM 5887 N N . ALA E 1 78 ? 34.617 7.083 -22.700 1.00 21.13 78 ALA E N 1
ATOM 5888 C CA . ALA E 1 78 ? 36.031 6.804 -22.395 1.00 21.08 78 ALA E CA 1
ATOM 5889 C C . ALA E 1 78 ? 36.898 7.146 -23.612 1.00 23.46 78 ALA E C 1
ATOM 5890 O O . ALA E 1 78 ? 36.454 6.896 -24.787 1.00 22.54 78 ALA E O 1
ATOM 5892 N N . SER E 1 79 ? 38.093 7.673 -23.346 1.00 23.70 79 SER E N 1
ATOM 5893 C CA . SER E 1 79 ? 39.100 7.988 -24.385 1.00 28.25 79 SER E CA 1
ATOM 5894 C C . SER E 1 79 ? 39.542 6.691 -25.101 1.00 29.11 79 SER E C 1
ATOM 5895 O O . SER E 1 79 ? 39.584 5.622 -24.441 1.00 24.86 79 SER E O 1
ATOM 5898 N N . ILE E 1 80 ? 39.847 6.793 -26.396 1.00 31.95 80 ILE E N 1
ATOM 5899 C CA . ILE E 1 80 ? 40.360 5.672 -27.244 1.00 37.96 80 ILE E CA 1
ATOM 5900 C C . ILE E 1 80 ? 41.752 5.264 -26.752 1.00 37.33 80 ILE E C 1
ATOM 5901 O O . ILE E 1 80 ? 42.030 4.074 -26.685 1.00 45.10 80 ILE E O 1
ATOM 5906 N N . ASP E 1 81 ? 42.595 6.219 -26.387 1.00 34.70 81 ASP E N 1
ATOM 5907 C CA . ASP E 1 81 ? 44.035 5.989 -26.102 1.00 39.64 81 ASP E CA 1
ATOM 5908 C C . ASP E 1 81 ? 44.226 5.497 -24.662 1.00 39.27 81 ASP E C 1
ATOM 5909 O O . ASP E 1 81 ? 45.130 4.655 -24.467 1.00 38.05 81 ASP E O 1
ATOM 5914 N N . ASP E 1 82 ? 43.450 6.006 -23.692 1.00 32.40 82 ASP E N 1
ATOM 5915 C CA . ASP E 1 82 ? 43.732 5.799 -22.247 1.00 31.15 82 ASP E CA 1
ATOM 5916 C C . ASP E 1 82 ? 42.422 5.898 -21.466 1.00 26.34 82 ASP E C 1
ATOM 5917 O O . ASP E 1 82 ? 42.178 6.906 -20.809 1.00 22.51 82 ASP E O 1
ATOM 5922 N N . PRO E 1 83 ? 41.540 4.876 -21.539 1.00 24.28 83 PRO E N 1
ATOM 5923 C CA . PRO E 1 83 ? 40.167 4.996 -21.055 1.00 23.13 83 PRO E CA 1
ATOM 5924 C C . PRO E 1 83 ? 40.093 5.176 -19.537 1.00 21.17 83 PRO E C 1
ATOM 5925 O O . PRO E 1 83 ? 40.785 4.505 -18.760 1.00 20.81 83 PRO E O 1
ATOM 5929 N N . TRP E 1 84 ? 39.193 6.069 -19.129 1.00 22.35 84 TRP E N 1
ATOM 5930 C CA . TRP E 1 84 ? 39.023 6.407 -17.702 1.00 19.80 84 TRP E CA 1
ATOM 5931 C C . TRP E 1 84 ? 38.451 5.227 -16.919 1.00 19.95 84 TRP E C 1
ATOM 5932 O O . TRP E 1 84 ? 37.737 4.366 -17.493 1.00 19.64 84 TRP E O 1
ATOM 5943 N N . GLU E 1 85 ? 38.779 5.230 -15.642 1.00 22.05 85 GLU E N 1
ATOM 5944 C CA . GLU E 1 85 ? 38.021 4.553 -14.574 1.00 23.07 85 GLU E CA 1
ATOM 5945 C C . GLU E 1 85 ? 37.301 5.646 -13.775 1.00 22.50 85 GLU E C 1
ATOM 5946 O O . GLU E 1 85 ? 37.910 6.703 -13.539 1.00 22.23 85 GLU E O 1
ATOM 5952 N N . TYR E 1 86 ? 36.051 5.418 -13.384 1.00 20.44 86 TYR E N 1
ATOM 5953 C CA . TYR E 1 86 ? 35.337 6.333 -12.472 1.00 20.86 86 TYR E CA 1
ATOM 5954 C C . TYR E 1 86 ? 34.570 5.544 -11.401 1.00 20.11 86 TYR E C 1
ATOM 5955 O O . TYR E 1 86 ? 34.208 4.371 -11.569 1.00 19.76 86 TYR E O 1
ATOM 5964 N N . TYR E 1 87 ? 34.422 6.202 -10.260 1.00 20.24 87 TYR E N 1
ATOM 5965 C CA . TYR E 1 87 ? 33.620 5.769 -9.102 1.00 20.67 87 TYR E CA 1
ATOM 5966 C C . TYR E 1 87 ? 32.416 6.692 -9.050 1.00 20.23 87 TYR E C 1
ATOM 5967 O O . TYR E 1 87 ? 32.598 7.881 -9.361 1.00 20.40 87 TYR E O 1
ATOM 5976 N N . TRP E 1 88 ? 31.256 6.173 -8.686 1.00 19.18 88 TRP E N 1
ATOM 5977 C CA . TRP E 1 88 ? 30.052 7.024 -8.579 1.00 19.91 88 TRP E CA 1
ATOM 5978 C C . TRP E 1 88 ? 29.239 6.691 -7.335 1.00 19.39 88 TRP E C 1
ATOM 5979 O O . TRP E 1 88 ? 29.245 5.543 -6.892 1.00 19.19 88 TRP E O 1
ATOM 5990 N N . ILE E 1 89 ? 28.590 7.734 -6.821 1.00 22.32 89 ILE E N 1
ATOM 5991 C CA . ILE E 1 89 ? 27.630 7.685 -5.695 1.00 20.51 89 ILE E CA 1
ATOM 5992 C C . ILE E 1 89 ? 26.339 8.297 -6.232 1.00 20.78 89 ILE E C 1
ATOM 5993 O O . ILE E 1 89 ? 26.346 9.496 -6.599 1.00 17.91 89 ILE E O 1
ATOM 5998 N N . GLY E 1 90 ? 25.284 7.489 -6.294 1.00 20.21 90 GLY E N 1
ATOM 5999 C CA . GLY E 1 90 ? 23.925 7.965 -6.607 1.00 21.92 90 GLY E CA 1
ATOM 6000 C C . GLY E 1 90 ? 23.204 8.223 -5.296 1.00 21.79 90 GLY E C 1
ATOM 6001 O O . GLY E 1 90 ? 23.300 7.366 -4.390 1.00 22.57 90 GLY E O 1
ATOM 6002 N N . PHE E 1 91 ? 22.574 9.385 -5.148 1.00 22.42 91 PHE E N 1
ATOM 6003 C CA . PHE E 1 91 ? 21.852 9.723 -3.899 1.00 22.54 91 PHE E CA 1
ATOM 6004 C C . PHE E 1 91 ? 20.611 10.552 -4.216 1.00 25.45 91 PHE E C 1
ATOM 6005 O O . PHE E 1 91 ? 20.493 11.172 -5.291 1.00 24.11 91 PHE E O 1
ATOM 6013 N N . SER E 1 92 ? 19.727 10.609 -3.229 1.00 23.70 92 SER E N 1
ATOM 6014 C CA . SER E 1 92 ? 18.402 11.261 -3.327 1.00 24.82 92 SER E CA 1
ATOM 6015 C C . SER E 1 92 ? 17.931 11.697 -1.942 1.00 26.91 92 SER E C 1
ATOM 6016 O O . SER E 1 92 ? 18.621 11.414 -0.923 1.00 22.79 92 SER E O 1
ATOM 6019 N N . GLY E 1 93 ? 16.795 12.398 -1.933 1.00 27.81 93 GLY E N 1
ATOM 6020 C CA . GLY E 1 93 ? 16.128 12.832 -0.703 1.00 27.79 93 GLY E CA 1
ATOM 6021 C C . GLY E 1 93 ? 15.975 14.333 -0.686 1.00 27.16 93 GLY E C 1
ATOM 6022 O O . GLY E 1 93 ? 16.747 15.051 -1.382 1.00 27.48 93 GLY E O 1
ATOM 6023 N N . SER E 1 94 ? 15.044 14.811 0.121 1.00 25.58 94 SER E N 1
ATOM 6024 C CA . SER E 1 94 ? 14.735 16.248 0.272 1.00 27.46 94 SER E CA 1
ATOM 6025 C C . SER E 1 94 ? 15.930 16.971 0.904 1.00 29.33 94 SER E C 1
ATOM 6026 O O . SER E 1 94 ? 16.176 18.116 0.540 1.00 32.96 94 SER E O 1
ATOM 6029 N N . ASN E 1 95 ? 16.655 16.346 1.837 1.00 29.31 95 ASN E N 1
ATOM 6030 C CA . ASN E 1 95 ? 17.836 17.001 2.463 1.00 30.09 95 ASN E CA 1
ATOM 6031 C C . ASN E 1 95 ? 18.924 17.102 1.394 1.00 28.73 95 ASN E C 1
ATOM 6032 O O . ASN E 1 95 ? 19.481 18.194 1.210 1.00 28.69 95 ASN E O 1
ATOM 6037 N N . ALA E 1 96 ? 19.223 15.980 0.734 1.00 29.15 96 ALA E N 1
ATOM 6038 C CA . ALA E 1 96 ? 20.224 15.898 -0.352 1.00 28.15 96 ALA E CA 1
ATOM 6039 C C . ALA E 1 96 ? 20.030 17.060 -1.341 1.00 27.48 96 ALA E C 1
ATOM 6040 O O . ALA E 1 96 ? 21.018 17.735 -1.662 1.00 26.39 96 ALA E O 1
ATOM 6042 N N . ASN E 1 97 ? 18.809 17.285 -1.827 1.00 25.97 97 ASN E N 1
ATOM 6043 C CA . ASN E 1 97 ? 18.558 18.290 -2.890 1.00 27.59 97 ASN E CA 1
ATOM 6044 C C . ASN E 1 97 ? 18.724 19.688 -2.303 1.00 30.83 97 ASN E C 1
ATOM 6045 O O . ASN E 1 97 ? 19.311 20.513 -3.005 1.00 31.53 97 ASN E O 1
ATOM 6050 N N . GLU E 1 98 ? 18.341 19.915 -1.040 1.00 28.96 98 GLU E N 1
ATOM 6051 C CA . GLU E 1 98 ? 18.588 21.236 -0.408 1.00 27.73 98 GLU E CA 1
ATOM 6052 C C . GLU E 1 98 ? 20.100 21.463 -0.344 1.00 24.44 98 GLU E C 1
ATOM 6053 O O . GLU E 1 98 ? 20.537 22.577 -0.655 1.00 26.97 98 GLU E O 1
ATOM 6055 N N . TYR E 1 99 ? 20.876 20.464 0.068 1.00 24.56 99 TYR E N 1
ATOM 6056 C CA . TYR E 1 99 ? 22.331 20.630 0.276 1.00 26.44 99 TYR E CA 1
ATOM 6057 C C . TYR E 1 99 ? 23.020 20.889 -1.078 1.00 27.85 99 TYR E C 1
ATOM 6058 O O . TYR E 1 99 ? 23.990 21.657 -1.127 1.00 25.24 99 TYR E O 1
ATOM 6067 N N . LEU E 1 100 ? 22.550 20.255 -2.153 1.00 26.51 100 LEU E N 1
ATOM 6068 C CA . LEU E 1 100 ? 23.133 20.446 -3.515 1.00 29.25 100 LEU E CA 1
ATOM 6069 C C . LEU E 1 100 ? 22.998 21.907 -3.960 1.00 30.62 100 LEU E C 1
ATOM 6070 O O . LEU E 1 100 ? 23.906 22.385 -4.648 1.00 35.46 100 LEU E O 1
ATOM 6075 N N . ASN E 1 101 ? 21.959 22.605 -3.511 1.00 30.00 101 ASN E N 1
ATOM 6076 C CA . ASN E 1 101 ? 21.735 24.040 -3.820 1.00 32.68 101 ASN E CA 1
ATOM 6077 C C . ASN E 1 101 ? 22.697 24.927 -3.018 1.00 29.25 101 ASN E C 1
ATOM 6078 O O . ASN E 1 101 ? 22.670 26.141 -3.233 1.00 30.35 101 ASN E O 1
ATOM 6083 N N . ARG E 1 102 ? 23.513 24.371 -2.121 1.00 24.68 102 ARG E N 1
ATOM 6084 C CA . ARG E 1 102 ? 24.501 25.172 -1.350 1.00 26.09 102 ARG E CA 1
ATOM 6085 C C . ARG E 1 102 ? 25.889 25.105 -1.996 1.00 25.51 102 ARG E C 1
ATOM 6086 O O . ARG E 1 102 ? 26.807 25.714 -1.452 1.00 26.66 102 ARG E O 1
ATOM 6094 N N . THR E 1 103 ? 26.042 24.407 -3.118 1.00 24.08 103 THR E N 1
ATOM 6095 C CA . THR E 1 103 ? 27.364 24.233 -3.771 1.00 26.77 103 THR E CA 1
ATOM 6096 C C . THR E 1 103 ? 27.276 24.822 -5.178 1.00 26.87 103 THR E C 1
ATOM 6097 O O . THR E 1 103 ? 26.190 24.825 -5.738 1.00 30.49 103 THR E O 1
ATOM 6101 N N . SER E 1 104 ? 28.380 25.346 -5.697 1.00 28.20 104 SER E N 1
ATOM 6102 C CA . SER E 1 104 ? 28.466 25.900 -7.074 1.00 26.28 104 SER E CA 1
ATOM 6103 C C . SER E 1 104 ? 28.606 24.778 -8.102 1.00 27.34 104 SER E C 1
ATOM 6104 O O . SER E 1 104 ? 28.546 25.078 -9.288 1.00 29.04 104 SER E O 1
ATOM 6107 N N . ILE E 1 105 ? 28.828 23.523 -7.678 1.00 30.33 105 ILE E N 1
ATOM 6108 C CA . ILE E 1 105 ? 29.148 22.404 -8.608 1.00 33.05 105 ILE E CA 1
ATOM 6109 C C . ILE E 1 105 ? 27.917 22.138 -9.481 1.00 34.71 105 ILE E C 1
ATOM 6110 O O . ILE E 1 105 ? 28.107 21.754 -10.623 1.00 37.94 105 ILE E O 1
ATOM 6115 N N . THR E 1 106 ? 26.700 22.370 -8.983 1.00 31.92 106 THR E N 1
ATOM 6116 C CA . THR E 1 106 ? 25.449 22.070 -9.731 1.00 35.67 106 THR E CA 1
ATOM 6117 C C . THR E 1 106 ? 25.215 23.111 -10.828 1.00 36.09 106 THR E C 1
ATOM 6118 O O . THR E 1 106 ? 24.306 22.899 -11.627 1.00 42.09 106 THR E O 1
ATOM 6122 N N . ASN E 1 107 ? 26.011 24.177 -10.903 1.00 37.74 107 ASN E N 1
ATOM 6123 C CA . ASN E 1 107 ? 25.919 25.212 -11.972 1.00 39.38 107 ASN E CA 1
ATOM 6124 C C . ASN E 1 107 ? 26.356 24.585 -13.319 1.00 42.40 107 ASN E C 1
ATOM 6125 O O . ASN E 1 107 ? 25.533 24.481 -14.246 1.00 43.04 107 ASN E O 1
ATOM 6130 N N . SER E 1 108 ? 27.607 24.132 -13.416 1.00 32.25 108 SER E N 1
ATOM 6131 C CA . SER E 1 108 ? 28.225 23.568 -14.649 1.00 29.93 108 SER E CA 1
ATOM 6132 C C . SER E 1 108 ? 28.282 22.030 -14.605 1.00 25.32 108 SER E C 1
ATOM 6133 O O . SER E 1 108 ? 28.449 21.430 -15.647 1.00 28.53 108 SER E O 1
ATOM 6136 N N . CYS E 1 109 ? 28.222 21.430 -13.423 1.00 24.39 109 CYS E N 1
ATOM 6137 C CA . CYS E 1 109 ? 28.169 19.960 -13.194 1.00 23.90 109 CYS E CA 1
ATOM 6138 C C . CYS E 1 109 ? 29.546 19.335 -13.428 1.00 23.81 109 CYS E C 1
ATOM 6139 O O . CYS E 1 109 ? 29.633 18.125 -13.514 1.00 23.18 109 CYS E O 1
ATOM 6142 N N . VAL E 1 110 ? 30.602 20.144 -13.412 1.00 24.60 110 VAL E N 1
ATOM 6143 C CA . VAL E 1 110 ? 32.000 19.662 -13.568 1.00 23.96 110 VAL E CA 1
ATOM 6144 C C . VAL E 1 110 ? 32.865 20.381 -12.546 1.00 25.03 110 VAL E C 1
ATOM 6145 O O . VAL E 1 110 ? 32.646 21.568 -12.316 1.00 23.82 110 VAL E O 1
ATOM 6149 N N . ALA E 1 111 ? 33.848 19.705 -11.975 1.00 22.89 111 ALA E N 1
ATOM 6150 C CA . ALA E 1 111 ? 34.817 20.388 -11.099 1.00 24.68 111 ALA E CA 1
ATOM 6151 C C . ALA E 1 111 ? 36.101 19.582 -11.032 1.00 24.70 111 ALA E C 1
ATOM 6152 O O . ALA E 1 111 ? 36.121 18.451 -11.496 1.00 22.03 111 ALA E O 1
ATOM 6154 N N . ASN E 1 112 ? 37.161 20.204 -10.525 1.00 25.79 112 ASN E N 1
ATOM 6155 C CA . ASN E 1 112 ? 38.461 19.560 -10.266 1.00 22.94 112 ASN E CA 1
ATOM 6156 C C . ASN E 1 112 ? 38.702 19.537 -8.757 1.00 24.67 112 ASN E C 1
ATOM 6157 O O . ASN E 1 112 ? 38.583 20.596 -8.123 1.00 26.66 112 ASN E O 1
ATOM 6162 N N . CYS E 1 113 ? 39.029 18.377 -8.193 1.00 24.10 113 CYS E N 1
ATOM 6163 C CA . CYS E 1 113 ? 39.396 18.237 -6.768 1.00 26.67 113 CYS E CA 1
ATOM 6164 C C . CYS E 1 113 ? 40.787 18.845 -6.540 1.00 30.38 113 CYS E C 1
ATOM 6165 O O . CYS E 1 113 ? 41.736 18.428 -7.210 1.00 27.85 113 CYS E O 1
ATOM 6168 N N . GLU E 1 114 ? 40.894 19.795 -5.609 1.00 31.68 114 GLU E N 1
ATOM 6169 C CA . GLU E 1 114 ? 42.205 20.366 -5.184 1.00 37.53 114 GLU E CA 1
ATOM 6170 C C . GLU E 1 114 ? 43.030 19.281 -4.472 1.00 36.30 114 GLU E C 1
ATOM 6171 O O . GLU E 1 114 ? 42.467 18.240 -4.037 1.00 31.54 114 GLU E O 1
ATOM 6177 N N . GLU E 1 115 ? 44.336 19.508 -4.350 1.00 37.83 115 GLU E N 1
ATOM 6178 C CA . GLU E 1 115 ? 45.312 18.498 -3.861 1.00 43.28 115 GLU E CA 1
ATOM 6179 C C . GLU E 1 115 ? 44.881 17.898 -2.518 1.00 40.97 115 GLU E C 1
ATOM 6180 O O . GLU E 1 115 ? 45.017 16.678 -2.339 1.00 43.90 115 GLU E O 1
ATOM 6186 N N . ASN E 1 116 ? 44.394 18.716 -1.593 1.00 36.45 116 ASN E N 1
ATOM 6187 C CA . ASN E 1 116 ? 44.083 18.248 -0.217 1.00 37.90 116 ASN E CA 1
ATOM 6188 C C . ASN E 1 116 ? 42.566 18.061 -0.091 1.00 36.65 116 ASN E C 1
ATOM 6189 O O . ASN E 1 116 ? 42.054 18.086 1.040 1.00 34.61 116 ASN E O 1
ATOM 6194 N N . SER E 1 117 ? 41.859 17.812 -1.200 1.00 32.51 117 SER E N 1
ATOM 6195 C CA . SER E 1 117 ? 40.385 17.586 -1.177 1.00 30.73 117 SER E CA 1
ATOM 6196 C C . SER E 1 117 ? 40.060 16.358 -0.309 1.00 29.57 117 SER E C 1
ATOM 6197 O O . SER E 1 117 ? 40.818 15.372 -0.348 1.00 29.47 117 SER E O 1
ATOM 6200 N N . LYS E 1 118 ? 38.945 16.407 0.423 1.00 28.27 118 LYS E N 1
ATOM 6201 C CA . LYS E 1 118 ? 38.413 15.262 1.215 1.00 33.06 118 LYS E CA 1
ATOM 6202 C C . LYS E 1 118 ? 37.489 14.387 0.350 1.00 30.89 118 LYS E C 1
ATOM 6203 O O . LYS E 1 118 ? 37.142 13.278 0.788 1.00 30.36 118 LYS E O 1
ATOM 6209 N N . ILE E 1 119 ? 37.128 14.838 -0.846 1.00 29.82 119 ILE E N 1
ATOM 6210 C CA . ILE E 1 119 ? 36.079 14.171 -1.653 1.00 26.68 119 ILE E CA 1
ATOM 6211 C C . ILE E 1 119 ? 36.532 12.787 -2.107 1.00 26.88 119 ILE E C 1
ATOM 6212 O O . ILE E 1 119 ? 35.760 11.831 -1.974 1.00 24.43 119 ILE E O 1
ATOM 6217 N N . PRO E 1 120 ? 37.751 12.618 -2.681 1.00 25.93 120 PRO E N 1
ATOM 6218 C CA . PRO E 1 120 ? 38.157 11.322 -3.217 1.00 26.77 120 PRO E CA 1
ATOM 6219 C C . PRO E 1 120 ? 38.088 10.215 -2.159 1.00 27.08 120 PRO E C 1
ATOM 6220 O O . PRO E 1 120 ? 37.584 9.141 -2.484 1.00 24.03 120 PRO E O 1
ATOM 6224 N N . GLN E 1 121 ? 38.568 10.484 -0.939 1.00 26.60 121 GLN E N 1
ATOM 6225 C CA . GLN E 1 121 ? 38.680 9.443 0.110 1.00 28.67 121 GLN E CA 1
ATOM 6226 C C . GLN E 1 121 ? 37.267 8.995 0.511 1.00 24.71 121 GLN E C 1
ATOM 6227 O O . GLN E 1 121 ? 37.044 7.794 0.737 1.00 23.01 121 GLN E O 1
ATOM 6233 N N . ILE E 1 122 ? 36.328 9.930 0.587 1.00 25.36 122 ILE E N 1
ATOM 6234 C CA . ILE E 1 122 ? 34.921 9.604 0.963 1.00 24.22 122 ILE E CA 1
ATOM 6235 C C . ILE E 1 122 ? 34.298 8.725 -0.128 1.00 21.91 122 ILE E C 1
ATOM 6236 O O . ILE E 1 122 ? 33.706 7.683 0.201 1.00 21.19 122 ILE E O 1
ATOM 6241 N N . ILE E 1 123 ? 34.432 9.102 -1.391 1.00 22.49 123 ILE E N 1
ATOM 6242 C CA . ILE E 1 123 ? 33.784 8.342 -2.492 1.00 22.66 123 ILE E CA 1
ATOM 6243 C C . ILE E 1 123 ? 34.392 6.945 -2.533 1.00 23.38 123 ILE E C 1
ATOM 6244 O O . ILE E 1 123 ? 33.625 5.963 -2.681 1.00 22.30 123 ILE E O 1
ATOM 6249 N N . LEU E 1 124 ? 35.719 6.840 -2.426 1.00 23.43 124 LEU E N 1
ATOM 6250 C CA . LEU E 1 124 ? 36.396 5.530 -2.474 1.00 26.88 124 LEU E CA 1
ATOM 6251 C C . LEU E 1 124 ? 35.905 4.678 -1.300 1.00 27.41 124 LEU E C 1
ATOM 6252 O O . LEU E 1 124 ? 35.632 3.473 -1.505 1.00 27.89 124 LEU E O 1
ATOM 6257 N N . ASN E 1 125 ? 35.793 5.263 -0.112 1.00 25.84 125 ASN E N 1
ATOM 6258 C CA . ASN E 1 125 ? 35.368 4.514 1.096 1.00 26.69 125 ASN E CA 1
ATOM 6259 C C . ASN E 1 125 ? 33.919 4.016 0.927 1.00 24.96 125 ASN E C 1
ATOM 6260 O O . ASN E 1 125 ? 33.641 2.870 1.296 1.00 27.14 125 ASN E O 1
ATOM 6265 N N . MET E 1 126 ? 33.019 4.840 0.392 1.00 23.21 126 MET E N 1
ATOM 6266 C CA . MET E 1 126 ? 31.603 4.435 0.167 1.00 23.33 126 MET E CA 1
ATOM 6267 C C . MET E 1 126 ? 31.557 3.251 -0.809 1.00 23.97 126 MET E C 1
ATOM 6268 O O . MET E 1 126 ? 30.855 2.264 -0.521 1.00 24.42 126 MET E O 1
ATOM 6273 N N . CYS E 1 127 ? 32.328 3.286 -1.890 1.00 24.19 127 CYS E N 1
ATOM 6274 C CA . CYS E 1 127 ? 32.359 2.192 -2.894 1.00 26.01 127 CYS E CA 1
ATOM 6275 C C . CYS E 1 127 ? 32.947 0.924 -2.254 1.00 26.74 127 CYS E C 1
ATOM 6276 O O . CYS E 1 127 ? 32.367 -0.152 -2.468 1.00 27.19 127 CYS E O 1
ATOM 6279 N N . GLU E 1 128 ? 33.990 1.038 -1.421 1.00 27.35 128 GLU E N 1
ATOM 6280 C CA . GLU E 1 128 ? 34.566 -0.111 -0.672 1.00 28.39 128 GLU E CA 1
ATOM 6281 C C . GLU E 1 128 ? 33.517 -0.753 0.263 1.00 27.75 128 GLU E C 1
ATOM 6282 O O . GLU E 1 128 ? 33.337 -1.979 0.207 1.00 27.06 128 GLU E O 1
ATOM 6288 N N . ILE E 1 129 ? 32.835 0.032 1.085 1.00 26.70 129 ILE E N 1
ATOM 6289 C CA . ILE E 1 129 ? 31.759 -0.481 1.988 1.00 27.82 129 ILE E CA 1
ATOM 6290 C C . ILE E 1 129 ? 30.703 -1.222 1.159 1.00 25.54 129 ILE E C 1
ATOM 6291 O O . ILE E 1 129 ? 30.252 -2.318 1.584 1.00 26.78 129 ILE E O 1
ATOM 6296 N N . SER E 1 130 ? 30.319 -0.657 0.018 1.00 26.63 130 SER E N 1
ATOM 6297 C CA . SER E 1 130 ? 29.252 -1.198 -0.862 1.00 26.66 130 SER E CA 1
ATOM 6298 C C . SER E 1 130 ? 29.621 -2.583 -1.393 1.00 30.29 130 SER E C 1
ATOM 6299 O O . SER E 1 130 ? 28.682 -3.356 -1.613 1.00 29.64 130 SER E O 1
ATOM 6302 N N . LYS E 1 131 ? 30.910 -2.878 -1.598 1.00 30.90 131 LYS E N 1
ATOM 6303 C CA . LYS E 1 131 ? 31.364 -4.186 -2.136 1.00 34.05 131 LYS E CA 1
ATOM 6304 C C . LYS E 1 131 ? 30.920 -5.341 -1.226 1.00 34.28 131 LYS E C 1
ATOM 6305 O O . LYS E 1 131 ? 30.629 -6.409 -1.772 1.00 32.73 131 LYS E O 1
ATOM 6311 N N . THR E 1 132 ? 30.939 -5.165 0.096 1.00 32.47 132 THR E N 1
ATOM 6312 C CA . THR E 1 132 ? 30.573 -6.227 1.077 1.00 35.76 132 THR E CA 1
ATOM 6313 C C . THR E 1 132 ? 29.426 -5.744 1.971 1.00 31.14 132 THR E C 1
ATOM 6314 O O . THR E 1 132 ? 29.356 -6.158 3.118 1.00 33.43 132 THR E O 1
ATOM 6318 N N . TYR E 1 133 ? 28.531 -4.938 1.420 1.00 30.06 133 TYR E N 1
ATOM 6319 C CA . TYR E 1 133 ? 27.435 -4.277 2.165 1.00 29.10 133 TYR E CA 1
ATOM 6320 C C . TYR E 1 133 ? 26.695 -5.315 3.023 1.00 29.14 133 TYR E C 1
ATOM 6321 O O . TYR E 1 133 ? 26.159 -6.275 2.483 1.00 28.91 133 TYR E O 1
ATOM 6330 N N . ASN E 1 134 ? 26.661 -5.100 4.329 1.00 28.60 134 ASN E N 1
ATOM 6331 C CA . ASN E 1 134 ? 25.971 -6.001 5.289 1.00 29.13 134 ASN E CA 1
ATOM 6332 C C . ASN E 1 134 ? 25.156 -5.155 6.255 1.00 27.11 134 ASN E C 1
ATOM 6333 O O . ASN E 1 134 ? 25.711 -4.592 7.180 1.00 25.79 134 ASN E O 1
ATOM 6338 N N . PRO E 1 135 ? 23.821 -5.055 6.086 1.00 30.19 135 PRO E N 1
ATOM 6339 C CA . PRO E 1 135 ? 23.000 -4.227 6.977 1.00 31.07 135 PRO E CA 1
ATOM 6340 C C . PRO E 1 135 ? 22.981 -4.736 8.440 1.00 30.77 135 PRO E C 1
ATOM 6341 O O . PRO E 1 135 ? 22.901 -3.924 9.360 1.00 30.24 135 PRO E O 1
ATOM 6345 N N . SER E 1 136 ? 23.123 -6.035 8.664 1.00 28.21 136 SER E N 1
ATOM 6346 C CA . SER E 1 136 ? 23.189 -6.616 10.039 1.00 33.42 136 SER E CA 1
ATOM 6347 C C . SER E 1 136 ? 24.440 -6.113 10.784 1.00 35.33 136 SER E C 1
ATOM 6348 O O . SER E 1 136 ? 24.429 -6.143 12.012 1.00 33.35 136 SER E O 1
ATOM 6351 N N . ARG E 1 137 ? 25.477 -5.652 10.071 1.00 33.70 137 ARG E N 1
ATOM 6352 C CA . ARG E 1 137 ? 26.698 -5.023 10.659 1.00 32.95 137 ARG E CA 1
ATOM 6353 C C . ARG E 1 137 ? 26.586 -3.488 10.626 1.00 29.16 137 ARG E C 1
ATOM 6354 O O . ARG E 1 137 ? 27.600 -2.822 10.843 1.00 29.07 137 ARG E O 1
ATOM 6362 N N . SER E 1 138 ? 25.402 -2.938 10.325 1.00 25.75 138 SER E N 1
ATOM 6363 C CA . SER E 1 138 ? 25.084 -1.482 10.347 1.00 26.09 138 SER E CA 1
ATOM 6364 C C . SER E 1 138 ? 25.867 -0.709 9.262 1.00 27.72 138 SER E C 1
ATOM 6365 O O . SER E 1 138 ? 26.109 0.519 9.427 1.00 26.13 138 SER E O 1
ATOM 6368 N N . ASP E 1 139 ? 26.206 -1.363 8.151 1.00 25.93 139 ASP E N 1
ATOM 6369 C CA . ASP E 1 139 ? 26.815 -0.667 6.984 1.00 26.15 139 ASP E CA 1
ATOM 6370 C C . ASP E 1 139 ? 25.868 0.416 6.463 1.00 24.55 139 ASP E C 1
ATOM 6371 O O . ASP E 1 139 ? 26.372 1.411 5.920 1.00 23.04 139 ASP E O 1
ATOM 6376 N N . ASP E 1 140 ? 24.551 0.265 6.644 1.00 23.39 140 ASP E N 1
ATOM 6377 C CA . ASP E 1 140 ? 23.558 1.308 6.269 1.00 23.37 140 ASP E CA 1
ATOM 6378 C C . ASP E 1 140 ? 23.846 2.625 6.993 1.00 24.13 140 ASP E C 1
ATOM 6379 O O . ASP E 1 140 ? 23.769 3.688 6.353 1.00 21.46 140 ASP E O 1
ATOM 6384 N N . ILE E 1 141 ? 24.169 2.580 8.279 1.00 22.20 141 ILE E N 1
ATOM 6385 C CA . ILE E 1 141 ? 24.455 3.805 9.077 1.00 24.96 141 ILE E CA 1
ATOM 6386 C C . ILE E 1 141 ? 25.757 4.406 8.551 1.00 23.29 141 ILE E C 1
ATOM 6387 O O . ILE E 1 141 ? 25.800 5.604 8.348 1.00 22.61 141 ILE E O 1
ATOM 6392 N N . LEU E 1 142 ? 26.766 3.574 8.329 1.00 26.46 142 LEU E N 1
ATOM 6393 C CA . LEU E 1 142 ? 28.096 4.028 7.860 1.00 27.70 142 LEU E CA 1
ATOM 6394 C C . LEU E 1 142 ? 27.947 4.746 6.506 1.00 26.82 142 LEU E C 1
ATOM 6395 O O . LEU E 1 142 ? 28.510 5.851 6.356 1.00 24.61 142 LEU E O 1
ATOM 6400 N N . LEU E 1 143 ? 27.157 4.189 5.578 1.00 25.00 143 LEU E N 1
ATOM 6401 C CA . LEU E 1 143 ? 26.971 4.817 4.241 1.00 25.91 143 LEU E CA 1
ATOM 6402 C C . LEU E 1 143 ? 26.268 6.174 4.376 1.00 25.41 143 LEU E C 1
ATOM 6403 O O . LEU E 1 143 ? 26.693 7.114 3.674 1.00 24.27 143 LEU E O 1
ATOM 6408 N N . LEU E 1 144 ? 25.272 6.315 5.251 1.00 21.34 144 LEU E N 1
ATOM 6409 C CA . LEU E 1 144 ? 24.593 7.609 5.453 1.00 22.88 144 LEU E CA 1
ATOM 6410 C C . LEU E 1 144 ? 25.565 8.608 6.082 1.00 21.80 144 LEU E C 1
ATOM 6411 O O . LEU E 1 144 ? 25.596 9.778 5.619 1.00 20.07 144 LEU E O 1
ATOM 6416 N N . LYS E 1 145 ? 26.341 8.187 7.077 1.00 22.92 145 LYS E N 1
ATOM 6417 C CA . LYS E 1 145 ? 27.372 9.057 7.686 1.00 25.10 145 LYS E CA 1
ATOM 6418 C C . LYS E 1 145 ? 28.264 9.599 6.568 1.00 22.30 145 LYS E C 1
ATOM 6419 O O . LYS E 1 145 ? 28.556 10.810 6.577 1.00 21.74 145 LYS E O 1
ATOM 6425 N N . GLU E 1 146 ? 28.702 8.732 5.658 1.00 21.81 146 GLU E N 1
ATOM 6426 C CA . GLU E 1 146 ? 29.665 9.105 4.585 1.00 22.53 146 GLU E CA 1
ATOM 6427 C C . GLU E 1 146 ? 28.967 10.022 3.577 1.00 20.49 146 GLU E C 1
ATOM 6428 O O . GLU E 1 146 ? 29.609 10.984 3.116 1.00 19.24 146 GLU E O 1
ATOM 6434 N N . LEU E 1 147 ? 27.671 9.822 3.305 1.00 19.54 147 LEU E N 1
ATOM 6435 C CA . LEU E 1 147 ? 26.943 10.711 2.365 1.00 20.92 147 LEU E CA 1
ATOM 6436 C C . LEU E 1 147 ? 26.847 12.121 2.957 1.00 21.64 147 LEU E C 1
ATOM 6437 O O . LEU E 1 147 ? 27.091 13.094 2.222 1.00 21.16 147 LEU E O 1
ATOM 6442 N N . TYR E 1 148 ? 26.513 12.260 4.243 1.00 22.15 148 TYR E N 1
ATOM 6443 C CA . TYR E 1 148 ? 26.530 13.590 4.921 1.00 21.91 148 TYR E CA 1
ATOM 6444 C C . TYR E 1 148 ? 27.948 14.188 4.823 1.00 20.75 148 TYR E C 1
ATOM 6445 O O . TYR E 1 148 ? 28.027 15.373 4.514 1.00 20.99 148 TYR E O 1
ATOM 6454 N N . SER E 1 149 ? 29.012 13.415 5.054 1.00 22.59 149 SER E N 1
ATOM 6455 C CA . SER E 1 149 ? 30.418 13.907 4.954 1.00 23.38 149 SER E CA 1
ATOM 6456 C C . SER E 1 149 ? 30.705 14.401 3.541 1.00 21.21 149 SER E C 1
ATOM 6457 O O . SER E 1 149 ? 31.370 15.442 3.406 1.00 23.29 149 SER E O 1
ATOM 6460 N N . LEU E 1 150 ? 30.233 13.673 2.530 1.00 21.45 150 LEU E N 1
ATOM 6461 C CA . LEU E 1 150 ? 30.447 13.998 1.094 1.00 20.19 150 LEU E CA 1
ATOM 6462 C C . LEU E 1 150 ? 29.776 15.336 0.783 1.00 20.25 150 LEU E C 1
ATOM 6463 O O . LEU E 1 150 ? 30.426 16.211 0.171 1.00 19.50 150 LEU E O 1
ATOM 6468 N N . LEU E 1 151 ? 28.502 15.500 1.142 1.00 20.72 151 LEU E N 1
ATOM 6469 C CA . LEU E 1 151 ? 27.781 16.747 0.815 1.00 22.49 151 LEU E CA 1
ATOM 6470 C C . LEU E 1 151 ? 28.415 17.919 1.571 1.00 22.13 151 LEU E C 1
ATOM 6471 O O . LEU E 1 151 ? 28.539 19.011 0.977 1.00 21.56 151 LEU E O 1
ATOM 6476 N N . TYR E 1 152 ? 28.861 17.702 2.815 1.00 22.05 152 TYR E N 1
ATOM 6477 C CA . TYR E 1 152 ? 29.574 18.757 3.576 1.00 22.73 152 TYR E CA 1
ATOM 6478 C C . TYR E 1 152 ? 30.845 19.158 2.816 1.00 22.74 152 TYR E C 1
ATOM 6479 O O . TYR E 1 152 ? 31.088 20.389 2.645 1.00 19.96 152 TYR E O 1
ATOM 6488 N N . ALA E 1 153 ? 31.630 18.174 2.354 1.00 23.78 153 ALA E N 1
ATOM 6489 C CA . ALA E 1 153 ? 32.908 18.424 1.639 1.00 24.72 153 ALA E CA 1
ATOM 6490 C C . ALA E 1 153 ? 32.648 19.194 0.329 1.00 25.89 153 ALA E C 1
ATOM 6491 O O . ALA E 1 153 ? 33.431 20.125 0.011 1.00 26.64 153 ALA E O 1
ATOM 6493 N N . LEU E 1 154 ? 31.596 18.843 -0.409 1.00 24.50 154 LEU E N 1
ATOM 6494 C CA . LEU E 1 154 ? 31.249 19.559 -1.665 1.00 25.04 154 LEU E CA 1
ATOM 6495 C C . LEU E 1 154 ? 30.964 21.033 -1.356 1.00 25.15 154 LEU E C 1
ATOM 6496 O O . LEU E 1 154 ? 31.451 21.917 -2.119 1.00 24.77 154 LEU E O 1
ATOM 6501 N N . ILE E 1 155 ? 30.197 21.297 -0.295 1.00 22.44 155 ILE E N 1
ATOM 6502 C CA . ILE E 1 155 ? 29.844 22.686 0.095 1.00 24.62 155 ILE E CA 1
ATOM 6503 C C . ILE E 1 155 ? 31.097 23.445 0.548 1.00 25.20 155 ILE E C 1
ATOM 6504 O O . ILE E 1 155 ? 31.222 24.615 0.192 1.00 27.24 155 ILE E O 1
ATOM 6509 N N . GLU E 1 156 ? 31.965 22.804 1.322 1.00 25.96 156 GLU E N 1
ATOM 6510 C CA . GLU E 1 156 ? 33.198 23.416 1.859 1.00 29.77 156 GLU E CA 1
ATOM 6511 C C . GLU E 1 156 ? 34.132 23.741 0.692 1.00 31.18 156 GLU E C 1
ATOM 6512 O O . GLU E 1 156 ? 34.718 24.820 0.711 1.00 28.95 156 GLU E O 1
ATOM 6518 N N . GLU E 1 157 ? 34.277 22.841 -0.288 1.00 27.47 157 GLU E N 1
ATOM 6519 C CA . GLU E 1 157 ? 35.296 23.006 -1.357 1.00 29.48 157 GLU E CA 1
ATOM 6520 C C . GLU E 1 157 ? 34.733 23.799 -2.538 1.00 28.12 157 GLU E C 1
ATOM 6521 O O . GLU E 1 157 ? 35.555 24.380 -3.262 1.00 27.13 157 GLU E O 1
ATOM 6527 N N . PHE E 1 158 ? 33.412 23.803 -2.731 1.00 24.89 158 PHE E N 1
ATOM 6528 C CA . PHE E 1 158 ? 32.722 24.449 -3.866 1.00 23.77 158 PHE E CA 1
ATOM 6529 C C . PHE E 1 158 ? 31.553 25.282 -3.356 1.00 26.27 158 PHE E C 1
ATOM 6530 O O . PHE E 1 158 ? 30.398 25.037 -3.702 1.00 25.77 158 PHE E O 1
ATOM 6538 N N . PRO E 1 159 ? 31.810 26.317 -2.527 1.00 29.42 159 PRO E N 1
ATOM 6539 C CA . PRO E 1 159 ? 30.724 27.097 -1.933 1.00 32.34 159 PRO E CA 1
ATOM 6540 C C . PRO E 1 159 ? 30.030 28.012 -2.957 1.00 33.85 159 PRO E C 1
ATOM 6541 O O . PRO E 1 159 ? 30.666 28.419 -3.891 1.00 29.10 159 PRO E O 1
ATOM 6545 N N . LYS E 1 160 ? 28.746 28.301 -2.764 1.00 36.38 160 LYS E N 1
ATOM 6546 C CA . LYS E 1 160 ? 28.025 29.346 -3.531 1.00 48.25 160 LYS E CA 1
ATOM 6547 C C . LYS E 1 160 ? 28.487 30.725 -3.064 1.00 55.94 160 LYS E C 1
ATOM 6548 O O . LYS E 1 160 ? 28.960 30.875 -1.941 1.00 57.38 160 LYS E O 1
ATOM 6554 N N . PRO E 1 161 ? 28.351 31.769 -3.918 1.00 67.75 161 PRO E N 1
ATOM 6555 C CA . PRO E 1 161 ? 28.697 33.141 -3.529 1.00 70.76 161 PRO E CA 1
ATOM 6556 C C . PRO E 1 161 ? 27.829 33.672 -2.375 1.00 70.86 161 PRO E C 1
ATOM 6557 O O . PRO E 1 161 ? 26.686 33.233 -2.206 1.00 72.66 161 PRO E O 1
ATOM 6561 N N . ILE F 1 3 ? 58.482 -3.558 26.408 1.00 53.77 3 ILE F N 1
ATOM 6562 C CA . ILE F 1 3 ? 59.249 -4.001 27.618 1.00 51.73 3 ILE F CA 1
ATOM 6563 C C . ILE F 1 3 ? 58.283 -4.047 28.811 1.00 51.42 3 ILE F C 1
ATOM 6564 O O . ILE F 1 3 ? 58.246 -5.053 29.539 1.00 46.81 3 ILE F O 1
ATOM 6566 N N . LEU F 1 4 ? 57.580 -2.937 29.043 1.00 46.09 4 LEU F N 1
ATOM 6567 C CA . LEU F 1 4 ? 56.594 -2.753 30.141 1.00 40.93 4 LEU F CA 1
ATOM 6568 C C . LEU F 1 4 ? 55.405 -1.962 29.593 1.00 43.17 4 LEU F C 1
ATOM 6569 O O . LEU F 1 4 ? 55.628 -0.961 28.913 1.00 38.19 4 LEU F O 1
ATOM 6574 N N . TRP F 1 5 ? 54.180 -2.429 29.860 1.00 43.14 5 TRP F N 1
ATOM 6575 C CA . TRP F 1 5 ? 52.933 -1.646 29.674 1.00 42.94 5 TRP F CA 1
ATOM 6576 C C . TRP F 1 5 ? 51.919 -2.135 30.713 1.00 43.97 5 TRP F C 1
ATOM 6577 O O . TRP F 1 5 ? 51.114 -3.011 30.390 1.00 44.15 5 TRP F O 1
ATOM 6588 N N . LYS F 1 6 ? 52.012 -1.614 31.932 1.00 41.11 6 LYS F N 1
ATOM 6589 C CA . LYS F 1 6 ? 51.106 -1.963 33.050 1.00 42.19 6 LYS F CA 1
ATOM 6590 C C . LYS F 1 6 ? 49.920 -0.985 33.015 1.00 45.88 6 LYS F C 1
ATOM 6591 O O . LYS F 1 6 ? 50.152 0.226 33.198 1.00 41.29 6 LYS F O 1
ATOM 6597 N N . LYS F 1 7 ? 48.708 -1.496 32.761 1.00 46.97 7 LYS F N 1
ATOM 6598 C CA . LYS F 1 7 ? 47.439 -0.722 32.835 1.00 48.25 7 LYS F CA 1
ATOM 6599 C C . LYS F 1 7 ? 46.777 -1.004 34.194 1.00 50.36 7 LYS F C 1
ATOM 6600 O O . LYS F 1 7 ? 46.658 -2.196 34.576 1.00 49.59 7 LYS F O 1
ATOM 6606 N N . TYR F 1 8 ? 46.417 0.058 34.922 1.00 47.71 8 TYR F N 1
ATOM 6607 C CA . TYR F 1 8 ? 45.724 0.009 36.239 1.00 47.16 8 TYR F CA 1
ATOM 6608 C C . TYR F 1 8 ? 44.241 0.352 36.038 1.00 50.86 8 TYR F C 1
ATOM 6609 O O . TYR F 1 8 ? 43.905 1.062 35.055 1.00 43.04 8 TYR F O 1
ATOM 6618 N N . VAL F 1 9 ? 43.386 -0.134 36.951 1.00 50.22 9 VAL F N 1
ATOM 6619 C CA . VAL F 1 9 ? 41.940 0.243 37.028 1.00 55.47 9 VAL F CA 1
ATOM 6620 C C . VAL F 1 9 ? 41.854 1.755 37.267 1.00 54.95 9 VAL F C 1
ATOM 6621 O O . VAL F 1 9 ? 42.787 2.323 37.926 1.00 47.35 9 VAL F O 1
ATOM 6625 N N . LYS F 1 10 ? 40.801 2.386 36.729 1.00 54.19 10 LYS F N 1
ATOM 6626 C CA . LYS F 1 10 ? 40.412 3.783 37.060 1.00 51.13 10 LYS F CA 1
ATOM 6627 C C . LYS F 1 10 ? 39.664 3.710 38.401 1.00 49.98 10 LYS F C 1
ATOM 6628 O O . LYS F 1 10 ? 38.431 3.891 38.412 1.00 54.44 10 LYS F O 1
ATOM 6634 N N . GLU F 1 11 ? 40.385 3.409 39.488 1.00 41.25 11 GLU F N 1
ATOM 6635 C CA . GLU F 1 11 ? 39.793 3.177 40.828 1.00 45.99 11 GLU F CA 1
ATOM 6636 C C . GLU F 1 11 ? 39.690 4.515 41.584 1.00 42.14 11 GLU F C 1
ATOM 6637 O O . GLU F 1 11 ? 38.808 4.612 42.457 1.00 47.27 11 GLU F O 1
ATOM 6639 N N . ASN F 1 12 ? 40.500 5.529 41.236 1.00 35.67 12 ASN F N 1
ATOM 6640 C CA . ASN F 1 12 ? 40.506 6.846 41.928 1.00 33.24 12 ASN F CA 1
ATOM 6641 C C . ASN F 1 12 ? 40.097 7.946 40.949 1.00 30.74 12 ASN F C 1
ATOM 6642 O O . ASN F 1 12 ? 40.462 7.841 39.778 1.00 30.37 12 ASN F O 1
ATOM 6647 N N . PHE F 1 13 ? 39.399 8.971 41.430 1.00 28.03 13 PHE F N 1
ATOM 6648 C CA . PHE F 1 13 ? 38.887 10.096 40.617 1.00 30.37 13 PHE F CA 1
ATOM 6649 C C . PHE F 1 13 ? 39.555 11.414 40.978 1.00 27.65 13 PHE F C 1
ATOM 6650 O O . PHE F 1 13 ? 39.360 12.330 40.189 1.00 25.79 13 PHE F O 1
ATOM 6658 N N . GLU F 1 14 ? 40.285 11.526 42.091 1.00 24.81 14 GLU F N 1
ATOM 6659 C CA . GLU F 1 14 ? 41.009 12.785 42.400 1.00 24.64 14 GLU F CA 1
ATOM 6660 C C . GLU F 1 14 ? 42.437 12.714 41.840 1.00 23.17 14 GLU F C 1
ATOM 6661 O O . GLU F 1 14 ? 42.911 13.727 41.286 1.00 22.51 14 GLU F O 1
ATOM 6667 N N . MET F 1 15 ? 43.091 11.579 42.053 1.00 22.20 15 MET F N 1
ATOM 6668 C CA . MET F 1 15 ? 44.472 11.305 41.594 1.00 23.02 15 MET F CA 1
ATOM 6669 C C . MET F 1 15 ? 44.586 9.813 41.298 1.00 23.68 15 MET F C 1
ATOM 6670 O O . MET F 1 15 ? 44.290 8.993 42.182 1.00 22.88 15 MET F O 1
ATOM 6675 N N . ASN F 1 16 ? 45.003 9.458 40.085 1.00 19.86 16 ASN F N 1
ATOM 6676 C CA . ASN F 1 16 ? 45.029 8.053 39.648 1.00 21.40 16 ASN F CA 1
ATOM 6677 C C . ASN F 1 16 ? 46.233 7.812 38.742 1.00 20.39 16 ASN F C 1
ATOM 6678 O O . ASN F 1 16 ? 46.412 8.569 37.775 1.00 20.01 16 ASN F O 1
ATOM 6683 N N . VAL F 1 17 ? 47.008 6.785 39.036 1.00 20.57 17 VAL F N 1
ATOM 6684 C CA . VAL F 1 17 ? 48.043 6.273 38.102 1.00 22.38 17 VAL F CA 1
ATOM 6685 C C . VAL F 1 17 ? 47.339 5.315 37.129 1.00 23.17 17 VAL F C 1
ATOM 6686 O O . VAL F 1 17 ? 46.939 4.222 37.567 1.00 23.31 17 VAL F O 1
ATOM 6690 N N . ASP F 1 18 ? 47.189 5.718 35.863 1.00 24.05 18 ASP F N 1
ATOM 6691 C CA . ASP F 1 18 ? 46.430 4.940 34.839 1.00 24.85 18 ASP F CA 1
ATOM 6692 C C . ASP F 1 18 ? 47.312 3.843 34.253 1.00 24.87 18 ASP F C 1
ATOM 6693 O O . ASP F 1 18 ? 46.800 2.747 34.033 1.00 26.60 18 ASP F O 1
ATOM 6698 N N . GLU F 1 19 ? 48.585 4.134 33.962 1.00 23.74 19 GLU F N 1
ATOM 6699 C CA . GLU F 1 19 ? 49.498 3.147 33.332 1.00 24.90 19 GLU F CA 1
ATOM 6700 C C . GLU F 1 19 ? 50.937 3.650 33.464 1.00 24.32 19 GLU F C 1
ATOM 6701 O O . GLU F 1 19 ? 51.166 4.867 33.572 1.00 20.99 19 GLU F O 1
ATOM 6707 N N . CYS F 1 20 ? 51.875 2.723 33.474 1.00 22.84 20 CYS F N 1
ATOM 6708 C CA . CYS F 1 20 ? 53.328 3.006 33.400 1.00 24.35 20 CYS F CA 1
ATOM 6709 C C . CYS F 1 20 ? 53.864 2.118 32.283 1.00 24.58 20 CYS F C 1
ATOM 6710 O O . CYS F 1 20 ? 53.369 0.964 32.155 1.00 27.50 20 CYS F O 1
ATOM 6713 N N . GLY F 1 21 ? 54.773 2.642 31.473 1.00 22.01 21 GLY F N 1
ATOM 6714 C CA . GLY F 1 21 ? 55.303 1.881 30.339 1.00 20.98 21 GLY F CA 1
ATOM 6715 C C . GLY F 1 21 ? 56.735 2.247 30.026 1.00 21.74 21 GLY F C 1
ATOM 6716 O O . GLY F 1 21 ? 57.204 3.334 30.446 1.00 20.26 21 GLY F O 1
ATOM 6717 N N . ILE F 1 22 ? 57.390 1.338 29.297 1.00 22.32 22 ILE F N 1
ATOM 6718 C CA . ILE F 1 22 ? 58.761 1.495 28.752 1.00 22.24 22 ILE F CA 1
ATOM 6719 C C . ILE F 1 22 ? 58.712 0.914 27.356 1.00 22.71 22 ILE F C 1
ATOM 6720 O O . ILE F 1 22 ? 58.213 -0.222 27.217 1.00 21.66 22 ILE F O 1
ATOM 6725 N N . GLU F 1 23 ? 59.196 1.662 26.367 1.00 21.62 23 GLU F N 1
ATOM 6726 C CA . GLU F 1 23 ? 59.197 1.197 24.974 1.00 24.17 23 GLU F CA 1
ATOM 6727 C C . GLU F 1 23 ? 60.525 1.600 24.333 1.00 22.33 23 GLU F C 1
ATOM 6728 O O . GLU F 1 23 ? 60.843 2.792 24.303 1.00 20.93 23 GLU F O 1
ATOM 6734 N N . GLN F 1 24 ? 61.225 0.618 23.796 1.00 21.44 24 GLN F N 1
ATOM 6735 C CA . GLN F 1 24 ? 62.355 0.818 22.860 1.00 21.75 24 GLN F CA 1
ATOM 6736 C C . GLN F 1 24 ? 61.775 0.879 21.451 1.00 20.76 24 GLN F C 1
ATOM 6737 O O . GLN F 1 24 ? 61.179 -0.110 20.989 1.00 21.58 24 GLN F O 1
ATOM 6743 N N . GLY F 1 25 ? 61.914 2.031 20.801 1.00 20.84 25 GLY F N 1
ATOM 6744 C CA . GLY F 1 25 ? 61.393 2.276 19.449 1.00 21.71 25 GLY F CA 1
ATOM 6745 C C . GLY F 1 25 ? 62.111 1.407 18.434 1.00 21.58 25 GLY F C 1
ATOM 6746 O O . GLY F 1 25 ? 63.290 1.093 18.624 1.00 22.38 25 GLY F O 1
ATOM 6747 N N . ILE F 1 26 ? 61.392 1.024 17.396 1.00 22.70 26 ILE F N 1
ATOM 6748 C CA . ILE F 1 26 ? 61.920 0.366 16.173 1.00 26.00 26 ILE F CA 1
ATOM 6749 C C . ILE F 1 26 ? 62.245 1.487 15.188 1.00 25.73 26 ILE F C 1
ATOM 6750 O O . ILE F 1 26 ? 61.417 2.371 14.961 1.00 23.67 26 ILE F O 1
ATOM 6755 N N . PRO F 1 27 ? 63.439 1.493 14.549 1.00 26.76 27 PRO F N 1
ATOM 6756 C CA . PRO F 1 27 ? 63.801 2.575 13.635 1.00 27.01 27 PRO F CA 1
ATOM 6757 C C . PRO F 1 27 ? 62.708 2.963 12.633 1.00 26.73 27 PRO F C 1
ATOM 6758 O O . PRO F 1 27 ? 62.217 2.100 11.925 1.00 27.96 27 PRO F O 1
ATOM 6762 N N . GLY F 1 28 ? 62.336 4.251 12.637 1.00 27.33 28 GLY F N 1
ATOM 6763 C CA . GLY F 1 28 ? 61.426 4.861 11.654 1.00 28.49 28 GLY F CA 1
ATOM 6764 C C . GLY F 1 28 ? 59.977 4.580 11.956 1.00 30.50 28 GLY F C 1
ATOM 6765 O O . GLY F 1 28 ? 59.131 5.001 11.153 1.00 32.24 28 GLY F O 1
ATOM 6766 N N . LEU F 1 29 ? 59.672 3.890 13.058 1.00 30.26 29 LEU F N 1
ATOM 6767 C CA . LEU F 1 29 ? 58.269 3.516 13.379 1.00 30.91 29 LEU F CA 1
ATOM 6768 C C . LEU F 1 29 ? 57.777 4.344 14.575 1.00 26.68 29 LEU F C 1
ATOM 6769 O O . LEU F 1 29 ? 58.578 4.673 15.489 1.00 23.71 29 LEU F O 1
ATOM 6774 N N . GLY F 1 30 ? 56.483 4.638 14.582 1.00 25.78 30 GLY F N 1
ATOM 6775 C CA . GLY F 1 30 ? 55.854 5.256 15.750 1.00 28.39 30 GLY F CA 1
ATOM 6776 C C . GLY F 1 30 ? 54.355 5.261 15.622 1.00 27.27 30 GLY F C 1
ATOM 6777 O O . GLY F 1 30 ? 53.805 4.278 15.122 1.00 26.01 30 GLY F O 1
ATOM 6778 N N . TYR F 1 31 ? 53.739 6.346 16.067 1.00 22.89 31 TYR F N 1
ATOM 6779 C CA . TYR F 1 31 ? 52.292 6.410 16.378 1.00 23.55 31 TYR F CA 1
ATOM 6780 C C . TYR F 1 31 ? 51.767 7.744 15.862 1.00 23.24 31 TYR F C 1
ATOM 6781 O O . TYR F 1 31 ? 52.502 8.766 15.904 1.00 20.75 31 TYR F O 1
ATOM 6790 N N . ASN F 1 32 ? 50.541 7.707 15.345 1.00 23.03 32 ASN F N 1
ATOM 6791 C CA . ASN F 1 32 ? 49.849 8.877 14.767 1.00 26.56 32 ASN F CA 1
ATOM 6792 C C . ASN F 1 32 ? 48.379 8.736 15.159 1.00 23.59 32 ASN F C 1
ATOM 6793 O O . ASN F 1 32 ? 47.735 7.851 14.605 1.00 23.86 32 ASN F O 1
ATOM 6798 N N . TYR F 1 33 ? 47.881 9.529 16.106 1.00 23.03 33 TYR F N 1
ATOM 6799 C CA . TYR F 1 33 ? 46.506 9.336 16.631 1.00 22.15 33 TYR F CA 1
ATOM 6800 C C . TYR F 1 33 ? 46.072 10.569 17.425 1.00 23.55 33 TYR F C 1
ATOM 6801 O O . TYR F 1 33 ? 46.918 11.426 17.800 1.00 23.26 33 TYR F O 1
ATOM 6810 N N . GLU F 1 34 ? 44.770 10.635 17.679 1.00 21.58 34 GLU F N 1
ATOM 6811 C CA . GLU F 1 34 ? 44.148 11.616 18.584 1.00 22.52 34 GLU F CA 1
ATOM 6812 C C . GLU F 1 34 ? 44.189 11.009 19.987 1.00 21.75 34 GLU F C 1
ATOM 6813 O O . GLU F 1 34 ? 43.636 9.918 20.186 1.00 20.62 34 GLU F O 1
ATOM 6819 N N . VAL F 1 35 ? 44.797 11.715 20.934 1.00 19.69 35 VAL F N 1
ATOM 6820 C CA . VAL F 1 35 ? 44.988 11.186 22.308 1.00 19.13 35 VAL F CA 1
ATOM 6821 C C . VAL F 1 35 ? 43.606 11.030 22.974 1.00 18.36 35 VAL F C 1
ATOM 6822 O O . VAL F 1 35 ? 42.809 11.991 22.950 1.00 18.75 35 VAL F O 1
ATOM 6826 N N . LEU F 1 36 ? 43.343 9.860 23.540 1.00 18.87 36 LEU F N 1
ATOM 6827 C CA . LEU F 1 36 ? 42.078 9.539 24.266 1.00 21.56 36 LEU F CA 1
ATOM 6828 C C . LEU F 1 36 ? 42.311 9.566 25.784 1.00 22.14 36 LEU F C 1
ATOM 6829 O O . LEU F 1 36 ? 41.373 9.864 26.523 1.00 23.14 36 LEU F O 1
ATOM 6834 N N . LYS F 1 37 ? 43.520 9.263 26.238 1.00 22.94 37 LYS F N 1
ATOM 6835 C CA . LYS F 1 37 ? 43.847 9.221 27.684 1.00 23.86 37 LYS F CA 1
ATOM 6836 C C . LYS F 1 37 ? 43.932 10.646 28.218 1.00 20.28 37 LYS F C 1
ATOM 6837 O O . LYS F 1 37 ? 44.141 11.578 27.449 1.00 20.65 37 LYS F O 1
ATOM 6843 N N . ASN F 1 38 ? 43.767 10.812 29.530 1.00 21.77 38 ASN F N 1
ATOM 6844 C CA . ASN F 1 38 ? 43.746 12.148 30.172 1.00 22.33 38 ASN F CA 1
ATOM 6845 C C . ASN F 1 38 ? 45.091 12.878 29.979 1.00 21.44 38 ASN F C 1
ATOM 6846 O O . ASN F 1 38 ? 45.122 14.011 29.458 1.00 20.40 38 ASN F O 1
ATOM 6851 N N . ALA F 1 39 ? 46.184 12.263 30.390 1.00 19.62 39 ALA F N 1
ATOM 6852 C CA . ALA F 1 39 ? 47.517 12.885 30.367 1.00 18.64 39 ALA F CA 1
ATOM 6853 C C . ALA F 1 39 ? 48.552 11.772 30.431 1.00 18.67 39 ALA F C 1
ATOM 6854 O O . ALA F 1 39 ? 48.431 10.848 31.277 1.00 17.75 39 ALA F O 1
ATOM 6856 N N . VAL F 1 40 ? 49.569 11.872 29.596 1.00 19.36 40 VAL F N 1
ATOM 6857 C CA . VAL F 1 40 ? 50.640 10.847 29.569 1.00 18.17 40 VAL F CA 1
ATOM 6858 C C . VAL F 1 40 ? 51.982 11.559 29.388 1.00 19.31 40 VAL F C 1
ATOM 6859 O O . VAL F 1 40 ? 52.233 12.096 28.285 1.00 21.76 40 VAL F O 1
ATOM 6863 N N . ILE F 1 41 ? 52.795 11.578 30.428 1.00 17.21 41 ILE F N 1
ATOM 6864 C CA . ILE F 1 41 ? 54.136 12.200 30.384 1.00 18.46 41 ILE F CA 1
ATOM 6865 C C . ILE F 1 41 ? 55.130 11.137 29.902 1.00 19.15 41 ILE F C 1
ATOM 6866 O O . ILE F 1 41 ? 55.148 10.025 30.486 1.00 18.33 41 ILE F O 1
ATOM 6871 N N . HIS F 1 42 ? 55.924 11.484 28.882 1.00 17.96 42 HIS F N 1
ATOM 6872 C CA . HIS F 1 42 ? 56.970 10.624 28.286 1.00 16.81 42 HIS F CA 1
ATOM 6873 C C . HIS F 1 42 ? 58.334 11.239 28.612 1.00 17.86 42 HIS F C 1
ATOM 6874 O O . HIS F 1 42 ? 58.484 12.472 28.485 1.00 19.99 42 HIS F O 1
ATOM 6881 N N . TYR F 1 43 ? 59.286 10.411 29.025 1.00 18.50 43 TYR F N 1
ATOM 6882 C CA . TYR F 1 43 ? 60.675 10.821 29.305 1.00 18.33 43 TYR F CA 1
ATOM 6883 C C . TYR F 1 43 ? 61.594 10.035 28.372 1.00 18.96 43 TYR F C 1
ATOM 6884 O O . TYR F 1 43 ? 61.557 8.811 28.403 1.00 16.83 43 TYR F O 1
ATOM 6893 N N . VAL F 1 44 ? 62.394 10.726 27.556 1.00 20.62 44 VAL F N 1
ATOM 6894 C CA . VAL F 1 44 ? 63.319 10.064 26.595 1.00 19.69 44 VAL F CA 1
ATOM 6895 C C . VAL F 1 44 ? 64.603 9.702 27.342 1.00 20.59 44 VAL F C 1
ATOM 6896 O O . VAL F 1 44 ? 65.282 10.606 27.809 1.00 18.69 44 VAL F O 1
ATOM 6900 N N . THR F 1 45 ? 64.914 8.411 27.447 1.00 20.89 45 THR F N 1
ATOM 6901 C CA . THR F 1 45 ? 66.070 7.911 28.224 1.00 24.98 45 THR F CA 1
ATOM 6902 C C . THR F 1 45 ? 67.271 7.688 27.313 1.00 24.99 45 THR F C 1
ATOM 6903 O O . THR F 1 45 ? 68.390 7.691 27.834 1.00 23.71 45 THR F O 1
ATOM 6907 N N . LYS F 1 46 ? 67.051 7.442 26.020 1.00 25.23 46 LYS F N 1
ATOM 6908 C CA . LYS F 1 46 ? 68.134 7.098 25.066 1.00 27.54 46 LYS F CA 1
ATOM 6909 C C . LYS F 1 46 ? 67.692 7.486 23.669 1.00 25.53 46 LYS F C 1
ATOM 6910 O O . LYS F 1 46 ? 66.472 7.434 23.397 1.00 21.69 46 LYS F O 1
ATOM 6916 N N . GLY F 1 47 ? 68.652 7.746 22.781 1.00 21.22 47 GLY F N 1
ATOM 6917 C CA . GLY F 1 47 ? 68.398 7.860 21.340 1.00 20.16 47 GLY F CA 1
ATOM 6918 C C . GLY F 1 47 ? 67.582 9.106 20.999 1.00 19.33 47 GLY F C 1
ATOM 6919 O O . GLY F 1 47 ? 67.604 10.083 21.765 1.00 20.76 47 GLY F O 1
ATOM 6920 N N . TYR F 1 48 ? 66.901 9.062 19.864 1.00 20.97 48 TYR F N 1
ATOM 6921 C CA . TYR F 1 48 ? 66.331 10.236 19.158 1.00 23.72 48 TYR F CA 1
ATOM 6922 C C . TYR F 1 48 ? 64.979 9.858 18.581 1.00 20.92 48 TYR F C 1
ATOM 6923 O O . TYR F 1 48 ? 64.787 8.718 18.138 1.00 20.18 48 TYR F O 1
ATOM 6932 N N . GLY F 1 49 ? 64.067 10.813 18.581 1.00 19.04 49 GLY F N 1
ATOM 6933 C CA . GLY F 1 49 ? 62.792 10.676 17.860 1.00 19.89 49 GLY F CA 1
ATOM 6934 C C . GLY F 1 49 ? 62.197 12.035 17.577 1.00 18.93 49 GLY F C 1
ATOM 6935 O O . GLY F 1 49 ? 62.771 13.060 18.001 1.00 19.59 49 GLY F O 1
ATOM 6936 N N . THR F 1 50 ? 61.077 12.041 16.869 1.00 22.07 50 THR F N 1
ATOM 6937 C CA . THR F 1 50 ? 60.369 13.287 16.504 1.00 22.25 50 THR F CA 1
ATOM 6938 C C . THR F 1 50 ? 58.982 13.256 17.135 1.00 22.24 50 THR F C 1
ATOM 6939 O O . THR F 1 50 ? 58.391 12.185 17.189 1.00 21.48 50 THR F O 1
ATOM 6943 N N . PHE F 1 51 ? 58.545 14.406 17.635 1.00 20.00 51 PHE F N 1
ATOM 6944 C CA . PHE F 1 51 ? 57.192 14.640 18.176 1.00 20.45 51 PHE F CA 1
ATOM 6945 C C . PHE F 1 51 ? 56.582 15.802 17.398 1.00 20.88 51 PHE F C 1
ATOM 6946 O O . PHE F 1 51 ? 57.180 16.896 17.368 1.00 21.00 51 PHE F O 1
ATOM 6954 N N . LYS F 1 52 ? 55.433 15.547 16.783 1.00 20.53 52 LYS F N 1
ATOM 6955 C CA . LYS F 1 52 ? 54.738 16.503 15.912 1.00 24.55 52 LYS F CA 1
ATOM 6956 C C . LYS F 1 52 ? 53.351 16.759 16.495 1.00 24.84 52 LYS F C 1
ATOM 6957 O O . LYS F 1 52 ? 52.637 15.788 16.809 1.00 20.85 52 LYS F O 1
ATOM 6963 N N . PHE F 1 53 ? 53.030 18.029 16.679 1.00 25.04 53 PHE F N 1
ATOM 6964 C CA . PHE F 1 53 ? 51.789 18.490 17.335 1.00 25.54 53 PHE F CA 1
ATOM 6965 C C . PHE F 1 53 ? 51.505 19.912 16.845 1.00 25.51 53 PHE F C 1
ATOM 6966 O O . PHE F 1 53 ? 52.436 20.736 16.957 1.00 27.08 53 PHE F O 1
ATOM 6974 N N . ASN F 1 54 ? 50.299 20.183 16.323 1.00 27.45 54 ASN F N 1
ATOM 6975 C CA . ASN F 1 54 ? 49.814 21.567 16.028 1.00 30.37 54 ASN F CA 1
ATOM 6976 C C . ASN F 1 54 ? 50.784 22.248 15.050 1.00 29.35 54 ASN F C 1
ATOM 6977 O O . ASN F 1 54 ? 51.096 23.425 15.257 1.00 33.18 54 ASN F O 1
ATOM 6982 N N . GLY F 1 55 ? 51.276 21.510 14.057 1.00 29.81 55 GLY F N 1
ATOM 6983 C CA . GLY F 1 55 ? 52.094 22.054 12.956 1.00 34.10 55 GLY F CA 1
ATOM 6984 C C . GLY F 1 55 ? 53.556 22.269 13.341 1.00 33.24 55 GLY F C 1
ATOM 6985 O O . GLY F 1 55 ? 54.279 22.856 12.523 1.00 35.89 55 GLY F O 1
ATOM 6986 N N . LYS F 1 56 ? 53.989 21.861 14.535 1.00 25.87 56 LYS F N 1
ATOM 6987 C CA . LYS F 1 56 ? 55.416 21.963 14.940 1.00 26.56 56 LYS F CA 1
ATOM 6988 C C . LYS F 1 56 ? 56.025 20.560 14.961 1.00 25.32 56 LYS F C 1
ATOM 6989 O O . LYS F 1 56 ? 55.308 19.610 15.295 1.00 26.90 56 LYS F O 1
ATOM 6995 N N . VAL F 1 57 ? 57.308 20.444 14.620 1.00 24.21 57 VAL F N 1
ATOM 6996 C CA . VAL F 1 57 ? 58.035 19.154 14.576 1.00 23.85 57 VAL F CA 1
ATOM 6997 C C . VAL F 1 57 ? 59.255 19.319 15.471 1.00 22.13 57 VAL F C 1
ATOM 6998 O O . VAL F 1 57 ? 60.128 20.094 15.097 1.00 21.36 57 VAL F O 1
ATOM 7002 N N . TYR F 1 58 ? 59.295 18.606 16.592 1.00 18.94 58 TYR F N 1
ATOM 7003 C CA . TYR F 1 58 ? 60.387 18.643 17.586 1.00 20.26 58 TYR F CA 1
ATOM 7004 C C . TYR F 1 58 ? 61.293 17.424 17.428 1.00 20.56 58 TYR F C 1
ATOM 7005 O O . TYR F 1 58 ? 60.779 16.286 17.392 1.00 21.57 58 TYR F O 1
ATOM 7014 N N . ASN F 1 59 ? 62.606 17.658 17.346 1.00 24.17 59 ASN F N 1
ATOM 7015 C CA . ASN F 1 59 ? 63.631 16.586 17.330 1.00 24.53 59 ASN F CA 1
ATOM 7016 C C . ASN F 1 59 ? 64.053 16.383 18.785 1.00 23.63 59 ASN F C 1
ATOM 7017 O O . ASN F 1 59 ? 64.706 17.274 19.359 1.00 26.68 59 ASN F O 1
ATOM 7022 N N . LEU F 1 60 ? 63.639 15.291 19.414 1.00 21.22 60 LEU F N 1
ATOM 7023 C CA . LEU F 1 60 ? 63.841 15.074 20.867 1.00 21.17 60 LEU F CA 1
ATOM 7024 C C . LEU F 1 60 ? 64.950 14.041 21.070 1.00 22.37 60 LEU F C 1
ATOM 7025 O O . LEU F 1 60 ? 65.250 13.265 20.140 1.00 24.03 60 LEU F O 1
ATOM 7030 N N . LYS F 1 61 ? 65.550 14.079 22.244 1.00 22.31 61 LYS F N 1
ATOM 7031 C CA . LYS F 1 61 ? 66.728 13.263 22.592 1.00 24.76 61 LYS F CA 1
ATOM 7032 C C . LYS F 1 61 ? 66.710 13.001 24.090 1.00 23.69 61 LYS F C 1
ATOM 7033 O O . LYS F 1 61 ? 65.781 13.506 24.778 1.00 19.86 61 LYS F O 1
ATOM 7039 N N . GLN F 1 62 ? 67.694 12.242 24.573 1.00 24.14 62 GLN F N 1
ATOM 7040 C CA . GLN F 1 62 ? 67.834 11.887 25.999 1.00 25.71 62 GLN F CA 1
ATOM 7041 C C . GLN F 1 62 ? 67.614 13.125 26.881 1.00 24.90 62 GLN F C 1
ATOM 7042 O O . GLN F 1 62 ? 68.310 14.132 26.675 1.00 23.59 62 GLN F O 1
ATOM 7048 N N . GLY F 1 63 ? 66.696 13.046 27.845 1.00 21.41 63 GLY F N 1
ATOM 7049 C CA . GLY F 1 63 ? 66.489 14.121 28.821 1.00 22.95 63 GLY F CA 1
ATOM 7050 C C . GLY F 1 63 ? 65.303 14.997 28.480 1.00 22.91 63 GLY F C 1
ATOM 7051 O O . GLY F 1 63 ? 64.927 15.835 29.332 1.00 22.69 63 GLY F O 1
ATOM 7052 N N . ASP F 1 64 ? 64.747 14.853 27.277 1.00 22.25 64 ASP F N 1
ATOM 7053 C CA . ASP F 1 64 ? 63.543 15.600 26.846 1.00 21.23 64 ASP F CA 1
ATOM 7054 C C . ASP F 1 64 ? 62.304 14.893 27.407 1.00 21.92 64 ASP F C 1
ATOM 7055 O O . ASP F 1 64 ? 62.298 13.644 27.614 1.00 18.08 64 ASP F O 1
ATOM 7060 N N . ILE F 1 65 ? 61.260 15.688 27.608 1.00 21.50 65 ILE F N 1
ATOM 7061 C CA . ILE F 1 65 ? 59.911 15.207 27.981 1.00 22.09 65 ILE F CA 1
ATOM 7062 C C . ILE F 1 65 ? 58.939 15.683 26.919 1.00 21.26 65 ILE F C 1
ATOM 7063 O O . ILE F 1 65 ? 59.095 16.823 26.390 1.00 21.23 65 ILE F O 1
ATOM 7068 N N . PHE F 1 66 ? 57.920 14.880 26.654 1.00 20.24 66 PHE F N 1
ATOM 7069 C CA . PHE F 1 66 ? 56.736 15.356 25.912 1.00 20.87 66 PHE F CA 1
ATOM 7070 C C . PHE F 1 66 ? 55.522 14.830 26.653 1.00 20.44 66 PHE F C 1
ATOM 7071 O O . PHE F 1 66 ? 55.581 13.756 27.254 1.00 19.05 66 PHE F O 1
ATOM 7079 N N A ILE F 1 67 ? 54.434 15.589 26.633 0.50 19.92 67 ILE F N 1
ATOM 7080 N N B ILE F 1 67 ? 54.432 15.592 26.633 0.50 20.83 67 ILE F N 1
ATOM 7081 C CA A ILE F 1 67 ? 53.204 15.188 27.367 0.50 20.15 67 ILE F CA 1
ATOM 7082 C CA B ILE F 1 67 ? 53.195 15.222 27.368 0.50 21.62 67 ILE F CA 1
ATOM 7083 C C A ILE F 1 67 ? 52.058 15.129 26.359 0.50 20.94 67 ILE F C 1
ATOM 7084 C C B ILE F 1 67 ? 52.049 15.143 26.367 0.50 21.73 67 ILE F C 1
ATOM 7085 O O A ILE F 1 67 ? 51.976 16.016 25.481 0.50 22.63 67 ILE F O 1
ATOM 7086 O O B ILE F 1 67 ? 51.897 16.094 25.562 0.50 23.09 67 ILE F O 1
ATOM 7095 N N . LEU F 1 68 ? 51.286 14.053 26.425 1.00 18.90 68 LEU F N 1
ATOM 7096 C CA . LEU F 1 68 ? 50.083 13.857 25.586 1.00 20.36 68 LEU F CA 1
ATOM 7097 C C . LEU F 1 68 ? 48.891 14.226 26.463 1.00 21.24 68 LEU F C 1
ATOM 7098 O O . LEU F 1 68 ? 48.847 13.766 27.615 1.00 24.07 68 LEU F O 1
ATOM 7103 N N . LEU F 1 69 ? 47.980 15.037 25.949 1.00 21.77 69 LEU F N 1
ATOM 7104 C CA . LEU F 1 69 ? 46.737 15.404 26.669 1.00 21.16 69 LEU F CA 1
ATOM 7105 C C . LEU F 1 69 ? 45.550 15.036 25.782 1.00 20.65 69 LEU F C 1
ATOM 7106 O O . LEU F 1 69 ? 45.648 15.203 24.547 1.00 18.89 69 LEU F O 1
ATOM 7111 N N . LYS F 1 70 ? 44.462 14.599 26.410 1.00 22.48 70 LYS F N 1
ATOM 7112 C CA . LYS F 1 70 ? 43.226 14.205 25.714 1.00 22.94 70 LYS F CA 1
ATOM 7113 C C . LYS F 1 70 ? 42.911 15.242 24.639 1.00 21.10 70 LYS F C 1
ATOM 7114 O O . LYS F 1 70 ? 42.926 16.445 24.943 1.00 20.85 70 LYS F O 1
ATOM 7120 N N . GLY F 1 71 ? 42.648 14.778 23.426 1.00 22.59 71 GLY F N 1
ATOM 7121 C CA . GLY F 1 71 ? 42.202 15.607 22.291 1.00 22.94 71 GLY F CA 1
ATOM 7122 C C . GLY F 1 71 ? 43.345 16.011 21.377 1.00 23.27 71 GLY F C 1
ATOM 7123 O O . GLY F 1 71 ? 43.062 16.489 20.257 1.00 23.91 71 GLY F O 1
ATOM 7124 N N . MET F 1 72 ? 44.600 15.900 21.810 1.00 20.93 72 MET F N 1
ATOM 7125 C CA . MET F 1 72 ? 45.751 16.318 20.966 1.00 21.04 72 MET F CA 1
ATOM 7126 C C . MET F 1 72 ? 45.893 15.334 19.790 1.00 21.35 72 MET F C 1
ATOM 7127 O O . MET F 1 72 ? 45.891 14.097 20.018 1.00 21.86 72 MET F O 1
ATOM 7132 N N . GLN F 1 73 ? 46.063 15.859 18.576 1.00 22.17 73 GLN F N 1
ATOM 7133 C CA . GLN F 1 73 ? 46.419 15.045 17.388 1.00 21.93 73 GLN F CA 1
ATOM 7134 C C . GLN F 1 73 ? 47.945 15.035 17.298 1.00 21.88 73 GLN F C 1
ATOM 7135 O O . GLN F 1 73 ? 48.534 16.122 17.139 1.00 18.91 73 GLN F O 1
ATOM 7141 N N . VAL F 1 74 ? 48.570 13.875 17.484 1.00 21.15 74 VAL F N 1
ATOM 7142 C CA . VAL F 1 74 ? 50.038 13.782 17.667 1.00 21.16 74 VAL F CA 1
ATOM 7143 C C . VAL F 1 74 ? 50.588 12.735 16.714 1.00 19.99 74 VAL F C 1
ATOM 7144 O O . VAL F 1 74 ? 49.867 11.808 16.342 1.00 19.50 74 VAL F O 1
ATOM 7148 N N . GLU F 1 75 ? 51.868 12.864 16.406 1.00 21.42 75 GLU F N 1
ATOM 7149 C CA . GLU F 1 75 ? 52.659 11.825 15.730 1.00 21.59 75 GLU F CA 1
ATOM 7150 C C . GLU F 1 75 ? 54.018 11.805 16.419 1.00 21.59 75 GLU F C 1
ATOM 7151 O O . GLU F 1 75 ? 54.596 12.882 16.610 1.00 22.42 75 GLU F O 1
ATOM 7157 N N . TYR F 1 76 ? 54.466 10.643 16.863 1.00 18.88 76 TYR F N 1
ATOM 7158 C CA . TYR F 1 76 ? 55.809 10.503 17.457 1.00 19.16 76 TYR F CA 1
ATOM 7159 C C . TYR F 1 76 ? 56.438 9.212 16.932 1.00 20.63 76 TYR F C 1
ATOM 7160 O O . TYR F 1 76 ? 55.783 8.141 16.975 1.00 20.37 76 TYR F O 1
ATOM 7169 N N . VAL F 1 77 ? 57.669 9.344 16.448 1.00 21.21 77 VAL F N 1
ATOM 7170 C CA . VAL F 1 77 ? 58.342 8.357 15.570 1.00 21.94 77 VAL F CA 1
ATOM 7171 C C . VAL F 1 77 ? 59.807 8.266 15.996 1.00 21.13 77 VAL F C 1
ATOM 7172 O O . VAL F 1 77 ? 60.452 9.310 16.151 1.00 20.67 77 VAL F O 1
ATOM 7176 N N . ALA F 1 78 ? 60.298 7.047 16.210 1.00 20.81 78 ALA F N 1
ATOM 7177 C CA . ALA F 1 78 ? 61.714 6.780 16.507 1.00 20.57 78 ALA F CA 1
ATOM 7178 C C . ALA F 1 78 ? 62.575 7.124 15.284 1.00 23.09 78 ALA F C 1
ATOM 7179 O O . ALA F 1 78 ? 62.134 6.867 14.115 1.00 22.22 78 ALA F O 1
ATOM 7181 N N . SER F 1 79 ? 63.769 7.656 15.544 1.00 23.74 79 SER F N 1
ATOM 7182 C CA . SER F 1 79 ? 64.781 7.957 14.507 1.00 27.27 79 SER F CA 1
ATOM 7183 C C . SER F 1 79 ? 65.222 6.660 13.798 1.00 27.28 79 SER F C 1
ATOM 7184 O O . SER F 1 79 ? 65.262 5.596 14.455 1.00 23.66 79 SER F O 1
ATOM 7187 N N . ILE F 1 80 ? 65.526 6.758 12.501 1.00 30.45 80 ILE F N 1
ATOM 7188 C CA . ILE F 1 80 ? 66.045 5.643 11.653 1.00 35.80 80 ILE F CA 1
ATOM 7189 C C . ILE F 1 80 ? 67.439 5.244 12.144 1.00 36.42 80 ILE F C 1
ATOM 7190 O O . ILE F 1 80 ? 67.719 4.050 12.209 1.00 46.87 80 ILE F O 1
ATOM 7195 N N . ASP F 1 81 ? 68.280 6.203 12.507 1.00 32.97 81 ASP F N 1
ATOM 7196 C CA . ASP F 1 81 ? 69.720 5.967 12.801 1.00 40.18 81 ASP F CA 1
ATOM 7197 C C . ASP F 1 81 ? 69.911 5.475 14.242 1.00 39.59 81 ASP F C 1
ATOM 7198 O O . ASP F 1 81 ? 70.816 4.635 14.439 1.00 38.79 81 ASP F O 1
ATOM 7203 N N . ASP F 1 82 ? 69.133 5.979 15.210 1.00 31.40 82 ASP F N 1
ATOM 7204 C CA . ASP F 1 82 ? 69.418 5.772 16.657 1.00 30.13 82 ASP F CA 1
ATOM 7205 C C . ASP F 1 82 ? 68.109 5.875 17.439 1.00 25.56 82 ASP F C 1
ATOM 7206 O O . ASP F 1 82 ? 67.862 6.881 18.089 1.00 20.89 82 ASP F O 1
ATOM 7211 N N . PRO F 1 83 ? 67.223 4.855 17.360 1.00 24.35 83 PRO F N 1
ATOM 7212 C CA . PRO F 1 83 ? 65.849 4.981 17.841 1.00 22.71 83 PRO F CA 1
ATOM 7213 C C . PRO F 1 83 ? 65.772 5.155 19.360 1.00 21.99 83 PRO F C 1
ATOM 7214 O O . PRO F 1 83 ? 66.458 4.479 20.137 1.00 21.33 83 PRO F O 1
ATOM 7218 N N . TRP F 1 84 ? 64.880 6.056 19.773 1.00 21.95 84 TRP F N 1
ATOM 7219 C CA . TRP F 1 84 ? 64.708 6.390 21.196 1.00 19.60 84 TRP F CA 1
ATOM 7220 C C . TRP F 1 84 ? 64.132 5.213 21.979 1.00 18.56 84 TRP F C 1
ATOM 7221 O O . TRP F 1 84 ? 63.416 4.350 21.407 1.00 18.25 84 TRP F O 1
ATOM 7232 N N . GLU F 1 85 ? 64.454 5.228 23.256 1.00 20.69 85 GLU F N 1
ATOM 7233 C CA . GLU F 1 85 ? 63.701 4.545 24.325 1.00 22.26 85 GLU F CA 1
ATOM 7234 C C . GLU F 1 85 ? 62.978 5.639 25.119 1.00 21.07 85 GLU F C 1
ATOM 7235 O O . GLU F 1 85 ? 63.587 6.702 25.356 1.00 21.83 85 GLU F O 1
ATOM 7241 N N . TYR F 1 86 ? 61.735 5.406 25.517 1.00 19.01 86 TYR F N 1
ATOM 7242 C CA . TYR F 1 86 ? 61.023 6.322 26.432 1.00 19.84 86 TYR F CA 1
ATOM 7243 C C . TYR F 1 86 ? 60.259 5.532 27.506 1.00 18.46 86 TYR F C 1
ATOM 7244 O O . TYR F 1 86 ? 59.897 4.361 27.337 1.00 19.23 86 TYR F O 1
ATOM 7253 N N . TYR F 1 87 ? 60.119 6.194 28.650 1.00 19.49 87 TYR F N 1
ATOM 7254 C CA . TYR F 1 87 ? 59.315 5.760 29.807 1.00 19.57 87 TYR F CA 1
ATOM 7255 C C . TYR F 1 87 ? 58.113 6.687 29.857 1.00 19.39 87 TYR F C 1
ATOM 7256 O O . TYR F 1 87 ? 58.300 7.889 29.559 1.00 19.60 87 TYR F O 1
ATOM 7265 N N . TRP F 1 88 ? 56.952 6.168 30.207 1.00 18.37 88 TRP F N 1
ATOM 7266 C CA . TRP F 1 88 ? 55.749 7.024 30.318 1.00 19.59 88 TRP F CA 1
ATOM 7267 C C . TRP F 1 88 ? 54.938 6.690 31.567 1.00 19.57 88 TRP F C 1
ATOM 7268 O O . TRP F 1 88 ? 54.943 5.535 32.015 1.00 18.12 88 TRP F O 1
ATOM 7279 N N . ILE F 1 89 ? 54.289 7.732 32.079 1.00 20.61 89 ILE F N 1
ATOM 7280 C CA . ILE F 1 89 ? 53.330 7.682 33.207 1.00 19.94 89 ILE F CA 1
ATOM 7281 C C . ILE F 1 89 ? 52.034 8.290 32.672 1.00 20.32 89 ILE F C 1
ATOM 7282 O O . ILE F 1 89 ? 52.042 9.493 32.301 1.00 18.20 89 ILE F O 1
ATOM 7287 N N . GLY F 1 90 ? 50.984 7.478 32.607 1.00 20.76 90 GLY F N 1
ATOM 7288 C CA . GLY F 1 90 ? 49.624 7.946 32.300 1.00 21.33 90 GLY F CA 1
ATOM 7289 C C . GLY F 1 90 ? 48.906 8.204 33.615 1.00 22.00 90 GLY F C 1
ATOM 7290 O O . GLY F 1 90 ? 49.003 7.347 34.525 1.00 21.08 90 GLY F O 1
ATOM 7291 N N . PHE F 1 91 ? 48.272 9.364 33.766 1.00 21.84 91 PHE F N 1
ATOM 7292 C CA . PHE F 1 91 ? 47.558 9.706 35.015 1.00 22.33 91 PHE F CA 1
ATOM 7293 C C . PHE F 1 91 ? 46.314 10.533 34.705 1.00 24.21 91 PHE F C 1
ATOM 7294 O O . PHE F 1 91 ? 46.191 11.148 33.631 1.00 21.84 91 PHE F O 1
ATOM 7302 N N . SER F 1 92 ? 45.437 10.587 35.695 1.00 22.76 92 SER F N 1
ATOM 7303 C CA . SER F 1 92 ? 44.107 11.236 35.600 1.00 23.85 92 SER F CA 1
ATOM 7304 C C . SER F 1 92 ? 43.641 11.684 36.982 1.00 25.58 92 SER F C 1
ATOM 7305 O O . SER F 1 92 ? 44.329 11.413 37.998 1.00 22.50 92 SER F O 1
ATOM 7308 N N . GLY F 1 93 ? 42.507 12.376 36.988 1.00 25.85 93 GLY F N 1
ATOM 7309 C CA . GLY F 1 93 ? 41.840 12.827 38.208 1.00 25.84 93 GLY F CA 1
ATOM 7310 C C . GLY F 1 93 ? 41.678 14.326 38.211 1.00 25.40 93 GLY F C 1
ATOM 7311 O O . GLY F 1 93 ? 42.442 15.041 37.522 1.00 27.02 93 GLY F O 1
ATOM 7312 N N . SER F 1 94 ? 40.739 14.801 39.009 1.00 25.31 94 SER F N 1
ATOM 7313 C CA . SER F 1 94 ? 40.423 16.239 39.158 1.00 27.19 94 SER F CA 1
ATOM 7314 C C . SER F 1 94 ? 41.606 16.970 39.802 1.00 28.03 94 SER F C 1
ATOM 7315 O O . SER F 1 94 ? 41.853 18.114 39.426 1.00 31.80 94 SER F O 1
ATOM 7318 N N . ASN F 1 95 ? 42.327 16.356 40.737 1.00 26.82 95 ASN F N 1
ATOM 7319 C CA . ASN F 1 95 ? 43.506 17.018 41.362 1.00 28.77 95 ASN F CA 1
ATOM 7320 C C . ASN F 1 95 ? 44.602 17.124 40.293 1.00 26.58 95 ASN F C 1
ATOM 7321 O O . ASN F 1 95 ? 45.154 18.224 40.109 1.00 27.69 95 ASN F O 1
ATOM 7326 N N . ALA F 1 96 ? 44.909 16.006 39.637 1.00 27.71 96 ALA F N 1
ATOM 7327 C CA . ALA F 1 96 ? 45.909 15.921 38.550 1.00 24.92 96 ALA F CA 1
ATOM 7328 C C . ALA F 1 96 ? 45.716 17.082 37.563 1.00 24.33 96 ALA F C 1
ATOM 7329 O O . ALA F 1 96 ? 46.699 17.762 37.245 1.00 22.80 96 ALA F O 1
ATOM 7331 N N . ASN F 1 97 ? 44.496 17.294 37.071 1.00 22.29 97 ASN F N 1
ATOM 7332 C CA . ASN F 1 97 ? 44.239 18.294 36.003 1.00 25.28 97 ASN F CA 1
ATOM 7333 C C . ASN F 1 97 ? 44.401 19.697 36.583 1.00 27.69 97 ASN F C 1
ATOM 7334 O O . ASN F 1 97 ? 44.987 20.521 35.881 1.00 28.27 97 ASN F O 1
ATOM 7339 N N . GLU F 1 98 ? 44.016 19.928 37.842 1.00 28.11 98 GLU F N 1
ATOM 7340 C CA . GLU F 1 98 ? 44.247 21.254 38.467 1.00 28.81 98 GLU F CA 1
ATOM 7341 C C . GLU F 1 98 ? 45.758 21.493 38.548 1.00 25.03 98 GLU F C 1
ATOM 7342 O O . GLU F 1 98 ? 46.193 22.611 38.231 1.00 24.86 98 GLU F O 1
ATOM 7348 N N . TYR F 1 99 ? 46.537 20.502 38.965 1.00 24.96 99 TYR F N 1
ATOM 7349 C CA . TYR F 1 99 ? 47.992 20.676 39.173 1.00 24.04 99 TYR F CA 1
ATOM 7350 C C . TYR F 1 99 ? 48.681 20.934 37.821 1.00 24.44 99 TYR F C 1
ATOM 7351 O O . TYR F 1 99 ? 49.653 21.697 37.774 1.00 22.94 99 TYR F O 1
ATOM 7360 N N . LEU F 1 100 ? 48.220 20.290 36.746 1.00 25.33 100 LEU F N 1
ATOM 7361 C CA . LEU F 1 100 ? 48.807 20.468 35.385 1.00 27.97 100 LEU F CA 1
ATOM 7362 C C . LEU F 1 100 ? 48.678 21.931 34.937 1.00 29.09 100 LEU F C 1
ATOM 7363 O O . LEU F 1 100 ? 49.575 22.412 34.245 1.00 33.35 100 LEU F O 1
ATOM 7368 N N A ASN F 1 101 ? 47.628 22.628 35.378 0.50 30.28 101 ASN F N 1
ATOM 7369 N N B ASN F 1 101 ? 47.629 22.620 35.372 0.50 30.37 101 ASN F N 1
ATOM 7370 C CA A ASN F 1 101 ? 47.396 24.062 35.063 0.50 30.71 101 ASN F CA 1
ATOM 7371 C CA B ASN F 1 101 ? 47.374 24.054 35.074 0.50 30.94 101 ASN F CA 1
ATOM 7372 C C A ASN F 1 101 ? 48.346 24.958 35.869 0.50 28.80 101 ASN F C 1
ATOM 7373 C C B ASN F 1 101 ? 48.359 24.949 35.849 0.50 28.83 101 ASN F C 1
ATOM 7374 O O A ASN F 1 101 ? 48.315 26.172 35.649 0.50 30.11 101 ASN F O 1
ATOM 7375 O O B ASN F 1 101 ? 48.382 26.160 35.589 0.50 29.97 101 ASN F O 1
ATOM 7384 N N . ARG F 1 102 ? 49.165 24.406 36.766 1.00 24.90 102 ARG F N 1
ATOM 7385 C CA . ARG F 1 102 ? 50.155 25.210 37.528 1.00 25.02 102 ARG F CA 1
ATOM 7386 C C . ARG F 1 102 ? 51.541 25.150 36.878 1.00 23.79 102 ARG F C 1
ATOM 7387 O O . ARG F 1 102 ? 52.462 25.757 37.421 1.00 27.30 102 ARG F O 1
ATOM 7395 N N . THR F 1 103 ? 51.699 24.450 35.760 1.00 22.88 103 THR F N 1
ATOM 7396 C CA . THR F 1 103 ? 53.027 24.278 35.109 1.00 24.46 103 THR F CA 1
ATOM 7397 C C . THR F 1 103 ? 52.937 24.857 33.699 1.00 24.75 103 THR F C 1
ATOM 7398 O O . THR F 1 103 ? 51.852 24.858 33.138 1.00 27.77 103 THR F O 1
ATOM 7402 N N . SER F 1 104 ? 54.039 25.384 33.180 1.00 27.66 104 SER F N 1
ATOM 7403 C CA . SER F 1 104 ? 54.123 25.939 31.801 1.00 26.43 104 SER F CA 1
ATOM 7404 C C . SER F 1 104 ? 54.279 24.816 30.773 1.00 27.99 104 SER F C 1
ATOM 7405 O O . SER F 1 104 ? 54.213 25.114 29.586 1.00 29.14 104 SER F O 1
ATOM 7408 N N A ILE F 1 105 ? 54.498 23.562 31.200 0.50 29.43 105 ILE F N 1
ATOM 7409 N N B ILE F 1 105 ? 54.505 23.575 31.213 0.50 29.03 105 ILE F N 1
ATOM 7410 C CA A ILE F 1 105 ? 54.827 22.464 30.248 0.50 31.01 105 ILE F CA 1
ATOM 7411 C CA B ILE F 1 105 ? 54.828 22.445 30.295 0.50 30.23 105 ILE F CA 1
ATOM 7412 C C A ILE F 1 105 ? 53.594 22.168 29.397 0.50 31.35 105 ILE F C 1
ATOM 7413 C C B ILE F 1 105 ? 53.601 22.149 29.420 0.50 30.87 105 ILE F C 1
ATOM 7414 O O A ILE F 1 105 ? 53.787 21.778 28.255 0.50 34.21 105 ILE F O 1
ATOM 7415 O O B ILE F 1 105 ? 53.798 21.745 28.279 0.50 33.57 105 ILE F O 1
ATOM 7424 N N . THR F 1 106 ? 52.380 22.395 29.908 1.00 30.14 106 THR F N 1
ATOM 7425 C CA . THR F 1 106 ? 51.127 22.088 29.159 1.00 33.78 106 THR F CA 1
ATOM 7426 C C . THR F 1 106 ? 50.891 23.120 28.053 1.00 34.44 106 THR F C 1
ATOM 7427 O O . THR F 1 106 ? 49.980 22.896 27.256 1.00 38.27 106 THR F O 1
ATOM 7431 N N . ASN F 1 107 ? 51.685 24.189 27.973 1.00 35.65 107 ASN F N 1
ATOM 7432 C CA . ASN F 1 107 ? 51.593 25.213 26.895 1.00 37.79 107 ASN F CA 1
ATOM 7433 C C . ASN F 1 107 ? 52.028 24.579 25.551 1.00 41.10 107 ASN F C 1
ATOM 7434 O O . ASN F 1 107 ? 51.202 24.460 24.626 1.00 42.16 107 ASN F O 1
ATOM 7439 N N . SER F 1 108 ? 53.282 24.131 25.454 1.00 31.03 108 SER F N 1
ATOM 7440 C CA . SER F 1 108 ? 53.902 23.561 24.226 1.00 27.55 108 SER F CA 1
ATOM 7441 C C . SER F 1 108 ? 53.962 22.023 24.274 1.00 23.80 108 SER F C 1
ATOM 7442 O O . SER F 1 108 ? 54.130 21.416 23.233 1.00 25.94 108 SER F O 1
ATOM 7445 N N . CYS F 1 109 ? 53.899 21.429 25.461 1.00 23.27 109 CYS F N 1
ATOM 7446 C CA . CYS F 1 109 ? 53.848 19.957 25.690 1.00 21.33 109 CYS F CA 1
ATOM 7447 C C . CYS F 1 109 ? 55.228 19.336 25.454 1.00 21.45 109 CYS F C 1
ATOM 7448 O O . CYS F 1 109 ? 55.319 18.118 25.370 1.00 22.94 109 CYS F O 1
ATOM 7451 N N . VAL F 1 110 ? 56.280 20.144 25.477 1.00 22.94 110 VAL F N 1
ATOM 7452 C CA . VAL F 1 110 ? 57.679 19.661 25.315 1.00 22.51 110 VAL F CA 1
ATOM 7453 C C . VAL F 1 110 ? 58.544 20.381 26.333 1.00 24.05 110 VAL F C 1
ATOM 7454 O O . VAL F 1 110 ? 58.323 21.571 26.565 1.00 25.02 110 VAL F O 1
ATOM 7458 N N . ALA F 1 111 ? 59.529 19.707 26.900 1.00 22.39 111 ALA F N 1
ATOM 7459 C CA . ALA F 1 111 ? 60.497 20.385 27.781 1.00 22.85 111 ALA F CA 1
ATOM 7460 C C . ALA F 1 111 ? 61.789 19.588 27.833 1.00 24.44 111 ALA F C 1
ATOM 7461 O O . ALA F 1 111 ? 61.808 18.457 27.367 1.00 22.85 111 ALA F O 1
ATOM 7463 N N . ASN F 1 112 ? 62.844 20.207 28.358 1.00 27.41 112 ASN F N 1
ATOM 7464 C CA . ASN F 1 112 ? 64.147 19.559 28.606 1.00 23.77 112 ASN F CA 1
ATOM 7465 C C . ASN F 1 112 ? 64.391 19.541 30.115 1.00 25.57 112 ASN F C 1
ATOM 7466 O O . ASN F 1 112 ? 64.272 20.608 30.749 1.00 26.06 112 ASN F O 1
ATOM 7471 N N . CYS F 1 113 ? 64.724 18.386 30.684 1.00 23.74 113 CYS F N 1
ATOM 7472 C CA . CYS F 1 113 ? 65.084 18.254 32.110 1.00 27.59 113 CYS F CA 1
ATOM 7473 C C . CYS F 1 113 ? 66.478 18.859 32.335 1.00 31.61 113 CYS F C 1
ATOM 7474 O O . CYS F 1 113 ? 67.426 18.429 31.664 1.00 30.43 113 CYS F O 1
ATOM 7477 N N . GLU F 1 114 ? 66.587 19.808 33.263 1.00 31.47 114 GLU F N 1
ATOM 7478 C CA . GLU F 1 114 ? 67.905 20.368 33.686 1.00 37.42 114 GLU F CA 1
ATOM 7479 C C . GLU F 1 114 ? 68.727 19.279 34.395 1.00 36.85 114 GLU F C 1
ATOM 7480 O O . GLU F 1 114 ? 68.163 18.243 34.843 1.00 31.62 114 GLU F O 1
ATOM 7486 N N . GLU F 1 115 ? 70.033 19.504 34.511 1.00 38.59 115 GLU F N 1
ATOM 7487 C CA . GLU F 1 115 ? 71.012 18.516 35.033 1.00 43.43 115 GLU F CA 1
ATOM 7488 C C . GLU F 1 115 ? 70.570 17.933 36.382 1.00 39.53 115 GLU F C 1
ATOM 7489 O O . GLU F 1 115 ? 70.709 16.717 36.580 1.00 42.12 115 GLU F O 1
ATOM 7495 N N A ASN F 1 116 ? 70.069 18.764 37.291 0.50 36.05 116 ASN F N 1
ATOM 7496 N N B ASN F 1 116 ? 70.073 18.799 37.269 0.50 37.72 116 ASN F N 1
ATOM 7497 C CA A ASN F 1 116 ? 69.756 18.311 38.672 0.50 35.27 116 ASN F CA 1
ATOM 7498 C CA B ASN F 1 116 ? 69.712 18.488 38.676 0.50 37.92 116 ASN F CA 1
ATOM 7499 C C A ASN F 1 116 ? 68.234 18.121 38.794 0.50 34.49 116 ASN F C 1
ATOM 7500 C C B ASN F 1 116 ? 68.211 18.187 38.788 0.50 35.98 116 ASN F C 1
ATOM 7501 O O A ASN F 1 116 ? 67.715 18.157 39.924 0.50 33.84 116 ASN F O 1
ATOM 7502 O O B ASN F 1 116 ? 67.674 18.283 39.908 0.50 35.34 116 ASN F O 1
ATOM 7511 N N . SER F 1 117 ? 67.534 17.866 37.684 1.00 32.44 117 SER F N 1
ATOM 7512 C CA . SER F 1 117 ? 66.060 17.634 37.700 1.00 30.95 117 SER F CA 1
ATOM 7513 C C . SER F 1 117 ? 65.730 16.412 38.581 1.00 29.85 117 SER F C 1
ATOM 7514 O O . SER F 1 117 ? 66.491 15.425 38.550 1.00 27.97 117 SER F O 1
ATOM 7517 N N . LYS F 1 118 ? 64.614 16.465 39.317 1.00 28.05 118 LYS F N 1
ATOM 7518 C CA . LYS F 1 118 ? 64.077 15.314 40.095 1.00 32.13 118 LYS F CA 1
ATOM 7519 C C . LYS F 1 118 ? 63.162 14.431 39.228 1.00 30.95 118 LYS F C 1
ATOM 7520 O O . LYS F 1 118 ? 62.829 13.322 39.667 1.00 28.45 118 LYS F O 1
ATOM 7526 N N . ILE F 1 119 ? 62.813 14.878 38.027 1.00 28.48 119 ILE F N 1
ATOM 7527 C CA . ILE F 1 119 ? 61.766 14.208 37.221 1.00 24.79 119 ILE F CA 1
ATOM 7528 C C . ILE F 1 119 ? 62.224 12.823 36.771 1.00 25.67 119 ILE F C 1
ATOM 7529 O O . ILE F 1 119 ? 61.449 11.867 36.896 1.00 23.58 119 ILE F O 1
ATOM 7534 N N . PRO F 1 120 ? 63.444 12.654 36.203 1.00 25.48 120 PRO F N 1
ATOM 7535 C CA . PRO F 1 120 ? 63.851 11.360 35.664 1.00 26.78 120 PRO F CA 1
ATOM 7536 C C . PRO F 1 120 ? 63.782 10.252 36.718 1.00 24.74 120 PRO F C 1
ATOM 7537 O O . PRO F 1 120 ? 63.266 9.181 36.391 1.00 22.52 120 PRO F O 1
ATOM 7541 N N . GLN F 1 121 ? 64.261 10.522 37.939 1.00 24.49 121 GLN F N 1
ATOM 7542 C CA . GLN F 1 121 ? 64.373 9.485 38.993 1.00 27.27 121 GLN F CA 1
ATOM 7543 C C . GLN F 1 121 ? 62.960 9.033 39.387 1.00 24.24 121 GLN F C 1
ATOM 7544 O O . GLN F 1 121 ? 62.741 7.837 39.612 1.00 20.95 121 GLN F O 1
ATOM 7550 N N . ILE F 1 122 ? 62.017 9.968 39.454 1.00 24.58 122 ILE F N 1
ATOM 7551 C CA . ILE F 1 122 ? 60.612 9.643 39.830 1.00 23.45 122 ILE F CA 1
ATOM 7552 C C . ILE F 1 122 ? 59.987 8.762 38.748 1.00 20.95 122 ILE F C 1
ATOM 7553 O O . ILE F 1 122 ? 59.398 7.721 39.077 1.00 19.41 122 ILE F O 1
ATOM 7558 N N . ILE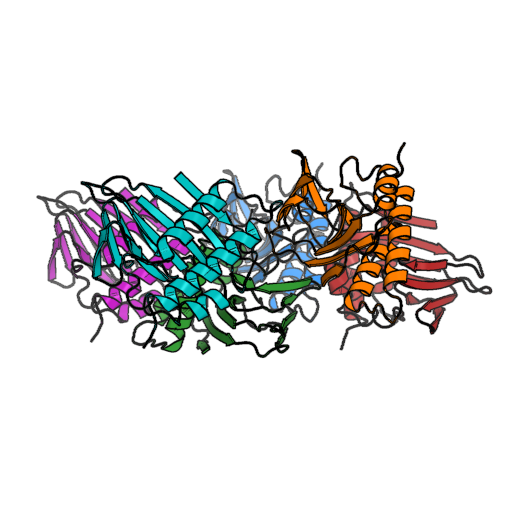 F 1 123 ? 60.119 9.137 37.484 1.00 20.33 123 ILE F N 1
ATOM 7559 C CA . ILE F 1 123 ? 59.468 8.376 36.384 1.00 21.36 123 ILE F CA 1
ATOM 7560 C C . ILE F 1 123 ? 60.081 6.976 36.340 1.00 21.62 123 ILE F C 1
ATOM 7561 O O . ILE F 1 123 ? 59.323 5.994 36.198 1.00 21.33 123 ILE F O 1
ATOM 7566 N N . LEU F 1 124 ? 61.407 6.877 36.445 1.00 22.39 124 LEU F N 1
ATOM 7567 C CA . LEU F 1 124 ? 62.097 5.570 36.400 1.00 25.35 124 LEU F CA 1
ATOM 7568 C C . LEU F 1 124 ? 61.614 4.715 37.578 1.00 25.64 124 LEU F C 1
ATOM 7569 O O . LEU F 1 124 ? 61.344 3.512 37.373 1.00 26.64 124 LEU F O 1
ATOM 7574 N N . ASN F 1 125 ? 61.494 5.305 38.760 1.00 24.95 125 ASN F N 1
ATOM 7575 C CA . ASN F 1 125 ? 61.077 4.557 39.974 1.00 25.71 125 ASN F CA 1
ATOM 7576 C C . ASN F 1 125 ? 59.631 4.054 39.809 1.00 25.00 125 ASN F C 1
ATOM 7577 O O . ASN F 1 125 ? 59.355 2.906 40.185 1.00 25.32 125 ASN F O 1
ATOM 7582 N N . MET F 1 126 ? 58.727 4.873 39.272 1.00 22.45 126 MET F N 1
ATOM 7583 C CA . MET F 1 126 ? 57.313 4.460 39.056 1.00 23.66 126 MET F CA 1
ATOM 7584 C C . MET F 1 126 ? 57.269 3.272 38.087 1.00 24.05 126 MET F C 1
ATOM 7585 O O . MET F 1 126 ? 56.564 2.284 38.379 1.00 23.65 126 MET F O 1
ATOM 7590 N N . CYS F 1 127 ? 58.040 3.310 37.001 1.00 24.55 127 CYS F N 1
ATOM 7591 C CA . CYS F 1 127 ? 58.064 2.211 36.004 1.00 25.69 127 CYS F CA 1
ATOM 7592 C C . CYS F 1 127 ? 58.660 0.946 36.647 1.00 25.48 127 CYS F C 1
ATOM 7593 O O . CYS F 1 127 ? 58.088 -0.130 36.433 1.00 24.79 127 CYS F O 1
ATOM 7596 N N . GLU F 1 128 ? 59.704 1.070 37.479 1.00 25.50 128 GLU F N 1
ATOM 7597 C CA . GLU F 1 128 ? 60.287 -0.077 38.231 1.00 28.04 128 GLU F CA 1
ATOM 7598 C C . GLU F 1 128 ? 59.240 -0.723 39.166 1.00 26.61 128 GLU F C 1
ATOM 7599 O O . GLU F 1 128 ? 59.068 -1.947 39.115 1.00 26.10 128 GLU F O 1
ATOM 7605 N N . ILE F 1 129 ? 58.549 0.064 39.983 1.00 25.64 129 ILE F N 1
ATOM 7606 C CA . ILE F 1 129 ? 57.477 -0.452 40.888 1.00 25.86 129 ILE F CA 1
ATOM 7607 C C . ILE F 1 129 ? 56.428 -1.206 40.060 1.00 25.15 129 ILE F C 1
ATOM 7608 O O . ILE F 1 129 ? 55.981 -2.306 40.490 1.00 23.34 129 ILE F O 1
ATOM 7613 N N . SER F 1 130 ? 56.042 -0.645 38.916 1.00 25.21 130 SER F N 1
ATOM 7614 C CA . SER F 1 130 ? 54.979 -1.198 38.041 1.00 25.31 130 SER F CA 1
ATOM 7615 C C . SER F 1 130 ? 55.358 -2.583 37.510 1.00 28.98 130 SER F C 1
ATOM 7616 O O . SER F 1 130 ? 54.424 -3.368 37.298 1.00 29.13 130 SER F O 1
ATOM 7619 N N . LYS F 1 131 ? 56.647 -2.865 37.300 1.00 28.52 131 LYS F N 1
ATOM 7620 C CA . LYS F 1 131 ? 57.112 -4.177 36.774 1.00 32.35 131 LYS F CA 1
ATOM 7621 C C . LYS F 1 131 ? 56.679 -5.333 37.687 1.00 31.21 131 LYS F C 1
ATOM 7622 O O . LYS F 1 131 ? 56.404 -6.405 37.150 1.00 30.62 131 LYS F O 1
ATOM 7628 N N . THR F 1 132 ? 56.691 -5.149 39.007 1.00 30.50 132 THR F N 1
ATOM 7629 C CA . THR F 1 132 ? 56.341 -6.212 39.994 1.00 33.63 132 THR F CA 1
ATOM 7630 C C . THR F 1 132 ? 55.189 -5.739 40.885 1.00 30.08 132 THR F C 1
ATOM 7631 O O . THR F 1 132 ? 55.119 -6.159 42.031 1.00 33.71 132 THR F O 1
ATOM 7635 N N . TYR F 1 133 ? 54.283 -4.948 40.332 1.00 30.72 133 TYR F N 1
ATOM 7636 C CA . TYR F 1 133 ? 53.183 -4.298 41.079 1.00 29.35 133 TYR F CA 1
ATOM 7637 C C . TYR F 1 133 ? 52.455 -5.340 41.942 1.00 30.07 133 TYR F C 1
ATOM 7638 O O . TYR F 1 133 ? 51.923 -6.310 41.400 1.00 28.32 133 TYR F O 1
ATOM 7647 N N . ASN F 1 134 ? 52.424 -5.121 43.250 1.00 29.57 134 ASN F N 1
ATOM 7648 C CA . ASN F 1 134 ? 51.737 -6.028 44.210 1.00 29.65 134 ASN F CA 1
ATOM 7649 C C . ASN F 1 134 ? 50.910 -5.182 45.168 1.00 25.12 134 ASN F C 1
ATOM 7650 O O . ASN F 1 134 ? 51.459 -4.597 46.082 1.00 25.10 134 ASN F O 1
ATOM 7655 N N . PRO F 1 135 ? 49.572 -5.107 44.999 1.00 28.50 135 PRO F N 1
ATOM 7656 C CA . PRO F 1 135 ? 48.733 -4.279 45.869 1.00 30.28 135 PRO F CA 1
ATOM 7657 C C . PRO F 1 135 ? 48.729 -4.749 47.345 1.00 29.02 135 PRO F C 1
ATOM 7658 O O . PRO F 1 135 ? 48.646 -3.912 48.243 1.00 28.81 135 PRO F O 1
ATOM 7662 N N . SER F 1 136 ? 48.886 -6.049 47.595 1.00 28.03 136 SER F N 1
ATOM 7663 C CA . SER F 1 136 ? 48.954 -6.602 48.977 1.00 31.14 136 SER F CA 1
ATOM 7664 C C . SER F 1 136 ? 50.196 -6.067 49.712 1.00 34.01 136 SER F C 1
ATOM 7665 O O . SER F 1 136 ? 50.172 -6.058 50.947 1.00 31.46 136 SER F O 1
ATOM 7668 N N . ARG F 1 137 ? 51.233 -5.613 48.989 1.00 31.72 137 ARG F N 1
ATOM 7669 C CA . ARG F 1 137 ? 52.450 -4.973 49.571 1.00 31.59 137 ARG F CA 1
ATOM 7670 C C . ARG F 1 137 ? 52.328 -3.439 49.515 1.00 27.63 137 ARG F C 1
ATOM 7671 O O . ARG F 1 137 ? 53.337 -2.774 49.722 1.00 24.75 137 ARG F O 1
ATOM 7679 N N . SER F 1 138 ? 51.138 -2.902 49.215 1.00 24.03 138 SER F N 1
ATOM 7680 C CA . SER F 1 138 ? 50.810 -1.445 49.240 1.00 24.68 138 SER F CA 1
ATOM 7681 C C . SER F 1 138 ? 51.588 -0.679 48.147 1.00 25.66 138 SER F C 1
ATOM 7682 O O . SER F 1 138 ? 51.839 0.545 48.310 1.00 25.15 138 SER F O 1
ATOM 7685 N N . ASP F 1 139 ? 51.919 -1.341 47.032 1.00 25.34 139 ASP F N 1
ATOM 7686 C CA . ASP F 1 139 ? 52.533 -0.650 45.865 1.00 25.73 139 ASP F CA 1
ATOM 7687 C C . ASP F 1 139 ? 51.591 0.444 45.349 1.00 24.68 139 ASP F C 1
ATOM 7688 O O . ASP F 1 139 ? 52.099 1.435 44.811 1.00 23.64 139 ASP F O 1
ATOM 7693 N N . ASP F 1 140 ? 50.273 0.297 45.535 1.00 24.39 140 ASP F N 1
ATOM 7694 C CA . ASP F 1 140 ? 49.279 1.332 45.152 1.00 23.71 140 ASP F CA 1
ATOM 7695 C C . ASP F 1 140 ? 49.563 2.649 45.884 1.00 23.83 140 ASP F C 1
ATOM 7696 O O . ASP F 1 140 ? 49.484 3.713 45.248 1.00 22.00 140 ASP F O 1
ATOM 7701 N N . ILE F 1 141 ? 49.888 2.607 47.168 1.00 21.64 141 ILE F N 1
ATOM 7702 C CA . ILE F 1 141 ? 50.178 3.826 47.972 1.00 23.66 141 ILE F CA 1
ATOM 7703 C C . ILE F 1 141 ? 51.477 4.431 47.442 1.00 21.66 141 ILE F C 1
ATOM 7704 O O . ILE F 1 141 ? 51.520 5.632 47.249 1.00 21.45 141 ILE F O 1
ATOM 7709 N N . LEU F 1 142 ? 52.489 3.601 47.215 1.00 24.40 142 LEU F N 1
ATOM 7710 C CA . LEU F 1 142 ? 53.816 4.059 46.749 1.00 25.63 142 LEU F CA 1
ATOM 7711 C C . LEU F 1 142 ? 53.665 4.778 45.398 1.00 25.17 142 LEU F C 1
ATOM 7712 O O . LEU F 1 142 ? 54.234 5.890 45.249 1.00 22.92 142 LEU F O 1
ATOM 7717 N N . LEU F 1 143 ? 52.870 4.224 44.472 1.00 23.30 143 LEU F N 1
ATOM 7718 C CA . LEU F 1 143 ? 52.683 4.844 43.135 1.00 24.76 143 LEU F CA 1
ATOM 7719 C C . LEU F 1 143 ? 51.984 6.205 43.278 1.00 24.04 143 LEU F C 1
ATOM 7720 O O . LEU F 1 143 ? 52.406 7.145 42.573 1.00 22.71 143 LEU F O 1
ATOM 7725 N N . LEU F 1 144 ? 50.993 6.346 44.158 1.00 21.13 144 LEU F N 1
ATOM 7726 C CA . LEU F 1 144 ? 50.309 7.638 44.358 1.00 23.01 144 LEU F CA 1
ATOM 7727 C C . LEU F 1 144 ? 51.273 8.639 44.984 1.00 22.32 144 LEU F C 1
ATOM 7728 O O . LEU F 1 144 ? 51.305 9.814 44.515 1.00 20.42 144 LEU F O 1
ATOM 7733 N N . LYS F 1 145 ? 52.054 8.218 45.974 1.00 23.15 145 LYS F N 1
ATOM 7734 C CA . LYS F 1 145 ? 53.084 9.095 46.581 1.00 24.10 145 LYS F CA 1
ATOM 7735 C C . LYS F 1 145 ? 53.973 9.638 45.457 1.00 21.62 145 LYS F C 1
ATOM 7736 O O . LYS F 1 145 ? 54.262 10.848 45.460 1.00 21.50 145 LYS F O 1
ATOM 7742 N N . GLU F 1 146 ? 54.414 8.770 44.551 1.00 21.61 146 GLU F N 1
ATOM 7743 C CA . GLU F 1 146 ? 55.372 9.145 43.473 1.00 22.54 146 GLU F CA 1
ATOM 7744 C C . GLU F 1 146 ? 54.670 10.064 42.464 1.00 20.51 146 GLU F C 1
ATOM 7745 O O . GLU F 1 146 ? 55.314 11.028 42.000 1.00 18.26 146 GLU F O 1
ATOM 7751 N N . LEU F 1 147 ? 53.375 9.859 42.199 1.00 19.31 147 LEU F N 1
ATOM 7752 C CA . LEU F 1 147 ? 52.648 10.749 41.257 1.00 21.64 147 LEU F CA 1
ATOM 7753 C C . LEU F 1 147 ? 52.548 12.161 41.846 1.00 21.04 147 LEU F C 1
ATOM 7754 O O . LEU F 1 147 ? 52.787 13.129 41.110 1.00 20.27 147 LEU F O 1
ATOM 7759 N N . TYR F 1 148 ? 52.215 12.301 43.132 1.00 21.05 148 TYR F N 1
ATOM 7760 C CA . TYR F 1 148 ? 52.233 13.623 43.813 1.00 20.18 148 TYR F CA 1
ATOM 7761 C C . TYR F 1 148 ? 53.646 14.227 43.714 1.00 19.27 148 TYR F C 1
ATOM 7762 O O . TYR F 1 148 ? 53.720 15.417 43.403 1.00 19.51 148 TYR F O 1
ATOM 7771 N N . SER F 1 149 ? 54.714 13.457 43.938 1.00 21.02 149 SER F N 1
ATOM 7772 C CA . SER F 1 149 ? 56.116 13.957 43.837 1.00 22.23 149 SER F CA 1
ATOM 7773 C C . SER F 1 149 ? 56.396 14.456 42.422 1.00 19.13 149 SER F C 1
ATOM 7774 O O . SER F 1 149 ? 57.063 15.502 42.295 1.00 22.05 149 SER F O 1
ATOM 7777 N N . LEU F 1 150 ? 55.926 13.726 41.409 1.00 19.58 150 LEU F N 1
ATOM 7778 C CA . LEU F 1 150 ? 56.139 14.045 39.974 1.00 18.75 150 LEU F CA 1
ATOM 7779 C C . LEU F 1 150 ? 55.464 15.389 39.669 1.00 19.86 150 LEU F C 1
ATOM 7780 O O . LEU F 1 150 ? 56.112 16.264 39.062 1.00 19.50 150 LEU F O 1
ATOM 7785 N N . LEU F 1 151 ? 54.193 15.549 40.032 1.00 19.55 151 LEU F N 1
ATOM 7786 C CA . LEU F 1 151 ? 53.465 16.797 39.707 1.00 22.05 151 LEU F CA 1
ATOM 7787 C C . LEU F 1 151 ? 54.095 17.967 40.463 1.00 20.29 151 LEU F C 1
ATOM 7788 O O . LEU F 1 151 ? 54.219 19.062 39.869 1.00 22.18 151 LEU F O 1
ATOM 7793 N N . TYR F 1 152 ? 54.539 17.756 41.709 1.00 20.54 152 TYR F N 1
ATOM 7794 C CA . TYR F 1 152 ? 55.252 18.810 42.464 1.00 20.78 152 TYR F CA 1
ATOM 7795 C C . TYR F 1 152 ? 56.523 19.214 41.704 1.00 21.14 152 TYR F C 1
ATOM 7796 O O . TYR F 1 152 ? 56.765 20.451 41.531 1.00 20.24 152 TYR F O 1
ATOM 7805 N N . ALA F 1 153 ? 57.310 18.236 41.244 1.00 22.37 153 ALA F N 1
ATOM 7806 C CA . ALA F 1 153 ? 58.588 18.488 40.527 1.00 24.15 153 ALA F CA 1
ATOM 7807 C C . ALA F 1 153 ? 58.321 19.253 39.213 1.00 24.34 153 ALA F C 1
ATOM 7808 O O . ALA F 1 153 ? 59.104 20.168 38.882 1.00 24.43 153 ALA F O 1
ATOM 7810 N N . LEU F 1 154 ? 57.266 18.903 38.482 1.00 23.25 154 LEU F N 1
ATOM 7811 C CA . LEU F 1 154 ? 56.919 19.608 37.219 1.00 23.74 154 LEU F CA 1
ATOM 7812 C C . LEU F 1 154 ? 56.632 21.079 37.522 1.00 23.98 154 LEU F C 1
ATOM 7813 O O . LEU F 1 154 ? 57.121 21.963 36.756 1.00 23.93 154 LEU F O 1
ATOM 7818 N N . ILE F 1 155 ? 55.869 21.345 38.586 1.00 22.11 155 ILE F N 1
ATOM 7819 C CA . ILE F 1 155 ? 55.519 22.735 38.978 1.00 23.18 155 ILE F CA 1
ATOM 7820 C C . ILE F 1 155 ? 56.774 23.494 39.427 1.00 24.60 155 ILE F C 1
ATOM 7821 O O . ILE F 1 155 ? 56.901 24.662 39.059 1.00 26.92 155 ILE F O 1
ATOM 7826 N N . GLU F 1 156 ? 57.642 22.857 40.197 1.00 25.42 156 GLU F N 1
ATOM 7827 C CA . GLU F 1 156 ? 58.878 23.463 40.730 1.00 29.98 156 GLU F CA 1
ATOM 7828 C C . GLU F 1 156 ? 59.811 23.783 39.561 1.00 30.91 156 GLU F C 1
ATOM 7829 O O . GLU F 1 156 ? 60.398 24.861 39.580 1.00 28.47 156 GLU F O 1
ATOM 7835 N N . GLU F 1 157 ? 59.949 22.886 38.578 1.00 27.62 157 GLU F N 1
ATOM 7836 C CA . GLU F 1 157 ? 60.966 23.050 37.508 1.00 30.20 157 GLU F CA 1
ATOM 7837 C C . GLU F 1 157 ? 60.403 23.841 36.325 1.00 28.17 157 GLU F C 1
ATOM 7838 O O . GLU F 1 157 ? 61.224 24.418 35.601 1.00 26.16 157 GLU F O 1
ATOM 7844 N N . PHE F 1 158 ? 59.081 23.840 36.132 1.00 24.55 158 PHE F N 1
ATOM 7845 C CA . PHE F 1 158 ? 58.390 24.481 34.995 1.00 23.42 158 PHE F CA 1
ATOM 7846 C C . PHE F 1 158 ? 57.222 25.323 35.505 1.00 25.93 158 PHE F C 1
ATOM 7847 O O . PHE F 1 158 ? 56.065 25.077 35.166 1.00 25.98 158 PHE F O 1
ATOM 7855 N N . PRO F 1 159 ? 57.481 26.357 36.326 1.00 26.30 159 PRO F N 1
ATOM 7856 C CA . PRO F 1 159 ? 56.397 27.135 36.931 1.00 30.65 159 PRO F CA 1
ATOM 7857 C C . PRO F 1 159 ? 55.696 28.051 35.917 1.00 33.72 159 PRO F C 1
ATOM 7858 O O . PRO F 1 159 ? 56.335 28.466 34.981 1.00 29.10 159 PRO F O 1
ATOM 7862 N N . LYS F 1 160 ? 54.412 28.335 36.117 1.00 39.00 160 LYS F N 1
ATOM 7863 C CA . LYS F 1 160 ? 53.687 29.381 35.352 1.00 48.64 160 LYS F CA 1
ATOM 7864 C C . LYS F 1 160 ? 54.151 30.759 35.815 1.00 56.71 160 LYS F C 1
ATOM 7865 O O . LYS F 1 160 ? 54.626 30.911 36.936 1.00 56.10 160 LYS F O 1
ATOM 7871 N N . PRO F 1 161 ? 54.013 31.802 34.959 1.00 70.00 161 PRO F N 1
ATOM 7872 C CA . PRO F 1 161 ? 54.330 33.179 35.351 1.00 73.02 161 PRO F CA 1
ATOM 7873 C C . PRO F 1 161 ? 53.442 33.686 36.501 1.00 74.44 161 PRO F C 1
ATOM 7874 O O . PRO F 1 161 ? 52.305 33.227 36.659 1.00 74.94 161 PRO F O 1
#

Foldseek 3Di:
DWFADDPPDAAKFFGIKDKDFADAFDWDWAQDQAAKKKKAWQAAWKWKDWPHDIDIDGHQKIFMHHGGTGMIMTAHNPIGTMIIMIGMHHNNLVVLVVFFCCVVVRMDGADPVQPQVVLRVVLNVCSVVPDVVVVSVVVNRVSSVVNSVSRCVRGGDD/DWFADDPPDAAKDFGIKDKDFADAFDWDWAQDQAAKKKKAWQAAWKWKDWPHDIDIDGHQKIFMHHHGTGMIMTAHNPIGTMIIMIGMHHNNLVVLVVFFCCVVRRMDGADPPQPQVVLRVVLNVCSVVPDVVVVSVVVNRVSSVVNSVSRCVRGGDD/DWFADDPPDAAKDFGIKDKDFADAFDWDWAQDAAAKKKKAWQAAWKWKDWPHDIDIDGHQKIFMHHGGTGMIMTAHNPIGTMIIMIGMHHNNLVVLVVFFCCVVRRMDGAPPPQPQVVLRVVLNVCSVVPDVVVVSVVVNRVSSVVNSVSRCVVGGDD/DAWFADDPPDAAKFFGIKDKDFADAFDWDWAQDAAAKKKKAWQAAWKWKDWPHDIDIDGHQKIFMHHHGTGMIMTAHNPTGIMIIMIGMHHNNLVVLVVFFCCVVVRMDGADPPQPQVVLRVVLRVCSVVPDVVVVSVVVNRVSSVVNSVSRCVVGGDD/DAWFADDPPDAAKDFGIKDKDFADAFDWDWAQDQAAKKKKAWQAAWKWKDWPHDIDIDGHQKIFMHHGGTGMIMTAHNPIGIMIIMTGMHHNNLVVLVVFFCCVVVRMDGADPPQPQVVLRVVLNVCSVVPDVVVVSVVVNRVSVVVNSVSRCVVGGDD/DAWFADDPPDAAKDFGIKDKDFADAFDWDWAQDQAAKKKKAWQAAWKWKDWPHDIDIDGHQKIFMHHHGTGMIMTAHNPIGIMIIMTGMHHNNLVVLVVFFCCVVVRMDGAPPPQPQVVLRVVLRVCSVVPDVVVVSVVVNRVSSVVNSVSRCVVGGDD

Organism: Clostridium perfringens (strain 13 / Type A) (NCBI:txid195102)

Sequence (951 aa):
LWKKYVKENFEMNVDECGIEQGIPGLGYNYEVLKNAVIHYVTKGYGTFKFNGKVYNLKQGDIFIILLKGMQVEYVASIDDPWEYYWIGFSGSNANEYLNRTSITNSCVANCEEENNSKIPQIILNMCEISKTYNPSRSDDILLLKKELYSLLYALIEEFPKPLWKKYVKENFEMNVDECGIEQGIPGLGYNYEVLKNAVIHYVTKGYGTTFKFNGKVYNLKQGDIFIILLKGMQVEYVASIDDPWEYYWIGFSGSNANEYLNRTSITNSCVANCEEENNSKIPQIILNMCEISKTYNPSRSDDILLLKELYSLLYALIEEFPKPLWKKYVKENFEMNVDECGIEQGIPGLGYNYEVLKNAVIHYVTKGYGTTFKFNNGKVYNLKQGDIFIILLKKGMQVEYVASIDDPWEYYWIGFSGSNANEYLNRTSIITNSCVANCEENNSKIPQIILNMCEISKTYNPSRSDDILLLKELYSLLYALIEEFPKPILWKKYVKENFEMNVDECGIEQGIPGLGYNYEVLKNAVIHYVTKGYGTFKFNGKVYNLKQGDIFIILLKGMQVEYVASIIDDPWEYYWIGFSGSNANEYLNNRTSIITNSCVANCEENNSKIPQIILNMCEISKTYNPSRSDDILLLKELYSLLYALIEEFPKPILWKKYVKENFEMNVDECGIEQGIPGLGYNYEVLKNAVIHYVTKGYGTFKFNGKVYNLKQGDIFIILLKGMQVEYVASIDDPWEYYWIGFSGSNANEYLNRTSITNSCVANCEENSKIPQIILNMCEISKTYNPSRSDDILLLKELYSLLYALIEEFPKPILWKKYVKENFEMNVDECGIEQGIPGLGYNYEVLKNAVIHYVTKGYGTFKFNGKVYNLKQGDIFIILLKGMQVEYVASIDDPWEYYWIGFSGSNANEYLNNRTSIITNSCVANCEENNSKIPQIILNMCEISKTYNPSRSDDILLLKELYSLLYALIEEFPKP

Secondary structure (DSSP, 8-state):
-EEEPP---SSSEEEEEEEEEPPTT-EEEEE--SSEEEEEEEESEEEEEETTEEEEEETTEEEEEETT-EEEEEE-SSSB-EEEEEEEESHHHHHHHTTBSHHHHSEEE--TT-SHHHHHHHHHHHHHT--GGGTHHHHHHHHHHHHHHHHHHHSB--/-EEEPP---SSSEEEEEEEEEPPTT-EEEEE--SSEEEEEEEESEEEEEETTEEEEEETTEEEEEETT-EEEEEE-SSSB-EEEEEEEESHHHHHHHTTBSHHHHSEEE--TT-SHHHHHHHHHHHHHT--GGGTHHHHHHHHHHHHHHHHHHHSB--/-EEEPP---SSSEEEEEEEEEPPTT-EEEEE--SSEEEEEEEESEEEEEETTEEEEEETTEEEEEETT-EEEEEE-SSSB-EEEEEEEESHHHHHHHTTBSHHHHSEEE--TT-SHHHHHHHHHHHHHT--GGGTHHHHHHHHHHHHHHHHHHHSB--/-EEEEPP---SSSEEEEEEEEEPPTT-EEEEE--SSEEEEEEEESEEEEEETTEEEEEETTEEEEEETT-EEEEEE-SSSB-EEEEEEEE-HHHHHHHTTBSHHHHSEEE--TT-SHHHHHHHHHHHHHT--GGGTHHHHHHHHHHHHHHHHHHHSB--/-EEEEPP---SSSEEEEEEEEEPPTT-EEEEE--SSEEEEEEEESEEEEEETTEEEEEETTEEEEEETT-EEEEEE-SSSB-EEEEEEEESHHHHHHHTTBSHHHHSEEE--TT-SHHHHHHHHHHHHHT--GGGTHHHHHHHHHHHHHHHHHHHSB--/-EEEEPP---SSSEEEEEEEEEPPTT-EEEEE--SSEEEEEEEESEEEEEETTEEEEEETTEEEEEETT-EEEEEE-SSSB-EEEEEEEESHHHHHHHTTBSHHHHSEEE--TT-SHHHHHHHHHHHHHT--GGGTHHHHHHHHHHHHHHHHHHHSB--

CATH classification: 2.60.120.280

Nearest PDB structures (foldseek):
  6nwj-assembly1_B  TM=1.005E+00  e=4.157E-32  Clostridium perfringens str. 13
  6nwo-assembly1_A  TM=1.000E+00  e=2.866E-29  Clostridium perfringens str. 13
  4e2g-assembly2_D  TM=7.912E-01  e=6.759E-04  Sphaerobacter thermophilus DSM 20745
  4e2g-assembly2_C  TM=7.125E-01  e=1.010E-03  Sphaerobacter thermophilus DSM 20745
  9bwf-assembly1_A  TM=4.859E-01  e=1.808E-04  metagenome